Protein AF-A0A7J4S3Q8-F1 (afdb_monomer_lite)

Radius of gyration: 72.36 Å; chains: 1; bounding box: 152×89×218 Å

Secondary structure (DSSP, 8-state):
-HHHHHHHHHTTT--THHHHHHHHHHHHHHHTT-HHHHHHHHHHHHHHHHHHHHHHHHHHHHHHHHHHHHHHTTT---HHHHHHHHHHHHHHHTT-HHHHHHHHHHHHHHHHHHHHHHHHHHHHHHHHTGGG--S-HHHHHHHHHHHHHHHHTT-HHHHHHHHHHHHHHHHHHHHHHHHHHHHHHHHHHHHHHHHT---TTHHHHHHHHHHHHHTT-HHHHHHTHHHHHHHHHHHHHHHHHHHHHHHHHHHHTT---HHHHHHHHHHHHHHHTT-HHHHHHHHHHHHHHHHHHHHHHHHHHHHHHHHHHHHHHHHHTT---HHHHHHHHHHHHHHHTT-HHHHHHHHHHHHHHHHHHHHHHHHHHHHHHHHHHHHHHHHTT---HHHHHHHHHHHHHHHTT-HHHHHHHHHHHHHHHHHHHHHHHHHHHHHHHHHHHHSTT--HHHHHHHHHHHHHHHHTT-HHHHHHHHHHHHHHHHHHHHHHHHHHHHHHHHHHHHHHHHHTT---HHHHHHHHHHHHHHHTT-HHHHHHHHHHHHHHHHHHHHHHHHHHHHHHHHHHHHHTTTT---HHHHHHHHHHHHHHHTT-HHHHHHHHHHHHHHHHHHHHHHHHHHHHHHHHHHHHHHT-S--HHHHHHHHHHHHHHTTT-HHHHHHHHHHHHHHHHHHHHHHHHHHHHHHHHHHHHHHHHHTT---HHHHHHHHHHHHHHHTT-HHHHHHHHHHHHHHHHHHHHHHHHHHHHHHHHHHHHHHHTT---HHHHHHHHHHHHHHHTT-HHHHHHHHHHHHHHHHHHHHHHHHHHHHHHHHHHHHHHHTT---HHHHHHHHHHHHHHHTT-HHHHHHHHHHHHHHHHHHHHHHHHHHHHHHHHHHHHHHHHHTT---HHHHHHHHHHHHHTTT-HHHHHHHHHHHHHHHHHHHHHS---EEEEEEE-SEETTSEEEEEEEEEE-SSS-EEEEEEEEESSEEEE----EEEE-TT-EEEEEEEEEE-SSEEEEEEEEEEEEETTT--EEEEEEEEEEEEE----PPPPPEE--S-EE-TTT--EE-TT-EEEE-TTS-EEEHHHHHHH-B-TTT--BSS----

pLDDT: mean 81.38, std 9.25, range [31.83, 93.38]

Sequence (1088 aa):
ALHRAFAEAEARGVDAKAARRFAEVARDAYQRHDLGGLEKAIDSAHEELRKSEREEVMRTIERVEFTLTVGEQRGADLSEASKRLEDAIVATKANEHRRALDLTAQAQANAETTLQKFIADRVTTLRNALPHVADDVGDLKAIILRADAGLASRDFEGAFKSLDEGTQFVEQRTRATAEKLISSLGLTIQLEVDLGLGTEAEEPLFRELNASLTAGRIADVLASRDRVQALLEAASEKLLAQVRARIAQAQGLRIDVGDMTDYVNRAQLAVSVQNFAEGLPLLKEAGDRASRATALYRQAHDALSSAAAFIADARKRNVDVAKVVETLVDAKKAFERLDYTQTIELSARAKAETEKLTVLYSSAQKILSNKERMEVASRLGIDAPHLRETAAEAKEAMKAKDYDRALALASRADGEFGSLIREKIAALLTTSESIVGAVEGVNLATVNEETIRAHQALEAGEFSRATDLALHLRDTLEHLKKQGEEADAAIKRVGELVADAEAMNLEVRSTAALLEKAERAYKMGHFEEAMDHAAQAEVEVSRERDQGIAAMMQRFEDSIGRAKRDGTDTRSAERLFERSREFFRAKKYRQALATALQSEAEAERVALQQGMAAQAVATIEGKLKSLGRPAPSVDRVAEEARRALAGGDYVKALDLAIRASDTLADFRAAFEEAQEVRVRATALRQTAREIGAEAEKLDKFVQEGDDALAMGDVESAKASFSQCLEWGIGLLRAQLRESLSKADELVATCRRLDIDSTPALNKLSEARTQIDAENFGVAHACIRDGQAVAQKALGARLNKTLAEAAENVAHAKKLGSDARSAEELLRQANDQVARGEYLAALDAVGRAVERVESAKVVEKRFIDLTFKAETTIRNGKKYGIDMRAAERRLSESMEARRRDMAEGIKAAEDAYRLAWDAVEAFAPNLKGSLEVGPAQLNEPVDATLTLENVGKGLAKDVRIRVLGDAEAEGVPEITAIRAHGKEVVKFRLKMTEPGSIPLAVQLVSHRVFDDKEYVQETIAQVEVAETPQERPRKLLANLESRCPICKGAIKKGFKVLQCSCGRDFHELCASRVGRCPVCFRPLGNPAE

Structure (mmCIF, N/CA/C/O backbone):
data_AF-A0A7J4S3Q8-F1
#
_entry.id   AF-A0A7J4S3Q8-F1
#
loop_
_atom_site.group_PDB
_atom_site.id
_atom_site.type_symbol
_atom_site.label_atom_id
_atom_site.label_alt_id
_atom_site.label_comp_id
_atom_site.label_asym_id
_atom_site.label_entity_id
_atom_site.label_seq_id
_atom_site.pdbx_PDB_ins_code
_atom_site.Cartn_x
_atom_site.Cartn_y
_atom_site.Cartn_z
_atom_site.occupancy
_atom_site.B_iso_or_equiv
_atom_site.auth_seq_id
_atom_site.auth_comp_id
_atom_site.auth_asym_id
_atom_site.auth_atom_id
_atom_site.pdbx_PDB_model_num
ATOM 1 N N . ALA A 1 1 ? -42.567 -44.152 98.968 1.00 70.56 1 ALA A N 1
ATOM 2 C CA . ALA A 1 1 ? -41.402 -43.594 98.250 1.00 70.56 1 ALA A CA 1
ATOM 3 C C . ALA A 1 1 ? -41.397 -44.014 96.777 1.00 70.56 1 ALA A C 1
ATOM 5 O O . ALA A 1 1 ? -41.536 -43.142 95.934 1.00 70.56 1 ALA A O 1
ATOM 6 N N . LEU A 1 2 ? -41.362 -45.314 96.458 1.00 79.06 2 LEU A N 1
ATOM 7 C CA . LEU A 1 2 ? -41.331 -45.830 95.076 1.00 79.06 2 LEU A CA 1
ATOM 8 C C . LEU A 1 2 ? -42.469 -45.317 94.159 1.00 79.06 2 LEU A C 1
ATOM 10 O O . LEU A 1 2 ? -42.203 -44.822 93.073 1.00 79.06 2 LEU A O 1
ATOM 14 N N . HIS A 1 3 ? -43.732 -45.311 94.610 1.00 79.81 3 HIS A N 1
ATOM 15 C CA . HIS A 1 3 ? -44.839 -44.744 93.811 1.00 79.81 3 HIS A CA 1
ATOM 16 C C . HIS A 1 3 ? -44.684 -43.246 93.504 1.00 79.81 3 HIS A C 1
ATOM 18 O O . HIS A 1 3 ? -45.058 -42.797 92.424 1.00 79.81 3 HIS A O 1
ATOM 24 N N . ARG A 1 4 ? -44.107 -42.480 94.439 1.00 83.00 4 ARG A N 1
ATOM 25 C CA . ARG A 1 4 ? -43.788 -41.062 94.228 1.00 83.00 4 ARG A CA 1
ATOM 26 C C . ARG A 1 4 ? -42.659 -40.915 93.205 1.00 83.00 4 ARG A C 1
ATOM 28 O O . ARG A 1 4 ? -42.753 -40.062 92.336 1.00 83.00 4 ARG A O 1
ATOM 35 N N . ALA A 1 5 ? -41.659 -41.796 93.256 1.00 81.25 5 ALA A N 1
ATOM 36 C CA . ALA A 1 5 ? -40.586 -41.844 92.271 1.00 81.25 5 ALA A CA 1
ATOM 37 C C . ALA A 1 5 ? -41.101 -42.155 90.853 1.00 81.25 5 ALA A C 1
ATOM 39 O O . ALA A 1 5 ? -40.605 -41.542 89.915 1.00 81.25 5 ALA A O 1
ATOM 40 N N . PHE A 1 6 ? -42.115 -43.018 90.695 1.00 83.38 6 PHE A N 1
ATOM 41 C CA . PHE A 1 6 ? -42.771 -43.234 89.397 1.00 83.38 6 PHE A CA 1
ATOM 42 C C . PHE A 1 6 ? -43.515 -41.997 88.902 1.00 83.38 6 PHE A C 1
ATOM 44 O O . PHE A 1 6 ? -43.345 -41.625 87.750 1.00 83.38 6 PHE A O 1
ATOM 51 N N . ALA A 1 7 ? -44.302 -41.342 89.760 1.00 81.44 7 ALA A N 1
ATOM 52 C CA . ALA A 1 7 ? -45.023 -40.128 89.375 1.00 81.44 7 ALA A CA 1
ATOM 53 C C . ALA A 1 7 ? -44.063 -38.993 88.967 1.00 81.44 7 ALA A C 1
ATOM 55 O O . ALA A 1 7 ? -44.314 -38.285 87.999 1.00 81.44 7 ALA A O 1
ATOM 56 N N . GLU A 1 8 ? -42.941 -38.846 89.676 1.00 81.75 8 GLU A N 1
ATOM 57 C CA . GLU A 1 8 ? -41.907 -37.850 89.369 1.00 81.75 8 GLU A CA 1
ATOM 58 C C . GLU A 1 8 ? -41.136 -38.149 88.071 1.00 81.75 8 GLU A C 1
ATOM 60 O O . GLU A 1 8 ? -40.709 -37.207 87.403 1.00 81.75 8 GLU A O 1
ATOM 65 N N . ALA A 1 9 ? -40.950 -39.426 87.721 1.00 81.31 9 ALA A N 1
ATOM 66 C CA . ALA A 1 9 ? -40.305 -39.851 86.478 1.00 81.31 9 ALA A CA 1
ATOM 67 C C . ALA A 1 9 ? -41.260 -39.736 85.273 1.00 81.31 9 ALA A C 1
ATOM 69 O O . ALA A 1 9 ? -40.882 -39.199 84.236 1.00 81.31 9 ALA A O 1
ATOM 70 N N . GLU A 1 10 ? -42.524 -40.140 85.428 1.00 82.50 10 GLU A N 1
ATOM 71 C CA . GLU A 1 10 ? -43.557 -39.988 84.393 1.00 82.50 10 GLU A CA 1
ATOM 72 C C . GLU A 1 10 ? -43.859 -38.513 84.098 1.00 82.50 10 GLU A C 1
ATOM 74 O O . GLU A 1 10 ? -44.043 -38.144 82.941 1.00 82.50 10 GLU A O 1
ATOM 79 N N . ALA A 1 11 ? -43.823 -37.642 85.115 1.00 81.62 11 ALA A N 1
ATOM 80 C CA . ALA A 1 11 ? -43.925 -36.191 84.927 1.00 81.62 11 ALA A CA 1
ATOM 81 C C . ALA A 1 11 ? -42.791 -35.610 84.060 1.00 81.62 11 ALA A C 1
ATOM 83 O O . ALA A 1 11 ? -42.938 -34.518 83.519 1.00 81.62 11 ALA A O 1
ATOM 84 N N . ARG A 1 12 ? -41.677 -36.340 83.914 1.00 82.12 12 ARG A N 1
ATOM 85 C CA . ARG A 1 12 ? -40.526 -35.996 83.066 1.00 82.12 12 ARG A CA 1
ATOM 86 C C . ARG A 1 12 ? -40.469 -36.809 81.767 1.00 82.12 12 ARG A C 1
ATOM 88 O O . ARG A 1 12 ? -39.454 -36.786 81.085 1.00 82.12 12 ARG A O 1
ATOM 95 N N . GLY A 1 13 ? -41.542 -37.526 81.428 1.00 79.12 13 GLY A N 1
ATOM 96 C CA . GLY A 1 13 ? -41.659 -38.282 80.177 1.00 79.12 13 GLY A CA 1
ATOM 97 C C . GLY A 1 13 ? -41.074 -39.698 80.202 1.00 79.12 13 GLY A C 1
ATOM 98 O O . GLY A 1 13 ? -41.085 -40.366 79.174 1.00 79.12 13 GLY A O 1
ATOM 99 N N . VAL A 1 14 ? -40.608 -40.192 81.353 1.00 85.69 14 VAL A N 1
ATOM 100 C CA . VAL A 1 14 ? -40.005 -41.531 81.469 1.00 85.69 14 VAL A CA 1
ATOM 101 C C . VAL A 1 14 ? -41.083 -42.621 81.495 1.00 85.69 14 VAL A C 1
ATOM 103 O O . VAL A 1 14 ? -42.007 -42.565 82.311 1.00 85.69 14 VAL A O 1
ATOM 106 N N . ASP A 1 15 ? -40.947 -43.658 80.660 1.00 86.19 15 ASP A N 1
ATOM 107 C CA . ASP A 1 15 ? -41.851 -44.819 80.678 1.00 86.19 15 ASP A CA 1
ATOM 108 C C . ASP A 1 15 ? -41.564 -45.742 81.876 1.00 86.19 15 ASP A C 1
ATOM 110 O O . ASP A 1 15 ? -40.710 -46.626 81.832 1.00 86.19 15 ASP A O 1
ATOM 114 N N . ALA A 1 16 ? -42.319 -45.563 82.961 1.00 84.75 16 ALA A N 1
ATOM 115 C CA . ALA A 1 16 ? -42.182 -46.362 84.176 1.00 84.75 16 ALA A CA 1
ATOM 116 C C . ALA A 1 16 ? -42.910 -47.726 84.127 1.00 84.75 16 ALA A C 1
ATOM 118 O O . ALA A 1 16 ? -42.957 -48.424 85.147 1.00 84.75 16 ALA A O 1
ATOM 119 N N . LYS A 1 17 ? -43.497 -48.148 82.990 1.00 84.69 17 LYS A N 1
ATOM 120 C CA . LYS A 1 17 ? -44.283 -49.401 82.899 1.00 84.69 17 LYS A CA 1
ATOM 121 C C . LYS A 1 17 ? -43.489 -50.644 83.297 1.00 84.69 17 LYS A C 1
ATOM 123 O O . LYS A 1 17 ? -44.026 -51.497 84.002 1.00 84.69 17 LYS A O 1
ATOM 128 N N . ALA A 1 18 ? -42.234 -50.759 82.860 1.00 82.25 18 ALA A N 1
ATOM 129 C CA . ALA A 1 18 ? -41.378 -51.902 83.188 1.00 82.25 18 ALA A CA 1
ATOM 130 C C . ALA A 1 18 ? -41.058 -51.952 84.692 1.00 82.25 18 ALA A C 1
ATOM 132 O O . ALA A 1 18 ? -41.226 -52.991 85.331 1.00 82.25 18 ALA A O 1
ATOM 133 N N . ALA A 1 19 ? -40.724 -50.803 85.282 1.00 82.75 19 ALA A N 1
ATOM 134 C CA . ALA A 1 19 ? -40.450 -50.671 86.709 1.00 82.75 19 ALA A CA 1
ATOM 135 C C . ALA A 1 19 ? -41.693 -50.913 87.594 1.00 82.75 19 ALA A C 1
ATOM 137 O O . ALA A 1 19 ? -41.589 -51.476 88.686 1.00 82.75 19 ALA A O 1
ATOM 138 N N . ARG A 1 20 ? -42.898 -50.565 87.114 1.00 84.50 20 ARG A N 1
ATOM 139 C CA . ARG A 1 20 ? -44.169 -50.842 87.812 1.00 84.50 20 ARG A CA 1
ATOM 140 C C . ARG A 1 20 ? -44.489 -52.330 87.928 1.00 84.50 20 ARG A C 1
ATOM 142 O O . ARG A 1 20 ? -45.031 -52.726 88.956 1.00 84.50 20 ARG A O 1
ATOM 149 N N . ARG A 1 21 ? -44.102 -53.157 86.950 1.00 86.38 21 ARG A N 1
ATOM 150 C CA . ARG A 1 21 ? -44.272 -54.621 87.035 1.00 86.38 21 ARG A CA 1
ATOM 151 C C . ARG A 1 21 ? -43.523 -55.201 88.237 1.00 86.38 21 ARG A C 1
ATOM 153 O O . ARG A 1 21 ? -44.060 -56.043 88.945 1.00 86.38 21 ARG A O 1
ATOM 160 N N . PHE A 1 22 ? -42.324 -54.698 88.536 1.00 85.38 22 PHE A N 1
ATOM 161 C CA . PHE A 1 22 ? -41.581 -55.098 89.737 1.00 85.38 22 PHE A CA 1
ATOM 162 C C . PHE A 1 22 ? -42.207 -54.563 91.034 1.00 85.38 22 PHE A C 1
ATOM 164 O O . PHE A 1 22 ? -42.161 -55.241 92.058 1.00 85.38 22 PHE A O 1
ATOM 171 N N . ALA A 1 23 ? -42.870 -53.403 90.998 1.00 82.44 23 ALA A N 1
ATOM 172 C CA . ALA A 1 23 ? -43.642 -52.900 92.138 1.00 82.44 23 ALA A CA 1
ATOM 173 C C . ALA A 1 23 ? -44.918 -53.724 92.415 1.00 82.44 23 ALA A C 1
ATOM 175 O O . ALA A 1 23 ? -45.324 -53.856 93.570 1.00 82.44 23 ALA A O 1
ATOM 176 N N . GLU A 1 24 ? -45.536 -54.306 91.383 1.00 83.88 24 GLU A N 1
ATOM 177 C CA . GLU A 1 24 ? -46.625 -55.283 91.528 1.00 83.88 24 GLU A CA 1
ATOM 178 C C . GLU A 1 24 ? -46.111 -56.591 92.144 1.00 83.88 24 GLU A C 1
ATOM 180 O O . GLU A 1 24 ? -46.690 -57.071 93.116 1.00 83.88 24 GLU A O 1
ATOM 185 N N . VAL A 1 25 ? -44.958 -57.095 91.684 1.00 84.88 25 VAL A N 1
ATOM 186 C CA . VAL A 1 25 ? -44.275 -58.254 92.294 1.00 84.88 25 VAL A CA 1
ATOM 187 C C . VAL A 1 25 ? -43.915 -57.987 93.762 1.00 84.88 25 VAL A C 1
ATOM 189 O O . VAL A 1 25 ? -44.101 -58.857 94.611 1.00 84.88 25 VAL A O 1
ATOM 192 N N . ALA A 1 26 ? -43.464 -56.773 94.093 1.00 82.44 26 ALA A N 1
ATOM 193 C CA . ALA A 1 26 ? -43.213 -56.352 95.470 1.00 82.44 26 ALA A CA 1
ATOM 194 C C . ALA A 1 26 ? -44.503 -56.352 96.313 1.00 82.44 26 ALA A C 1
ATOM 196 O O . ALA A 1 26 ? -44.511 -56.836 97.444 1.00 82.44 26 ALA A O 1
ATOM 197 N N . ARG A 1 27 ? -45.621 -55.858 95.764 1.00 83.44 27 ARG A N 1
ATOM 198 C CA . ARG A 1 27 ? -46.928 -55.880 96.443 1.00 83.44 27 ARG A CA 1
ATOM 199 C C . ARG A 1 27 ? -47.402 -57.313 96.710 1.00 83.44 27 ARG A C 1
ATOM 201 O O . ARG A 1 27 ? -47.880 -57.581 97.812 1.00 83.44 27 ARG A O 1
ATOM 208 N N . ASP A 1 28 ? -47.219 -58.222 95.757 1.00 84.69 28 ASP A N 1
ATOM 209 C CA . ASP A 1 28 ? -47.549 -59.642 95.914 1.00 84.69 28 ASP A CA 1
ATOM 210 C C . ASP A 1 28 ? -46.656 -60.333 96.962 1.00 84.69 28 ASP A C 1
ATOM 212 O O . ASP A 1 28 ? -47.155 -61.097 97.791 1.00 84.69 28 ASP A O 1
ATOM 216 N N . ALA A 1 29 ? -45.349 -60.043 96.984 1.00 82.44 29 ALA A N 1
ATOM 217 C CA . ALA A 1 29 ? -44.415 -60.569 97.988 1.00 82.44 29 ALA A CA 1
ATOM 218 C C . ALA A 1 29 ? -44.755 -60.087 99.412 1.00 82.44 29 ALA A C 1
ATOM 220 O O . ALA A 1 29 ? -44.732 -60.878 100.358 1.00 82.44 29 ALA A O 1
ATOM 221 N N . TYR A 1 30 ? -45.166 -58.820 99.558 1.00 83.00 30 TYR A N 1
ATOM 222 C CA . TYR A 1 30 ? -45.649 -58.264 100.826 1.00 83.00 30 TYR A CA 1
ATOM 223 C C . TYR A 1 30 ? -46.905 -58.986 101.336 1.00 83.00 30 TYR A C 1
ATOM 225 O O . TYR A 1 30 ? -46.976 -59.335 102.514 1.00 83.00 30 TYR A O 1
ATOM 233 N N . GLN A 1 31 ? -47.872 -59.266 100.453 1.00 85.88 31 GLN A N 1
ATOM 234 C CA . GLN A 1 31 ? -49.092 -60.008 100.806 1.00 85.88 31 GLN A CA 1
ATOM 235 C C . GLN A 1 31 ? -48.810 -61.455 101.237 1.00 85.88 31 GLN A C 1
ATOM 237 O O . GLN A 1 31 ? -49.564 -62.016 102.028 1.00 85.88 31 GLN A O 1
ATOM 242 N N . ARG A 1 32 ? -47.719 -62.055 100.743 1.00 86.75 32 ARG A N 1
ATOM 243 C CA . ARG A 1 32 ? -47.261 -63.407 101.111 1.00 86.75 32 ARG A CA 1
ATOM 244 C C . ARG A 1 32 ? -46.317 -63.434 102.321 1.00 86.75 32 ARG A C 1
ATOM 246 O O . ARG A 1 32 ? -45.851 -64.510 102.681 1.00 86.75 32 ARG A O 1
ATOM 253 N N . HIS A 1 33 ? -46.040 -62.283 102.943 1.00 81.44 33 HIS A N 1
ATOM 254 C CA . HIS A 1 33 ? -45.076 -62.115 104.040 1.00 81.44 33 HIS A CA 1
ATOM 255 C C . HIS A 1 33 ? -43.627 -62.546 103.710 1.00 81.44 33 HIS A C 1
ATOM 257 O O . HIS A 1 33 ? -42.846 -62.829 104.619 1.00 81.44 33 HIS A O 1
ATOM 263 N N . ASP A 1 34 ? -43.237 -62.553 102.430 1.00 85.56 34 ASP A N 1
ATOM 264 C CA . ASP A 1 34 ? -41.857 -62.810 101.995 1.00 85.56 34 ASP A CA 1
ATOM 265 C C . ASP A 1 34 ? -41.048 -61.504 101.988 1.00 85.56 34 ASP A C 1
ATOM 267 O O . ASP A 1 34 ? -41.033 -60.752 101.010 1.00 85.56 34 ASP A O 1
ATOM 271 N N . LEU A 1 35 ? -40.378 -61.222 103.108 1.00 80.50 35 LEU A N 1
ATOM 272 C CA . LEU A 1 35 ? -39.583 -60.002 103.275 1.00 80.50 35 LEU A CA 1
ATOM 273 C C . LEU A 1 35 ? -38.353 -59.963 102.350 1.00 80.50 35 LEU A C 1
ATOM 275 O O . LEU A 1 35 ? -37.995 -58.890 101.871 1.00 80.50 35 LEU A O 1
ATOM 279 N N . GLY A 1 36 ? -37.738 -61.115 102.054 1.00 80.56 36 GLY A N 1
ATOM 280 C CA . GLY A 1 36 ? -36.561 -61.187 101.181 1.00 80.56 36 GLY A CA 1
ATOM 281 C C . GLY A 1 36 ? -36.909 -60.998 99.702 1.00 80.56 36 GLY A C 1
ATOM 282 O O . GLY A 1 36 ? -36.156 -60.367 98.959 1.00 80.56 36 GLY A O 1
ATOM 283 N N . GLY A 1 37 ? -38.065 -61.512 99.269 1.00 80.38 37 GLY A N 1
ATOM 284 C CA . GLY A 1 37 ? -38.621 -61.256 97.939 1.00 80.38 37 GLY A CA 1
ATOM 285 C C . GLY A 1 37 ? -39.100 -59.813 97.758 1.00 80.38 37 GLY A C 1
ATOM 286 O O . GLY A 1 37 ? -38.904 -59.231 96.691 1.00 80.38 37 GLY A O 1
ATOM 287 N N . LEU A 1 38 ? -39.666 -59.211 98.810 1.00 83.88 38 LEU A N 1
ATOM 288 C CA . LEU A 1 38 ? -40.101 -57.814 98.819 1.00 83.88 38 LEU A CA 1
ATOM 289 C C . LEU A 1 38 ? -38.939 -56.837 98.593 1.00 83.88 38 LEU A C 1
ATOM 291 O O . LEU A 1 38 ? -39.046 -55.963 97.734 1.00 83.88 38 LEU A O 1
ATOM 295 N N . GLU A 1 39 ? -37.840 -56.987 99.335 1.00 83.69 39 GLU A N 1
ATOM 296 C CA . GLU A 1 39 ? -36.668 -56.107 99.228 1.00 83.69 39 GLU A CA 1
ATOM 297 C C . GLU A 1 39 ? -36.042 -56.190 97.827 1.00 83.69 39 GLU A C 1
ATOM 299 O O . GLU A 1 39 ? -35.904 -55.174 97.147 1.00 83.69 39 GLU A O 1
ATOM 304 N N . LYS A 1 40 ? -35.836 -57.411 97.310 1.00 85.56 40 LYS A N 1
ATOM 305 C CA . LYS A 1 40 ? -35.332 -57.634 95.943 1.00 85.56 40 LYS A CA 1
ATOM 306 C C . LYS A 1 40 ? -36.227 -57.037 94.858 1.00 85.56 40 LYS A C 1
ATOM 308 O O . LYS A 1 40 ? -35.719 -56.516 93.865 1.00 85.56 40 LYS A O 1
ATOM 313 N N . ALA A 1 41 ? -37.549 -57.130 95.006 1.00 84.88 41 ALA A N 1
ATOM 314 C CA . ALA A 1 41 ? -38.490 -56.583 94.032 1.00 84.88 41 ALA A CA 1
ATOM 315 C C . ALA A 1 41 ? -38.536 -55.044 94.068 1.00 84.88 41 ALA A C 1
ATOM 317 O O . ALA A 1 41 ? -38.662 -54.417 93.016 1.00 84.88 41 ALA A O 1
ATOM 318 N N . ILE A 1 42 ? -38.379 -54.427 95.246 1.00 85.19 42 ILE A N 1
ATOM 319 C CA . ILE A 1 42 ? -38.254 -52.968 95.390 1.00 85.19 42 ILE A CA 1
ATOM 320 C C . ILE A 1 42 ? -36.941 -52.469 94.773 1.00 85.19 42 ILE A C 1
ATOM 322 O O . ILE A 1 42 ? -36.969 -51.488 94.027 1.00 85.19 42 ILE A O 1
ATOM 326 N N . ASP A 1 43 ? -35.823 -53.153 95.022 1.00 85.31 43 ASP A N 1
ATOM 327 C CA . ASP A 1 43 ? -34.525 -52.809 94.432 1.00 85.31 43 ASP A CA 1
ATOM 328 C C . ASP A 1 43 ? -34.555 -52.947 92.906 1.00 85.31 43 ASP A C 1
ATOM 330 O O . ASP A 1 43 ? -34.182 -52.015 92.193 1.00 85.31 43 ASP A O 1
ATOM 334 N N . SER A 1 44 ? -35.123 -54.046 92.395 1.00 87.12 44 SER A N 1
ATOM 335 C CA . SER A 1 44 ? -35.302 -54.265 90.950 1.00 87.12 44 SER A CA 1
ATOM 336 C C . SER A 1 44 ? -36.202 -53.199 90.312 1.00 87.12 44 SER A C 1
ATOM 338 O O . SER A 1 44 ? -35.940 -52.750 89.198 1.00 87.12 44 SER A O 1
ATOM 340 N N . ALA A 1 45 ? -37.245 -52.742 91.016 1.00 85.50 45 ALA A N 1
ATOM 341 C CA . ALA A 1 45 ? -38.104 -51.656 90.547 1.00 85.50 45 ALA A CA 1
ATOM 342 C C . ALA A 1 45 ? -37.367 -50.307 90.499 1.00 85.50 45 ALA A C 1
ATOM 344 O O . ALA A 1 45 ? -37.580 -49.523 89.573 1.00 85.50 45 ALA A O 1
ATOM 345 N N . HIS A 1 46 ? -36.501 -50.020 91.475 1.00 85.38 46 HIS A N 1
ATOM 346 C CA . HIS A 1 46 ? -35.672 -48.815 91.470 1.00 85.38 46 HIS A CA 1
ATOM 347 C C . HIS A 1 46 ? -34.585 -48.855 90.389 1.00 85.38 46 HIS A C 1
ATOM 349 O O . HIS A 1 46 ? -34.309 -47.825 89.773 1.00 85.38 46 HIS A O 1
ATOM 355 N N . GLU A 1 47 ? -33.988 -50.018 90.140 1.00 86.25 47 GLU A N 1
ATOM 356 C CA . GLU A 1 47 ? -32.954 -50.197 89.122 1.00 86.25 47 GLU A CA 1
ATOM 357 C C . GLU A 1 47 ? -33.521 -50.096 87.700 1.00 86.25 47 GLU A C 1
ATOM 359 O O . GLU A 1 47 ? -32.988 -49.341 86.884 1.00 86.25 47 GLU A O 1
ATOM 364 N N . GLU A 1 48 ? -34.665 -50.732 87.430 1.00 87.81 48 GLU A N 1
ATOM 365 C CA . GLU A 1 48 ? -35.342 -50.605 86.134 1.00 87.81 48 GLU A CA 1
ATOM 366 C C . GLU A 1 48 ? -35.831 -49.166 85.896 1.00 87.81 48 GLU A C 1
ATOM 368 O O . GLU A 1 48 ? -35.703 -48.646 84.791 1.00 87.81 48 GLU A O 1
ATOM 373 N N . LEU A 1 49 ? -36.309 -48.469 86.939 1.00 86.25 49 LEU A N 1
ATOM 374 C CA . LEU A 1 49 ? -36.687 -47.057 86.825 1.00 86.25 49 LEU A CA 1
ATOM 375 C C . LEU A 1 49 ? -35.487 -46.170 86.469 1.00 86.25 49 LEU A C 1
ATOM 377 O O . LEU A 1 49 ? -35.610 -45.317 85.596 1.00 86.25 49 LEU A O 1
ATOM 381 N N . ARG A 1 50 ? -34.325 -46.378 87.103 1.00 85.12 50 ARG A N 1
ATOM 382 C CA . ARG A 1 50 ? -33.092 -45.639 86.774 1.00 85.12 50 ARG A CA 1
ATOM 383 C C . ARG A 1 50 ? -32.631 -45.908 85.345 1.00 85.12 50 ARG A C 1
ATOM 385 O O . ARG A 1 50 ? -32.145 -44.995 84.682 1.00 85.12 50 ARG A O 1
ATOM 392 N N . LYS A 1 51 ? -32.791 -47.141 84.859 1.00 87.31 51 LYS A N 1
ATOM 393 C CA . LYS A 1 51 ? -32.484 -47.502 83.473 1.00 87.31 51 LYS A CA 1
ATOM 394 C C . LYS A 1 51 ? -33.398 -46.767 82.490 1.00 87.31 51 LYS A C 1
ATOM 396 O O . LYS A 1 51 ? -32.888 -46.154 81.557 1.00 87.31 51 LYS A O 1
ATOM 401 N N . SER A 1 52 ? -34.710 -46.749 82.734 1.00 87.44 52 SER A N 1
ATOM 402 C CA . SER A 1 52 ? -35.658 -45.980 81.917 1.00 87.44 52 SER A CA 1
ATOM 403 C C . SER A 1 52 ? -35.391 -44.471 81.983 1.00 87.44 52 SER A C 1
ATOM 405 O O . SER A 1 52 ? -35.435 -43.806 80.953 1.00 87.44 52 SER A O 1
ATOM 407 N N . GLU A 1 53 ? -35.058 -43.929 83.164 1.00 86.31 53 GLU A N 1
ATOM 408 C CA . GLU A 1 53 ? -34.649 -42.524 83.326 1.00 86.31 53 GLU A CA 1
ATOM 409 C C . GLU A 1 53 ? -33.395 -42.221 82.486 1.00 86.31 53 GLU A C 1
ATOM 411 O O . GLU A 1 53 ? -33.357 -41.216 81.783 1.00 86.31 53 GLU A O 1
ATOM 416 N N . ARG A 1 54 ? -32.389 -43.103 82.492 1.00 86.88 54 ARG A N 1
ATOM 417 C CA . ARG A 1 54 ? -31.167 -42.949 81.689 1.00 86.88 54 ARG A CA 1
ATOM 418 C C . ARG A 1 54 ? -31.428 -43.029 80.183 1.00 86.88 54 ARG A C 1
ATOM 420 O O . ARG A 1 54 ? -30.853 -42.245 79.435 1.00 86.88 54 ARG A O 1
ATOM 427 N N . GLU A 1 55 ? -32.253 -43.970 79.731 1.00 88.06 55 GLU A N 1
ATOM 428 C CA . GLU A 1 55 ? -32.615 -44.100 78.313 1.00 88.06 55 GLU A CA 1
ATOM 429 C C . GLU A 1 55 ? -33.368 -42.867 77.803 1.00 88.06 55 GLU A C 1
ATOM 431 O O . GLU A 1 55 ? -33.114 -42.415 76.688 1.00 88.06 55 GLU A O 1
ATOM 436 N N . GLU A 1 56 ? -34.260 -42.304 78.622 1.00 88.88 56 GLU A N 1
ATOM 437 C CA . GLU A 1 56 ? -34.978 -41.078 78.275 1.00 88.88 56 GLU A CA 1
ATOM 438 C C . GLU A 1 56 ? -34.036 -39.871 78.225 1.00 88.88 56 GLU A C 1
ATOM 440 O O . GLU A 1 56 ? -34.090 -39.113 77.263 1.00 88.88 56 GLU A O 1
ATOM 445 N N . VAL A 1 57 ? -33.112 -39.737 79.188 1.00 88.44 57 VAL A N 1
ATOM 446 C CA . VAL A 1 57 ? -32.085 -38.678 79.177 1.00 88.44 57 VAL A CA 1
ATOM 447 C C . VAL A 1 57 ? -31.242 -38.719 77.905 1.00 88.44 57 VAL A C 1
ATOM 449 O O . VAL A 1 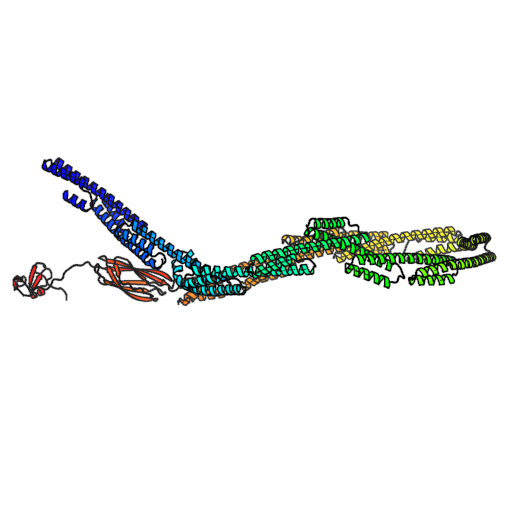57 ? -31.017 -37.685 77.290 1.00 88.44 57 VAL A O 1
ATOM 452 N N . MET A 1 58 ? -30.771 -39.896 77.486 1.00 87.50 58 MET A N 1
ATOM 453 C CA . MET A 1 58 ? -29.965 -40.001 76.263 1.00 87.50 58 MET A CA 1
ATOM 454 C C . MET A 1 58 ? -30.775 -39.598 75.025 1.00 87.50 58 MET A C 1
ATOM 456 O O . MET A 1 58 ? -30.284 -38.839 74.195 1.00 87.50 58 MET A O 1
ATOM 460 N N . ARG A 1 59 ? -32.041 -40.030 74.942 1.00 89.44 59 ARG A N 1
ATOM 461 C CA . ARG A 1 59 ? -32.946 -39.635 73.852 1.00 89.44 59 ARG A CA 1
ATOM 462 C C . ARG A 1 59 ? -33.221 -38.130 73.832 1.00 89.44 59 ARG A C 1
ATOM 464 O O . ARG A 1 59 ? -33.290 -37.542 72.753 1.00 89.44 59 ARG A O 1
ATOM 471 N N . THR A 1 60 ? -33.394 -37.488 74.990 1.00 87.50 60 THR A N 1
ATOM 472 C CA . THR A 1 60 ? -33.611 -36.035 75.045 1.00 87.50 60 THR A CA 1
ATOM 473 C C . THR A 1 60 ? -32.342 -35.254 74.724 1.00 87.50 60 THR A C 1
ATOM 475 O O . THR A 1 60 ? -32.445 -34.258 74.014 1.00 87.50 60 THR A O 1
ATOM 478 N N . ILE A 1 61 ? -31.163 -35.715 75.159 1.00 88.75 61 ILE A N 1
ATOM 479 C CA . ILE A 1 61 ? -29.866 -35.131 74.775 1.00 88.75 61 ILE A CA 1
ATOM 480 C C . ILE A 1 61 ? -29.708 -35.151 73.251 1.00 88.75 61 ILE A C 1
ATOM 482 O O . ILE A 1 61 ? -29.535 -34.088 72.666 1.00 88.75 61 ILE A O 1
ATOM 486 N N . GLU A 1 62 ? -29.875 -36.306 72.599 1.00 88.12 62 GLU A N 1
ATOM 487 C CA . GLU A 1 62 ? -29.746 -36.434 71.135 1.00 88.12 62 GLU A CA 1
ATOM 488 C C . GLU A 1 62 ? -30.712 -35.503 70.379 1.00 88.12 62 GLU A C 1
ATOM 490 O O . GLU A 1 62 ? -30.347 -34.865 69.388 1.00 88.12 62 GLU A O 1
ATOM 495 N N . ARG A 1 63 ? -31.957 -35.371 70.860 1.00 86.75 63 ARG A N 1
ATOM 496 C CA . ARG A 1 63 ? -32.956 -34.475 70.256 1.00 86.75 63 ARG A CA 1
ATOM 497 C C . ARG A 1 63 ? -32.566 -33.000 70.383 1.00 86.75 63 ARG A C 1
ATOM 499 O O . ARG A 1 63 ? -32.761 -32.227 69.439 1.00 86.75 63 ARG A O 1
ATOM 506 N N . VAL A 1 64 ? -32.045 -32.604 71.543 1.00 88.88 64 VAL A N 1
ATOM 507 C CA . VAL A 1 64 ? -31.597 -31.229 71.790 1.00 88.88 64 VAL A CA 1
ATOM 508 C C . VAL A 1 64 ? -30.333 -30.934 70.986 1.00 88.88 64 VAL A C 1
ATOM 510 O O . VAL A 1 64 ? -30.294 -29.910 70.315 1.00 88.88 64 VAL A O 1
ATOM 513 N N . GLU A 1 65 ? -29.366 -31.853 70.946 1.00 87.00 65 GLU A N 1
ATOM 514 C CA . GLU A 1 65 ? -28.166 -31.764 70.102 1.00 87.00 65 GLU A CA 1
ATOM 515 C C . GLU A 1 65 ? -28.514 -31.567 68.625 1.00 87.00 65 GLU A C 1
ATOM 517 O O . GLU A 1 65 ? -27.950 -30.687 67.976 1.00 87.00 65 GLU A O 1
ATOM 522 N N . PHE A 1 66 ? -29.479 -32.324 68.093 1.00 88.00 66 PHE A N 1
ATOM 523 C CA . PHE A 1 66 ? -29.936 -32.153 66.713 1.00 88.00 66 PHE A CA 1
ATOM 524 C C . PHE A 1 66 ? -30.500 -30.747 66.470 1.00 88.00 66 PHE A C 1
ATOM 526 O O . PHE A 1 66 ? -30.108 -30.071 65.520 1.00 88.00 66 PHE A O 1
ATOM 533 N N . THR A 1 67 ? -31.381 -30.281 67.358 1.00 86.06 67 THR A N 1
ATOM 534 C CA . THR A 1 67 ? -31.994 -28.945 67.259 1.00 86.06 67 THR A CA 1
ATOM 535 C C . THR A 1 67 ? -30.944 -27.836 67.324 1.00 86.06 67 THR A C 1
ATOM 537 O O . THR A 1 67 ? -30.994 -26.889 66.537 1.00 86.06 67 THR A O 1
ATOM 540 N N . LEU A 1 68 ? -29.967 -27.976 68.225 1.00 87.12 68 LEU A N 1
ATOM 541 C CA . LEU A 1 68 ? -28.859 -27.036 68.361 1.00 87.12 68 LEU A CA 1
ATOM 542 C C . LEU A 1 68 ? -27.981 -27.021 67.110 1.00 87.12 68 LEU A C 1
ATOM 544 O O . LEU A 1 68 ? -27.712 -25.956 66.564 1.00 87.12 68 LEU A O 1
ATOM 548 N N . THR A 1 69 ? -27.625 -28.198 66.593 1.00 86.31 69 THR A N 1
ATOM 549 C CA . THR A 1 69 ? -26.793 -28.338 65.390 1.00 86.31 69 THR A CA 1
ATOM 550 C C . THR A 1 69 ? -27.450 -27.679 64.177 1.00 86.31 69 THR A C 1
ATOM 552 O O . THR A 1 69 ? -26.791 -26.951 63.433 1.00 86.31 69 THR A O 1
ATOM 555 N N . VAL A 1 70 ? -28.758 -27.895 63.982 1.00 85.25 70 VAL A N 1
ATOM 556 C CA . VAL A 1 70 ? -29.524 -27.266 62.892 1.00 85.25 70 VAL A CA 1
ATOM 557 C C . VAL A 1 70 ? -29.528 -25.743 63.035 1.00 85.25 70 VAL A C 1
ATOM 559 O O . VAL A 1 70 ? -29.419 -25.042 62.036 1.00 85.25 70 VAL A O 1
ATOM 562 N N . GLY A 1 71 ? -29.621 -25.215 64.254 1.00 85.00 71 GLY A N 1
ATOM 563 C CA . GLY A 1 71 ? -29.580 -23.777 64.506 1.00 85.00 71 GLY A CA 1
ATOM 564 C C . GLY A 1 71 ? -28.206 -23.135 64.312 1.00 85.00 71 GLY A C 1
ATOM 565 O O . GLY A 1 71 ? -28.084 -22.125 63.616 1.00 85.00 71 GLY A O 1
ATOM 566 N N . GLU A 1 72 ? -27.165 -23.733 64.893 1.00 84.81 72 GLU A N 1
ATOM 567 C CA . GLU A 1 72 ? -25.790 -23.220 64.870 1.00 84.81 72 GLU A CA 1
ATOM 568 C C . GLU A 1 72 ? -25.226 -23.210 63.442 1.00 84.81 72 GLU A C 1
ATOM 570 O O . GLU A 1 72 ? -24.642 -22.214 63.014 1.00 84.81 72 GLU A O 1
ATOM 575 N N . GLN A 1 73 ? -25.493 -24.257 62.645 1.00 85.31 73 GLN A N 1
ATOM 576 C CA . GLN A 1 73 ? -25.118 -24.295 61.222 1.00 85.31 73 GLN A CA 1
ATOM 577 C C . GLN A 1 73 ? -25.722 -23.143 60.408 1.00 85.31 73 GLN A C 1
ATOM 579 O O . GLN A 1 73 ? -25.200 -22.787 59.351 1.00 85.31 73 GLN A O 1
ATOM 584 N N . ARG A 1 74 ? -26.838 -22.572 60.870 1.00 82.94 74 ARG A N 1
ATOM 585 C CA . ARG A 1 74 ? -27.560 -21.484 60.199 1.00 82.94 74 ARG A CA 1
ATOM 586 C C . ARG A 1 74 ? -27.315 -20.116 60.833 1.00 82.94 74 ARG A C 1
ATOM 588 O O . ARG A 1 74 ? -27.931 -19.141 60.400 1.00 82.94 74 ARG A O 1
ATOM 595 N N . GLY A 1 75 ? -26.385 -20.038 61.787 1.00 83.50 75 GLY A N 1
ATOM 596 C CA . GLY A 1 75 ? -25.913 -18.796 62.393 1.00 83.50 75 GLY A CA 1
ATOM 597 C C . GLY A 1 75 ? -26.762 -18.278 63.555 1.00 83.50 75 GLY A C 1
ATOM 598 O O . GLY A 1 75 ? -26.627 -17.107 63.902 1.00 83.50 75 GLY A O 1
ATOM 599 N N . ALA A 1 76 ? -27.634 -19.103 64.145 1.00 86.19 76 ALA A N 1
ATOM 600 C CA . ALA A 1 76 ? -28.336 -18.735 65.373 1.00 86.19 76 ALA A CA 1
ATOM 601 C C . ALA A 1 76 ? -27.390 -18.841 66.584 1.00 86.19 76 ALA A C 1
ATOM 603 O O . ALA A 1 76 ? -26.690 -19.842 66.736 1.00 86.19 76 ALA A O 1
ATOM 604 N N . ASP A 1 77 ? -27.382 -17.831 67.459 1.00 88.00 77 ASP A N 1
ATOM 605 C CA . ASP A 1 77 ? -26.611 -17.869 68.708 1.00 88.00 77 ASP A CA 1
ATOM 606 C C . ASP A 1 77 ? -27.320 -18.750 69.741 1.00 88.00 77 ASP A C 1
ATOM 608 O O . ASP A 1 77 ? -28.297 -18.347 70.367 1.00 88.00 77 ASP A O 1
ATOM 612 N N . LEU A 1 78 ? -26.834 -19.978 69.901 1.00 90.19 78 LEU A N 1
ATOM 613 C CA . LEU A 1 78 ? -27.400 -20.972 70.811 1.00 90.19 78 LEU A CA 1
ATOM 614 C C . LEU A 1 78 ? -26.502 -21.258 72.018 1.00 90.19 78 LEU A C 1
ATOM 616 O O . LEU A 1 78 ? -26.713 -22.236 72.735 1.00 90.19 78 LEU A O 1
ATOM 620 N N . SER A 1 79 ? -25.537 -20.377 72.286 1.00 87.31 79 SER A N 1
ATOM 621 C CA . SER A 1 79 ? -24.503 -20.565 73.307 1.00 87.31 79 SER A CA 1
ATOM 622 C C . SER A 1 79 ? -25.054 -20.880 74.706 1.00 87.31 79 SER A C 1
ATOM 624 O O . SER A 1 79 ? -24.494 -21.713 75.420 1.00 87.31 79 SER A O 1
ATOM 626 N N . GLU A 1 80 ? -26.169 -20.269 75.110 1.00 86.50 80 GLU A N 1
ATOM 627 C CA . GLU A 1 80 ? -26.803 -20.541 76.405 1.00 86.50 80 GLU A CA 1
ATOM 628 C C . GLU A 1 80 ? -27.478 -21.922 76.459 1.00 86.50 80 GLU A C 1
ATOM 630 O O . GLU A 1 80 ? -27.385 -22.631 77.463 1.00 86.50 80 GLU A O 1
ATOM 635 N N . ALA A 1 81 ? -28.135 -22.332 75.373 1.00 88.69 81 ALA A N 1
ATOM 636 C CA . ALA A 1 81 ? -28.773 -23.639 75.281 1.00 88.69 81 ALA A CA 1
ATOM 637 C C . ALA A 1 81 ? -27.729 -24.770 75.204 1.00 88.69 81 ALA A C 1
ATOM 639 O O . ALA A 1 81 ? -27.897 -25.797 75.866 1.00 88.69 81 ALA A O 1
ATOM 640 N N . SER A 1 82 ? -26.613 -24.540 74.504 1.00 89.31 82 SER A N 1
ATOM 641 C CA . SER A 1 82 ? -25.471 -25.460 74.434 1.00 89.31 82 SER A CA 1
ATOM 642 C C . SER A 1 82 ? -24.800 -25.645 75.805 1.00 89.31 82 SER A C 1
ATOM 644 O O . SER A 1 82 ? -24.578 -26.782 76.217 1.00 89.31 82 SER A O 1
ATOM 646 N N . LYS A 1 83 ? -24.601 -24.576 76.597 1.00 89.69 83 LYS A N 1
ATOM 647 C CA . LYS A 1 83 ? -24.103 -24.688 77.990 1.00 89.69 83 LYS A CA 1
ATOM 648 C C . LYS A 1 83 ? -25.018 -25.533 78.882 1.00 89.69 83 LYS A C 1
ATOM 650 O O . LYS A 1 83 ? -24.547 -26.382 79.634 1.00 89.69 83 LYS A O 1
ATOM 655 N N . ARG A 1 84 ? -26.339 -25.342 78.789 1.00 89.88 84 ARG A N 1
ATOM 656 C CA . ARG A 1 84 ? -27.307 -26.124 79.583 1.00 89.88 84 ARG A CA 1
ATOM 657 C C . ARG A 1 84 ? -27.328 -27.599 79.185 1.00 89.88 84 ARG A C 1
ATOM 659 O O . ARG A 1 84 ? -27.538 -28.464 80.037 1.00 89.88 84 ARG A O 1
ATOM 666 N N . LEU A 1 85 ? -27.100 -27.895 77.908 1.00 90.88 85 LEU A N 1
ATOM 667 C CA . LEU A 1 85 ? -26.939 -29.262 77.431 1.00 90.88 85 LEU A CA 1
ATOM 668 C C . LEU A 1 85 ? -25.634 -29.890 77.954 1.00 90.88 85 LEU A C 1
ATOM 670 O O . LEU A 1 85 ? -25.659 -31.032 78.411 1.00 90.88 85 LEU A O 1
ATOM 674 N N . GLU A 1 86 ? -24.522 -29.149 77.964 1.00 90.12 86 GLU A N 1
ATOM 675 C CA . GLU A 1 86 ? -23.261 -29.597 78.576 1.00 90.12 86 GLU A CA 1
ATOM 676 C C . GLU A 1 86 ? -23.446 -29.936 80.063 1.00 90.12 86 GLU A C 1
ATOM 678 O O . GLU A 1 86 ? -23.053 -31.022 80.505 1.00 90.12 86 GLU A O 1
ATOM 683 N N . ASP A 1 87 ? -24.129 -29.072 80.819 1.00 89.94 87 ASP A N 1
ATOM 684 C CA . ASP A 1 87 ? -24.477 -29.322 82.222 1.00 89.94 87 ASP A CA 1
ATOM 685 C C . ASP A 1 87 ? -25.346 -30.584 82.380 1.00 89.94 87 ASP A C 1
ATOM 687 O O . ASP A 1 87 ? -25.159 -31.369 83.319 1.00 89.94 87 ASP A O 1
ATOM 691 N N . ALA A 1 88 ? -26.270 -30.835 81.445 1.00 89.56 88 ALA A N 1
ATOM 692 C CA . ALA A 1 88 ? -27.088 -32.046 81.434 1.00 89.56 88 ALA A CA 1
ATOM 693 C C . ALA A 1 88 ? -26.255 -33.313 81.164 1.00 89.56 88 ALA A C 1
ATOM 695 O O . ALA A 1 88 ? -26.458 -34.344 81.816 1.00 89.56 88 ALA A O 1
ATOM 696 N N . ILE A 1 89 ? -25.278 -33.245 80.255 1.00 88.19 89 ILE A N 1
ATOM 697 C CA . ILE A 1 89 ? -24.337 -34.340 79.976 1.00 88.19 89 ILE A CA 1
ATOM 698 C C . ILE A 1 89 ? -23.481 -34.632 81.218 1.00 88.19 89 ILE A C 1
ATOM 700 O O . ILE A 1 89 ? -23.279 -35.799 81.571 1.00 88.19 89 ILE A O 1
ATOM 704 N N . VAL A 1 90 ? -23.013 -33.598 81.927 1.00 90.81 90 VAL A N 1
ATOM 705 C CA . VAL A 1 90 ? -22.273 -33.745 83.194 1.00 90.81 90 VAL A CA 1
ATOM 706 C C . VAL A 1 90 ? -23.146 -34.402 84.270 1.00 90.81 90 VAL A C 1
ATOM 708 O O . VAL A 1 90 ? -22.711 -35.376 84.891 1.00 90.81 90 VAL A O 1
ATOM 711 N N . ALA A 1 91 ? -24.394 -33.955 84.444 1.00 87.88 91 ALA A N 1
ATOM 712 C CA . ALA A 1 91 ? -25.344 -34.562 85.382 1.00 87.88 91 ALA A CA 1
ATOM 713 C C . ALA A 1 91 ? -25.645 -36.036 85.042 1.00 87.88 91 ALA A C 1
ATOM 715 O O . ALA A 1 91 ? -25.756 -36.881 85.933 1.00 87.88 91 ALA A O 1
ATOM 716 N N . THR A 1 92 ? -25.694 -36.379 83.751 1.00 88.69 92 THR A N 1
ATOM 717 C CA . THR A 1 92 ? -25.869 -37.762 83.278 1.00 88.69 92 THR A CA 1
ATOM 718 C C . THR A 1 92 ? -24.682 -38.644 83.663 1.00 88.69 92 THR A C 1
ATOM 720 O O . THR A 1 92 ? -24.881 -39.758 84.150 1.00 88.69 92 THR A O 1
ATOM 723 N N . LYS A 1 93 ? -23.447 -38.138 83.512 1.00 87.06 93 LYS A N 1
ATOM 724 C CA . LYS A 1 93 ? -22.214 -38.836 83.928 1.00 87.06 93 LYS A CA 1
ATOM 725 C C . LYS A 1 93 ? -22.137 -39.043 85.446 1.00 87.06 93 LYS A C 1
ATOM 727 O O . LYS A 1 93 ? -21.560 -40.033 85.887 1.00 87.06 93 LYS A O 1
ATOM 732 N N . ALA A 1 94 ? -22.747 -38.155 86.233 1.00 88.38 94 ALA A N 1
ATOM 733 C CA . ALA A 1 94 ? -22.855 -38.267 87.689 1.00 88.38 94 ALA A CA 1
ATOM 734 C C . ALA A 1 94 ? -23.992 -39.201 88.172 1.00 88.38 94 ALA A C 1
ATOM 736 O O . ALA A 1 94 ? -24.194 -39.338 89.377 1.00 88.38 94 ALA A O 1
ATOM 737 N N . ASN A 1 95 ? -24.724 -39.860 87.261 1.00 83.31 95 ASN A N 1
ATOM 738 C CA . ASN A 1 95 ? -25.941 -40.644 87.538 1.00 83.31 95 ASN A CA 1
ATOM 739 C C . ASN A 1 95 ? -27.100 -39.830 88.163 1.00 83.31 95 ASN A C 1
ATOM 741 O O . ASN A 1 95 ? -28.019 -40.396 88.757 1.00 83.31 95 ASN A O 1
ATOM 745 N N . GLU A 1 96 ? -27.111 -38.504 87.994 1.00 88.31 96 GLU A N 1
ATOM 746 C CA . GLU A 1 96 ? -28.204 -37.612 88.410 1.00 88.31 96 GLU A CA 1
ATOM 747 C C . GLU A 1 96 ? -29.259 -37.477 87.289 1.00 88.31 96 GLU A C 1
ATOM 749 O O . GLU A 1 96 ? -29.557 -36.380 86.815 1.00 88.31 96 GLU A O 1
ATOM 754 N N . HIS A 1 97 ? -29.841 -38.594 86.833 1.00 87.31 97 HIS A N 1
ATOM 755 C CA . HIS A 1 97 ? -30.679 -38.641 85.617 1.00 87.31 97 HIS A CA 1
ATOM 756 C C . HIS A 1 97 ? -31.878 -37.678 85.635 1.00 87.31 97 HIS A C 1
ATOM 758 O O . HIS A 1 97 ? -32.184 -37.042 84.633 1.00 87.31 97 HIS A O 1
ATOM 764 N N . ARG A 1 98 ? -32.526 -37.489 86.787 1.00 83.50 98 ARG A N 1
ATOM 765 C CA . ARG A 1 98 ? -33.657 -36.550 86.916 1.00 83.50 98 ARG A CA 1
ATOM 766 C C . ARG A 1 98 ? -33.246 -35.094 86.717 1.00 83.50 98 ARG A C 1
ATOM 768 O O . ARG A 1 98 ? -33.976 -34.338 86.089 1.00 83.50 98 ARG A O 1
ATOM 775 N N . ARG A 1 99 ? -32.070 -34.720 87.228 1.00 86.75 99 ARG A N 1
ATOM 776 C CA . ARG A 1 99 ? -31.498 -33.383 87.037 1.00 86.75 99 ARG A CA 1
ATOM 777 C C . ARG A 1 99 ? -31.082 -33.180 85.581 1.00 86.75 99 ARG A C 1
ATOM 779 O O . ARG A 1 99 ? -31.294 -32.101 85.044 1.00 86.75 99 ARG A O 1
ATOM 786 N N . ALA A 1 100 ? -30.556 -34.220 84.932 1.00 87.62 100 ALA A N 1
ATOM 787 C CA . ALA A 1 100 ? -30.255 -34.193 83.503 1.00 87.62 100 ALA A CA 1
ATOM 788 C C . ALA A 1 100 ? -31.520 -34.020 82.634 1.00 87.62 100 ALA A C 1
ATOM 790 O O . ALA A 1 100 ? -31.487 -33.259 81.670 1.00 87.62 100 ALA A O 1
ATOM 791 N N . LEU A 1 101 ? -32.655 -34.638 82.992 1.00 86.88 101 LEU A N 1
ATOM 792 C CA . LEU A 1 101 ? -33.943 -34.391 82.319 1.00 86.88 101 LEU A CA 1
ATOM 793 C C . LEU A 1 101 ? -34.407 -32.936 82.478 1.00 86.88 101 LEU A C 1
ATOM 795 O O . LEU A 1 101 ? -34.832 -32.318 81.506 1.00 86.88 101 LEU A O 1
ATOM 799 N N . ASP A 1 102 ? -34.276 -32.363 83.678 1.00 87.19 102 ASP A N 1
ATOM 800 C CA . ASP A 1 102 ? -34.660 -30.967 83.923 1.00 87.19 102 ASP A CA 1
ATOM 801 C C . ASP A 1 102 ? -33.752 -29.990 83.140 1.00 87.19 102 ASP A C 1
ATOM 803 O O . ASP A 1 102 ? -34.241 -29.025 82.551 1.00 87.19 102 ASP A O 1
ATOM 807 N N . LEU A 1 103 ? -32.442 -30.260 83.070 1.00 89.19 103 LEU A N 1
ATOM 808 C CA . LEU A 1 103 ? -31.479 -29.453 82.307 1.00 89.19 103 LEU A CA 1
ATOM 809 C C . LEU A 1 103 ? -31.651 -29.600 80.786 1.00 89.19 103 LEU A C 1
ATOM 811 O O . LEU A 1 103 ? -31.607 -28.596 80.080 1.00 89.19 103 LEU A O 1
ATOM 815 N N . THR A 1 104 ? -31.922 -30.807 80.270 1.00 89.62 104 THR A N 1
ATOM 816 C CA . THR A 1 104 ? -32.227 -31.005 78.837 1.00 89.62 104 THR A CA 1
ATOM 817 C C . THR A 1 104 ? -33.533 -30.334 78.428 1.00 89.62 104 THR A C 1
ATOM 819 O O . THR A 1 104 ? -33.590 -29.735 77.358 1.00 89.62 104 THR A O 1
ATOM 822 N N . ALA A 1 105 ? -34.566 -30.356 79.275 1.00 86.94 105 ALA A N 1
ATOM 823 C CA . ALA A 1 105 ? -35.815 -29.643 79.010 1.00 86.94 105 ALA A CA 1
ATOM 824 C C . ALA A 1 105 ? -35.605 -28.119 78.942 1.00 86.94 105 ALA A C 1
ATOM 826 O O . ALA A 1 105 ? -36.174 -27.453 78.077 1.00 86.94 105 ALA A O 1
ATOM 827 N N . GLN A 1 106 ? -34.756 -27.570 79.816 1.00 88.81 106 GLN A N 1
ATOM 828 C CA . GLN A 1 106 ? -34.379 -26.154 79.778 1.00 88.81 106 GLN A CA 1
ATOM 829 C C . GLN A 1 106 ? -33.538 -25.809 78.544 1.00 88.81 106 GLN A C 1
ATOM 831 O O . GLN A 1 106 ? -33.811 -24.808 77.887 1.00 88.81 106 GLN A O 1
ATOM 836 N N . ALA A 1 107 ? -32.552 -26.643 78.200 1.00 90.00 107 ALA A N 1
ATOM 837 C CA . ALA A 1 107 ? -31.754 -26.478 76.987 1.00 90.00 107 ALA A CA 1
ATOM 838 C C . ALA A 1 107 ? -32.642 -26.495 75.732 1.00 90.00 107 ALA A C 1
ATOM 840 O O . ALA A 1 107 ? -32.511 -25.627 74.873 1.00 90.00 107 ALA A O 1
ATOM 841 N N . GLN A 1 108 ? -33.609 -27.418 75.670 1.00 89.19 108 GLN A N 1
ATOM 842 C CA . GLN A 1 108 ? -34.578 -27.489 74.580 1.00 89.19 108 GLN A CA 1
ATOM 843 C C . GLN A 1 108 ? -35.443 -26.227 74.497 1.00 89.19 108 GLN A C 1
ATOM 845 O O . GLN A 1 108 ? -35.556 -25.636 73.429 1.00 89.19 108 GLN A O 1
ATOM 850 N N . ALA A 1 109 ? -36.039 -25.788 75.609 1.00 87.69 109 ALA A N 1
ATOM 851 C CA . ALA A 1 109 ? -36.903 -24.608 75.624 1.00 87.69 109 ALA A CA 1
ATOM 852 C C . ALA A 1 109 ? -36.152 -23.332 75.208 1.00 87.69 109 ALA A C 1
ATOM 854 O O . ALA A 1 109 ? -36.684 -22.525 74.440 1.00 87.69 109 ALA A O 1
ATOM 855 N N . ASN A 1 110 ? -34.906 -23.177 75.664 1.00 88.44 110 ASN A N 1
ATOM 856 C CA . ASN A 1 110 ? -34.049 -22.062 75.275 1.00 88.44 110 ASN A CA 1
ATOM 857 C C . ASN A 1 110 ? -33.712 -22.117 73.780 1.00 88.44 110 ASN A C 1
ATOM 859 O O . ASN A 1 110 ? -33.899 -21.122 73.083 1.00 88.44 110 ASN A O 1
ATOM 863 N N . ALA A 1 111 ? -33.295 -23.283 73.273 1.00 87.69 111 ALA A N 1
ATOM 864 C CA . ALA A 1 111 ? -32.988 -23.464 71.856 1.00 87.69 111 ALA A CA 1
ATOM 865 C C . ALA A 1 111 ? -34.199 -23.156 70.964 1.00 87.69 111 ALA A C 1
ATOM 867 O O . ALA A 1 111 ? -34.093 -22.377 70.021 1.00 87.69 111 ALA A O 1
ATOM 868 N N . GLU A 1 112 ? -35.370 -23.710 71.291 1.00 88.38 112 GLU A N 1
ATOM 869 C CA . GLU A 1 112 ? -36.603 -23.477 70.533 1.00 88.38 112 GLU A CA 1
ATOM 870 C C . GLU A 1 112 ? -37.000 -21.994 70.531 1.00 88.38 112 GLU A C 1
ATOM 872 O O . GLU A 1 112 ? -37.373 -21.462 69.488 1.00 88.38 112 GLU A O 1
ATOM 877 N N . THR A 1 113 ? -36.882 -21.300 71.668 1.00 88.75 113 THR A N 1
ATOM 878 C CA . THR A 1 113 ? -37.240 -19.875 71.777 1.00 88.75 113 THR A CA 1
ATOM 879 C C . THR A 1 113 ? -36.309 -18.994 70.944 1.00 88.75 113 THR A C 1
ATOM 881 O O . THR A 1 113 ? -36.772 -18.103 70.227 1.00 88.75 113 THR A O 1
ATOM 884 N N . THR A 1 114 ? -35.001 -19.249 70.997 1.00 88.62 114 THR A N 1
ATOM 885 C CA . THR A 1 114 ? -34.020 -18.492 70.213 1.00 88.62 114 THR A CA 1
ATOM 886 C C . THR A 1 114 ? -34.183 -18.742 68.716 1.00 88.62 114 THR A C 1
ATOM 888 O O . THR A 1 114 ? -34.182 -17.791 67.932 1.00 88.62 114 THR A O 1
ATOM 891 N N . LEU A 1 115 ? -34.420 -19.993 68.308 1.00 88.81 115 LEU A N 1
ATOM 892 C CA . LEU A 1 115 ? -34.680 -20.328 66.907 1.00 88.81 115 LEU A CA 1
ATOM 893 C C . LEU A 1 115 ? -35.979 -19.713 66.393 1.00 88.81 115 LEU A C 1
ATOM 895 O O . LEU A 1 115 ? -36.011 -19.233 65.260 1.00 88.81 115 LEU A O 1
ATOM 899 N N . GLN A 1 116 ? -37.029 -19.665 67.217 1.00 88.56 116 GLN A N 1
ATOM 900 C CA . GLN A 1 116 ? -38.281 -19.014 66.837 1.00 88.56 116 GLN A CA 1
ATOM 901 C C . GLN A 1 116 ? -38.085 -17.527 66.529 1.00 88.56 116 GLN A C 1
ATOM 903 O O . GLN A 1 116 ? -38.568 -17.054 65.499 1.00 88.56 116 GLN A O 1
ATOM 908 N N . LYS A 1 117 ? -37.349 -16.805 67.384 1.00 88.56 117 LYS A N 1
ATOM 909 C CA . LYS A 1 117 ? -37.017 -15.390 67.158 1.00 88.56 117 LYS A CA 1
ATOM 910 C C . LYS A 1 117 ? -36.172 -15.211 65.894 1.00 88.56 117 LYS A C 1
ATOM 912 O O . LYS A 1 117 ? -36.541 -14.441 65.013 1.00 88.56 117 LYS A O 1
ATOM 917 N N . PHE A 1 118 ? -35.104 -15.997 65.756 1.00 89.44 118 PHE A N 1
ATOM 918 C CA . PHE A 1 118 ? -34.188 -15.917 64.617 1.00 89.44 118 PHE A CA 1
ATOM 919 C C . PHE A 1 118 ? -34.884 -16.160 63.265 1.00 89.44 118 PHE A C 1
ATOM 921 O O . PHE A 1 118 ? -34.663 -15.432 62.295 1.00 89.44 118 PHE A O 1
ATOM 928 N N . ILE A 1 119 ? -35.764 -17.163 63.189 1.00 88.38 119 ILE A N 1
ATOM 929 C CA . ILE A 1 119 ? -36.541 -17.454 61.977 1.00 88.38 119 ILE A CA 1
ATOM 930 C C . ILE A 1 119 ? -37.543 -16.331 61.694 1.00 88.38 119 ILE A C 1
ATOM 932 O O . ILE A 1 119 ? -37.643 -15.898 60.546 1.00 88.38 119 ILE A O 1
ATOM 936 N N . ALA A 1 120 ? -38.246 -15.818 62.709 1.00 87.38 120 ALA A N 1
ATOM 937 C CA . ALA A 1 120 ? -39.202 -14.723 62.538 1.00 87.38 120 ALA A CA 1
ATOM 938 C C . ALA A 1 120 ? -38.545 -13.448 61.969 1.00 87.38 120 ALA A C 1
ATOM 940 O O . ALA A 1 120 ? -39.097 -12.821 61.058 1.00 87.38 120 ALA A O 1
ATOM 941 N N . ASP A 1 121 ? -37.336 -13.107 62.419 1.00 87.81 121 ASP A N 1
ATOM 942 C CA . ASP A 1 121 ? -36.566 -11.965 61.907 1.00 87.81 121 ASP A CA 1
ATOM 943 C C . ASP A 1 121 ? -36.157 -12.152 60.435 1.00 87.81 121 ASP A C 1
ATOM 945 O O . ASP A 1 121 ? -36.235 -11.236 59.608 1.00 87.81 121 ASP A O 1
ATOM 949 N N . ARG A 1 122 ? -35.797 -13.374 60.034 1.00 88.56 122 ARG A N 1
ATOM 950 C CA . ARG A 1 122 ? -35.514 -13.664 58.620 1.00 88.56 122 ARG A CA 1
ATOM 951 C C . ARG A 1 122 ? -36.773 -13.650 57.756 1.00 88.56 122 ARG A C 1
ATOM 953 O O . ARG A 1 122 ? -36.725 -13.164 56.626 1.00 88.56 122 ARG A O 1
ATOM 960 N N . VAL A 1 123 ? -37.915 -14.100 58.281 1.00 88.25 123 VAL A N 1
ATOM 961 C CA . VAL A 1 123 ? -39.202 -13.985 57.579 1.00 88.25 123 VAL A CA 1
ATOM 962 C C . VAL A 1 123 ? -39.575 -12.513 57.362 1.00 88.25 123 VAL A C 1
ATOM 964 O O . VAL A 1 123 ? -40.012 -12.145 56.270 1.00 88.25 123 VAL A O 1
ATOM 967 N N . THR A 1 124 ? -39.387 -11.642 58.359 1.00 87.50 124 THR A N 1
ATOM 968 C CA . THR A 1 124 ? -39.657 -10.200 58.193 1.00 87.50 124 THR A CA 1
ATOM 969 C C . THR A 1 124 ? -38.726 -9.553 57.168 1.00 87.50 124 THR A C 1
ATOM 971 O O . THR A 1 124 ? -39.187 -8.751 56.357 1.00 87.50 124 THR A O 1
ATOM 974 N N . THR A 1 125 ? -37.462 -9.978 57.107 1.00 86.94 125 THR A N 1
ATOM 975 C CA . THR A 1 125 ? -36.521 -9.551 56.058 1.00 86.94 125 THR A CA 1
ATOM 976 C C . THR A 1 125 ? -37.036 -9.900 54.655 1.00 86.94 125 THR A C 1
ATOM 978 O O . THR A 1 125 ? -37.053 -9.040 53.774 1.00 86.94 125 THR A O 1
ATOM 981 N N . LEU A 1 126 ? -37.543 -11.123 54.445 1.00 85.62 126 LEU A N 1
ATOM 982 C CA . LEU A 1 126 ? -38.152 -11.517 53.166 1.00 85.62 126 LEU A CA 1
ATOM 983 C C . LEU A 1 126 ? -39.434 -10.734 52.851 1.00 85.62 126 LEU A C 1
A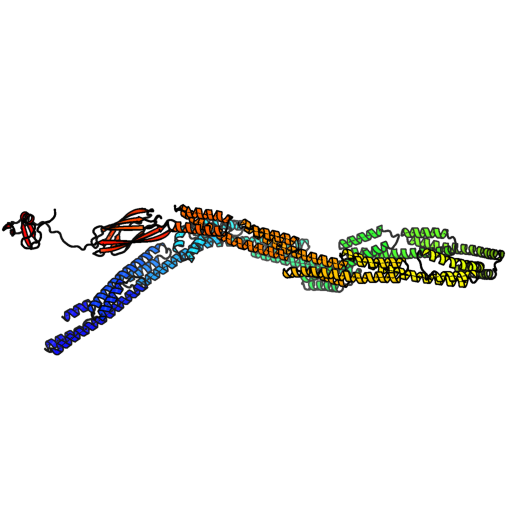TOM 985 O O . LEU A 1 126 ? -39.670 -10.383 51.695 1.00 85.62 126 LEU A O 1
ATOM 989 N N . ARG A 1 127 ? -40.252 -10.406 53.861 1.00 85.00 127 ARG A N 1
ATOM 990 C CA . ARG A 1 127 ? -41.434 -9.544 53.670 1.00 85.00 127 ARG A CA 1
ATOM 991 C C . ARG A 1 127 ? -41.040 -8.140 53.210 1.00 85.00 127 ARG A C 1
ATOM 993 O O . ARG A 1 127 ? -41.679 -7.604 52.309 1.00 85.00 127 ARG A O 1
ATOM 1000 N N . ASN A 1 128 ? -39.971 -7.571 53.759 1.00 83.44 128 ASN A N 1
ATOM 1001 C CA . ASN A 1 128 ? -39.477 -6.255 53.345 1.00 83.44 128 ASN A CA 1
ATOM 1002 C C . ASN A 1 128 ? -38.920 -6.252 51.911 1.00 83.44 128 ASN A C 1
ATOM 1004 O O . ASN A 1 128 ? -38.891 -5.204 51.275 1.00 83.44 128 ASN A O 1
ATOM 1008 N N . ALA A 1 129 ? -38.541 -7.415 51.371 1.00 81.19 129 ALA A N 1
ATOM 1009 C CA . ALA A 1 129 ? -38.091 -7.554 49.988 1.00 81.19 129 ALA A CA 1
ATOM 1010 C C . ALA A 1 129 ? -39.233 -7.617 48.951 1.00 81.19 129 ALA A C 1
ATOM 1012 O O . ALA A 1 129 ? -38.972 -7.463 47.757 1.00 81.19 129 ALA A O 1
ATOM 1013 N N . LEU A 1 130 ? -40.495 -7.798 49.373 1.00 80.44 130 LEU A N 1
ATOM 1014 C CA . LEU A 1 130 ? -41.658 -7.914 48.473 1.00 80.44 130 LEU A CA 1
ATOM 1015 C C . LEU A 1 130 ? -41.783 -6.777 47.434 1.00 80.44 130 LEU A C 1
ATOM 1017 O O . LEU A 1 130 ? -42.071 -7.090 46.279 1.00 80.44 130 LEU A O 1
ATOM 1021 N N . PRO A 1 131 ? -41.549 -5.487 47.761 1.00 74.38 131 PRO A N 1
ATOM 1022 C CA . PRO A 1 131 ? -41.640 -4.397 46.783 1.00 74.38 131 PRO A CA 1
ATOM 1023 C C . PRO A 1 131 ? -40.587 -4.463 45.667 1.00 74.38 131 PRO A C 1
ATOM 1025 O O . PRO A 1 131 ? -40.761 -3.850 44.616 1.00 74.38 131 PRO A O 1
ATOM 1028 N N . HIS A 1 132 ? -39.488 -5.188 45.884 1.00 68.50 132 HIS A N 1
ATOM 1029 C CA . HIS A 1 132 ? -38.350 -5.249 44.966 1.00 68.50 132 HIS A CA 1
ATOM 1030 C C . HIS A 1 132 ? -38.421 -6.433 43.988 1.00 68.50 132 HIS A C 1
ATOM 1032 O O . HIS A 1 132 ? -37.596 -6.525 43.080 1.00 68.50 132 HIS A O 1
ATOM 1038 N N . VAL A 1 133 ? -39.418 -7.312 44.136 1.00 71.44 133 VAL A N 1
ATOM 1039 C CA . VAL A 1 133 ? -39.632 -8.501 43.298 1.00 71.44 133 VAL A CA 1
ATOM 1040 C C . VAL A 1 133 ? -40.973 -8.359 42.573 1.00 71.44 133 VAL A C 1
ATOM 1042 O O . VAL A 1 133 ? -41.946 -9.033 42.890 1.00 71.44 133 VAL A O 1
ATOM 1045 N N . ALA A 1 134 ? -41.041 -7.404 41.642 1.00 62.28 134 ALA A N 1
ATOM 1046 C CA . ALA A 1 134 ? -42.295 -6.907 41.066 1.00 62.28 134 ALA A CA 1
ATOM 1047 C C . ALA A 1 134 ? -43.133 -7.965 40.316 1.00 62.28 134 ALA A C 1
ATOM 1049 O O . ALA A 1 134 ? -44.357 -7.949 40.433 1.00 62.28 134 ALA A O 1
ATOM 1050 N N . ASP A 1 135 ? -42.496 -8.888 39.589 1.00 65.25 135 ASP A N 1
ATOM 1051 C CA . ASP A 1 135 ? -43.200 -9.791 38.662 1.00 65.25 135 ASP A CA 1
ATOM 1052 C C . ASP A 1 135 ? -43.704 -11.094 39.321 1.00 65.25 135 ASP A C 1
ATOM 1054 O O . ASP A 1 135 ? -44.632 -11.714 38.813 1.00 65.25 135 ASP A O 1
ATOM 1058 N N . ASP A 1 136 ? -43.162 -11.490 40.482 1.00 70.38 136 ASP A N 1
ATOM 1059 C CA . ASP A 1 136 ? -43.408 -12.816 41.085 1.00 70.38 136 ASP A CA 1
ATOM 1060 C C . ASP A 1 136 ? -43.675 -12.750 42.603 1.00 70.38 136 ASP A C 1
ATOM 1062 O O . ASP A 1 136 ? -43.320 -13.637 43.386 1.00 70.38 136 ASP A O 1
ATOM 1066 N N . VAL A 1 137 ? -44.339 -11.677 43.042 1.00 78.38 137 VAL A N 1
ATOM 1067 C CA . VAL A 1 137 ? -44.730 -11.438 44.446 1.00 78.38 137 VAL A CA 1
ATOM 1068 C C . VAL A 1 137 ? -45.507 -12.627 45.043 1.00 78.38 137 VAL A C 1
ATOM 1070 O O . VAL A 1 137 ? -45.434 -12.878 46.248 1.00 78.38 137 VAL A O 1
ATOM 1073 N N . GLY A 1 138 ? -46.268 -13.353 44.216 1.00 81.50 138 GLY A N 1
ATOM 1074 C CA . GLY A 1 138 ? -47.062 -14.515 44.629 1.00 81.50 138 GLY A CA 1
ATOM 1075 C C . GLY A 1 138 ? -46.214 -15.680 45.145 1.00 81.50 138 GLY A C 1
ATOM 1076 O O . GLY A 1 138 ? -46.523 -16.235 46.200 1.00 81.50 138 GLY A O 1
ATOM 1077 N N . ASP A 1 139 ? -45.114 -15.988 44.461 1.00 82.81 139 ASP A N 1
ATOM 1078 C CA . ASP A 1 139 ? -44.241 -17.112 44.808 1.00 82.81 139 ASP A CA 1
ATOM 1079 C C . ASP A 1 139 ? -43.468 -16.833 46.101 1.00 82.81 139 ASP A C 1
ATOM 1081 O O . ASP A 1 139 ? -43.427 -17.676 47.000 1.00 82.81 139 ASP A O 1
ATOM 1085 N N . LEU A 1 140 ? -42.951 -15.608 46.265 1.00 86.19 140 LEU A N 1
ATOM 1086 C CA . LEU A 1 140 ? -42.288 -15.199 47.507 1.00 86.19 140 LEU A CA 1
ATOM 1087 C C . LEU A 1 140 ? -43.253 -15.222 48.702 1.00 86.19 140 LEU A C 1
ATOM 1089 O O . LEU A 1 140 ? -42.882 -15.667 49.788 1.00 86.19 140 LEU A O 1
ATOM 1093 N N . LYS A 1 141 ? -44.517 -14.816 48.509 1.00 86.69 141 LYS A N 1
ATOM 1094 C CA . LYS A 1 141 ? -45.557 -14.940 49.545 1.00 86.69 141 LYS A CA 1
ATOM 1095 C C . LYS A 1 141 ? -45.831 -16.398 49.916 1.00 86.69 141 LYS A C 1
ATOM 1097 O O . LYS A 1 141 ? -45.976 -16.690 51.100 1.00 86.69 141 LYS A O 1
ATOM 1102 N N . ALA A 1 142 ? -45.878 -17.310 48.945 1.00 88.50 142 ALA A N 1
ATOM 1103 C CA . ALA A 1 142 ? -46.063 -18.736 49.209 1.00 88.50 142 ALA A CA 1
ATOM 1104 C C . ALA A 1 142 ? -44.883 -19.338 49.994 1.00 88.50 142 ALA A C 1
ATOM 1106 O O . ALA A 1 142 ? -45.092 -20.144 50.901 1.00 88.50 142 ALA A O 1
ATOM 1107 N N . ILE A 1 143 ? -43.651 -18.918 49.693 1.00 89.50 143 ILE A N 1
ATOM 1108 C CA . ILE A 1 143 ? -42.449 -19.316 50.441 1.00 89.50 143 ILE A CA 1
ATOM 1109 C C . ILE A 1 143 ? -42.497 -18.792 51.886 1.00 89.50 143 ILE A C 1
ATOM 1111 O O . ILE A 1 143 ? -42.273 -19.559 52.822 1.00 89.50 143 ILE A O 1
ATOM 1115 N N . ILE A 1 144 ? -42.860 -17.520 52.079 1.00 89.56 144 ILE A N 1
ATOM 1116 C CA . ILE A 1 144 ? -43.030 -16.907 53.407 1.00 89.56 144 ILE A CA 1
ATOM 1117 C C . ILE A 1 144 ? -44.081 -17.666 54.230 1.00 89.56 144 ILE A C 1
ATOM 1119 O O . ILE A 1 144 ? -43.828 -17.996 55.384 1.00 89.56 144 ILE A O 1
ATOM 1123 N N . LEU A 1 145 ? -45.220 -18.021 53.624 1.00 90.50 145 LEU A N 1
ATOM 1124 C CA . LEU A 1 145 ? -46.270 -18.798 54.290 1.00 90.50 145 LEU A CA 1
ATOM 1125 C C . LEU A 1 145 ? -45.797 -20.199 54.708 1.00 90.50 145 LEU A C 1
ATOM 1127 O O . LEU A 1 145 ? -46.173 -20.667 55.781 1.00 90.50 145 LEU A O 1
ATOM 1131 N N . ARG A 1 146 ? -44.964 -20.869 53.896 1.00 90.81 146 ARG A N 1
ATOM 1132 C CA . ARG A 1 146 ? -44.352 -22.158 54.270 1.00 90.81 146 ARG A CA 1
ATOM 1133 C C . ARG A 1 146 ? -43.382 -22.007 55.446 1.00 90.81 146 ARG A C 1
ATOM 1135 O O . ARG A 1 146 ? -43.411 -22.838 56.351 1.00 90.81 146 ARG A O 1
ATOM 1142 N N . ALA A 1 147 ? -42.584 -20.938 55.471 1.00 88.38 147 ALA A N 1
ATOM 1143 C CA . ALA A 1 147 ? -41.687 -20.640 56.589 1.00 88.38 147 ALA A CA 1
ATOM 1144 C C . ALA A 1 147 ? -42.461 -20.340 57.889 1.00 88.38 147 ALA A C 1
ATOM 1146 O O . ALA A 1 147 ? -42.126 -20.893 58.936 1.00 88.38 147 ALA A O 1
ATOM 1147 N N . ASP A 1 148 ? -43.532 -19.539 57.816 1.00 87.88 148 ASP A N 1
ATOM 1148 C CA . ASP A 1 148 ? -44.426 -19.259 58.952 1.00 87.88 148 ASP A CA 1
ATOM 1149 C C . ASP A 1 148 ? -45.118 -20.539 59.465 1.00 87.88 148 ASP A C 1
ATOM 1151 O O . ASP A 1 148 ? -45.248 -20.742 60.673 1.00 87.88 148 ASP A O 1
ATOM 1155 N N . ALA A 1 149 ? -45.543 -21.429 58.561 1.00 88.12 149 ALA A N 1
ATOM 1156 C CA . ALA A 1 149 ? -46.166 -22.701 58.927 1.00 88.12 149 ALA A CA 1
ATOM 1157 C C . ALA A 1 149 ? -45.184 -23.644 59.643 1.00 88.12 149 ALA A C 1
ATOM 1159 O O . ALA A 1 149 ? -45.543 -24.215 60.673 1.00 88.12 149 ALA A O 1
ATOM 1160 N N . GLY A 1 150 ? -43.945 -23.760 59.145 1.00 85.94 150 GLY A N 1
ATOM 1161 C CA . GLY A 1 150 ? -42.885 -24.540 59.796 1.00 85.94 150 GLY A CA 1
ATOM 1162 C C . GLY A 1 150 ? -42.526 -23.993 61.181 1.00 85.94 150 GLY A C 1
ATOM 1163 O O . GLY A 1 150 ? -42.368 -24.753 62.137 1.00 85.94 150 GLY A O 1
ATOM 1164 N N . LEU A 1 151 ? -42.502 -22.664 61.324 1.00 85.88 151 LEU A N 1
ATOM 1165 C CA . LEU A 1 151 ? -42.311 -21.994 62.609 1.00 85.88 151 LEU A CA 1
ATOM 1166 C C . LEU A 1 151 ? -43.432 -22.340 63.608 1.00 85.88 151 LEU A C 1
ATOM 1168 O O . LEU A 1 151 ? -43.152 -22.668 64.762 1.00 85.88 151 LEU A O 1
ATOM 1172 N N . ALA A 1 152 ? -44.694 -22.325 63.166 1.00 84.75 152 ALA A N 1
ATOM 1173 C CA . ALA A 1 152 ? -45.846 -22.653 64.007 1.00 84.75 152 ALA A CA 1
ATOM 1174 C C . ALA A 1 152 ? -45.876 -24.131 64.446 1.00 84.75 152 ALA A C 1
ATOM 1176 O O . ALA A 1 152 ? -46.296 -24.430 65.565 1.00 84.75 152 ALA A O 1
ATOM 1177 N N . SER A 1 153 ? -45.411 -25.055 63.598 1.00 86.50 153 SER A N 1
ATOM 1178 C CA . SER A 1 153 ? -45.348 -26.491 63.907 1.00 86.50 153 SER A CA 1
ATOM 1179 C C . SER A 1 153 ? -44.074 -26.929 64.637 1.00 86.50 153 SER A C 1
ATOM 1181 O O . SER A 1 153 ? -43.929 -28.120 64.907 1.00 86.50 153 SER A O 1
ATOM 1183 N N . ARG A 1 154 ? -43.158 -26.000 64.961 1.00 83.06 154 ARG A N 1
ATOM 1184 C CA . ARG A 1 154 ? -41.807 -26.280 65.498 1.00 83.06 154 ARG A CA 1
ATOM 1185 C C . ARG A 1 154 ? -40.952 -27.176 64.587 1.00 83.06 154 ARG A C 1
ATOM 1187 O O . ARG A 1 154 ? -40.060 -27.874 65.060 1.00 83.06 154 ARG A O 1
ATOM 1194 N N . ASP A 1 155 ? -41.206 -27.137 63.279 1.00 87.38 155 ASP A N 1
ATOM 1195 C CA . ASP A 1 155 ? -40.347 -27.752 62.263 1.00 87.38 155 ASP A CA 1
ATOM 1196 C C . ASP A 1 155 ? -39.307 -26.727 61.788 1.00 87.38 155 ASP A C 1
ATOM 1198 O O . ASP A 1 155 ? -39.467 -26.044 60.771 1.00 87.38 155 ASP A O 1
ATOM 1202 N N . PHE A 1 156 ? -38.241 -26.578 62.576 1.00 85.56 156 PHE A N 1
ATOM 1203 C CA . PHE A 1 156 ? -37.194 -25.590 62.314 1.00 85.56 156 PHE A CA 1
ATOM 1204 C C . PHE A 1 156 ? -36.394 -25.898 61.043 1.00 85.56 156 PHE A C 1
ATOM 1206 O O . PHE A 1 156 ? -35.999 -24.975 60.332 1.00 85.56 156 PHE A O 1
ATOM 1213 N N . GLU A 1 157 ? -36.195 -27.174 60.708 1.00 85.06 157 GLU A N 1
ATOM 1214 C CA . GLU A 1 157 ? -35.480 -27.569 59.493 1.00 85.06 157 GLU A CA 1
ATOM 1215 C C . GLU A 1 157 ? -36.277 -27.187 58.234 1.00 85.06 157 GLU A C 1
ATOM 1217 O O . GLU A 1 157 ? -35.721 -26.594 57.303 1.00 85.06 157 GLU A O 1
ATOM 1222 N N . GLY A 1 158 ? -37.587 -27.462 58.215 1.00 86.88 158 GLY A N 1
ATOM 1223 C CA . GLY A 1 158 ? -38.483 -27.052 57.132 1.00 86.88 158 GLY A CA 1
ATOM 1224 C C . GLY A 1 158 ? -38.606 -25.529 56.994 1.00 86.88 158 GLY A C 1
ATOM 1225 O O . GLY A 1 158 ? -38.603 -24.997 55.875 1.00 86.88 158 GLY A O 1
ATOM 1226 N N . ALA A 1 159 ? -38.640 -24.810 58.121 1.00 87.75 159 ALA A N 1
ATOM 1227 C CA . ALA A 1 159 ? -38.658 -23.350 58.137 1.00 87.75 159 ALA A CA 1
ATOM 1228 C C . ALA A 1 159 ? -37.361 -22.747 57.567 1.00 87.75 159 ALA A C 1
ATOM 1230 O O . ALA A 1 159 ? -37.429 -21.860 56.714 1.00 87.75 159 ALA A O 1
ATOM 1231 N N . PHE A 1 160 ? -36.183 -23.258 57.952 1.00 87.69 160 PHE A N 1
ATOM 1232 C CA . PHE A 1 160 ? -34.904 -22.798 57.399 1.00 87.69 160 PHE A CA 1
ATOM 1233 C C . PHE A 1 160 ? -34.764 -23.084 55.903 1.00 87.69 160 PHE A C 1
ATOM 1235 O O . PHE A 1 160 ? -34.337 -22.197 55.168 1.00 87.69 160 PHE A O 1
ATOM 1242 N N . LYS A 1 161 ? -35.187 -24.264 55.429 1.00 88.31 161 LYS A N 1
ATOM 1243 C CA . LYS A 1 161 ? -35.208 -24.570 53.985 1.00 88.31 161 LYS A CA 1
ATOM 1244 C C . LYS A 1 161 ? -36.067 -23.568 53.213 1.00 88.31 161 LYS A C 1
ATOM 1246 O O . LYS A 1 161 ? -35.625 -23.030 52.203 1.00 88.31 161 LYS A O 1
ATOM 1251 N N . SER A 1 162 ? -37.256 -23.256 53.728 1.00 90.19 162 SER A N 1
ATOM 1252 C CA . SER A 1 162 ? -38.147 -22.262 53.114 1.00 90.19 162 SER A CA 1
ATOM 1253 C C . SER A 1 162 ? -37.527 -20.854 53.122 1.00 90.19 162 SER A C 1
ATOM 1255 O O . SER A 1 162 ? -37.650 -20.115 52.149 1.00 90.19 162 SER A O 1
ATOM 1257 N N . LEU A 1 163 ? -36.810 -20.475 54.184 1.00 88.19 163 LEU A N 1
ATOM 1258 C CA . LEU A 1 163 ? -36.096 -19.195 54.255 1.00 88.19 163 LEU A CA 1
ATOM 1259 C C . LEU A 1 163 ? -34.924 -19.095 53.271 1.00 88.19 163 LEU A C 1
ATOM 1261 O O . LEU A 1 163 ? -34.724 -18.032 52.677 1.00 88.19 163 LEU A O 1
ATOM 1265 N N . ASP A 1 164 ? -34.160 -20.170 53.083 1.00 87.25 164 ASP A N 1
ATOM 1266 C CA . ASP A 1 164 ? -33.088 -20.214 52.084 1.00 87.25 164 ASP A CA 1
ATOM 1267 C C . ASP A 1 164 ? -33.655 -20.079 50.671 1.00 87.25 164 ASP A C 1
ATOM 1269 O O . ASP A 1 164 ? -33.172 -19.249 49.900 1.00 87.25 164 ASP A O 1
ATOM 1273 N N . GLU A 1 165 ? -34.715 -20.840 50.360 1.00 88.75 165 GLU A N 1
ATOM 1274 C CA . GLU A 1 165 ? -35.445 -20.749 49.088 1.00 88.75 165 GLU A CA 1
ATOM 1275 C C . GLU A 1 165 ? -35.900 -19.306 48.832 1.00 88.75 165 GLU A C 1
ATOM 1277 O O . GLU A 1 165 ? -35.693 -18.769 47.746 1.00 88.75 165 GLU A O 1
ATOM 1282 N N . GLY A 1 166 ? -36.466 -18.645 49.846 1.00 87.00 166 GLY A N 1
ATOM 1283 C CA . GLY A 1 166 ? -36.928 -17.261 49.741 1.00 87.00 166 GLY A CA 1
ATOM 1284 C C . GLY A 1 166 ? -35.793 -16.257 49.555 1.00 87.00 166 GLY A C 1
ATOM 1285 O O . GLY A 1 166 ? -35.917 -15.331 48.754 1.00 87.00 166 GLY A O 1
ATOM 1286 N N . THR A 1 167 ? -34.670 -16.450 50.250 1.00 86.31 167 THR A N 1
ATOM 1287 C CA . THR A 1 167 ? -33.501 -15.562 50.141 1.00 86.31 167 THR A CA 1
ATOM 1288 C C . THR A 1 167 ? -32.881 -15.668 48.746 1.00 86.31 167 THR A C 1
ATOM 1290 O O . THR A 1 167 ? -32.687 -14.651 48.081 1.00 86.31 167 THR A O 1
ATOM 1293 N N . GLN A 1 168 ? -32.672 -16.891 48.247 1.00 87.12 168 GLN A N 1
ATOM 1294 C CA . GLN A 1 168 ? -32.162 -17.129 46.893 1.00 87.12 168 GLN A CA 1
ATOM 1295 C C . GLN A 1 168 ? -33.112 -16.589 45.820 1.00 87.12 168 GLN A C 1
ATOM 1297 O O . GLN A 1 168 ? -32.665 -16.006 44.833 1.00 87.12 168 GLN A O 1
ATOM 1302 N N . PHE A 1 169 ? -34.423 -16.743 46.017 1.00 86.56 169 PHE A N 1
ATOM 1303 C CA . PHE A 1 169 ? -35.430 -16.211 45.103 1.00 86.56 169 PHE A CA 1
ATOM 1304 C C . PHE A 1 169 ? -35.334 -14.684 44.972 1.00 86.56 169 PHE A C 1
ATOM 1306 O O . PHE A 1 169 ? -35.316 -14.152 43.859 1.00 86.56 169 PHE A O 1
ATOM 1313 N N . VAL A 1 170 ? -35.217 -13.972 46.098 1.00 85.50 170 VAL A N 1
ATOM 1314 C CA . VAL A 1 170 ? -35.055 -12.510 46.115 1.00 85.50 170 VAL A CA 1
ATOM 1315 C C . VAL A 1 170 ? -33.748 -12.089 45.436 1.00 85.50 170 VAL A C 1
ATOM 1317 O O . VAL A 1 170 ? -33.763 -11.191 44.591 1.00 85.50 170 VAL A O 1
ATOM 1320 N N . GLU A 1 171 ? -32.626 -12.741 45.748 1.00 83.50 171 GLU A N 1
ATOM 1321 C CA . GLU A 1 171 ? -31.319 -12.443 45.139 1.00 83.50 171 GLU A CA 1
ATOM 1322 C C . GLU A 1 171 ? -31.329 -12.636 43.617 1.00 83.50 171 GLU A C 1
ATOM 1324 O O . GLU A 1 171 ? -30.874 -11.767 42.871 1.00 83.50 171 GLU A O 1
ATOM 1329 N N . GLN A 1 172 ? -31.902 -13.738 43.127 1.00 84.38 172 GLN A N 1
ATOM 1330 C CA . GLN A 1 172 ? -31.990 -14.010 41.690 1.00 84.38 172 GLN A CA 1
ATOM 1331 C C . GLN A 1 172 ? -32.835 -12.960 40.960 1.00 84.38 172 GLN A C 1
ATOM 1333 O O . GLN A 1 172 ? -32.453 -12.487 39.887 1.00 84.38 172 GLN A O 1
ATOM 1338 N N . ARG A 1 173 ? -33.973 -12.556 41.536 1.00 84.50 173 ARG A N 1
ATOM 1339 C CA . ARG A 1 173 ? -34.891 -11.609 40.886 1.00 84.50 173 ARG A CA 1
ATOM 1340 C C . ARG A 1 173 ? -34.393 -10.171 40.917 1.00 84.50 173 ARG A C 1
ATOM 1342 O O . ARG A 1 173 ? -34.507 -9.462 39.914 1.00 84.50 173 ARG A O 1
ATOM 1349 N N . THR A 1 174 ? -33.790 -9.748 42.023 1.00 83.00 174 THR A N 1
ATOM 1350 C CA . THR A 1 174 ? -33.156 -8.425 42.123 1.00 83.00 174 THR A CA 1
ATOM 1351 C C . THR A 1 174 ? -31.966 -8.307 41.170 1.00 83.00 174 THR A C 1
ATOM 1353 O O . THR A 1 174 ? -31.857 -7.307 40.457 1.00 83.00 174 THR A O 1
ATOM 1356 N N . ARG A 1 175 ? -31.145 -9.360 41.048 1.00 85.00 175 ARG A N 1
ATOM 1357 C CA . ARG A 1 175 ? -30.065 -9.437 40.055 1.00 85.00 175 ARG A CA 1
ATOM 1358 C C . ARG A 1 175 ? -30.576 -9.363 38.616 1.00 85.00 175 ARG A C 1
ATOM 1360 O O . ARG A 1 175 ? -30.085 -8.543 37.847 1.00 85.00 175 ARG A O 1
ATOM 1367 N N . ALA A 1 176 ? -31.588 -10.158 38.265 1.00 83.56 176 ALA A N 1
ATOM 1368 C CA . ALA A 1 176 ? -32.169 -10.144 36.922 1.00 83.56 176 ALA A CA 1
ATOM 1369 C C . ALA A 1 176 ? -32.737 -8.760 36.554 1.00 83.56 176 ALA A C 1
ATOM 1371 O O . ALA A 1 176 ? -32.627 -8.312 35.414 1.00 83.56 176 ALA A O 1
ATOM 1372 N N . THR A 1 177 ? -33.318 -8.051 37.525 1.00 82.50 177 THR A N 1
ATOM 1373 C CA . THR A 1 177 ? -33.828 -6.685 37.326 1.00 82.50 177 THR A CA 1
ATOM 1374 C C . THR A 1 177 ? -32.691 -5.689 37.073 1.00 82.50 177 THR A C 1
ATOM 1376 O O . THR A 1 177 ? -32.784 -4.870 36.159 1.00 82.50 177 THR A O 1
ATOM 1379 N N . ALA A 1 178 ? -31.592 -5.787 37.827 1.00 84.50 178 ALA A N 1
ATOM 1380 C CA . ALA A 1 178 ? -30.392 -4.978 37.613 1.00 84.50 178 ALA A CA 1
ATOM 1381 C C . ALA A 1 178 ? -29.750 -5.239 36.233 1.00 84.50 178 ALA A C 1
ATOM 1383 O O . ALA A 1 178 ? -29.412 -4.295 35.517 1.00 84.50 178 ALA A O 1
ATOM 1384 N N . GLU A 1 179 ? -29.656 -6.506 35.821 1.00 86.88 179 GLU A N 1
ATOM 1385 C CA . GLU A 1 179 ? -29.155 -6.909 34.500 1.00 86.88 179 GLU A CA 1
ATOM 1386 C C . GLU A 1 179 ? -30.025 -6.348 33.360 1.00 86.88 179 GLU A C 1
ATOM 1388 O O . GLU A 1 179 ? -29.490 -5.816 32.385 1.00 86.88 179 GLU A O 1
ATOM 1393 N N . LYS A 1 180 ? -31.360 -6.376 33.498 1.00 84.56 180 LYS A N 1
ATOM 1394 C CA . LYS A 1 180 ? -32.293 -5.783 32.518 1.00 84.56 180 LYS A CA 1
ATOM 1395 C C . LYS A 1 180 ? -32.098 -4.270 32.348 1.00 84.56 180 LYS A C 1
ATOM 1397 O O . LYS A 1 180 ? -32.119 -3.781 31.216 1.00 84.56 180 LYS A O 1
ATOM 1402 N N . LEU A 1 181 ? -31.904 -3.528 33.442 1.00 84.88 181 LEU A N 1
ATOM 1403 C CA . LEU A 1 181 ? -31.679 -2.074 33.401 1.00 84.88 181 LEU A CA 1
ATOM 1404 C C . LEU A 1 181 ? -30.377 -1.729 32.666 1.00 84.88 181 LEU A C 1
ATOM 1406 O O . LEU A 1 181 ? -30.380 -0.895 31.761 1.00 84.88 181 LEU A O 1
ATOM 1410 N N . ILE A 1 182 ? -29.285 -2.420 33.003 1.00 88.25 182 ILE A N 1
ATOM 1411 C CA . ILE A 1 182 ? -27.979 -2.226 32.357 1.00 88.25 182 ILE A CA 1
ATOM 1412 C C . ILE A 1 182 ? -28.045 -2.631 30.880 1.00 88.25 182 ILE A C 1
ATOM 1414 O O . ILE A 1 182 ? -27.545 -1.905 30.023 1.00 88.25 182 ILE A O 1
ATOM 1418 N N . SER A 1 183 ? -28.712 -3.743 30.555 1.00 88.38 183 SER A N 1
ATOM 1419 C CA . SER A 1 183 ? -28.893 -4.193 29.170 1.00 88.38 183 SER A CA 1
ATOM 1420 C C . SER A 1 183 ? -29.670 -3.181 28.322 1.00 88.38 183 SER A C 1
ATOM 1422 O O . SER A 1 183 ? -29.263 -2.899 27.195 1.00 88.38 183 SER A O 1
ATOM 1424 N N . SER A 1 184 ? -30.730 -2.579 28.869 1.00 87.56 184 SER A N 1
ATOM 1425 C CA . SER A 1 184 ? -31.516 -1.548 28.172 1.00 87.56 184 SER A CA 1
ATOM 1426 C C . SER A 1 184 ? -30.680 -0.293 27.885 1.00 87.56 184 SER A C 1
ATOM 1428 O O . SER A 1 184 ? -30.743 0.264 26.788 1.00 87.56 184 SER A O 1
ATOM 1430 N N . LEU A 1 185 ? -29.838 0.117 28.838 1.00 88.81 185 LEU A N 1
ATOM 1431 C CA . LEU A 1 185 ? -28.918 1.244 28.674 1.00 88.81 185 LEU A CA 1
ATOM 1432 C C . LEU A 1 185 ? -27.824 0.936 27.632 1.00 8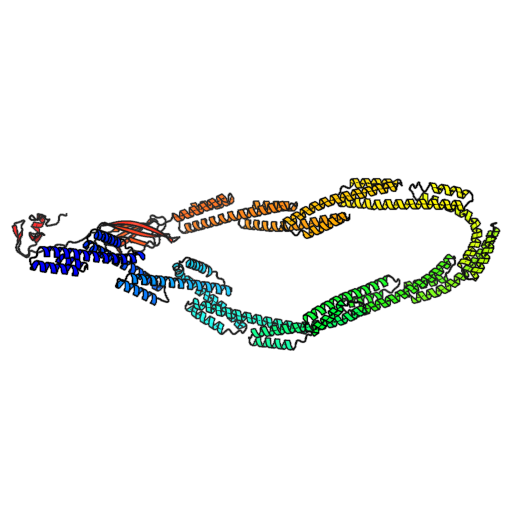8.81 185 LEU A C 1
ATOM 1434 O O . LEU A 1 185 ? -27.539 1.761 26.770 1.00 88.81 185 LEU A O 1
ATOM 1438 N N . GLY A 1 186 ? -27.277 -0.284 27.638 1.00 88.94 186 GLY A N 1
ATOM 1439 C CA . GLY A 1 186 ? -26.311 -0.735 26.631 1.00 88.94 186 GLY A CA 1
ATOM 1440 C C . GLY A 1 186 ? -26.893 -0.791 25.214 1.00 88.94 186 GLY A C 1
ATOM 1441 O O . GLY A 1 186 ? -26.249 -0.349 24.264 1.00 88.94 186 GLY A O 1
ATOM 1442 N N . LEU A 1 187 ? -28.131 -1.277 25.063 1.00 87.00 187 LEU A N 1
ATOM 1443 C CA . LEU A 1 187 ? -28.833 -1.291 23.774 1.00 87.00 187 LEU A CA 1
ATOM 1444 C C . LEU A 1 187 ? -29.085 0.131 23.250 1.00 87.00 187 LEU A C 1
ATOM 1446 O O . LEU A 1 187 ? -28.969 0.370 22.051 1.00 87.00 187 LEU A O 1
ATOM 1450 N N . THR A 1 188 ? -29.396 1.069 24.146 1.00 88.62 188 THR A N 1
ATOM 1451 C CA . THR A 1 188 ? -29.583 2.489 23.812 1.00 88.62 188 THR A CA 1
ATOM 1452 C C . THR A 1 188 ? -28.302 3.097 23.244 1.00 88.62 188 THR A C 1
ATOM 1454 O O . THR A 1 188 ? -28.337 3.644 22.146 1.00 88.62 188 THR A O 1
ATOM 1457 N N . ILE A 1 189 ? -27.163 2.905 23.921 1.00 88.12 189 ILE A N 1
ATOM 1458 C CA . ILE A 1 189 ? -25.845 3.369 23.454 1.00 88.12 189 ILE A CA 1
ATOM 1459 C C . ILE A 1 189 ? -25.528 2.789 22.071 1.00 88.12 189 ILE A C 1
ATOM 1461 O O . ILE A 1 189 ? -25.096 3.511 21.174 1.00 88.12 189 ILE A O 1
ATOM 1465 N N . GLN A 1 190 ? -25.771 1.490 21.869 1.00 86.88 190 GLN A N 1
ATOM 1466 C CA . GLN A 1 190 ? -25.545 0.857 20.569 1.00 86.88 190 GLN A CA 1
ATOM 1467 C C . GLN A 1 190 ? -26.396 1.502 19.466 1.00 86.88 190 GLN A C 1
ATOM 1469 O O . GLN A 1 190 ? -25.886 1.791 18.385 1.00 86.88 190 GLN A O 1
ATOM 1474 N N . LEU A 1 191 ? -27.675 1.758 19.744 1.00 83.94 191 LEU A N 1
ATOM 1475 C CA . LEU A 1 191 ? -28.578 2.395 18.790 1.00 83.94 191 LEU A CA 1
ATOM 1476 C C . LEU A 1 191 ? -28.180 3.835 18.477 1.00 83.94 191 LEU A C 1
ATOM 1478 O O . LEU A 1 191 ? -28.250 4.247 17.322 1.00 83.94 191 LEU A O 1
ATOM 1482 N N . GLU A 1 192 ? -27.744 4.597 19.476 1.00 84.94 192 GLU A N 1
ATOM 1483 C CA . GLU A 1 192 ? -27.251 5.955 19.265 1.00 84.94 192 GLU A CA 1
ATOM 1484 C C . GLU A 1 192 ? -26.023 5.955 18.348 1.00 84.94 192 GLU A C 1
ATOM 1486 O O . GLU A 1 192 ? -25.998 6.713 17.378 1.00 84.94 192 GLU A O 1
ATOM 1491 N N . VAL A 1 193 ? -25.076 5.030 18.543 1.00 86.31 193 VAL A N 1
ATOM 1492 C CA . VAL A 1 193 ? -23.904 4.871 17.664 1.00 86.31 193 VAL A CA 1
ATOM 1493 C C . VAL A 1 193 ? -24.302 4.486 16.234 1.00 86.31 193 VAL A C 1
ATOM 1495 O O . VAL A 1 193 ? -23.870 5.147 15.287 1.00 86.31 193 VAL A O 1
ATOM 1498 N N . ASP A 1 194 ? -25.161 3.475 16.054 1.00 80.38 194 ASP A N 1
ATOM 1499 C CA . ASP A 1 194 ? -25.626 3.014 14.730 1.00 80.38 194 ASP A CA 1
ATOM 1500 C C . ASP A 1 194 ? -26.379 4.121 13.955 1.00 80.38 194 ASP A C 1
ATOM 1502 O O . ASP A 1 194 ? -26.443 4.149 12.713 1.00 80.38 194 ASP A O 1
ATOM 1506 N N . LEU A 1 195 ? -26.969 5.063 14.693 1.00 76.62 195 LEU A N 1
ATOM 1507 C CA . LEU A 1 195 ? -27.687 6.211 14.156 1.00 76.62 195 LEU A CA 1
ATOM 1508 C C . LEU A 1 195 ? -26.840 7.488 14.033 1.00 76.62 195 LEU A C 1
ATOM 1510 O O . LEU A 1 195 ? -27.315 8.442 13.407 1.00 76.62 195 LEU A O 1
ATOM 1514 N N . GLY A 1 196 ? -25.600 7.489 14.536 1.00 78.44 196 GLY A N 1
ATOM 1515 C CA . GLY A 1 196 ? -24.680 8.631 14.509 1.00 78.44 196 GLY A CA 1
ATOM 1516 C C . GLY A 1 196 ? -25.014 9.733 15.523 1.00 78.44 196 GLY A C 1
ATOM 1517 O O . GLY A 1 196 ? -24.752 10.906 15.258 1.00 78.44 196 GLY A O 1
ATOM 1518 N N . LEU A 1 197 ? -25.633 9.372 16.645 1.00 81.50 197 LEU A N 1
ATOM 1519 C CA . LEU A 1 197 ? -25.967 10.242 17.773 1.00 81.50 197 LEU A CA 1
ATOM 1520 C C . LEU A 1 197 ? -24.882 10.137 18.866 1.00 81.50 197 LEU A C 1
ATOM 1522 O O . LEU A 1 197 ? -24.158 9.147 18.939 1.00 81.50 197 LEU A O 1
ATOM 1526 N N . GLY A 1 198 ? -24.736 11.173 19.697 1.00 80.69 198 GLY A N 1
ATOM 1527 C CA . GLY A 1 198 ? -23.746 11.196 20.784 1.00 80.69 198 GLY A CA 1
ATOM 1528 C C . GLY A 1 198 ? -24.227 10.472 22.046 1.00 80.69 198 GLY A C 1
ATOM 1529 O O . GLY A 1 198 ? -25.376 10.655 22.430 1.00 80.69 198 GLY A O 1
ATOM 1530 N N . THR A 1 199 ? -23.325 9.729 22.700 1.00 87.81 199 THR A N 1
ATOM 1531 C CA . THR A 1 199 ? -23.574 8.832 23.857 1.00 87.81 199 THR A CA 1
ATOM 1532 C C . THR A 1 199 ? -23.116 9.415 25.204 1.00 87.81 199 THR A C 1
ATOM 1534 O O . THR A 1 199 ? -22.915 8.698 26.188 1.00 87.81 199 THR A O 1
ATOM 1537 N N . GLU A 1 200 ? -22.862 10.727 25.249 1.00 84.31 200 GLU A N 1
ATOM 1538 C CA . GLU A 1 200 ? -22.144 11.386 26.348 1.00 84.31 200 GLU A CA 1
ATOM 1539 C C . GLU A 1 200 ? -22.876 11.317 27.702 1.00 84.31 200 GLU A C 1
ATOM 1541 O O . GLU A 1 200 ? -22.222 11.398 28.745 1.00 84.31 200 GLU A O 1
ATOM 1546 N N . ALA A 1 201 ? -24.206 11.161 27.714 1.00 81.12 201 ALA A N 1
ATOM 1547 C CA . ALA A 1 201 ? -25.005 11.137 28.942 1.00 81.12 201 ALA A CA 1
ATOM 1548 C C . ALA A 1 201 ? -25.206 9.713 29.498 1.00 81.12 201 ALA A C 1
ATOM 1550 O O . ALA A 1 201 ? -25.239 9.513 30.713 1.00 81.12 201 ALA A O 1
ATOM 1551 N N . GLU A 1 202 ? -25.312 8.721 28.620 1.00 87.56 202 GLU A N 1
ATOM 1552 C CA . GLU A 1 202 ? -25.688 7.342 28.915 1.00 87.56 202 GLU A CA 1
ATOM 1553 C C . GLU A 1 202 ? -24.456 6.484 29.258 1.00 87.56 202 GLU A C 1
ATOM 1555 O O . GLU A 1 202 ? -24.499 5.628 30.146 1.00 87.56 202 GLU A O 1
ATOM 1560 N N . GLU A 1 203 ? -23.323 6.740 28.599 1.00 88.44 203 GLU A N 1
ATOM 1561 C CA . GLU A 1 203 ? -22.108 5.927 28.707 1.00 88.44 203 GLU A CA 1
ATOM 1562 C C . GLU A 1 203 ? -21.402 5.986 30.081 1.00 88.44 203 GLU A C 1
ATOM 1564 O O . GLU A 1 203 ? -20.988 4.928 30.575 1.00 88.44 203 GLU A O 1
ATOM 1569 N N . PRO A 1 204 ? -21.279 7.147 30.762 1.00 89.69 204 PRO A N 1
ATOM 1570 C CA . PRO A 1 204 ? -20.716 7.203 32.113 1.00 89.69 204 PRO A CA 1
ATOM 1571 C C . PRO A 1 204 ? -21.542 6.394 33.118 1.00 89.69 204 PRO A C 1
ATOM 1573 O O . PRO A 1 204 ? -20.978 5.621 33.896 1.00 89.69 204 PRO A O 1
ATOM 1576 N N . LEU A 1 205 ? -22.874 6.520 33.055 1.00 89.25 205 LEU A N 1
ATOM 1577 C CA . LEU A 1 205 ? -23.782 5.803 33.947 1.00 89.25 205 LEU A CA 1
ATOM 1578 C C . LEU A 1 205 ? -23.771 4.296 33.656 1.00 89.25 205 LEU A C 1
ATOM 1580 O O . LEU A 1 205 ? -23.751 3.493 34.585 1.00 89.25 205 LEU A O 1
ATOM 1584 N N . PHE A 1 206 ? -23.701 3.886 32.385 1.00 92.44 206 PHE A N 1
ATOM 1585 C CA . PHE A 1 206 ? -23.560 2.473 32.020 1.00 92.44 206 PHE A CA 1
ATOM 1586 C C . PHE A 1 206 ? -22.309 1.845 32.633 1.00 92.44 206 PHE A C 1
ATOM 1588 O O . PHE A 1 206 ? -22.383 0.767 33.224 1.00 92.44 206 PHE A O 1
ATOM 1595 N N . ARG A 1 207 ? -21.161 2.527 32.536 1.00 91.31 207 ARG A N 1
ATOM 1596 C CA . ARG A 1 207 ? -19.898 2.037 33.105 1.00 91.31 207 ARG A CA 1
ATOM 1597 C C . ARG A 1 207 ? -19.961 1.936 34.627 1.00 91.31 207 ARG A C 1
ATOM 1599 O O . ARG A 1 207 ? -19.510 0.932 35.174 1.00 91.31 207 ARG A O 1
ATOM 1606 N N . GLU A 1 208 ? -20.530 2.939 35.294 1.00 91.69 208 GLU A N 1
ATOM 1607 C CA . GLU A 1 208 ? -20.713 2.950 36.750 1.00 91.69 208 GLU A CA 1
ATOM 1608 C C . GLU A 1 208 ? -21.575 1.769 37.221 1.00 91.69 208 GLU A C 1
ATOM 1610 O O . GLU A 1 208 ? -21.155 0.986 38.076 1.00 91.69 208 GLU A O 1
ATOM 1615 N N . LEU A 1 209 ? -22.756 1.590 36.624 1.00 91.12 209 LEU A N 1
ATOM 1616 C CA . LEU A 1 209 ? -23.696 0.543 37.027 1.00 91.12 209 LEU A CA 1
ATOM 1617 C C . LEU A 1 209 ? -23.188 -0.858 36.685 1.00 91.12 209 LEU A C 1
ATOM 1619 O O . LEU A 1 209 ? -23.340 -1.777 37.490 1.00 91.12 209 LEU A O 1
ATOM 1623 N N . ASN A 1 210 ? -22.531 -1.024 35.535 1.00 91.12 210 ASN A N 1
ATOM 1624 C CA . ASN A 1 210 ? -21.924 -2.297 35.162 1.00 91.12 210 ASN A CA 1
ATOM 1625 C C . ASN A 1 210 ? -20.779 -2.675 36.120 1.00 91.12 210 ASN A C 1
ATOM 1627 O O . ASN A 1 210 ? -20.686 -3.826 36.545 1.00 91.12 210 ASN A O 1
ATOM 1631 N N . ALA A 1 211 ? -19.957 -1.707 36.544 1.00 89.94 211 ALA A N 1
ATOM 1632 C CA . ALA A 1 211 ? -18.943 -1.937 37.571 1.00 89.94 211 ALA A CA 1
ATOM 1633 C C . ALA A 1 211 ? -19.580 -2.385 38.900 1.00 89.94 211 ALA A C 1
ATOM 1635 O O . ALA A 1 211 ? -19.142 -3.375 39.487 1.00 89.94 211 ALA A O 1
ATOM 1636 N N . SER A 1 212 ? -20.660 -1.733 39.340 1.00 88.56 212 SER A N 1
ATOM 1637 C CA . SER A 1 212 ? -21.387 -2.132 40.553 1.00 88.56 212 SER A CA 1
ATOM 1638 C C . SER A 1 212 ? -22.019 -3.525 40.451 1.00 88.56 212 SER A C 1
ATOM 1640 O O . SER A 1 212 ? -21.917 -4.294 41.407 1.00 88.56 212 SER A O 1
ATOM 1642 N N . LEU A 1 213 ? -22.567 -3.907 39.291 1.00 87.38 213 LEU A N 1
ATOM 1643 C CA . LEU A 1 213 ? -23.078 -5.262 39.053 1.00 87.38 213 LEU A CA 1
ATOM 1644 C C . LEU A 1 213 ? -21.957 -6.314 39.116 1.00 87.38 213 LEU A C 1
ATOM 1646 O O . LEU A 1 213 ? -22.108 -7.327 39.798 1.00 87.38 213 LEU A O 1
ATOM 1650 N N . THR A 1 214 ? -20.818 -6.072 38.456 1.00 87.25 214 THR A N 1
ATOM 1651 C CA . THR A 1 214 ? -19.669 -7.003 38.484 1.00 87.25 214 THR A CA 1
ATOM 1652 C C . THR A 1 214 ? -19.051 -7.151 39.875 1.00 87.25 214 THR A C 1
ATOM 1654 O O . THR A 1 214 ? -18.580 -8.231 40.221 1.00 87.25 214 THR A O 1
ATOM 1657 N N . ALA A 1 215 ? -19.109 -6.101 40.698 1.00 85.62 215 ALA A N 1
ATOM 1658 C CA . ALA A 1 215 ? -18.674 -6.122 42.093 1.00 85.62 215 ALA A CA 1
ATOM 1659 C C . ALA A 1 215 ? -19.694 -6.779 43.051 1.00 85.62 215 ALA A C 1
ATOM 1661 O O . ALA A 1 215 ? -19.461 -6.802 44.256 1.00 85.62 215 ALA A O 1
ATOM 1662 N N . GLY A 1 216 ? -20.832 -7.279 42.550 1.00 81.81 216 GLY A N 1
ATOM 1663 C CA . GLY A 1 216 ? -21.889 -7.896 43.362 1.00 81.81 216 GLY A CA 1
ATOM 1664 C C . GLY A 1 216 ? -22.757 -6.901 44.145 1.00 81.81 216 GLY A C 1
ATOM 1665 O O . GLY A 1 216 ? -23.595 -7.313 44.944 1.00 81.81 216 GLY A O 1
ATOM 1666 N N . ARG A 1 217 ? -22.605 -5.591 43.910 1.00 83.94 217 ARG A N 1
ATOM 1667 C CA . ARG A 1 217 ? -23.362 -4.528 44.590 1.00 83.94 217 ARG A CA 1
ATOM 1668 C C . ARG A 1 217 ? -24.686 -4.253 43.875 1.00 83.94 217 ARG A C 1
ATOM 1670 O O . ARG A 1 217 ? -24.885 -3.206 43.266 1.00 83.94 217 ARG A O 1
ATOM 1677 N N . ILE A 1 218 ? -25.604 -5.219 43.942 1.00 82.38 218 ILE A N 1
ATOM 1678 C CA . ILE A 1 218 ? -26.917 -5.154 43.269 1.00 82.38 218 ILE A CA 1
ATOM 1679 C C . ILE A 1 218 ? -27.775 -3.997 43.814 1.00 82.38 218 ILE A C 1
ATOM 1681 O O . ILE A 1 218 ? -28.496 -3.352 43.052 1.00 82.38 218 ILE A O 1
ATOM 1685 N N . ALA A 1 219 ? -27.662 -3.687 45.110 1.00 77.69 219 ALA A N 1
ATOM 1686 C CA . ALA A 1 219 ? -28.399 -2.595 45.746 1.00 77.69 219 ALA A CA 1
ATOM 1687 C C . ALA A 1 219 ? -28.088 -1.221 45.120 1.00 77.69 219 ALA A C 1
ATOM 1689 O O . ALA A 1 219 ? -29.013 -0.454 44.859 1.00 77.69 219 ALA A O 1
ATOM 1690 N N . ASP A 1 220 ? -26.820 -0.947 44.792 1.00 80.88 220 ASP A N 1
ATOM 1691 C CA . ASP A 1 220 ? -26.387 0.315 44.167 1.00 80.88 220 ASP A CA 1
ATOM 1692 C C . ASP A 1 220 ? -26.993 0.491 42.765 1.00 80.88 220 ASP A C 1
ATOM 1694 O O . ASP A 1 220 ? -27.369 1.595 42.357 1.00 80.88 220 ASP A O 1
ATOM 1698 N N . VAL A 1 221 ? -27.134 -0.619 42.029 1.00 84.12 221 VAL A N 1
ATOM 1699 C CA . VAL A 1 221 ? -27.755 -0.619 40.699 1.00 84.12 221 VAL A CA 1
ATOM 1700 C C . VAL A 1 221 ? -29.250 -0.326 40.804 1.00 84.12 221 VAL A C 1
ATOM 1702 O O . VAL A 1 221 ? -29.770 0.506 40.061 1.00 84.12 221 VAL A O 1
ATOM 1705 N N . LEU A 1 222 ? -29.940 -0.954 41.761 1.00 82.06 222 LEU A N 1
ATOM 1706 C CA . LEU A 1 222 ? -31.369 -0.727 41.986 1.00 82.06 222 LEU A CA 1
ATOM 1707 C C . LEU A 1 222 ? -31.665 0.680 42.523 1.00 82.06 222 LEU A C 1
ATOM 1709 O O . LEU A 1 222 ? -32.676 1.265 42.143 1.00 82.06 222 LEU A O 1
ATOM 1713 N N . ALA A 1 223 ? -30.773 1.257 43.332 1.00 83.88 223 ALA A N 1
ATOM 1714 C CA . ALA A 1 223 ? -30.892 2.636 43.813 1.00 83.88 223 ALA A CA 1
ATOM 1715 C C . ALA A 1 223 ? -30.821 3.673 42.676 1.00 83.88 223 ALA A C 1
ATOM 1717 O O . ALA A 1 223 ? -31.363 4.771 42.793 1.00 83.88 223 ALA A O 1
ATOM 1718 N N . SER A 1 224 ? -30.188 3.319 41.555 1.00 86.44 224 SER A N 1
ATOM 1719 C CA . SER A 1 224 ? -30.057 4.186 40.379 1.00 86.44 224 SER A CA 1
ATOM 1720 C C . SER A 1 224 ? -31.182 4.009 39.353 1.00 86.44 224 SER A C 1
ATOM 1722 O O . SER A 1 224 ? -31.142 4.642 38.296 1.00 86.44 224 SER A O 1
ATOM 1724 N N . ARG A 1 225 ? -32.198 3.183 39.647 1.00 84.38 225 ARG A N 1
ATOM 1725 C CA . ARG A 1 225 ? -33.298 2.845 38.729 1.00 84.38 225 ARG A CA 1
ATOM 1726 C C . ARG A 1 225 ? -33.977 4.075 38.125 1.00 84.38 225 ARG A C 1
ATOM 1728 O O . ARG A 1 225 ? -34.102 4.145 36.906 1.00 84.38 225 ARG A O 1
ATOM 1735 N N . ASP A 1 226 ? -34.367 5.043 38.946 1.00 83.56 226 ASP A N 1
ATOM 1736 C CA . ASP A 1 226 ? -35.122 6.213 38.477 1.00 83.56 226 ASP A CA 1
ATOM 1737 C C . ASP A 1 226 ? -34.271 7.102 37.554 1.00 83.56 226 ASP A C 1
ATOM 1739 O O . ASP A 1 226 ? -34.761 7.640 36.562 1.00 83.56 226 ASP A O 1
ATOM 1743 N N . ARG A 1 227 ? -32.960 7.200 37.831 1.00 87.38 227 ARG A N 1
ATOM 1744 C CA . ARG A 1 227 ? -32.006 7.925 36.973 1.00 87.38 227 ARG A CA 1
ATOM 1745 C C . ARG A 1 227 ? -31.843 7.239 35.619 1.00 87.38 227 ARG A C 1
ATOM 1747 O O . ARG A 1 227 ? -31.811 7.916 34.596 1.00 87.38 227 ARG A O 1
ATOM 1754 N N . VAL A 1 228 ? -31.759 5.907 35.619 1.00 88.12 228 VAL A N 1
ATOM 1755 C CA . VAL A 1 228 ? -31.693 5.101 34.392 1.00 88.12 228 VAL A CA 1
ATOM 1756 C C . VAL A 1 228 ? -32.971 5.266 33.575 1.00 88.12 228 VAL A C 1
ATOM 1758 O O . VAL A 1 228 ? -32.885 5.496 32.375 1.00 88.12 228 VAL A O 1
ATOM 1761 N N . GLN A 1 229 ? -34.147 5.205 34.204 1.00 86.56 229 GLN A N 1
ATOM 1762 C CA . GLN A 1 229 ? -35.424 5.368 33.503 1.00 86.56 229 GLN A CA 1
ATOM 1763 C C . GLN A 1 229 ? -35.549 6.746 32.840 1.00 86.56 229 GLN A C 1
ATOM 1765 O O . GLN A 1 229 ? -35.875 6.806 31.659 1.00 86.56 229 GLN A O 1
ATOM 1770 N N . ALA A 1 230 ? -35.204 7.831 33.539 1.00 87.94 230 ALA A N 1
ATOM 1771 C CA . ALA A 1 230 ? -35.250 9.179 32.965 1.00 87.94 230 ALA A CA 1
ATOM 1772 C C . ALA A 1 230 ? -34.313 9.350 31.750 1.00 87.94 230 ALA A C 1
ATOM 1774 O O . ALA A 1 230 ? -34.673 10.001 30.768 1.00 87.94 230 ALA A O 1
ATOM 1775 N N . LEU A 1 231 ? -33.119 8.747 31.790 1.00 88.62 231 LEU A N 1
ATOM 1776 C CA . LEU A 1 231 ? -32.197 8.754 30.649 1.00 88.62 231 LEU A CA 1
ATOM 1777 C C . LEU A 1 231 ? -32.724 7.917 29.480 1.00 88.62 231 LEU A C 1
ATOM 1779 O O . LEU A 1 231 ? -32.664 8.366 28.338 1.00 88.62 231 LEU A O 1
ATOM 1783 N N . LEU A 1 232 ? -33.282 6.735 29.755 1.00 88.88 232 LEU A N 1
ATOM 1784 C CA . LEU A 1 232 ? -33.872 5.877 28.727 1.00 88.88 232 LEU A CA 1
ATOM 1785 C C . LEU A 1 232 ? -35.066 6.543 28.029 1.00 88.88 232 LEU A C 1
ATOM 1787 O O . LEU A 1 232 ? -35.207 6.382 26.819 1.00 88.88 232 LEU A O 1
ATOM 1791 N N . GLU A 1 233 ? -35.892 7.313 28.743 1.00 88.50 233 GLU A N 1
ATOM 1792 C CA . GLU A 1 233 ? -36.976 8.110 28.145 1.00 88.50 233 GLU A CA 1
ATOM 1793 C C . GLU A 1 233 ? -36.424 9.145 27.159 1.00 88.50 233 GLU A C 1
ATOM 1795 O O . GLU A 1 233 ? -36.789 9.138 25.981 1.00 88.50 233 GLU A O 1
ATOM 1800 N N . ALA A 1 234 ? -35.482 9.978 27.613 1.00 88.19 234 ALA A N 1
ATOM 1801 C CA . ALA A 1 234 ? -34.883 11.023 26.788 1.00 88.19 234 ALA A CA 1
ATOM 1802 C C . ALA A 1 234 ? -34.161 10.454 25.554 1.00 88.19 234 ALA A C 1
ATOM 1804 O O . ALA A 1 234 ? -34.282 10.992 24.452 1.00 88.19 234 ALA A O 1
ATOM 1805 N N . ALA A 1 235 ? -33.426 9.353 25.716 1.00 88.62 235 ALA A N 1
ATOM 1806 C CA . ALA A 1 235 ? -32.741 8.694 24.612 1.00 88.62 235 ALA A CA 1
ATOM 1807 C C . ALA A 1 235 ? -33.730 8.037 23.633 1.00 88.62 235 ALA A C 1
ATOM 1809 O O . ALA A 1 235 ? -33.587 8.177 22.417 1.00 88.62 235 ALA A O 1
ATOM 1810 N N . SER A 1 236 ? -34.793 7.399 24.133 1.00 88.94 236 SER A N 1
ATOM 1811 C CA . SER A 1 236 ? -35.826 6.783 23.288 1.00 88.94 236 SER A CA 1
ATOM 1812 C C . SER A 1 236 ? -36.535 7.806 22.395 1.00 88.94 236 SER A C 1
ATOM 1814 O O . SER A 1 236 ? -36.810 7.507 21.232 1.00 88.94 236 SER A O 1
ATOM 1816 N N . GLU A 1 237 ? -36.790 9.025 22.883 1.00 88.81 237 GLU A N 1
ATOM 1817 C CA . GLU A 1 237 ? -37.361 10.110 22.071 1.00 88.81 237 GLU A CA 1
ATOM 1818 C C . GLU A 1 237 ? -36.428 10.552 20.934 1.00 88.81 237 GLU A C 1
ATOM 1820 O O . GLU A 1 237 ? -36.870 10.699 19.788 1.00 88.81 237 GLU A O 1
ATOM 1825 N N . LYS A 1 238 ? -35.127 10.710 21.219 1.00 89.44 238 LYS A N 1
ATOM 1826 C CA . LYS A 1 238 ? -34.116 11.030 20.195 1.00 89.44 238 LYS A CA 1
ATOM 1827 C C . LYS A 1 238 ? -34.052 9.934 19.128 1.00 89.44 238 LYS A C 1
ATOM 1829 O O . LYS A 1 238 ? -34.094 10.228 17.930 1.00 89.44 238 LYS A O 1
ATOM 1834 N N . LEU A 1 239 ? -33.994 8.672 19.558 1.00 89.62 239 LEU A N 1
ATOM 1835 C CA . LEU A 1 239 ? -33.953 7.503 18.677 1.00 89.62 239 LEU A CA 1
ATOM 1836 C C . LEU A 1 239 ? -35.206 7.424 17.793 1.00 89.62 239 LEU A C 1
ATOM 1838 O O . LEU A 1 239 ? -35.096 7.240 16.580 1.00 89.62 239 LEU A O 1
ATOM 1842 N N . LEU A 1 240 ? -36.394 7.641 18.368 1.00 90.56 240 LEU A N 1
ATOM 1843 C CA . LEU A 1 240 ? -37.666 7.702 17.640 1.00 90.56 240 LEU A CA 1
ATOM 1844 C C . LEU A 1 240 ? -37.646 8.752 16.521 1.00 90.56 240 LEU A C 1
ATOM 1846 O O . LEU A 1 240 ? -38.058 8.461 15.394 1.00 90.56 240 LEU A O 1
ATOM 1850 N N . ALA A 1 241 ? -37.165 9.965 16.807 1.00 90.44 241 ALA A N 1
ATOM 1851 C CA . ALA A 1 241 ? -37.082 11.038 15.818 1.00 90.44 241 ALA A CA 1
ATOM 1852 C C . ALA A 1 241 ? -36.142 10.673 14.655 1.00 90.44 241 ALA A C 1
ATOM 1854 O O . ALA A 1 241 ? -36.489 10.855 13.484 1.00 90.44 241 ALA A O 1
ATOM 1855 N N . GLN A 1 242 ? -34.985 10.093 14.970 1.00 89.81 242 GLN A N 1
ATOM 1856 C CA . GLN A 1 242 ? -33.976 9.738 13.977 1.00 89.81 242 GLN A CA 1
ATOM 1857 C C . GLN A 1 242 ? -34.406 8.556 13.093 1.00 89.81 242 GLN A C 1
ATOM 1859 O O . GLN A 1 242 ? -34.226 8.591 11.872 1.00 89.81 242 GLN A O 1
ATOM 1864 N N . VAL A 1 243 ? -35.038 7.530 13.672 1.00 90.50 243 VAL A N 1
ATOM 1865 C CA . VAL A 1 243 ? -35.599 6.403 12.906 1.00 90.50 243 VAL A CA 1
ATOM 1866 C C . VAL A 1 243 ? -36.716 6.888 11.977 1.00 90.50 243 VAL A C 1
ATOM 1868 O O . VAL A 1 243 ? -36.738 6.515 10.803 1.00 90.50 243 VAL A O 1
ATOM 1871 N N . ARG A 1 244 ? -37.589 7.796 12.435 1.00 91.62 244 ARG A N 1
ATOM 1872 C CA . ARG A 1 244 ? -38.611 8.425 11.577 1.00 91.62 244 ARG A CA 1
ATOM 1873 C C . ARG A 1 244 ? -38.009 9.197 10.409 1.00 91.62 244 ARG A C 1
ATOM 1875 O O . ARG A 1 244 ? -38.527 9.097 9.299 1.00 91.62 244 ARG A O 1
ATOM 1882 N N . ALA A 1 245 ? -36.912 9.922 10.623 1.00 89.69 245 ALA A N 1
ATOM 1883 C CA . ALA A 1 245 ? -36.218 10.624 9.546 1.00 89.69 245 ALA A CA 1
ATOM 1884 C C . ALA A 1 245 ? -35.674 9.653 8.480 1.00 89.69 245 ALA A C 1
ATOM 1886 O O . ALA A 1 245 ? -35.838 9.897 7.283 1.00 89.69 245 ALA A O 1
ATOM 1887 N N . ARG A 1 246 ? -35.095 8.513 8.891 1.00 88.12 246 ARG A N 1
ATOM 1888 C CA . ARG A 1 246 ? -34.646 7.459 7.958 1.00 88.12 246 ARG A CA 1
ATOM 1889 C C . ARG A 1 246 ? -35.807 6.830 7.187 1.00 88.12 246 ARG A C 1
ATOM 1891 O O . ARG A 1 246 ? -35.689 6.605 5.984 1.00 88.12 246 ARG A O 1
ATOM 1898 N N . ILE A 1 247 ? -36.939 6.591 7.846 1.00 90.75 247 ILE A N 1
ATOM 1899 C CA . ILE A 1 247 ? -38.149 6.087 7.184 1.00 90.75 247 ILE A CA 1
ATOM 1900 C C . ILE A 1 247 ? -38.680 7.112 6.174 1.00 90.75 247 ILE A C 1
ATOM 1902 O O . ILE A 1 247 ? -38.986 6.749 5.041 1.00 90.75 247 ILE A O 1
ATOM 1906 N N . ALA A 1 248 ? -38.711 8.401 6.524 1.00 89.19 248 ALA A N 1
ATOM 1907 C CA . ALA A 1 248 ? -39.108 9.463 5.600 1.00 89.19 248 ALA A CA 1
ATOM 1908 C C . ALA A 1 248 ? -38.177 9.541 4.376 1.00 89.19 248 ALA A C 1
ATOM 1910 O O . ALA A 1 248 ? -38.640 9.746 3.253 1.00 89.19 248 ALA A O 1
ATOM 1911 N N . GLN A 1 249 ? -36.872 9.314 4.560 1.00 88.44 249 GLN A N 1
ATOM 1912 C CA . GLN A 1 249 ? -35.926 9.199 3.449 1.00 88.44 249 GLN A CA 1
ATOM 1913 C C . GLN A 1 249 ? -36.252 8.003 2.544 1.00 88.44 249 GLN A C 1
ATOM 1915 O O . GLN A 1 249 ? -36.267 8.157 1.323 1.00 88.44 249 GLN A O 1
ATOM 1920 N N . ALA A 1 250 ? -36.534 6.829 3.119 1.00 87.56 250 ALA A N 1
ATOM 1921 C CA . ALA A 1 250 ? -36.945 5.650 2.356 1.00 87.56 250 ALA A CA 1
ATOM 1922 C C . ALA A 1 250 ? -38.242 5.912 1.568 1.00 87.56 250 ALA A C 1
ATOM 1924 O O . ALA A 1 250 ? -38.324 5.600 0.379 1.00 87.56 250 ALA A O 1
ATOM 1925 N N . GLN A 1 251 ? -39.209 6.588 2.189 1.00 88.12 251 GLN A N 1
ATOM 1926 C CA . GLN A 1 251 ? -40.457 6.995 1.549 1.00 88.12 251 GLN A CA 1
ATOM 1927 C C . GLN A 1 251 ? -40.225 7.982 0.391 1.00 88.12 251 GLN A C 1
ATOM 1929 O O . GLN A 1 251 ? -40.853 7.858 -0.661 1.00 88.12 251 GLN A O 1
ATOM 1934 N N . GLY A 1 252 ? -39.282 8.921 0.534 1.00 86.56 252 GLY A N 1
ATOM 1935 C CA . GLY A 1 252 ? -38.864 9.827 -0.542 1.00 86.56 252 GLY A CA 1
ATOM 1936 C C . GLY A 1 252 ? -38.282 9.102 -1.763 1.00 86.56 252 GLY A C 1
ATOM 1937 O O . GLY A 1 252 ? -38.419 9.580 -2.889 1.00 86.56 252 GLY A O 1
ATOM 1938 N N . LEU A 1 253 ? -37.705 7.915 -1.559 1.00 85.62 253 LEU A N 1
ATOM 1939 C CA . LEU A 1 253 ? -37.219 7.020 -2.614 1.00 85.62 253 LEU A CA 1
ATOM 1940 C C . LEU A 1 253 ? -38.298 6.052 -3.135 1.00 85.62 253 LEU A C 1
ATOM 1942 O O . LEU A 1 253 ? -37.981 5.147 -3.901 1.00 85.62 253 LEU A O 1
ATOM 1946 N N . ARG A 1 254 ? -39.570 6.243 -2.747 1.00 82.38 254 ARG A N 1
ATOM 1947 C CA . ARG A 1 254 ? -40.720 5.383 -3.095 1.00 82.38 254 ARG A CA 1
ATOM 1948 C C . ARG A 1 254 ? -40.587 3.927 -2.625 1.00 82.38 254 ARG A C 1
ATOM 1950 O O . ARG A 1 254 ? -41.178 3.033 -3.221 1.00 82.38 254 ARG A O 1
ATOM 1957 N N . ILE A 1 255 ? -39.826 3.686 -1.561 1.00 86.25 255 ILE A N 1
ATOM 1958 C CA . ILE A 1 255 ? -39.741 2.378 -0.902 1.00 86.25 255 ILE A CA 1
ATOM 1959 C C . ILE A 1 255 ? -40.990 2.189 -0.028 1.00 86.25 255 ILE A C 1
ATOM 1961 O O . ILE A 1 255 ? -41.451 3.150 0.591 1.00 86.25 255 ILE A O 1
ATOM 1965 N N . ASP A 1 256 ? -41.536 0.971 0.034 1.00 83.44 256 ASP A N 1
ATOM 1966 C CA . ASP A 1 256 ? -42.625 0.650 0.963 1.00 83.44 256 ASP A CA 1
ATOM 1967 C C . ASP A 1 256 ? -42.124 0.708 2.415 1.00 83.44 256 ASP A C 1
ATOM 1969 O O . ASP A 1 256 ? -41.151 0.052 2.792 1.00 83.44 256 ASP A O 1
ATOM 1973 N N . VAL A 1 257 ? -42.789 1.532 3.222 1.00 89.50 257 VAL A N 1
ATOM 1974 C CA . VAL A 1 257 ? -42.450 1.794 4.624 1.00 89.50 257 VAL A CA 1
ATOM 1975 C C . VAL A 1 257 ? -43.524 1.302 5.595 1.00 89.50 257 VAL A C 1
ATOM 1977 O O . VAL A 1 257 ? -43.397 1.555 6.794 1.00 89.50 257 VAL A O 1
ATOM 1980 N N . GLY A 1 258 ? -44.572 0.620 5.114 1.00 87.31 258 GLY A N 1
ATOM 1981 C CA . GLY A 1 258 ? -45.713 0.185 5.928 1.00 87.31 258 GLY A CA 1
ATOM 1982 C C . GLY A 1 258 ? -45.284 -0.584 7.177 1.00 87.31 258 GLY A C 1
ATOM 1983 O O . GLY A 1 258 ? -45.554 -0.144 8.296 1.00 87.31 258 GLY A O 1
ATOM 1984 N N . ASP A 1 259 ? -44.506 -1.649 6.987 1.00 87.12 259 ASP A N 1
ATOM 1985 C CA . ASP A 1 259 ? -43.967 -2.454 8.085 1.00 87.12 259 ASP A CA 1
ATOM 1986 C C . ASP A 1 259 ? -43.086 -1.613 9.017 1.00 87.12 259 ASP A C 1
ATOM 1988 O O . ASP A 1 259 ? -43.271 -1.622 10.229 1.00 87.12 259 ASP A O 1
ATOM 1992 N N . MET A 1 260 ? -42.153 -0.824 8.468 1.00 90.81 260 MET A N 1
ATOM 1993 C CA . MET A 1 260 ? -41.239 0.017 9.260 1.00 90.81 260 MET A CA 1
ATOM 1994 C C . MET A 1 260 ? -42.003 0.997 10.162 1.00 90.81 260 MET A C 1
ATOM 1996 O O . MET A 1 260 ? -41.617 1.229 11.307 1.00 90.81 260 MET A O 1
ATOM 2000 N N . THR A 1 261 ? -43.109 1.540 9.653 1.00 90.69 261 THR A N 1
ATOM 2001 C CA . THR A 1 261 ? -43.979 2.463 10.384 1.00 90.69 261 THR A CA 1
ATOM 2002 C C . THR A 1 261 ? -44.744 1.745 11.500 1.00 90.69 261 THR A C 1
ATOM 2004 O O . THR A 1 261 ? -44.867 2.299 12.592 1.00 90.69 261 THR A O 1
ATOM 2007 N N . ASP A 1 262 ? -45.195 0.504 11.279 1.00 91.56 262 ASP A N 1
ATOM 2008 C CA . ASP A 1 262 ? -45.818 -0.323 12.324 1.00 91.56 262 ASP A CA 1
ATOM 2009 C C . ASP A 1 262 ? -44.852 -0.601 13.488 1.00 91.56 262 ASP A C 1
ATOM 2011 O O . ASP A 1 262 ? -45.199 -0.389 14.653 1.00 91.56 262 ASP A O 1
ATOM 2015 N N . TYR A 1 263 ? -43.599 -0.965 13.189 1.00 92.12 263 TYR A N 1
ATOM 2016 C CA . TYR A 1 263 ? -42.565 -1.160 14.214 1.00 92.12 263 TYR A CA 1
ATOM 2017 C C . TYR A 1 263 ? -42.318 0.102 15.046 1.00 92.12 263 TYR A C 1
ATOM 2019 O O . TYR A 1 263 ? -42.246 0.015 16.271 1.00 92.12 263 TYR A O 1
ATOM 2027 N N . VAL A 1 264 ? -42.247 1.278 14.414 1.00 92.50 264 VAL A N 1
ATOM 2028 C CA . VAL A 1 264 ? -42.089 2.556 15.130 1.00 92.50 264 VAL A CA 1
ATOM 2029 C C . VAL A 1 264 ? -43.301 2.873 16.006 1.00 92.50 264 VAL A C 1
ATOM 2031 O O . VAL A 1 264 ? -43.129 3.339 17.131 1.00 92.50 264 VAL A O 1
ATOM 2034 N N . ASN A 1 265 ? -44.519 2.604 15.535 1.00 92.38 265 ASN A N 1
ATOM 2035 C CA . ASN A 1 265 ? -45.734 2.848 16.315 1.00 92.38 265 ASN A CA 1
ATOM 2036 C C . ASN A 1 265 ? -45.816 1.927 17.540 1.00 92.38 265 ASN A C 1
ATOM 2038 O O . ASN A 1 265 ? -46.108 2.389 18.644 1.00 92.38 265 ASN A O 1
ATOM 2042 N N . ARG A 1 266 ? -45.498 0.639 17.372 1.00 91.69 266 ARG A N 1
ATOM 2043 C CA . ARG A 1 266 ? -45.428 -0.332 18.475 1.00 91.69 266 ARG A CA 1
ATOM 2044 C C . ARG A 1 266 ? -44.325 0.018 19.468 1.00 91.69 266 ARG A C 1
ATOM 2046 O O . ARG A 1 266 ? -44.554 -0.038 20.674 1.00 91.69 266 ARG A O 1
ATOM 2053 N N . ALA A 1 267 ? -43.164 0.444 18.971 1.00 91.25 267 ALA A N 1
ATOM 2054 C CA . ALA A 1 267 ? -42.075 0.925 19.808 1.00 91.25 267 ALA A CA 1
ATOM 2055 C C . ALA A 1 267 ? -42.492 2.141 20.641 1.00 91.25 267 ALA A C 1
ATOM 2057 O O . ALA A 1 267 ? -42.244 2.174 21.843 1.00 91.25 267 ALA A O 1
ATOM 2058 N N . GLN A 1 268 ? -43.170 3.115 20.027 1.00 91.38 268 GLN A N 1
ATOM 2059 C CA . GLN A 1 268 ? -43.667 4.298 20.726 1.00 91.38 268 GLN A CA 1
ATOM 2060 C C . GLN A 1 268 ? -44.660 3.923 21.834 1.00 91.38 268 GLN A C 1
ATOM 2062 O O . GLN A 1 268 ? -44.591 4.481 22.928 1.00 91.38 268 GLN A O 1
ATOM 2067 N N . LEU A 1 269 ? -45.552 2.960 21.578 1.00 91.31 269 LEU A N 1
ATOM 2068 C CA . LEU A 1 269 ? -46.500 2.480 22.581 1.00 91.31 269 LEU A CA 1
ATOM 2069 C C . LEU A 1 269 ? -45.772 1.821 23.766 1.00 91.31 269 LEU A C 1
ATOM 2071 O O . LEU A 1 269 ? -46.062 2.150 24.914 1.00 91.31 269 LEU A O 1
ATOM 2075 N N . ALA A 1 270 ? -44.779 0.967 23.497 1.00 88.00 270 ALA A N 1
ATOM 2076 C CA . ALA A 1 270 ? -43.968 0.310 24.526 1.00 88.00 270 ALA A CA 1
ATOM 2077 C C . ALA A 1 270 ? -43.143 1.311 25.358 1.00 88.00 270 ALA A C 1
ATOM 2079 O O . ALA A 1 270 ? -43.123 1.229 26.585 1.00 88.00 270 ALA A O 1
ATOM 2080 N N . VAL A 1 271 ? -42.526 2.303 24.711 1.00 87.75 271 VAL A N 1
ATOM 2081 C CA . VAL A 1 271 ? -41.791 3.384 25.391 1.00 87.75 271 VAL A CA 1
ATOM 2082 C C . VAL A 1 271 ? -42.729 4.221 26.269 1.00 87.75 271 VAL A C 1
ATOM 2084 O O . VAL A 1 271 ? -42.362 4.555 27.390 1.00 87.75 271 VAL A O 1
ATOM 2087 N N . SER A 1 272 ? -43.962 4.497 25.822 1.00 85.31 272 SER A N 1
ATOM 2088 C CA . SER A 1 272 ? -44.930 5.297 26.597 1.00 85.31 272 SER A CA 1
ATOM 2089 C C . SER A 1 272 ? -45.373 4.647 27.913 1.00 85.31 272 SER A C 1
ATOM 2091 O O . SER A 1 272 ? -45.750 5.348 28.848 1.00 85.31 272 SER A O 1
ATOM 2093 N N . VAL A 1 273 ? -45.293 3.315 28.008 1.00 86.69 273 VAL A N 1
ATOM 2094 C CA . VAL A 1 273 ? -45.546 2.551 29.241 1.00 86.69 273 VAL A CA 1
ATOM 2095 C C . VAL A 1 273 ? -44.250 2.179 29.976 1.00 86.69 273 VAL A C 1
ATOM 2097 O O . VAL A 1 273 ? -44.251 1.273 30.804 1.00 86.69 273 VAL A O 1
ATOM 2100 N N . GLN A 1 274 ? -43.139 2.860 29.666 1.00 80.56 274 GLN A N 1
ATOM 2101 C CA . GLN A 1 274 ? -41.798 2.637 30.227 1.00 80.56 274 GLN A CA 1
ATOM 2102 C C . GLN A 1 274 ? -41.232 1.220 30.009 1.00 80.56 274 GLN A C 1
ATOM 2104 O O . GLN A 1 274 ? -40.320 0.782 30.714 1.00 80.56 274 GLN A O 1
ATOM 2109 N N . ASN A 1 275 ? -41.728 0.492 29.003 1.00 84.25 275 ASN A N 1
ATOM 2110 C CA . ASN A 1 275 ? -41.198 -0.811 28.609 1.00 84.25 275 ASN A CA 1
ATOM 2111 C C . ASN A 1 275 ? -40.093 -0.655 27.548 1.00 84.25 275 ASN A C 1
ATOM 2113 O O . ASN A 1 275 ? -40.258 -0.993 26.372 1.00 84.25 275 ASN A O 1
ATOM 2117 N N . PHE A 1 276 ? -38.936 -0.137 27.968 1.00 84.88 276 PHE A N 1
ATOM 2118 C CA . PHE A 1 276 ? -37.779 0.080 27.085 1.00 84.88 276 PHE A CA 1
ATOM 2119 C C . PHE A 1 276 ? -37.185 -1.221 26.536 1.00 84.88 276 PHE A C 1
ATOM 2121 O O . PHE A 1 276 ? -36.651 -1.230 25.427 1.00 84.88 276 PHE A O 1
ATOM 2128 N N . ALA A 1 277 ? -37.323 -2.323 27.281 1.00 79.69 277 ALA A N 1
ATOM 2129 C CA . ALA A 1 277 ? -36.842 -3.640 26.877 1.00 79.69 277 ALA A CA 1
ATOM 2130 C C . ALA A 1 277 ? -37.532 -4.151 25.602 1.00 79.69 277 ALA A C 1
ATOM 2132 O O . ALA A 1 277 ? -36.910 -4.864 24.821 1.00 79.69 277 ALA A O 1
ATOM 2133 N N . GLU A 1 278 ? -38.791 -3.769 25.370 1.00 85.88 278 GLU A N 1
ATOM 2134 C CA . GLU A 1 278 ? -39.518 -4.079 24.134 1.00 85.88 278 GLU A CA 1
ATOM 2135 C C . GLU A 1 278 ? -39.440 -2.935 23.110 1.00 85.88 278 GLU A C 1
ATOM 2137 O O . GLU A 1 278 ? -39.284 -3.181 21.913 1.00 85.88 278 GLU A O 1
ATOM 2142 N N . GLY A 1 279 ? -39.495 -1.678 23.563 1.00 88.56 279 GLY A N 1
ATOM 2143 C CA . GLY A 1 279 ? -39.510 -0.510 22.681 1.00 88.56 279 GLY A CA 1
ATOM 2144 C C . GLY A 1 279 ? -38.223 -0.309 21.875 1.00 88.56 279 GLY A C 1
ATOM 2145 O O . GLY A 1 279 ? -38.281 -0.106 20.661 1.00 88.56 279 GLY A O 1
ATOM 2146 N N . LEU A 1 280 ? -37.054 -0.404 22.515 1.00 88.25 280 LEU A N 1
ATOM 2147 C CA . LEU A 1 280 ? -35.762 -0.155 21.863 1.00 88.25 280 LEU A CA 1
ATOM 2148 C C . LEU A 1 280 ? -35.431 -1.181 20.756 1.00 88.25 280 LEU A C 1
ATOM 2150 O O . LEU A 1 280 ? -35.033 -0.755 19.668 1.00 88.25 280 LEU A O 1
ATOM 2154 N N . PRO A 1 281 ? -35.639 -2.506 20.937 1.00 88.50 281 PRO A N 1
ATOM 2155 C CA . PRO A 1 281 ? -35.466 -3.473 19.849 1.00 88.50 281 PRO A CA 1
ATOM 2156 C C . PRO A 1 281 ? -36.369 -3.216 18.637 1.00 88.50 281 PRO A C 1
ATOM 2158 O O . PRO A 1 281 ? -35.938 -3.406 17.501 1.00 88.50 281 PRO A O 1
ATOM 2161 N N . LEU A 1 282 ? -37.608 -2.763 18.853 1.00 90.81 282 LEU A N 1
ATOM 2162 C CA . LEU A 1 282 ? -38.523 -2.434 17.757 1.00 90.81 282 LEU A CA 1
ATOM 2163 C C . LEU A 1 282 ? -38.032 -1.211 16.958 1.00 90.81 282 LEU A C 1
ATOM 2165 O O . LEU A 1 282 ? -38.115 -1.220 15.728 1.00 90.81 282 LEU A O 1
ATOM 2169 N N . LEU A 1 283 ? -37.455 -0.198 17.624 1.00 89.81 283 LEU A N 1
ATOM 2170 C CA . LEU A 1 283 ? -36.802 0.937 16.947 1.00 89.81 283 LEU A CA 1
ATOM 2171 C C . LEU A 1 283 ? -35.587 0.502 16.135 1.00 89.81 283 LEU A C 1
ATOM 2173 O O . LEU A 1 283 ? -35.416 0.968 15.006 1.00 89.81 283 LEU A O 1
ATOM 2177 N N . LYS A 1 284 ? -34.774 -0.406 16.687 1.00 88.00 284 LYS A N 1
ATOM 2178 C CA . LYS A 1 284 ? -33.631 -0.992 15.982 1.00 88.00 284 LYS A CA 1
ATOM 2179 C C . LYS A 1 284 ? -34.066 -1.655 14.684 1.00 88.00 284 LYS A C 1
ATOM 2181 O O . LYS A 1 284 ? -33.565 -1.309 13.619 1.00 88.00 284 LYS A O 1
ATOM 2186 N N . GLU A 1 285 ? -35.039 -2.557 14.764 1.00 89.69 285 GLU A N 1
ATOM 2187 C CA . GLU A 1 285 ? -35.496 -3.306 13.595 1.00 89.69 285 GLU A CA 1
ATOM 2188 C C . GLU A 1 285 ? -36.083 -2.377 12.518 1.00 89.69 285 GLU A C 1
ATOM 2190 O O . GLU A 1 285 ? -35.815 -2.555 11.328 1.00 89.69 285 GLU A O 1
ATOM 2195 N N . ALA A 1 286 ? -36.837 -1.345 12.914 1.00 90.50 286 ALA A N 1
ATOM 2196 C CA . ALA A 1 286 ? -37.344 -0.340 11.982 1.00 90.50 286 ALA A CA 1
ATOM 2197 C C . ALA A 1 286 ? -36.212 0.444 11.294 1.00 90.50 286 ALA A C 1
ATOM 2199 O O . ALA A 1 286 ? -36.219 0.600 10.068 1.00 90.50 286 ALA A O 1
ATOM 2200 N N . GLY A 1 287 ? -35.225 0.910 12.066 1.00 88.31 287 GLY A N 1
ATOM 2201 C CA . GLY A 1 287 ? -34.066 1.641 11.555 1.00 88.31 287 GLY A CA 1
ATOM 2202 C C . GLY A 1 287 ? -33.206 0.799 10.612 1.00 88.31 287 GLY A C 1
ATOM 2203 O O . GLY A 1 287 ? -32.831 1.268 9.535 1.00 88.31 287 GLY A O 1
ATOM 2204 N N . ASP A 1 288 ? -32.954 -0.457 10.972 1.00 88.38 288 ASP A N 1
ATOM 2205 C CA . ASP A 1 288 ? -32.170 -1.396 10.174 1.00 88.38 288 ASP A CA 1
ATOM 2206 C C . ASP A 1 288 ? -32.867 -1.735 8.854 1.00 88.38 288 ASP A C 1
ATOM 2208 O O . ASP A 1 288 ? -32.228 -1.754 7.797 1.00 88.38 288 ASP A O 1
ATOM 2212 N N . ARG A 1 289 ? -34.189 -1.955 8.871 1.00 89.56 289 ARG A N 1
ATOM 2213 C CA . ARG A 1 289 ? -34.964 -2.167 7.640 1.00 89.56 289 ARG A CA 1
ATOM 2214 C C . ARG A 1 289 ? -34.933 -0.951 6.721 1.00 89.56 289 ARG A C 1
ATOM 2216 O O . ARG A 1 289 ? -34.715 -1.126 5.521 1.00 89.56 289 ARG A O 1
ATOM 2223 N N . ALA A 1 290 ? -35.080 0.258 7.262 1.00 88.25 290 ALA A N 1
ATOM 2224 C CA . ALA A 1 290 ? -34.989 1.488 6.477 1.00 88.25 290 ALA A CA 1
ATOM 2225 C C . ALA A 1 290 ? -33.597 1.656 5.839 1.00 88.25 290 ALA A C 1
ATOM 2227 O O . ALA A 1 290 ? -33.481 1.933 4.641 1.00 88.25 290 ALA A O 1
ATOM 2228 N N . SER A 1 291 ? -32.526 1.415 6.600 1.00 88.31 291 SER A N 1
ATOM 2229 C CA . SER A 1 291 ? -31.150 1.471 6.093 1.00 88.31 291 SER A CA 1
ATOM 2230 C C . SER A 1 291 ? -30.868 0.417 5.019 1.00 88.31 291 SER A C 1
ATOM 2232 O O . SER A 1 291 ? -30.299 0.740 3.976 1.00 88.31 291 SER A O 1
ATOM 2234 N N . ARG A 1 292 ? -31.298 -0.837 5.221 1.00 88.50 292 ARG A N 1
ATOM 2235 C CA . ARG A 1 292 ? -31.116 -1.910 4.227 1.00 88.50 292 ARG A CA 1
ATOM 2236 C C . ARG A 1 292 ? -31.842 -1.601 2.920 1.00 88.50 292 ARG A C 1
ATOM 2238 O O . ARG A 1 292 ? -31.254 -1.737 1.850 1.00 88.50 292 ARG A O 1
ATOM 2245 N N . ALA A 1 293 ? -33.093 -1.151 2.999 1.00 87.69 293 ALA A N 1
ATOM 2246 C CA . ALA A 1 293 ? -33.886 -0.861 1.810 1.00 87.69 293 ALA A CA 1
ATOM 2247 C C . ALA A 1 293 ? -33.324 0.329 1.011 1.00 87.69 293 ALA A C 1
ATOM 2249 O O . ALA A 1 293 ? -33.221 0.267 -0.214 1.00 87.69 293 ALA A O 1
ATOM 2250 N N . THR A 1 294 ? -32.890 1.394 1.695 1.00 88.81 294 THR A N 1
ATOM 2251 C CA . THR A 1 294 ? -32.264 2.558 1.040 1.00 88.81 294 THR A CA 1
ATOM 2252 C C . THR A 1 294 ? -30.902 2.229 0.421 1.00 88.81 294 THR A C 1
ATOM 2254 O O . THR A 1 294 ? -30.589 2.732 -0.660 1.00 88.81 294 THR A O 1
ATOM 2257 N N . ALA A 1 295 ? -30.100 1.367 1.054 1.00 89.25 295 ALA A N 1
ATOM 2258 C CA . ALA A 1 295 ? -28.841 0.887 0.486 1.00 89.25 295 ALA A CA 1
ATOM 2259 C C . ALA A 1 295 ? -29.067 0.056 -0.787 1.00 89.25 295 ALA A C 1
ATOM 2261 O O . ALA A 1 295 ? -28.417 0.303 -1.805 1.00 89.25 295 ALA A O 1
ATOM 2262 N N . LEU A 1 296 ? -30.033 -0.868 -0.754 1.00 89.62 296 LEU A N 1
ATOM 2263 C CA . LEU A 1 296 ? -30.379 -1.712 -1.897 1.00 89.62 296 LEU A CA 1
ATOM 2264 C C . LEU A 1 296 ? -30.877 -0.882 -3.094 1.00 89.62 296 LEU A C 1
ATOM 2266 O O . LEU A 1 296 ? -30.455 -1.122 -4.225 1.00 89.62 296 LEU A O 1
ATOM 2270 N N . TYR A 1 297 ? -31.697 0.147 -2.845 1.00 91.75 297 TYR A N 1
ATOM 2271 C CA . TYR A 1 297 ? -32.110 1.112 -3.870 1.00 91.75 297 TYR A CA 1
ATOM 2272 C C . TYR A 1 297 ? -30.906 1.769 -4.560 1.00 91.75 297 TYR A C 1
ATOM 2274 O O . TYR A 1 297 ? -30.829 1.789 -5.790 1.00 91.75 297 TYR A O 1
ATOM 2282 N N . ARG A 1 298 ? -29.951 2.304 -3.780 1.00 90.56 298 ARG A N 1
ATOM 2283 C CA . ARG A 1 298 ? -28.763 2.986 -4.328 1.00 90.56 298 ARG A CA 1
ATOM 2284 C C . ARG A 1 298 ? -27.921 2.036 -5.170 1.00 90.56 298 ARG A C 1
ATOM 2286 O O . ARG A 1 298 ? -27.556 2.379 -6.288 1.00 90.56 298 ARG A O 1
ATOM 2293 N N . GLN A 1 299 ? -27.688 0.825 -4.670 1.00 92.88 299 GLN A N 1
ATOM 2294 C CA . GLN A 1 299 ? -26.936 -0.194 -5.395 1.00 92.88 299 GLN A CA 1
ATOM 2295 C C . GLN A 1 299 ? -27.591 -0.542 -6.740 1.00 92.88 299 GLN A C 1
ATOM 2297 O O . GLN A 1 299 ? -26.901 -0.628 -7.755 1.00 92.88 299 GLN A O 1
ATOM 2302 N N . ALA A 1 300 ? -28.915 -0.706 -6.766 1.00 91.38 300 ALA A N 1
ATOM 2303 C CA . ALA A 1 300 ? -29.651 -0.972 -7.998 1.00 91.38 300 ALA A CA 1
ATOM 2304 C C . ALA A 1 300 ? -29.604 0.206 -8.979 1.00 91.38 300 ALA A C 1
ATOM 2306 O O . ALA A 1 300 ? -29.396 -0.002 -10.175 1.00 91.38 300 ALA A O 1
ATOM 2307 N N . HIS A 1 301 ? -29.732 1.436 -8.479 1.00 92.25 301 HIS A N 1
ATOM 2308 C CA . HIS A 1 301 ? -29.619 2.644 -9.291 1.00 92.25 301 HIS A CA 1
ATOM 2309 C C . HIS A 1 301 ? -28.230 2.769 -9.940 1.00 92.25 301 HIS A C 1
ATOM 2311 O O . HIS A 1 301 ? -28.118 3.014 -11.144 1.00 92.25 301 HIS A O 1
ATOM 2317 N N . ASP A 1 302 ? -27.167 2.557 -9.165 1.00 92.44 302 ASP A N 1
ATOM 2318 C CA . ASP A 1 302 ? -25.789 2.664 -9.646 1.00 92.44 302 ASP A CA 1
ATOM 2319 C C . ASP A 1 302 ? -25.447 1.550 -10.642 1.00 92.44 302 ASP A C 1
ATOM 2321 O O . ASP A 1 302 ? -24.817 1.812 -11.670 1.00 92.44 302 ASP A O 1
ATOM 2325 N N . ALA A 1 303 ? -25.917 0.322 -10.393 1.00 91.75 303 ALA A N 1
ATOM 2326 C CA . ALA A 1 303 ? -25.768 -0.794 -11.324 1.00 91.75 303 ALA A CA 1
ATOM 2327 C C . ALA A 1 303 ? -26.446 -0.498 -12.672 1.00 91.75 303 ALA A C 1
ATOM 2329 O O . ALA A 1 303 ? -25.830 -0.685 -13.725 1.00 91.75 303 ALA A O 1
ATOM 2330 N N . LEU A 1 304 ? -27.677 0.024 -12.640 1.00 93.06 304 LEU A N 1
ATOM 2331 C CA . LEU A 1 304 ? -28.437 0.392 -13.835 1.00 93.06 304 LEU A CA 1
ATOM 2332 C C . LEU A 1 304 ? -27.751 1.523 -14.617 1.00 93.06 304 LEU A C 1
ATOM 2334 O O . LEU A 1 304 ? -27.586 1.430 -15.835 1.00 93.06 304 LEU A O 1
ATOM 2338 N N . SER A 1 305 ? -27.302 2.568 -13.917 1.00 93.38 305 SER A N 1
ATOM 2339 C CA . SER A 1 305 ? -26.583 3.702 -14.509 1.00 93.38 305 SER A CA 1
ATOM 2340 C C . SER A 1 305 ? -25.251 3.273 -15.140 1.00 93.38 305 SER A C 1
ATOM 2342 O O . SER A 1 305 ? -24.949 3.629 -16.282 1.00 93.38 305 SER A O 1
ATOM 2344 N N . SER A 1 306 ? -24.475 2.435 -14.443 1.00 92.94 306 SER A N 1
ATOM 2345 C CA . SER A 1 306 ? -23.201 1.907 -14.943 1.00 92.94 306 SER A CA 1
ATOM 2346 C C . SER A 1 306 ? -23.384 1.053 -16.197 1.00 92.94 306 SER A C 1
ATOM 2348 O O . SER A 1 306 ? -22.652 1.234 -17.173 1.00 92.94 306 SER A O 1
ATOM 2350 N N . ALA A 1 307 ? -24.374 0.155 -16.202 1.00 90.75 307 ALA A N 1
ATOM 2351 C CA . ALA A 1 307 ? -24.686 -0.668 -17.366 1.00 90.75 307 ALA A CA 1
ATOM 2352 C C . ALA A 1 307 ? -25.101 0.197 -18.569 1.00 90.75 307 ALA A C 1
ATOM 2354 O O . ALA A 1 307 ? -24.609 -0.018 -19.678 1.00 90.75 307 ALA A O 1
ATOM 2355 N N . ALA A 1 308 ? -25.925 1.228 -18.349 1.00 90.12 308 ALA A N 1
ATOM 2356 C CA . ALA A 1 308 ? -26.326 2.170 -19.393 1.00 90.12 308 ALA A CA 1
ATOM 2357 C C . ALA A 1 308 ? -25.132 2.927 -20.003 1.00 90.12 308 ALA A C 1
ATOM 2359 O O . ALA A 1 308 ? -25.041 3.049 -21.228 1.00 90.12 308 ALA A O 1
ATOM 2360 N N . ALA A 1 309 ? -24.196 3.397 -19.171 1.00 90.19 309 ALA A N 1
ATOM 2361 C CA . ALA A 1 309 ? -22.985 4.075 -19.631 1.00 90.19 309 ALA A CA 1
ATOM 2362 C C . ALA A 1 309 ? -22.089 3.151 -20.476 1.00 90.19 309 ALA A C 1
ATOM 2364 O O . ALA A 1 309 ? -21.654 3.536 -21.562 1.00 90.19 309 ALA A O 1
ATOM 2365 N N . PHE A 1 310 ? -21.881 1.908 -20.027 1.00 88.31 310 PHE A N 1
ATOM 2366 C CA . PHE A 1 310 ? -21.100 0.905 -20.762 1.00 88.31 310 PHE A CA 1
ATOM 2367 C C . PHE A 1 310 ? -21.688 0.606 -22.146 1.00 88.31 310 PHE A C 1
ATOM 2369 O O . PHE A 1 310 ? -20.965 0.567 -23.142 1.00 88.31 310 PHE A O 1
ATOM 2376 N N . ILE A 1 311 ? -23.009 0.442 -22.222 1.00 90.38 311 ILE A N 1
ATOM 2377 C CA . ILE A 1 311 ? -23.718 0.195 -23.483 1.00 90.38 311 ILE A CA 1
ATOM 2378 C C . ILE A 1 311 ? -23.598 1.402 -24.424 1.00 90.38 311 ILE A C 1
ATOM 2380 O O . ILE A 1 311 ? -23.390 1.231 -25.628 1.00 90.38 311 ILE A O 1
ATOM 2384 N N . ALA A 1 312 ? -23.684 2.628 -23.897 1.00 87.44 312 ALA A N 1
ATOM 2385 C CA . ALA A 1 312 ? -23.514 3.841 -24.693 1.00 87.44 312 ALA A CA 1
ATOM 2386 C C . ALA A 1 312 ? -22.105 3.943 -25.305 1.00 87.44 312 ALA A C 1
ATOM 2388 O O . ALA A 1 312 ? -21.972 4.295 -26.480 1.00 87.44 312 ALA A O 1
ATOM 2389 N N . ASP A 1 313 ? -21.062 3.596 -24.551 1.00 85.88 313 ASP A N 1
ATOM 2390 C CA . ASP A 1 313 ? -19.685 3.604 -25.053 1.00 85.88 313 ASP A CA 1
ATOM 2391 C C . ASP A 1 313 ? -19.415 2.491 -26.072 1.00 85.88 313 ASP A C 1
ATOM 2393 O O . ASP A 1 313 ? -18.766 2.743 -27.091 1.00 85.88 313 ASP A O 1
ATOM 2397 N N . ALA A 1 314 ? -19.968 1.292 -25.875 1.00 85.31 314 ALA A N 1
ATOM 2398 C CA . ALA A 1 314 ? -19.905 0.226 -26.875 1.00 85.31 314 ALA A CA 1
ATOM 2399 C C . ALA A 1 314 ? -20.591 0.641 -28.191 1.00 85.31 314 ALA A C 1
ATOM 2401 O O . ALA A 1 314 ? -20.047 0.424 -29.277 1.00 85.31 314 ALA A O 1
ATOM 2402 N N . ARG A 1 315 ? -21.731 1.343 -28.109 1.00 85.38 315 ARG A N 1
ATOM 2403 C CA . ARG A 1 315 ? -22.436 1.878 -29.283 1.00 85.38 315 ARG A CA 1
ATOM 2404 C C . ARG A 1 315 ? -21.617 2.933 -30.036 1.00 85.38 315 ARG A C 1
ATOM 2406 O O . ARG A 1 315 ? -21.617 2.917 -31.263 1.00 85.38 315 ARG A O 1
ATOM 2413 N N . LYS A 1 316 ? -20.879 3.812 -29.341 1.00 86.06 316 LYS A N 1
ATOM 2414 C CA . LYS A 1 316 ? -19.946 4.769 -29.985 1.00 86.06 316 LYS A CA 1
ATOM 2415 C C . LYS A 1 316 ? -18.835 4.066 -30.771 1.00 86.06 316 LYS A C 1
ATOM 2417 O O . LYS A 1 316 ? -18.339 4.616 -31.746 1.00 86.06 316 LYS A O 1
ATOM 2422 N N . ARG A 1 317 ? -18.450 2.857 -30.355 1.00 80.00 317 ARG A N 1
ATOM 2423 C CA . ARG A 1 317 ? -17.449 2.012 -31.028 1.00 80.00 317 ARG A CA 1
ATOM 2424 C C . ARG A 1 317 ? -18.050 1.124 -32.128 1.00 80.00 317 ARG A C 1
ATOM 2426 O O . ARG A 1 317 ? -17.379 0.207 -32.588 1.00 80.00 317 ARG A O 1
ATOM 2433 N N . ASN A 1 318 ? -19.287 1.397 -32.556 1.00 78.44 318 ASN A N 1
ATOM 2434 C CA . ASN A 1 318 ? -20.022 0.646 -33.580 1.00 78.44 318 ASN A CA 1
ATOM 2435 C C . ASN A 1 318 ? -20.253 -0.842 -33.244 1.00 78.44 318 ASN A C 1
ATOM 2437 O O . ASN A 1 318 ? -20.413 -1.659 -34.148 1.00 78.44 318 ASN A O 1
ATOM 2441 N N . VAL A 1 319 ? -20.299 -1.204 -31.957 1.00 83.94 319 VAL A N 1
ATOM 2442 C CA . VAL A 1 319 ? -20.685 -2.554 -31.516 1.00 83.94 319 VAL A CA 1
ATOM 2443 C C . VAL A 1 319 ? -22.213 -2.677 -31.546 1.00 83.94 319 VAL A C 1
ATOM 2445 O O . VAL A 1 319 ? -22.913 -1.813 -31.011 1.00 83.94 319 VAL A O 1
ATOM 2448 N N . ASP A 1 320 ? -22.747 -3.747 -32.147 1.00 84.12 320 ASP A N 1
ATOM 2449 C CA . ASP A 1 320 ? -24.189 -4.031 -32.122 1.00 84.12 320 ASP A CA 1
ATOM 2450 C C . ASP A 1 320 ? -24.624 -4.499 -30.727 1.00 84.12 320 ASP A C 1
ATOM 2452 O O . ASP A 1 320 ? -24.339 -5.617 -30.302 1.00 84.12 320 ASP A O 1
ATOM 2456 N N . VAL A 1 321 ? -25.321 -3.616 -30.012 1.00 87.44 321 VAL A N 1
ATOM 2457 C CA . VAL A 1 321 ? -25.798 -3.824 -28.639 1.00 87.44 321 VAL A CA 1
ATOM 2458 C C . VAL A 1 321 ? -27.323 -3.936 -28.550 1.00 87.44 321 VAL A C 1
ATOM 2460 O O . VAL A 1 321 ? -27.871 -3.833 -27.455 1.00 87.44 321 VAL A O 1
ATOM 2463 N N . ALA A 1 322 ? -28.038 -4.156 -29.662 1.00 87.94 322 ALA A N 1
ATOM 2464 C CA . ALA A 1 322 ? -29.507 -4.120 -29.690 1.00 87.94 322 ALA A CA 1
ATOM 2465 C C . ALA A 1 322 ? -30.163 -5.051 -28.648 1.00 87.94 322 ALA A C 1
ATOM 2467 O O . ALA A 1 322 ? -30.987 -4.608 -27.852 1.00 87.94 322 ALA A O 1
ATOM 2468 N N . LYS A 1 323 ? -29.720 -6.313 -28.578 1.00 85.88 323 LYS A N 1
ATOM 2469 C CA . LYS A 1 323 ? -30.212 -7.298 -27.593 1.00 85.88 323 LYS A CA 1
ATOM 2470 C C . LYS A 1 323 ? -29.848 -6.944 -26.151 1.00 85.88 323 LYS A C 1
ATOM 2472 O O . LYS A 1 323 ? -30.576 -7.267 -25.223 1.00 85.88 323 LYS A O 1
ATOM 2477 N N . VAL A 1 324 ? -28.721 -6.269 -25.954 1.00 89.00 324 VAL A N 1
ATOM 2478 C CA . VAL A 1 324 ? -28.256 -5.884 -24.619 1.00 89.00 324 VAL A CA 1
ATOM 2479 C C . VAL A 1 324 ? -29.033 -4.674 -24.090 1.00 89.00 324 VAL A C 1
ATOM 2481 O O . VAL A 1 324 ? -29.312 -4.581 -22.895 1.00 89.00 324 VAL A O 1
ATOM 2484 N N . VAL A 1 325 ? -29.455 -3.780 -24.990 1.00 90.69 325 VAL A N 1
ATOM 2485 C CA . VAL A 1 325 ? -30.379 -2.683 -24.674 1.00 90.69 325 VAL A CA 1
ATOM 2486 C C . VAL A 1 325 ? -31.735 -3.226 -24.214 1.00 90.69 325 VAL A C 1
ATOM 2488 O O . VAL A 1 325 ? -32.301 -2.664 -23.282 1.00 90.69 325 VAL A O 1
ATOM 2491 N N . GLU A 1 326 ? -32.237 -4.325 -24.789 1.00 91.19 326 GLU A N 1
ATOM 2492 C CA . GLU A 1 326 ? -33.467 -4.982 -24.310 1.00 91.19 326 GLU A CA 1
ATOM 2493 C C . GLU A 1 326 ? -33.325 -5.447 -22.851 1.00 91.19 326 GLU A C 1
ATOM 2495 O O . GLU A 1 326 ? -34.157 -5.096 -22.014 1.00 91.19 326 GLU A O 1
ATOM 2500 N N . THR A 1 327 ? -32.220 -6.123 -22.510 1.00 91.56 327 THR A N 1
ATOM 2501 C CA . THR A 1 327 ? -31.920 -6.543 -21.128 1.00 91.56 327 THR A CA 1
ATOM 2502 C C . THR A 1 327 ? -31.819 -5.352 -20.164 1.00 91.56 327 THR A C 1
ATOM 2504 O O . THR A 1 327 ? -32.316 -5.420 -19.039 1.00 91.56 327 THR A O 1
ATOM 2507 N N . LEU A 1 328 ? -31.226 -4.229 -20.592 1.00 92.12 328 LEU A N 1
ATOM 2508 C CA . LEU A 1 328 ? -31.168 -2.997 -19.793 1.00 92.12 328 LEU A CA 1
ATOM 2509 C C . LEU A 1 328 ? -32.556 -2.362 -19.604 1.00 92.12 328 LEU A C 1
ATOM 2511 O O . LEU A 1 328 ? -32.863 -1.834 -18.535 1.00 92.12 328 LEU A O 1
ATOM 2515 N N . VAL A 1 329 ? -33.412 -2.408 -20.627 1.00 93.31 329 VAL A N 1
ATOM 2516 C CA . VAL A 1 329 ? -34.801 -1.938 -20.532 1.00 93.31 329 VAL A CA 1
ATOM 2517 C C . VAL A 1 329 ? -35.584 -2.789 -19.535 1.00 93.31 329 VAL A C 1
ATOM 2519 O O . VAL A 1 329 ? -36.354 -2.241 -18.747 1.00 93.31 329 VAL A O 1
ATOM 2522 N N . ASP A 1 330 ? -35.367 -4.101 -19.511 1.00 92.12 330 ASP A N 1
ATOM 2523 C CA . ASP A 1 330 ? -35.988 -4.977 -18.519 1.00 92.12 330 ASP A CA 1
ATOM 2524 C C . ASP A 1 330 ? -35.452 -4.720 -17.104 1.00 92.12 330 ASP A C 1
ATOM 2526 O O . ASP A 1 330 ? -36.245 -4.671 -16.163 1.00 92.12 330 ASP A O 1
ATOM 2530 N N . ALA A 1 331 ? -34.155 -4.423 -16.952 1.00 92.38 331 ALA A N 1
ATOM 2531 C CA . ALA A 1 331 ? -33.590 -3.952 -15.684 1.00 92.38 331 ALA A CA 1
ATOM 2532 C C . ALA A 1 331 ? -34.258 -2.649 -15.213 1.00 92.38 331 ALA A C 1
ATOM 2534 O O . ALA A 1 331 ? -34.624 -2.517 -14.047 1.00 92.38 331 ALA A O 1
ATOM 2535 N N . LYS A 1 332 ? -34.495 -1.700 -16.127 1.00 92.25 332 LYS A N 1
ATOM 2536 C CA . LYS A 1 332 ? -35.204 -0.452 -15.818 1.00 92.25 332 LYS A CA 1
ATOM 2537 C C . LYS A 1 332 ? -36.656 -0.702 -15.392 1.00 92.25 332 LYS A C 1
ATOM 2539 O O . LYS A 1 332 ? -37.112 -0.093 -14.429 1.00 92.25 332 LYS A O 1
ATOM 2544 N N . LYS A 1 333 ? -37.378 -1.610 -16.059 1.00 92.94 333 LYS A N 1
ATOM 2545 C CA . LYS A 1 333 ? -38.745 -1.996 -15.655 1.00 92.94 333 LYS A CA 1
ATOM 2546 C C . LYS A 1 333 ? -38.764 -2.655 -14.274 1.00 92.94 333 LYS A C 1
ATOM 2548 O O . LYS A 1 333 ? -39.686 -2.400 -13.505 1.00 92.94 333 LYS A O 1
ATOM 2553 N N . ALA A 1 334 ? -37.779 -3.501 -13.961 1.00 90.94 334 ALA A N 1
ATOM 2554 C CA . ALA A 1 334 ? -37.635 -4.098 -12.632 1.00 90.94 334 ALA A CA 1
ATOM 2555 C C . ALA A 1 334 ? -37.411 -3.013 -11.564 1.00 90.94 334 ALA A C 1
ATOM 2557 O O . ALA A 1 334 ? -38.072 -3.029 -10.527 1.00 90.94 334 ALA A O 1
ATOM 2558 N N . PHE A 1 335 ? -36.591 -2.003 -11.872 1.00 90.50 335 PHE A N 1
ATOM 2559 C CA . PHE A 1 335 ? -36.341 -0.867 -10.983 1.00 90.50 335 PHE A CA 1
ATOM 2560 C C . PHE A 1 335 ? -37.607 -0.038 -10.735 1.00 90.50 335 PHE A C 1
ATOM 2562 O O . PHE A 1 335 ? -37.908 0.319 -9.599 1.00 90.50 335 PHE A O 1
ATOM 2569 N N . GLU A 1 336 ? -38.399 0.219 -11.780 1.00 88.12 336 GLU A N 1
ATOM 2570 C CA . GLU A 1 336 ? -39.690 0.918 -11.681 1.00 88.12 336 GLU A CA 1
ATOM 2571 C C . GLU A 1 336 ? -40.738 0.129 -10.876 1.00 88.12 336 GLU A C 1
ATOM 2573 O O . GLU A 1 336 ? -41.621 0.730 -10.263 1.00 88.12 336 GLU A O 1
ATOM 2578 N N . ARG A 1 337 ? -40.629 -1.206 -10.843 1.00 88.44 337 ARG A N 1
ATOM 2579 C CA . ARG A 1 337 ? -41.449 -2.105 -10.011 1.00 88.44 337 ARG A CA 1
ATOM 2580 C C . ARG A 1 337 ? -40.910 -2.287 -8.590 1.00 88.44 337 ARG A C 1
ATOM 2582 O O . ARG A 1 337 ? -41.499 -3.051 -7.834 1.00 88.44 337 ARG A O 1
ATOM 2589 N N . LEU A 1 338 ? -39.831 -1.587 -8.230 1.00 85.50 338 LEU A N 1
ATOM 2590 C CA . LEU A 1 338 ? -39.145 -1.676 -6.935 1.00 85.50 338 LEU A CA 1
ATOM 2591 C C . LEU A 1 338 ? -38.460 -3.037 -6.675 1.00 85.50 338 LEU A C 1
ATOM 2593 O O . LEU A 1 338 ? -38.053 -3.312 -5.548 1.00 85.50 338 LEU A O 1
ATOM 2597 N N . ASP A 1 339 ? -38.275 -3.873 -7.705 1.00 88.31 339 ASP A N 1
ATOM 2598 C CA . ASP A 1 339 ? -37.478 -5.104 -7.615 1.00 88.31 339 ASP A CA 1
ATOM 2599 C C . ASP A 1 339 ? -35.998 -4.781 -7.866 1.00 88.31 339 ASP A C 1
ATOM 2601 O O . ASP A 1 339 ? -35.434 -4.936 -8.958 1.00 88.31 339 ASP A O 1
ATOM 2605 N N . TYR A 1 340 ? -35.363 -4.248 -6.826 1.00 90.88 340 TYR A N 1
ATOM 2606 C CA . TYR A 1 340 ? -33.968 -3.818 -6.867 1.00 90.88 340 TYR A CA 1
ATOM 2607 C C . TYR A 1 340 ? -32.998 -4.989 -7.048 1.00 90.88 340 TYR A C 1
ATOM 2609 O O . TYR A 1 340 ? -31.979 -4.840 -7.721 1.00 90.88 340 TYR A O 1
ATOM 2617 N N . THR A 1 341 ? -33.326 -6.163 -6.509 1.00 90.38 341 THR A N 1
ATOM 2618 C CA . THR A 1 341 ? -32.540 -7.391 -6.682 1.00 90.38 341 THR A CA 1
ATOM 2619 C C . THR A 1 341 ? -32.475 -7.809 -8.144 1.00 90.38 341 THR A C 1
ATOM 2621 O O . THR A 1 341 ? -31.383 -7.926 -8.704 1.00 90.38 341 THR A O 1
ATOM 2624 N N . GLN A 1 342 ? -33.631 -7.919 -8.802 1.00 91.69 342 GLN A N 1
ATOM 2625 C CA . GLN A 1 342 ? -33.699 -8.257 -10.219 1.00 91.69 342 GLN A CA 1
ATOM 2626 C C . GLN A 1 342 ? -33.062 -7.165 -11.092 1.00 91.69 342 GLN A C 1
ATOM 2628 O O . GLN A 1 342 ? -32.414 -7.468 -12.095 1.00 91.69 342 GLN A O 1
ATOM 2633 N N . THR A 1 343 ? -33.180 -5.891 -10.698 1.00 93.19 343 THR A N 1
ATOM 2634 C CA . THR A 1 343 ? -32.506 -4.778 -11.390 1.00 93.19 343 THR A CA 1
ATOM 2635 C C . THR A 1 343 ? -30.990 -4.955 -11.411 1.00 93.19 343 THR A C 1
ATOM 2637 O O . THR A 1 343 ? -30.371 -4.779 -12.464 1.00 93.19 343 THR A O 1
ATOM 2640 N N . ILE A 1 344 ? -30.382 -5.289 -10.268 1.00 93.06 344 ILE A N 1
ATOM 2641 C CA . ILE A 1 344 ? -28.929 -5.478 -10.150 1.00 93.06 344 ILE A CA 1
ATOM 2642 C C . ILE A 1 344 ? -28.479 -6.633 -11.047 1.00 93.06 344 ILE A C 1
ATOM 2644 O O . ILE A 1 344 ? -27.529 -6.473 -11.815 1.00 93.06 344 ILE A O 1
ATOM 2648 N N . GLU A 1 345 ? -29.182 -7.766 -11.001 1.00 92.69 345 GLU A N 1
ATOM 2649 C CA . GLU A 1 345 ? -28.859 -8.947 -11.807 1.00 92.69 345 GLU A CA 1
ATOM 2650 C C . GLU A 1 345 ? -28.945 -8.668 -13.312 1.00 92.69 345 GLU A C 1
ATOM 2652 O O . GLU A 1 345 ? -28.004 -8.958 -14.057 1.00 92.69 345 GLU A O 1
ATOM 2657 N N . LEU A 1 346 ? -30.044 -8.060 -13.770 1.00 92.88 346 LEU A N 1
ATOM 2658 C CA . LEU A 1 346 ? -30.237 -7.735 -15.184 1.00 92.88 346 LEU A CA 1
ATOM 2659 C C . LEU A 1 346 ? -29.232 -6.680 -15.669 1.00 92.88 346 LEU A C 1
ATOM 2661 O O . LEU A 1 346 ? -28.692 -6.814 -16.767 1.00 92.88 346 LEU A O 1
ATOM 2665 N N . SER A 1 347 ? -28.916 -5.676 -14.844 1.00 92.88 347 SER A N 1
ATOM 2666 C CA . SER A 1 347 ? -27.907 -4.657 -15.171 1.00 92.88 347 SER A CA 1
ATOM 2667 C C . SER A 1 347 ? -26.503 -5.260 -15.272 1.00 92.88 347 SER A C 1
ATOM 2669 O O . SER A 1 347 ? -25.766 -4.968 -16.217 1.00 92.88 347 SER A O 1
ATOM 2671 N N . ALA A 1 348 ? -26.137 -6.149 -14.344 1.00 91.81 348 ALA A N 1
ATOM 2672 C CA . ALA A 1 348 ? -24.860 -6.857 -14.372 1.00 91.81 348 ALA A CA 1
ATOM 2673 C C . ALA A 1 348 ? -24.747 -7.769 -15.602 1.00 91.81 348 ALA A C 1
ATOM 2675 O O . ALA A 1 348 ? -23.718 -7.774 -16.282 1.00 91.81 348 ALA A O 1
ATOM 2676 N N . ARG A 1 349 ? -25.824 -8.489 -15.938 1.00 91.56 349 ARG A N 1
ATOM 2677 C CA . ARG A 1 349 ? -25.889 -9.315 -17.146 1.00 91.56 349 ARG A CA 1
ATOM 2678 C C . ARG A 1 349 ? -25.726 -8.479 -18.414 1.00 91.56 349 ARG A C 1
ATOM 2680 O O . ARG A 1 349 ? -24.919 -8.840 -19.268 1.00 91.56 349 ARG A O 1
ATOM 2687 N N . ALA A 1 350 ? -26.443 -7.360 -18.520 1.00 90.88 350 ALA A N 1
ATOM 2688 C CA . ALA A 1 350 ? -26.337 -6.460 -19.663 1.00 90.88 350 ALA A CA 1
ATOM 2689 C C . ALA A 1 350 ? -24.902 -5.923 -19.821 1.00 90.88 350 ALA A C 1
ATOM 2691 O O . ALA A 1 350 ? -24.340 -5.926 -20.918 1.00 90.88 350 ALA A O 1
ATOM 2692 N N . LYS A 1 351 ? -24.249 -5.545 -18.718 1.00 90.81 351 LYS A N 1
ATOM 2693 C CA . LYS A 1 351 ? -22.846 -5.118 -18.739 1.00 90.81 351 LYS A CA 1
ATOM 2694 C C . LYS A 1 351 ? -21.903 -6.229 -19.225 1.00 90.81 351 LYS A C 1
ATOM 2696 O O . LYS A 1 351 ? -21.132 -5.999 -20.154 1.00 90.81 351 LYS A O 1
ATOM 2701 N N . ALA A 1 352 ? -22.012 -7.437 -18.673 1.00 88.69 352 ALA A N 1
ATOM 2702 C CA . ALA A 1 352 ? -21.161 -8.568 -19.053 1.00 88.69 352 ALA A CA 1
ATOM 2703 C C . ALA A 1 352 ? -21.345 -8.989 -20.525 1.00 88.69 352 ALA A C 1
ATOM 2705 O O . ALA A 1 352 ? -20.381 -9.340 -21.208 1.00 88.69 352 ALA A O 1
ATOM 2706 N N . GLU A 1 353 ? -22.576 -8.953 -21.044 1.00 87.44 353 GLU A N 1
ATOM 2707 C CA . GLU A 1 353 ? -22.846 -9.212 -22.464 1.00 87.44 353 GLU A CA 1
ATOM 2708 C C . GLU A 1 353 ? -22.258 -8.107 -23.365 1.00 87.44 353 GLU A C 1
ATOM 2710 O O . GLU A 1 353 ? -21.673 -8.416 -24.406 1.00 87.44 353 GLU A O 1
ATOM 2715 N N . THR A 1 354 ? -22.320 -6.838 -22.941 1.00 87.75 354 THR A N 1
ATOM 2716 C CA . THR A 1 354 ? -21.693 -5.702 -23.650 1.00 87.75 354 THR A CA 1
ATOM 2717 C C . THR A 1 354 ? -20.176 -5.854 -23.745 1.00 87.75 354 THR A C 1
ATOM 2719 O O . THR A 1 354 ? -19.590 -5.635 -24.809 1.00 87.75 354 THR A O 1
ATOM 2722 N N . GLU A 1 355 ? -19.526 -6.239 -22.646 1.00 87.31 355 GLU A N 1
ATOM 2723 C CA . GLU A 1 355 ? -18.077 -6.452 -22.594 1.00 87.31 355 GLU A CA 1
ATOM 2724 C C . GLU A 1 355 ? -17.653 -7.549 -23.577 1.00 87.31 355 GLU A C 1
ATOM 2726 O O . GLU A 1 355 ? -16.782 -7.318 -24.417 1.00 87.31 355 GLU A O 1
ATOM 2731 N N . LYS A 1 356 ? -18.348 -8.695 -23.575 1.00 85.56 356 LYS A N 1
ATOM 2732 C CA . LYS A 1 356 ? -18.085 -9.798 -24.516 1.00 85.56 356 LYS A CA 1
ATOM 2733 C C . LYS A 1 356 ? -18.196 -9.364 -25.978 1.00 85.56 356 LYS A C 1
ATOM 2735 O O . LYS A 1 356 ? -17.334 -9.708 -26.786 1.00 85.56 356 LYS A O 1
ATOM 2740 N N . LEU A 1 357 ? -19.236 -8.604 -26.327 1.00 85.38 357 LEU A N 1
ATOM 2741 C CA . LEU A 1 357 ? -19.422 -8.095 -27.690 1.00 85.38 357 LEU A CA 1
ATOM 2742 C C . LEU A 1 357 ? -18.335 -7.085 -28.082 1.00 85.38 357 LEU A C 1
ATOM 2744 O O . LEU A 1 357 ? -17.857 -7.097 -29.216 1.00 85.38 357 LEU A O 1
ATOM 2748 N N . THR A 1 358 ? -17.896 -6.254 -27.137 1.00 85.62 358 THR A N 1
ATOM 2749 C CA . THR A 1 358 ? -16.825 -5.275 -27.360 1.00 85.62 358 THR A CA 1
ATOM 2750 C C . THR A 1 358 ? -15.483 -5.958 -27.621 1.00 85.62 358 THR A C 1
ATOM 2752 O O . THR A 1 358 ? -14.768 -5.564 -28.547 1.00 85.62 358 THR A O 1
ATOM 2755 N N . VAL A 1 359 ? -15.152 -7.000 -26.851 1.00 85.75 359 VAL A N 1
ATOM 2756 C CA . VAL A 1 359 ? -13.934 -7.802 -27.053 1.00 85.75 359 VAL A CA 1
ATOM 2757 C C . VAL A 1 359 ? -13.974 -8.503 -28.409 1.00 85.75 359 VAL A C 1
ATOM 2759 O O . VAL A 1 359 ? -13.011 -8.401 -29.164 1.00 85.75 359 VAL A O 1
ATOM 2762 N N . LEU A 1 360 ? -15.100 -9.134 -28.759 1.00 85.69 360 LEU A N 1
ATOM 2763 C CA . LEU A 1 360 ? -15.303 -9.786 -30.058 1.00 85.69 360 LEU A CA 1
ATOM 2764 C C . LEU A 1 360 ? -15.089 -8.827 -31.240 1.00 85.69 360 LEU A C 1
ATOM 2766 O O . LEU A 1 360 ? -14.405 -9.164 -32.205 1.00 85.69 360 LEU A O 1
ATOM 2770 N N . TYR A 1 361 ? -15.676 -7.633 -31.194 1.00 83.75 361 TYR A N 1
ATOM 2771 C CA . TYR A 1 361 ? -15.558 -6.691 -32.307 1.00 83.75 361 TYR A CA 1
ATOM 2772 C C . TYR A 1 361 ? -14.137 -6.118 -32.417 1.00 83.75 361 TYR A C 1
ATOM 2774 O O . TYR A 1 361 ? -13.577 -6.016 -33.510 1.00 83.75 361 TYR A O 1
ATOM 2782 N N . SER A 1 362 ? -13.513 -5.819 -31.273 1.00 84.88 362 SER A N 1
ATOM 2783 C CA . SER A 1 362 ? -12.138 -5.310 -31.215 1.00 84.88 362 SER A CA 1
ATOM 2784 C C . SER A 1 362 ? -11.123 -6.350 -31.702 1.00 84.88 362 SER A C 1
ATOM 2786 O O . SER A 1 362 ? -10.194 -6.006 -32.435 1.00 84.88 362 SER A O 1
ATOM 2788 N N . SER A 1 363 ? -11.301 -7.627 -31.347 1.00 85.75 363 SER A N 1
ATOM 2789 C CA . SER A 1 363 ? -10.424 -8.707 -31.808 1.00 85.75 363 SER A CA 1
ATOM 2790 C C . SER A 1 363 ? -10.563 -8.935 -33.311 1.00 85.75 363 SER A C 1
ATOM 2792 O O . SER A 1 363 ? -9.549 -9.029 -34.002 1.00 85.75 363 SER A O 1
ATOM 2794 N N . ALA A 1 364 ? -11.788 -8.913 -33.851 1.00 84.50 364 ALA A N 1
ATOM 2795 C CA . ALA A 1 364 ? -12.023 -8.983 -35.293 1.00 84.50 364 ALA A CA 1
ATOM 2796 C C . ALA A 1 364 ? -11.327 -7.835 -36.048 1.00 84.50 364 ALA A C 1
ATOM 2798 O O . ALA A 1 364 ? -10.639 -8.078 -37.041 1.00 84.50 364 ALA A O 1
ATOM 2799 N N . GLN A 1 365 ? -11.442 -6.599 -35.550 1.00 85.62 365 GLN A N 1
ATOM 2800 C CA . GLN A 1 365 ? -10.797 -5.429 -36.151 1.00 85.62 365 GLN A CA 1
ATOM 2801 C C . GLN A 1 365 ? -9.264 -5.542 -36.136 1.00 85.62 365 GLN A C 1
ATOM 2803 O O . GLN A 1 365 ? -8.609 -5.251 -37.137 1.00 85.62 365 GLN A O 1
ATOM 2808 N N . LYS A 1 366 ? -8.676 -6.004 -35.026 1.00 86.88 366 LYS A N 1
ATOM 2809 C CA . LYS A 1 366 ? -7.223 -6.204 -34.918 1.00 86.88 366 LYS A CA 1
ATOM 2810 C C . LYS A 1 366 ? -6.708 -7.327 -35.817 1.00 86.88 366 LYS A C 1
ATOM 2812 O O . LYS A 1 366 ? -5.650 -7.178 -36.417 1.00 86.88 366 LYS A O 1
ATOM 2817 N N . ILE A 1 367 ? -7.465 -8.410 -35.985 1.00 87.94 367 ILE A N 1
ATOM 2818 C CA . ILE A 1 367 ? -7.111 -9.486 -36.924 1.00 87.94 367 ILE A CA 1
ATOM 2819 C C . ILE A 1 367 ? -7.107 -8.978 -38.376 1.00 87.94 367 ILE A C 1
ATOM 2821 O O . ILE A 1 367 ? -6.234 -9.367 -39.153 1.00 87.94 367 ILE A O 1
ATOM 2825 N N . LEU A 1 368 ? -8.041 -8.094 -38.749 1.00 87.00 368 LEU A N 1
ATOM 2826 C CA . LEU A 1 368 ? -8.046 -7.456 -40.073 1.00 87.00 368 LEU A CA 1
ATOM 2827 C C . LEU A 1 368 ? -6.824 -6.546 -40.269 1.00 87.00 368 LEU A C 1
ATOM 2829 O O . LEU A 1 368 ? -6.124 -6.692 -41.268 1.00 87.00 368 LEU A O 1
ATOM 2833 N N . SER A 1 369 ? -6.510 -5.703 -39.281 1.00 87.00 369 SER A N 1
ATOM 2834 C CA . SER A 1 369 ? -5.305 -4.853 -39.285 1.00 87.00 369 SER A CA 1
ATOM 2835 C C . SER A 1 369 ? -4.014 -5.675 -39.423 1.00 87.00 369 SER A C 1
ATOM 2837 O O . SER A 1 369 ? -3.143 -5.335 -40.221 1.00 87.00 369 SER A O 1
ATOM 2839 N N . ASN A 1 370 ? -3.908 -6.821 -38.738 1.00 87.69 370 ASN A N 1
ATOM 2840 C CA . ASN A 1 370 ? -2.762 -7.727 -38.883 1.00 87.69 370 ASN A CA 1
ATOM 2841 C C . ASN A 1 370 ? -2.598 -8.251 -40.306 1.00 87.69 370 ASN A C 1
ATOM 2843 O O . ASN A 1 370 ? -1.472 -8.393 -40.779 1.00 87.69 370 ASN A O 1
ATOM 2847 N N . LYS A 1 371 ? -3.705 -8.541 -40.998 1.00 86.81 371 LYS A N 1
ATOM 2848 C CA . LYS A 1 371 ? -3.660 -8.993 -42.391 1.00 86.81 371 LYS A CA 1
ATOM 2849 C C . LYS A 1 371 ? -3.104 -7.897 -43.303 1.00 86.81 371 LYS A C 1
ATOM 2851 O O . LYS A 1 371 ? -2.225 -8.188 -44.108 1.00 86.81 371 LYS A O 1
ATOM 2856 N N . GLU A 1 372 ? -3.578 -6.663 -43.145 1.00 85.75 372 GLU A N 1
ATOM 2857 C CA . GLU A 1 372 ? -3.088 -5.503 -43.904 1.00 85.75 372 GLU A CA 1
ATOM 2858 C C . GLU A 1 372 ? -1.600 -5.244 -43.627 1.00 85.75 372 GLU A C 1
ATOM 2860 O O . GLU A 1 372 ? -0.801 -5.109 -44.551 1.00 85.75 372 GLU A O 1
ATOM 2865 N N . ARG A 1 373 ? -1.185 -5.261 -42.355 1.00 87.19 373 ARG A N 1
ATOM 2866 C CA . ARG A 1 373 ? 0.223 -5.069 -41.975 1.00 87.19 373 ARG A CA 1
ATOM 2867 C C . ARG A 1 373 ? 1.127 -6.187 -42.472 1.00 87.19 373 ARG A C 1
ATOM 2869 O O . ARG A 1 373 ? 2.244 -5.914 -42.892 1.00 87.19 373 ARG A O 1
ATOM 2876 N N . MET A 1 374 ? 0.654 -7.430 -42.479 1.00 86.38 374 MET A N 1
ATOM 2877 C CA . MET A 1 374 ? 1.400 -8.554 -43.041 1.00 86.38 374 MET A CA 1
ATOM 2878 C C . MET A 1 374 ? 1.646 -8.379 -44.548 1.00 86.38 374 MET A C 1
ATOM 2880 O O . MET A 1 374 ? 2.732 -8.703 -45.029 1.00 86.38 374 MET A O 1
ATOM 2884 N N . GLU A 1 375 ? 0.674 -7.841 -45.289 1.00 86.25 375 GLU A N 1
ATOM 2885 C CA . GLU A 1 375 ? 0.826 -7.522 -46.714 1.00 86.25 375 GLU A CA 1
ATOM 2886 C C . GLU A 1 375 ? 1.862 -6.408 -46.929 1.00 86.25 375 GLU A C 1
ATOM 2888 O O . GLU A 1 375 ? 2.788 -6.572 -47.726 1.00 86.25 375 GLU A O 1
ATOM 2893 N N . VAL A 1 376 ? 1.787 -5.323 -46.151 1.00 87.12 376 VAL A N 1
ATOM 2894 C CA . VAL A 1 376 ? 2.776 -4.230 -46.190 1.00 87.12 376 VAL A CA 1
ATOM 2895 C C . VAL A 1 376 ? 4.182 -4.718 -45.818 1.00 87.12 376 VAL A C 1
ATOM 2897 O O . VAL A 1 376 ? 5.146 -4.425 -46.523 1.00 87.12 376 VAL A O 1
ATOM 2900 N N . ALA A 1 377 ? 4.311 -5.521 -44.759 1.00 85.56 377 ALA A N 1
ATOM 2901 C CA . ALA A 1 377 ? 5.580 -6.107 -44.333 1.00 85.56 377 ALA A CA 1
ATOM 2902 C C . ALA A 1 377 ? 6.202 -6.985 -45.432 1.00 85.56 377 ALA A C 1
ATOM 2904 O O . ALA A 1 377 ? 7.407 -6.911 -45.674 1.00 85.56 377 ALA A O 1
ATOM 2905 N N . SER A 1 378 ? 5.378 -7.759 -46.150 1.00 85.94 378 SER A N 1
ATOM 2906 C CA . SER A 1 378 ? 5.830 -8.556 -47.293 1.00 85.94 378 SER A CA 1
ATOM 2907 C C . SER A 1 378 ? 6.367 -7.684 -48.429 1.00 85.94 378 SER A C 1
ATOM 2909 O O . SER A 1 378 ? 7.390 -8.025 -49.018 1.00 85.94 378 SER A O 1
ATOM 2911 N N . ARG A 1 379 ? 5.712 -6.555 -48.735 1.00 85.88 379 ARG A N 1
ATOM 2912 C CA . ARG A 1 379 ? 6.160 -5.608 -49.774 1.00 85.88 379 ARG A CA 1
ATOM 2913 C C . ARG A 1 379 ? 7.491 -4.934 -49.425 1.00 85.88 379 ARG A C 1
ATOM 2915 O O . ARG A 1 379 ? 8.271 -4.630 -50.319 1.00 85.88 379 ARG A O 1
ATOM 2922 N N . LEU A 1 380 ? 7.764 -4.746 -48.135 1.00 85.00 380 LEU A N 1
ATOM 2923 C CA . LEU A 1 380 ? 9.019 -4.196 -47.609 1.00 85.00 380 LEU A CA 1
ATOM 2924 C C . LEU A 1 380 ? 10.138 -5.242 -47.430 1.00 85.00 380 LEU A C 1
ATOM 2926 O O . LEU A 1 380 ? 11.237 -4.892 -46.990 1.00 85.00 380 LEU A O 1
ATOM 2930 N N . GLY A 1 381 ? 9.871 -6.516 -47.739 1.00 81.94 381 GLY A N 1
ATOM 2931 C CA . GLY A 1 381 ? 10.832 -7.610 -47.578 1.00 81.94 381 GLY A CA 1
ATOM 2932 C C . GLY A 1 381 ? 11.129 -7.979 -46.119 1.00 81.94 381 GLY A C 1
ATOM 2933 O O . GLY A 1 381 ? 12.208 -8.490 -45.831 1.00 81.94 381 GLY A O 1
ATOM 2934 N N . ILE A 1 382 ? 10.210 -7.701 -45.187 1.00 87.19 382 ILE A N 1
ATOM 2935 C CA . ILE A 1 382 ? 10.338 -8.077 -43.772 1.00 87.19 382 ILE A CA 1
ATOM 2936 C C . ILE A 1 382 ? 9.889 -9.534 -43.615 1.00 87.19 382 ILE A C 1
ATOM 2938 O O . ILE A 1 382 ? 8.701 -9.842 -43.756 1.00 87.19 382 ILE A O 1
ATOM 2942 N N . ASP A 1 383 ? 10.822 -10.435 -43.298 1.00 81.06 383 ASP A N 1
ATOM 2943 C CA . ASP A 1 383 ? 10.495 -11.832 -43.005 1.00 81.06 383 ASP A CA 1
ATOM 2944 C C . ASP A 1 383 ? 10.362 -12.072 -41.495 1.00 81.06 383 ASP A C 1
ATOM 2946 O O . ASP A 1 383 ? 11.344 -12.153 -40.760 1.00 81.06 383 ASP A O 1
ATOM 2950 N N . ALA A 1 384 ? 9.115 -12.162 -41.027 1.00 82.06 384 ALA A N 1
ATOM 2951 C CA . ALA A 1 384 ? 8.774 -12.384 -39.623 1.00 82.06 384 ALA A CA 1
ATOM 2952 C C . ALA A 1 384 ? 7.851 -13.613 -39.474 1.00 82.06 384 ALA A C 1
ATOM 2954 O O . ALA A 1 384 ? 6.639 -13.460 -39.282 1.00 82.06 384 ALA A O 1
ATOM 2955 N N . PRO A 1 385 ? 8.388 -14.846 -39.578 1.00 84.94 385 PRO A N 1
ATOM 2956 C CA . PRO A 1 385 ? 7.586 -16.075 -39.539 1.00 84.94 385 PRO A CA 1
ATOM 2957 C C . PRO A 1 385 ? 6.819 -16.238 -38.218 1.00 84.94 385 PRO A C 1
ATOM 2959 O O . PRO A 1 385 ? 5.631 -16.550 -38.235 1.00 84.94 385 PRO A O 1
ATOM 2962 N N . HIS A 1 386 ? 7.444 -15.895 -37.089 1.00 86.50 386 HIS A N 1
ATOM 2963 C CA . HIS A 1 386 ? 6.825 -15.937 -35.760 1.00 86.50 386 HIS A CA 1
ATOM 2964 C C . HIS A 1 386 ? 5.596 -15.013 -35.626 1.00 86.50 386 HIS A C 1
ATOM 2966 O O . HIS A 1 386 ? 4.623 -15.360 -34.956 1.00 86.50 386 HIS A O 1
ATOM 2972 N N . LEU A 1 387 ? 5.587 -13.851 -36.293 1.00 87.69 387 LEU A N 1
ATOM 2973 C CA . LEU A 1 387 ? 4.430 -12.946 -36.284 1.00 87.69 387 LEU A CA 1
ATOM 2974 C C . LEU A 1 387 ? 3.286 -13.469 -37.152 1.00 87.69 387 LEU A C 1
ATOM 2976 O O . LEU A 1 387 ? 2.119 -13.288 -36.801 1.00 87.69 387 LEU A O 1
ATOM 2980 N N . ARG A 1 388 ? 3.602 -14.156 -38.259 1.00 85.94 388 ARG A N 1
ATOM 2981 C CA . ARG A 1 388 ? 2.592 -14.829 -39.092 1.00 85.94 388 ARG A CA 1
ATOM 2982 C C . ARG A 1 388 ? 1.917 -15.964 -38.324 1.00 85.94 388 ARG A C 1
ATOM 2984 O O . ARG A 1 388 ? 0.694 -16.077 -38.377 1.00 85.94 388 ARG A O 1
ATOM 2991 N N . GLU A 1 389 ? 2.692 -16.749 -37.576 1.00 88.62 389 GLU A N 1
ATOM 2992 C CA . GLU A 1 389 ? 2.173 -17.786 -36.676 1.00 88.62 389 GLU A CA 1
ATOM 2993 C C . GLU A 1 389 ? 1.291 -17.176 -35.581 1.00 88.62 389 GLU A C 1
ATOM 2995 O O . GLU A 1 389 ? 0.140 -17.574 -35.434 1.00 88.62 389 GLU A O 1
ATOM 3000 N N . THR A 1 390 ? 1.761 -16.125 -34.904 1.00 89.38 390 THR A N 1
ATOM 3001 C CA . THR A 1 390 ? 0.997 -15.430 -33.849 1.00 89.38 390 THR A CA 1
ATOM 3002 C C . THR A 1 390 ? -0.326 -14.854 -34.377 1.00 89.38 390 THR A C 1
ATOM 3004 O O . THR A 1 390 ? -1.369 -14.964 -33.729 1.00 89.38 390 THR A O 1
ATOM 3007 N N . ALA A 1 391 ? -0.331 -14.270 -35.581 1.00 88.75 391 ALA A N 1
ATOM 3008 C CA . ALA A 1 391 ? -1.551 -13.780 -36.223 1.00 88.75 391 ALA A CA 1
ATOM 3009 C C . ALA A 1 391 ? -2.499 -14.922 -36.643 1.00 88.75 391 ALA A C 1
ATOM 3011 O O . ALA A 1 391 ? -3.723 -14.765 -36.580 1.00 88.75 391 ALA A O 1
ATOM 3012 N N . ALA A 1 392 ? -1.960 -16.079 -37.042 1.00 89.69 392 ALA A N 1
ATOM 3013 C CA . ALA A 1 392 ? -2.749 -17.274 -37.328 1.00 89.69 392 ALA A CA 1
ATOM 3014 C C . ALA A 1 392 ? -3.365 -17.864 -36.049 1.00 89.69 392 ALA A C 1
ATOM 3016 O O . ALA A 1 392 ? -4.560 -18.156 -36.034 1.00 89.69 392 ALA A O 1
ATOM 3017 N N . GLU A 1 393 ? -2.606 -17.947 -34.956 1.00 90.12 393 GLU A N 1
ATOM 3018 C CA . GLU A 1 393 ? -3.108 -18.361 -33.643 1.00 90.12 393 GLU A CA 1
ATOM 3019 C C . GLU A 1 393 ? -4.215 -17.433 -33.134 1.00 90.12 393 GLU A C 1
ATOM 3021 O O . GLU A 1 393 ? -5.224 -17.911 -32.618 1.00 90.12 393 GLU A O 1
ATOM 3026 N N . ALA A 1 394 ? -4.088 -16.116 -33.340 1.00 89.81 394 ALA A N 1
ATOM 3027 C CA . ALA A 1 394 ? -5.147 -15.163 -33.013 1.00 89.81 394 ALA A CA 1
ATOM 3028 C C . ALA A 1 394 ? -6.449 -15.462 -33.782 1.00 89.81 394 ALA A C 1
ATOM 3030 O O . ALA A 1 394 ? -7.546 -15.388 -33.224 1.00 89.81 394 ALA A O 1
ATOM 3031 N N . LYS A 1 395 ? -6.339 -15.851 -35.059 1.00 88.38 395 LYS A N 1
ATOM 3032 C CA . LYS A 1 395 ? -7.481 -16.245 -35.894 1.00 88.38 395 LYS A CA 1
ATOM 3033 C C . LYS A 1 395 ? -8.095 -17.575 -35.449 1.00 88.38 395 LYS A C 1
ATOM 3035 O O . LYS A 1 395 ? -9.319 -17.702 -35.457 1.00 88.38 395 LYS A O 1
ATOM 3040 N N . GLU A 1 396 ? -7.282 -18.552 -35.054 1.00 90.69 396 GLU A N 1
ATOM 3041 C CA . GLU A 1 396 ? -7.778 -19.827 -34.523 1.00 90.69 396 GLU A CA 1
ATOM 3042 C C . GLU A 1 396 ? -8.445 -19.653 -33.152 1.00 90.69 396 GLU A C 1
ATOM 3044 O O . GLU A 1 396 ? -9.536 -20.180 -32.940 1.00 90.69 396 GLU A O 1
ATOM 3049 N N . ALA A 1 397 ? -7.884 -18.823 -32.266 1.00 88.69 397 ALA A N 1
ATOM 3050 C CA . ALA A 1 397 ? -8.518 -18.444 -31.002 1.00 88.69 397 ALA A CA 1
ATOM 3051 C C . ALA A 1 397 ? -9.881 -17.762 -31.234 1.00 88.69 397 ALA A C 1
ATOM 3053 O O . ALA A 1 397 ? -10.866 -18.084 -30.566 1.00 88.69 397 ALA A O 1
ATOM 3054 N N . MET A 1 398 ? -9.977 -16.903 -32.257 1.00 87.44 398 MET A N 1
ATOM 3055 C CA . MET A 1 398 ? -11.236 -16.266 -32.653 1.00 87.44 398 MET A CA 1
ATOM 3056 C C . MET A 1 398 ? -12.289 -17.289 -33.112 1.00 87.44 398 MET A C 1
ATOM 3058 O O . MET A 1 398 ? -13.454 -17.195 -32.723 1.00 87.44 398 MET A O 1
ATOM 3062 N N . LYS A 1 399 ? -11.896 -18.301 -33.901 1.00 88.62 399 LYS A N 1
ATOM 3063 C CA . LYS A 1 399 ? -12.789 -19.404 -34.313 1.00 88.62 399 LYS A CA 1
ATOM 3064 C C . LYS A 1 399 ? -13.212 -20.281 -33.134 1.00 88.62 399 LYS A C 1
ATOM 3066 O O . LYS A 1 399 ? -14.357 -20.729 -33.091 1.00 88.62 399 LYS A O 1
ATOM 3071 N N . ALA A 1 400 ? -12.310 -20.494 -32.177 1.00 88.88 400 ALA A N 1
ATOM 3072 C CA . ALA A 1 400 ? -12.567 -21.231 -30.943 1.00 88.88 400 ALA A CA 1
ATOM 3073 C C . ALA A 1 400 ? -13.452 -20.463 -29.940 1.00 88.88 400 ALA A C 1
ATOM 3075 O O . ALA A 1 400 ? -13.807 -21.015 -28.901 1.00 88.88 400 ALA A O 1
ATOM 3076 N N . LYS A 1 401 ? -13.852 -19.222 -30.264 1.00 85.00 401 LYS A N 1
ATOM 3077 C CA . LYS A 1 401 ? -14.622 -18.300 -29.410 1.00 85.00 401 LYS A CA 1
ATOM 3078 C C . LYS A 1 401 ? -13.889 -17.842 -28.143 1.00 85.00 401 LYS A C 1
ATOM 3080 O O . LYS A 1 401 ? -14.522 -17.330 -27.222 1.00 85.00 401 LYS A O 1
ATOM 3085 N N . ASP A 1 402 ? -12.568 -17.990 -28.112 1.00 87.75 402 ASP A N 1
ATOM 3086 C CA . ASP A 1 402 ? -11.705 -17.460 -27.058 1.00 87.75 402 ASP A CA 1
ATOM 3087 C C . ASP A 1 402 ? -11.281 -16.031 -27.433 1.00 87.75 402 ASP A C 1
ATOM 3089 O O . ASP A 1 402 ? -10.196 -15.780 -27.967 1.00 87.75 402 ASP A O 1
ATOM 3093 N N . TYR A 1 403 ? -12.212 -15.090 -27.260 1.00 86.00 403 TYR A N 1
ATOM 3094 C CA . TYR A 1 403 ? -12.073 -13.729 -27.782 1.00 86.00 403 TYR A CA 1
ATOM 3095 C C . TYR A 1 403 ? -11.016 -12.902 -27.044 1.00 86.00 403 TYR A C 1
ATOM 3097 O O . TYR A 1 403 ? -10.369 -12.066 -27.674 1.00 86.00 403 TYR A O 1
ATOM 3105 N N . ASP A 1 404 ? -10.807 -13.155 -25.752 1.00 85.12 404 ASP A N 1
ATOM 3106 C CA . ASP A 1 404 ? -9.781 -12.478 -24.954 1.00 85.12 404 ASP A CA 1
ATOM 3107 C C . ASP A 1 404 ? -8.380 -12.888 -25.415 1.00 85.12 404 ASP A C 1
ATOM 3109 O O . ASP A 1 404 ? -7.533 -12.035 -25.699 1.00 85.12 404 ASP A O 1
ATOM 3113 N N . ARG A 1 405 ? -8.152 -14.197 -25.598 1.00 88.25 405 ARG A N 1
ATOM 3114 C CA . ARG A 1 405 ? -6.895 -14.705 -26.157 1.00 88.25 405 ARG A CA 1
ATOM 3115 C C . ARG A 1 405 ? -6.687 -14.226 -27.591 1.00 88.25 405 ARG A C 1
ATOM 3117 O O . ARG A 1 405 ? -5.576 -13.826 -27.942 1.00 88.25 405 ARG A O 1
ATOM 3124 N N . ALA A 1 406 ? -7.742 -14.218 -28.407 1.00 90.12 406 ALA A N 1
ATOM 3125 C CA . ALA A 1 406 ? -7.685 -13.698 -29.770 1.00 90.12 406 ALA A CA 1
ATOM 3126 C C . ALA A 1 406 ? -7.292 -12.213 -29.797 1.00 90.12 406 ALA A C 1
ATOM 3128 O O . ALA A 1 406 ? -6.426 -11.833 -30.582 1.00 90.12 406 ALA A O 1
ATOM 3129 N N . LEU A 1 407 ? -7.870 -11.379 -28.923 1.00 89.06 407 LEU A N 1
ATOM 3130 C CA . LEU A 1 407 ? -7.540 -9.956 -28.831 1.00 89.06 407 LEU A CA 1
ATOM 3131 C C . LEU A 1 407 ? -6.092 -9.732 -28.387 1.00 89.06 407 LEU A C 1
ATOM 3133 O O . LEU A 1 407 ? -5.414 -8.873 -28.955 1.00 89.06 407 LEU A O 1
ATOM 3137 N N . ALA A 1 408 ? -5.613 -10.493 -27.401 1.00 89.12 408 ALA A N 1
ATOM 3138 C CA . ALA A 1 408 ? -4.249 -10.381 -26.894 1.00 89.12 408 ALA A CA 1
ATOM 3139 C C . ALA A 1 408 ? -3.213 -10.740 -27.971 1.00 89.12 408 ALA A C 1
ATOM 3141 O O . ALA A 1 408 ? -2.314 -9.945 -28.253 1.00 89.12 408 ALA A O 1
ATOM 3142 N N . LEU A 1 409 ? -3.376 -11.897 -28.623 1.00 89.38 409 LEU A N 1
ATOM 3143 C CA . LEU A 1 409 ? -2.491 -12.341 -29.703 1.00 89.38 409 LEU A CA 1
ATOM 3144 C C . LEU A 1 409 ? -2.562 -11.395 -30.908 1.00 89.38 409 LEU A C 1
ATOM 3146 O O . LEU A 1 409 ? -1.525 -11.012 -31.451 1.00 89.38 409 LEU A O 1
ATOM 3150 N N . ALA A 1 410 ? -3.768 -10.957 -31.289 1.00 89.56 410 ALA A N 1
ATOM 3151 C CA . ALA A 1 410 ? -3.943 -10.027 -32.396 1.00 89.56 410 ALA A CA 1
ATOM 3152 C C . ALA A 1 410 ? -3.286 -8.673 -32.105 1.00 89.56 410 ALA A C 1
ATOM 3154 O O . ALA A 1 410 ? -2.573 -8.168 -32.962 1.00 89.56 410 ALA A O 1
ATOM 3155 N N . SER A 1 411 ? -3.470 -8.109 -30.909 1.00 90.38 411 SER A N 1
ATOM 3156 C CA . SER A 1 411 ? -2.890 -6.810 -30.533 1.00 90.38 411 SER A CA 1
ATOM 3157 C C . SER A 1 411 ? -1.368 -6.856 -30.431 1.00 90.38 411 SER A C 1
ATOM 3159 O O . SER A 1 411 ? -0.704 -5.894 -30.812 1.00 90.38 411 SER A O 1
ATOM 3161 N N . ARG A 1 412 ? -0.813 -7.975 -29.949 1.00 89.62 412 ARG A N 1
ATOM 3162 C CA . ARG A 1 412 ? 0.634 -8.192 -29.890 1.00 89.62 412 ARG A CA 1
ATOM 3163 C C . ARG A 1 412 ? 1.246 -8.220 -31.288 1.00 89.62 412 ARG A C 1
ATOM 3165 O O . ARG A 1 412 ? 2.153 -7.441 -31.564 1.00 89.62 412 ARG A O 1
ATOM 3172 N N . ALA A 1 413 ? 0.707 -9.057 -32.176 1.00 89.00 413 ALA A N 1
ATOM 3173 C CA . ALA A 1 413 ? 1.163 -9.112 -33.561 1.00 89.00 413 ALA A CA 1
ATOM 3174 C C . ALA A 1 413 ? 0.985 -7.756 -34.271 1.00 89.00 413 ALA A C 1
ATOM 3176 O O . ALA A 1 413 ? 1.885 -7.327 -34.983 1.00 89.00 413 ALA A O 1
ATOM 3177 N N . ASP A 1 414 ? -0.121 -7.044 -34.022 1.00 87.62 414 ASP A N 1
ATOM 3178 C CA . ASP A 1 414 ? -0.395 -5.716 -34.588 1.00 87.62 414 ASP A CA 1
ATOM 3179 C C . ASP A 1 414 ? 0.710 -4.723 -34.203 1.00 87.62 414 ASP A C 1
ATOM 3181 O O . ASP A 1 414 ? 1.275 -4.054 -35.072 1.00 87.62 414 ASP A O 1
ATOM 3185 N N . GLY A 1 415 ? 1.049 -4.652 -32.912 1.00 88.69 415 GLY A N 1
ATOM 3186 C CA . GLY A 1 415 ? 2.099 -3.776 -32.394 1.00 88.69 415 GLY A CA 1
ATOM 3187 C C . GLY A 1 415 ? 3.481 -4.097 -32.963 1.00 88.69 415 GLY A C 1
ATOM 3188 O O . GLY A 1 415 ? 4.148 -3.194 -33.467 1.00 88.69 415 GLY A O 1
ATOM 3189 N N . GLU A 1 416 ? 3.877 -5.373 -32.940 1.00 88.12 416 GLU A N 1
ATOM 3190 C CA . GLU A 1 416 ? 5.190 -5.829 -33.423 1.00 88.12 416 GLU A CA 1
ATOM 3191 C C . GLU A 1 416 ? 5.333 -5.670 -34.953 1.00 88.12 416 GLU A C 1
ATOM 3193 O O . GLU A 1 416 ? 6.366 -5.204 -35.437 1.00 88.12 416 GLU A O 1
ATOM 3198 N N . PHE A 1 417 ? 4.282 -5.941 -35.741 1.00 88.44 417 PHE A N 1
ATOM 3199 C CA . PHE A 1 417 ? 4.283 -5.604 -37.171 1.00 88.44 417 PHE A CA 1
ATOM 3200 C C . PHE A 1 417 ? 4.425 -4.093 -37.390 1.00 88.44 417 PHE A C 1
ATOM 3202 O O . PHE A 1 417 ? 5.192 -3.662 -38.250 1.00 88.44 417 PHE A O 1
ATOM 3209 N N . GLY A 1 418 ? 3.702 -3.279 -36.615 1.00 87.44 418 GLY A N 1
ATOM 3210 C CA . GLY A 1 418 ? 3.743 -1.822 -36.726 1.00 87.44 418 GLY A CA 1
ATOM 3211 C C . GLY A 1 418 ? 5.127 -1.232 -36.444 1.00 87.44 418 GLY A C 1
ATOM 3212 O O . GLY A 1 418 ? 5.535 -0.300 -37.137 1.00 87.44 418 GLY A O 1
ATOM 3213 N N . SER A 1 419 ? 5.868 -1.770 -35.468 1.00 88.69 419 SER A N 1
ATOM 3214 C CA . SER A 1 419 ? 7.233 -1.317 -35.172 1.00 88.69 419 SER A CA 1
ATOM 3215 C C . SER A 1 419 ? 8.215 -1.690 -36.279 1.00 88.69 419 SER A C 1
ATOM 3217 O O . SER A 1 419 ? 8.940 -0.817 -36.748 1.00 88.69 419 SER A O 1
ATOM 3219 N N . LEU A 1 420 ? 8.188 -2.942 -36.752 1.00 88.44 420 LEU A N 1
ATOM 3220 C CA . LEU A 1 420 ? 9.098 -3.412 -37.804 1.00 88.44 420 LEU A CA 1
ATOM 3221 C C . LEU A 1 420 ? 8.877 -2.673 -39.128 1.00 88.44 420 LEU A C 1
ATOM 3223 O O . LEU A 1 420 ? 9.833 -2.263 -39.786 1.00 88.44 420 LEU A O 1
ATOM 3227 N N . ILE A 1 421 ? 7.613 -2.466 -39.512 1.00 88.94 421 ILE A N 1
ATOM 3228 C CA . ILE A 1 421 ? 7.263 -1.698 -40.712 1.00 88.94 421 ILE A CA 1
ATOM 3229 C C . ILE A 1 421 ? 7.752 -0.255 -40.574 1.00 88.94 421 ILE A C 1
ATOM 3231 O O . ILE A 1 421 ? 8.353 0.280 -41.504 1.00 88.94 421 ILE A O 1
ATOM 3235 N N . ARG A 1 422 ? 7.544 0.371 -39.408 1.00 89.44 422 ARG A N 1
ATOM 3236 C CA . ARG A 1 422 ? 7.978 1.751 -39.164 1.00 89.44 422 ARG A CA 1
ATOM 3237 C C . ARG A 1 422 ? 9.490 1.905 -39.251 1.00 89.44 422 ARG A C 1
ATOM 3239 O O . ARG A 1 422 ? 9.958 2.820 -39.920 1.00 89.44 422 ARG A O 1
ATOM 3246 N N . GLU A 1 423 ? 10.235 1.012 -38.610 1.00 88.62 423 GLU A N 1
ATOM 3247 C CA . GLU A 1 423 ? 11.697 1.003 -38.640 1.00 88.62 423 GLU A CA 1
ATOM 3248 C C . GLU A 1 423 ? 12.220 0.821 -40.069 1.00 88.62 423 GLU A C 1
ATOM 3250 O O . GLU A 1 423 ? 13.091 1.567 -40.515 1.00 88.62 423 GLU A O 1
ATOM 3255 N N . LYS A 1 424 ? 11.632 -0.110 -40.831 1.00 88.56 424 LYS A N 1
ATOM 3256 C CA . LYS A 1 424 ? 12.040 -0.366 -42.214 1.00 88.56 424 LYS A CA 1
ATOM 3257 C C . LYS A 1 424 ? 11.751 0.813 -43.144 1.00 88.56 424 LYS A C 1
ATOM 3259 O O . LYS A 1 424 ? 12.612 1.146 -43.954 1.00 88.56 424 LYS A O 1
ATOM 3264 N N . ILE A 1 425 ? 10.580 1.449 -43.033 1.00 87.50 425 ILE A N 1
ATOM 3265 C CA . ILE A 1 425 ? 10.244 2.648 -43.821 1.00 87.50 425 ILE A CA 1
ATOM 3266 C C . ILE A 1 425 ? 11.170 3.807 -43.441 1.00 87.50 425 ILE A C 1
ATOM 3268 O O . ILE A 1 425 ? 11.707 4.458 -44.330 1.00 87.50 425 ILE A O 1
ATOM 3272 N N . ALA A 1 426 ? 11.417 4.035 -42.147 1.00 86.88 426 ALA A N 1
ATOM 3273 C CA . ALA A 1 426 ? 12.338 5.078 -41.696 1.00 86.88 426 ALA A CA 1
ATOM 3274 C C . ALA A 1 426 ? 13.755 4.856 -42.248 1.00 86.88 426 ALA A C 1
ATOM 3276 O O . ALA A 1 426 ? 14.344 5.778 -42.800 1.00 86.88 426 ALA A O 1
ATOM 3277 N N . ALA A 1 427 ? 14.265 3.621 -42.204 1.00 86.88 427 ALA A N 1
ATOM 3278 C CA . ALA A 1 427 ? 15.558 3.281 -42.794 1.00 86.88 427 ALA A CA 1
ATOM 3279 C C . ALA A 1 427 ? 15.592 3.514 -44.319 1.00 86.88 427 ALA A C 1
ATOM 3281 O O . ALA A 1 427 ? 16.588 4.012 -44.846 1.00 86.88 427 ALA A O 1
ATOM 3282 N N . LEU A 1 428 ? 14.513 3.189 -45.043 1.00 85.81 428 LEU A N 1
ATOM 3283 C CA . LEU A 1 428 ? 14.398 3.482 -46.479 1.00 85.81 428 LEU A CA 1
ATOM 3284 C C . LEU A 1 428 ? 14.403 4.992 -46.765 1.00 85.81 428 LEU A C 1
ATOM 3286 O O . LEU A 1 428 ? 15.052 5.424 -47.715 1.00 85.81 428 LEU A O 1
ATOM 3290 N N . LEU A 1 429 ? 13.742 5.801 -45.937 1.00 85.19 429 LEU A N 1
ATOM 3291 C CA . LEU A 1 429 ? 13.750 7.259 -46.082 1.00 85.19 429 LEU A CA 1
ATOM 3292 C C . LEU A 1 429 ? 15.130 7.847 -45.766 1.00 85.19 429 LEU A C 1
ATOM 3294 O O . LEU A 1 429 ? 15.655 8.601 -46.575 1.00 85.19 429 LEU A O 1
ATOM 3298 N N . THR A 1 430 ? 15.790 7.418 -44.688 1.00 85.00 430 THR A N 1
ATOM 3299 C CA . THR A 1 430 ? 17.146 7.884 -44.346 1.00 85.00 430 THR A CA 1
ATOM 3300 C C . THR A 1 430 ? 18.188 7.488 -45.396 1.00 85.00 430 THR A C 1
ATOM 3302 O O . THR A 1 430 ? 19.077 8.271 -45.728 1.00 85.00 430 THR A O 1
ATOM 3305 N N . THR A 1 431 ? 18.094 6.277 -45.958 1.00 82.81 431 THR A N 1
ATOM 3306 C CA . THR A 1 431 ? 18.973 5.872 -47.072 1.00 82.81 431 THR A CA 1
ATOM 3307 C C . THR A 1 431 ? 18.709 6.703 -48.326 1.00 82.81 431 THR A C 1
ATOM 3309 O O . THR A 1 431 ? 19.662 7.124 -48.977 1.00 82.81 431 THR A O 1
ATOM 3312 N N . SER A 1 432 ? 17.444 7.013 -48.616 1.00 81.00 432 SER A N 1
ATOM 3313 C CA . SER A 1 432 ? 17.055 7.914 -49.707 1.00 81.00 432 SER A CA 1
ATOM 3314 C C . SER A 1 432 ? 17.617 9.330 -49.499 1.00 81.00 432 SER A C 1
ATOM 3316 O O . SER A 1 432 ? 18.251 9.872 -50.398 1.00 81.00 432 SER A O 1
ATOM 3318 N N . GLU A 1 433 ? 17.508 9.896 -48.294 1.00 76.81 433 GLU A N 1
ATOM 3319 C CA . GLU A 1 433 ? 18.092 11.200 -47.929 1.00 76.81 433 GLU A CA 1
ATOM 3320 C C . GLU A 1 433 ? 19.626 11.219 -48.056 1.00 76.81 433 GLU A C 1
ATOM 3322 O O . GLU A 1 433 ? 20.205 12.193 -48.538 1.00 76.81 433 GLU A O 1
ATOM 3327 N N . SER A 1 434 ? 20.303 10.126 -47.688 1.00 76.81 434 SER A N 1
ATOM 3328 C CA . SER A 1 434 ? 21.756 10.006 -47.860 1.00 76.81 434 SER A CA 1
ATOM 3329 C C . SER A 1 434 ? 22.178 9.980 -49.332 1.00 76.81 434 SER A C 1
ATOM 3331 O O . SER A 1 434 ? 23.248 10.496 -49.652 1.00 76.81 434 SER A O 1
ATOM 3333 N N . ILE A 1 435 ? 21.382 9.377 -50.223 1.00 73.62 435 ILE A N 1
ATOM 3334 C CA . ILE A 1 435 ? 21.663 9.355 -51.669 1.00 73.62 435 ILE A CA 1
ATOM 3335 C C . ILE A 1 435 ? 21.565 10.772 -52.245 1.00 73.62 435 ILE A C 1
ATOM 3337 O O . ILE A 1 435 ? 22.403 11.166 -53.053 1.00 73.62 435 ILE A O 1
ATOM 3341 N N . VAL A 1 436 ? 20.601 11.563 -51.772 1.00 69.69 436 VAL A N 1
ATOM 3342 C CA . VAL A 1 436 ? 20.399 12.960 -52.185 1.00 69.69 436 VAL A CA 1
ATOM 3343 C C . VAL A 1 436 ? 21.594 13.843 -51.824 1.00 69.69 436 VAL A C 1
ATOM 3345 O O . VAL A 1 436 ? 21.985 14.694 -52.616 1.00 69.69 436 VAL A O 1
ATOM 3348 N N . GLY A 1 437 ? 22.217 13.618 -50.663 1.00 65.50 437 GLY A N 1
ATOM 3349 C CA . GLY A 1 437 ? 23.428 14.342 -50.260 1.00 65.50 437 GLY A CA 1
ATOM 3350 C C . GLY A 1 437 ? 24.693 13.957 -51.040 1.00 65.50 437 GLY A C 1
ATOM 3351 O O . GLY A 1 437 ? 25.660 14.713 -51.024 1.00 65.50 437 GLY A O 1
ATOM 3352 N N . ALA A 1 438 ? 24.704 12.798 -51.707 1.00 64.31 438 ALA A N 1
ATOM 3353 C CA . ALA A 1 438 ? 25.873 12.277 -52.417 1.00 64.31 438 ALA A CA 1
ATOM 3354 C C . ALA A 1 438 ? 25.949 12.701 -53.896 1.00 64.31 438 ALA A C 1
ATOM 3356 O O . ALA A 1 438 ? 27.025 12.630 -54.485 1.00 64.31 438 ALA A O 1
ATOM 3357 N N . VAL A 1 439 ? 24.833 13.122 -54.502 1.00 62.97 439 VAL A N 1
ATOM 3358 C CA . VAL A 1 439 ? 24.766 13.507 -55.922 1.00 62.97 439 VAL A CA 1
ATOM 3359 C C . VAL A 1 439 ? 24.656 15.031 -56.039 1.00 62.97 439 VAL A C 1
ATOM 3361 O O . VAL A 1 439 ? 23.613 15.617 -55.751 1.00 62.97 439 VAL A O 1
ATOM 3364 N N . GLU A 1 440 ? 25.736 15.688 -56.469 1.00 60.75 440 GLU A N 1
ATOM 3365 C CA . GLU A 1 440 ? 25.749 17.138 -56.705 1.00 60.75 440 GLU A CA 1
ATOM 3366 C C . GLU A 1 440 ? 24.816 17.523 -57.870 1.00 60.75 440 GLU A C 1
ATOM 3368 O O . GLU A 1 440 ? 24.890 16.944 -58.951 1.00 60.75 440 GLU A O 1
ATOM 3373 N N . GLY A 1 441 ? 23.948 18.521 -57.659 1.00 62.03 441 GLY A N 1
ATOM 3374 C CA . GLY A 1 441 ? 23.083 19.100 -58.701 1.00 62.03 441 GLY A CA 1
ATOM 3375 C C . GLY A 1 441 ? 21.627 18.617 -58.724 1.00 62.03 441 GLY A C 1
ATOM 3376 O O . GLY A 1 441 ? 20.831 19.153 -59.489 1.00 62.03 441 GLY A O 1
ATOM 3377 N N . VAL A 1 442 ? 21.225 17.661 -57.877 1.00 64.69 442 VAL A N 1
ATOM 3378 C CA . VAL A 1 442 ? 19.821 17.205 -57.807 1.00 64.69 442 VAL A CA 1
ATOM 3379 C C . VAL A 1 442 ? 18.914 18.303 -57.234 1.00 64.69 442 VAL A C 1
ATOM 3381 O O . VAL A 1 442 ? 19.226 18.918 -56.214 1.00 64.69 442 VAL A O 1
ATOM 3384 N N . ASN A 1 443 ? 17.758 18.544 -57.866 1.00 64.56 443 ASN A N 1
ATOM 3385 C CA . ASN A 1 443 ? 16.766 19.501 -57.373 1.00 64.56 443 ASN A CA 1
ATOM 3386 C C . ASN A 1 443 ? 16.156 19.022 -56.042 1.00 64.56 443 ASN A C 1
ATOM 3388 O O . ASN A 1 443 ? 15.232 18.210 -56.010 1.00 64.56 443 ASN A O 1
ATOM 3392 N N . LEU A 1 444 ? 16.670 19.561 -54.935 1.00 67.19 444 LEU A N 1
ATOM 3393 C CA . LEU A 1 444 ? 16.286 19.189 -53.572 1.00 67.19 444 LEU A CA 1
ATOM 3394 C C . LEU A 1 444 ? 14.811 19.480 -53.246 1.00 67.19 444 LEU A C 1
ATOM 3396 O O . LEU A 1 444 ? 14.270 18.892 -52.316 1.00 67.19 444 LEU A O 1
ATOM 3400 N N . ALA A 1 445 ? 14.141 20.379 -53.975 1.00 65.50 445 ALA A N 1
ATOM 3401 C CA . ALA A 1 445 ? 12.799 20.835 -53.612 1.00 65.50 445 ALA A CA 1
ATOM 3402 C C . ALA A 1 445 ? 11.715 19.761 -53.814 1.00 65.50 445 ALA A C 1
ATOM 3404 O O . ALA A 1 445 ? 10.892 19.552 -52.924 1.00 65.50 445 ALA A O 1
ATOM 3405 N N . THR A 1 446 ? 11.724 19.063 -54.953 1.00 67.56 446 THR A N 1
ATOM 3406 C CA . THR A 1 446 ? 10.725 18.028 -55.280 1.00 67.56 446 THR A CA 1
ATOM 3407 C C . THR A 1 446 ? 10.919 16.769 -54.440 1.00 67.56 446 THR A C 1
ATOM 3409 O O . THR A 1 446 ? 9.953 16.191 -53.948 1.00 67.56 446 THR A O 1
ATOM 3412 N N . VAL A 1 447 ? 12.176 16.394 -54.208 1.00 72.12 447 VAL A N 1
ATOM 3413 C CA . VAL A 1 447 ? 12.558 15.253 -53.371 1.00 72.12 447 VAL A CA 1
ATOM 3414 C C . VAL A 1 447 ? 12.199 15.509 -51.903 1.00 72.12 447 VAL A C 1
ATOM 3416 O O . VAL A 1 447 ? 11.595 14.652 -51.266 1.00 72.12 447 VAL A O 1
ATOM 3419 N N . ASN A 1 448 ? 12.470 16.710 -51.375 1.00 76.06 448 ASN A N 1
ATOM 3420 C CA . ASN A 1 448 ? 12.106 17.061 -49.998 1.00 76.06 448 ASN A CA 1
ATOM 3421 C C . ASN A 1 448 ? 10.588 17.033 -49.765 1.00 76.06 448 ASN A C 1
ATOM 3423 O O . ASN A 1 448 ? 10.145 16.628 -48.692 1.00 76.06 448 ASN A O 1
ATOM 3427 N N . GLU A 1 449 ? 9.773 17.436 -50.745 1.00 80.88 449 GLU A N 1
ATOM 3428 C CA . GLU A 1 449 ? 8.314 17.396 -50.611 1.00 80.88 449 GLU A CA 1
ATOM 3429 C C . GLU A 1 449 ? 7.772 15.956 -50.544 1.00 80.88 449 GLU A C 1
ATOM 3431 O O . GLU A 1 449 ? 6.917 15.659 -49.703 1.00 80.88 449 GLU A O 1
ATOM 3436 N N . GLU A 1 450 ? 8.278 15.042 -51.380 1.00 81.62 450 GLU A N 1
ATOM 3437 C CA . GLU A 1 450 ? 7.904 13.621 -51.325 1.00 81.62 450 GLU A CA 1
ATOM 3438 C C . GLU A 1 450 ? 8.366 12.953 -50.021 1.00 81.62 450 GLU A C 1
ATOM 3440 O O . GLU A 1 450 ? 7.579 12.233 -49.398 1.00 81.62 450 GLU A O 1
ATOM 3445 N N . THR A 1 451 ? 9.574 13.268 -49.543 1.00 83.44 451 THR A N 1
ATOM 3446 C CA . THR A 1 451 ? 10.090 12.805 -48.244 1.00 83.44 451 THR A CA 1
ATOM 3447 C C . THR A 1 451 ? 9.207 13.276 -47.084 1.00 83.44 451 THR A C 1
ATOM 3449 O O . THR A 1 451 ? 8.812 12.471 -46.237 1.00 83.44 451 THR A O 1
ATOM 3452 N N . ILE A 1 452 ? 8.797 14.553 -47.066 1.00 85.12 452 ILE A N 1
ATOM 3453 C CA . ILE A 1 452 ? 7.887 15.095 -46.040 1.00 85.12 452 ILE A CA 1
ATOM 3454 C C . ILE A 1 452 ? 6.537 14.369 -46.065 1.00 85.12 452 ILE A C 1
ATOM 3456 O O . ILE A 1 452 ? 6.021 13.991 -45.011 1.00 85.12 452 ILE A O 1
ATOM 3460 N N . ARG A 1 453 ? 5.961 14.132 -47.250 1.00 86.38 453 ARG A N 1
ATOM 3461 C CA . ARG A 1 453 ? 4.688 13.403 -47.385 1.00 86.38 453 ARG A CA 1
ATOM 3462 C C . ARG A 1 453 ? 4.807 11.953 -46.907 1.00 86.38 453 ARG A C 1
ATOM 3464 O O . ARG A 1 453 ? 3.874 11.448 -46.281 1.00 86.38 453 ARG A O 1
ATOM 3471 N N . ALA A 1 454 ? 5.939 11.294 -47.159 1.00 85.88 454 ALA A N 1
ATOM 3472 C CA . ALA A 1 454 ? 6.203 9.943 -46.672 1.00 85.88 454 ALA A CA 1
ATOM 3473 C C . ALA A 1 454 ? 6.328 9.899 -45.137 1.00 85.88 454 ALA A C 1
ATOM 3475 O O . ALA A 1 454 ? 5.723 9.031 -44.503 1.00 85.88 454 ALA A O 1
ATOM 3476 N N . HIS A 1 455 ? 7.018 10.871 -44.524 1.00 84.69 455 HIS A N 1
ATOM 3477 C CA . HIS A 1 455 ? 7.088 11.005 -43.064 1.00 84.69 455 HIS A CA 1
ATOM 3478 C C . HIS A 1 455 ? 5.721 11.296 -42.433 1.00 84.69 455 HIS A C 1
ATOM 3480 O O . HIS A 1 455 ? 5.356 10.647 -41.455 1.00 84.69 455 HIS A O 1
ATOM 3486 N N . GLN A 1 456 ? 4.919 12.190 -43.017 1.00 87.88 456 GLN A N 1
ATOM 3487 C CA . GLN A 1 456 ? 3.565 12.484 -42.530 1.00 87.88 456 GLN A CA 1
ATOM 3488 C C . GLN A 1 456 ? 2.649 11.252 -42.585 1.00 87.88 456 GLN A C 1
ATOM 3490 O O . GLN A 1 456 ? 1.930 10.971 -41.625 1.00 87.88 456 GLN A O 1
ATOM 3495 N N . ALA A 1 457 ? 2.695 10.481 -43.678 1.00 86.94 457 ALA A N 1
ATOM 3496 C CA . ALA A 1 457 ? 1.941 9.231 -43.792 1.00 86.94 457 ALA A CA 1
ATOM 3497 C C . ALA A 1 457 ? 2.402 8.184 -42.758 1.00 86.94 457 ALA A C 1
ATOM 3499 O O . ALA A 1 457 ? 1.582 7.444 -42.208 1.00 86.94 457 ALA A O 1
ATOM 3500 N N . LEU A 1 458 ? 3.703 8.146 -42.446 1.00 87.56 458 LEU A N 1
ATOM 3501 C CA . LEU A 1 458 ? 4.271 7.261 -41.429 1.00 87.56 458 LEU A CA 1
ATOM 3502 C C . LEU A 1 458 ? 3.838 7.648 -40.005 1.00 87.56 458 LEU A C 1
ATOM 3504 O O . LEU A 1 458 ? 3.500 6.775 -39.201 1.00 87.56 458 LEU A O 1
ATOM 3508 N N . GLU A 1 459 ? 3.817 8.945 -39.692 1.00 85.69 459 GLU A N 1
ATOM 3509 C CA . GLU A 1 459 ? 3.344 9.470 -38.406 1.00 85.69 459 GLU A CA 1
ATOM 3510 C C . GLU A 1 459 ? 1.847 9.223 -38.200 1.00 85.69 459 GLU A C 1
ATOM 3512 O O . GLU A 1 459 ? 1.440 8.803 -37.115 1.00 85.69 459 GLU A O 1
ATOM 3517 N N . ALA A 1 460 ? 1.047 9.381 -39.258 1.00 85.12 460 ALA A N 1
ATOM 3518 C CA . ALA A 1 460 ? -0.384 9.081 -39.257 1.00 85.12 460 ALA A CA 1
ATOM 3519 C C . ALA A 1 460 ? -0.703 7.575 -39.124 1.00 85.12 460 ALA A C 1
ATOM 3521 O O . ALA A 1 460 ? -1.857 7.205 -38.908 1.00 85.12 460 ALA A O 1
ATOM 3522 N N . GLY A 1 461 ? 0.299 6.692 -39.234 1.00 82.75 461 GLY A N 1
ATOM 3523 C CA . GLY A 1 461 ? 0.116 5.238 -39.186 1.00 82.75 461 GLY A CA 1
ATOM 3524 C C . GLY A 1 461 ? -0.459 4.636 -40.474 1.00 82.75 461 GLY A C 1
ATOM 3525 O O . GLY A 1 461 ? -0.864 3.473 -40.475 1.00 82.75 461 GLY A O 1
ATOM 3526 N N . GLU A 1 462 ? -0.472 5.393 -41.577 1.00 87.19 462 GLU A N 1
ATOM 3527 C CA . GLU A 1 462 ? -0.894 4.946 -42.910 1.00 87.19 462 GLU A CA 1
ATOM 3528 C C . GLU A 1 462 ? 0.233 4.144 -43.586 1.00 87.19 462 GLU A C 1
ATOM 3530 O O . GLU A 1 462 ? 0.819 4.556 -44.589 1.00 87.19 462 GLU A O 1
ATOM 3535 N N . PHE A 1 463 ? 0.561 2.977 -43.024 1.00 85.69 463 PHE A N 1
ATOM 3536 C CA . PHE A 1 463 ? 1.735 2.193 -43.425 1.00 85.69 463 PHE A CA 1
ATOM 3537 C C . PHE A 1 463 ? 1.769 1.816 -44.911 1.00 85.69 463 PHE A C 1
ATOM 3539 O O . PHE A 1 463 ? 2.843 1.831 -45.515 1.00 85.69 463 PHE A O 1
ATOM 3546 N N . SER A 1 464 ? 0.619 1.512 -45.517 1.00 84.88 464 SER A N 1
ATOM 3547 C CA . SER A 1 464 ? 0.535 1.195 -46.949 1.00 84.88 464 SER A CA 1
ATOM 3548 C C . SER A 1 464 ? 0.959 2.385 -47.811 1.00 84.88 464 SER A C 1
ATOM 3550 O O . SER A 1 464 ? 1.834 2.249 -48.660 1.00 84.88 464 SER A O 1
ATOM 3552 N N . ARG A 1 465 ? 0.414 3.573 -47.525 1.00 85.88 465 ARG A N 1
ATOM 3553 C CA . ARG A 1 465 ? 0.706 4.803 -48.270 1.00 85.88 465 ARG A CA 1
ATOM 3554 C C . ARG A 1 465 ? 2.141 5.282 -48.051 1.00 85.88 465 ARG A C 1
ATOM 3556 O O . ARG A 1 465 ? 2.794 5.704 -48.999 1.00 85.88 465 ARG A O 1
ATOM 3563 N N . ALA A 1 466 ? 2.641 5.188 -46.819 1.00 87.81 466 ALA A N 1
ATOM 3564 C CA . ALA A 1 466 ? 4.029 5.514 -46.499 1.00 87.81 466 ALA A CA 1
ATOM 3565 C C . ALA A 1 466 ? 5.016 4.590 -47.237 1.00 87.81 466 ALA A C 1
ATOM 3567 O O . ALA A 1 466 ? 6.037 5.053 -47.737 1.00 87.81 466 ALA A O 1
ATOM 3568 N N . THR A 1 467 ? 4.681 3.300 -47.361 1.00 87.00 467 THR A N 1
ATOM 3569 C CA . THR A 1 467 ? 5.474 2.326 -48.128 1.00 87.00 467 THR A CA 1
ATOM 3570 C C . THR A 1 467 ? 5.497 2.658 -49.618 1.00 87.00 467 THR A C 1
ATOM 3572 O O . THR A 1 467 ? 6.563 2.619 -50.225 1.00 87.00 467 THR A O 1
ATOM 3575 N N . ASP A 1 468 ? 4.347 3.009 -50.204 1.00 86.25 468 ASP A N 1
ATOM 3576 C CA . ASP A 1 468 ? 4.252 3.377 -51.623 1.00 86.25 468 ASP A CA 1
ATOM 3577 C C . ASP A 1 468 ? 5.137 4.588 -51.950 1.00 86.25 468 ASP A C 1
ATOM 3579 O O . ASP A 1 468 ? 5.924 4.545 -52.895 1.00 86.25 468 ASP A O 1
ATOM 3583 N N . LEU A 1 469 ? 5.048 5.641 -51.129 1.00 86.25 469 LEU A N 1
ATOM 3584 C CA . LEU A 1 469 ? 5.839 6.861 -51.295 1.00 86.25 469 LEU A CA 1
ATOM 3585 C C . LEU A 1 469 ? 7.340 6.606 -51.098 1.00 86.25 469 LEU A C 1
ATOM 3587 O O . LEU A 1 469 ? 8.144 7.081 -51.894 1.00 86.25 469 LEU A O 1
ATOM 3591 N N . ALA A 1 470 ? 7.727 5.825 -50.084 1.00 85.25 470 ALA A N 1
ATOM 3592 C CA . ALA A 1 470 ? 9.135 5.530 -49.810 1.00 85.25 470 ALA A CA 1
ATOM 3593 C C . ALA A 1 470 ? 9.795 4.680 -50.912 1.00 85.25 470 ALA A C 1
ATOM 3595 O O . ALA A 1 470 ? 10.949 4.919 -51.262 1.00 85.25 470 ALA A O 1
ATOM 3596 N N . LEU A 1 471 ? 9.079 3.701 -51.479 1.00 86.06 471 LEU A N 1
ATOM 3597 C CA . LEU A 1 471 ? 9.597 2.890 -52.587 1.00 86.06 471 LEU A CA 1
ATOM 3598 C C . LEU A 1 471 ? 9.713 3.703 -53.882 1.00 86.06 471 LEU A C 1
ATOM 3600 O O . LEU A 1 471 ? 10.731 3.609 -54.561 1.00 86.06 471 LEU A O 1
ATOM 3604 N N . HIS A 1 472 ? 8.716 4.538 -54.188 1.00 86.50 472 HIS A N 1
ATOM 3605 C CA . HIS A 1 472 ? 8.768 5.439 -55.342 1.00 86.50 472 HIS A CA 1
ATOM 3606 C C . HIS A 1 472 ? 9.948 6.420 -55.250 1.00 86.50 472 HIS A C 1
ATOM 3608 O O . HIS A 1 472 ? 10.696 6.602 -56.212 1.00 86.50 472 HIS A O 1
ATOM 3614 N N . LEU A 1 473 ? 10.162 7.001 -54.068 1.00 84.19 473 LEU A N 1
ATOM 3615 C CA . LEU A 1 473 ? 11.285 7.895 -53.806 1.00 84.19 473 LEU A CA 1
ATOM 3616 C C . LEU A 1 473 ? 12.634 7.189 -54.009 1.00 84.19 473 LEU A C 1
ATOM 3618 O O . LEU A 1 473 ? 13.521 7.722 -54.669 1.00 84.19 473 LEU A O 1
ATOM 3622 N N . ARG A 1 474 ? 12.787 5.961 -53.501 1.00 85.19 474 ARG A N 1
ATOM 3623 C CA . ARG A 1 474 ? 14.006 5.171 -53.719 1.00 85.19 474 ARG A CA 1
ATOM 3624 C C . ARG A 1 474 ? 14.261 4.933 -55.209 1.00 85.19 474 ARG A C 1
ATOM 3626 O O . ARG A 1 474 ? 15.362 5.193 -55.682 1.00 85.19 474 ARG A O 1
ATOM 3633 N N . ASP A 1 475 ? 13.257 4.450 -55.939 1.00 83.38 475 ASP A N 1
ATOM 3634 C CA . ASP A 1 475 ? 13.414 4.064 -57.347 1.00 83.38 475 ASP A CA 1
ATOM 3635 C C . ASP A 1 475 ? 13.752 5.280 -58.234 1.00 83.38 475 ASP A C 1
ATOM 3637 O O . ASP A 1 475 ? 14.592 5.192 -59.133 1.00 83.38 475 ASP A O 1
ATOM 3641 N N . THR A 1 476 ? 13.153 6.442 -57.951 1.00 82.19 476 THR A N 1
ATOM 3642 C CA . THR A 1 476 ? 13.470 7.702 -58.650 1.00 82.19 476 THR A CA 1
ATOM 3643 C C . THR A 1 476 ? 14.889 8.196 -58.346 1.00 82.19 476 THR A C 1
ATOM 3645 O O . THR A 1 476 ? 15.604 8.602 -59.265 1.00 82.19 476 THR A O 1
ATOM 3648 N N . LEU A 1 477 ? 15.340 8.110 -57.091 1.00 80.62 477 LEU A N 1
ATOM 3649 C CA . LEU A 1 477 ? 16.699 8.495 -56.697 1.00 80.62 477 LEU A CA 1
ATOM 3650 C C . LEU A 1 477 ? 17.772 7.546 -57.241 1.00 80.62 477 LEU A C 1
ATOM 3652 O O . LEU A 1 477 ? 18.832 8.010 -57.657 1.00 80.62 477 LEU A O 1
ATOM 3656 N N . GLU A 1 478 ? 17.512 6.238 -57.291 1.00 81.25 478 GLU A N 1
ATOM 3657 C CA . GLU A 1 478 ? 18.415 5.268 -57.923 1.00 81.25 478 GLU A CA 1
ATOM 3658 C C . GLU A 1 478 ? 18.572 5.541 -59.426 1.00 81.25 478 GLU A C 1
ATOM 3660 O O . GLU A 1 478 ? 19.687 5.479 -59.953 1.00 81.25 478 GLU A O 1
ATOM 3665 N N . HIS A 1 479 ? 17.483 5.902 -60.113 1.00 82.19 479 HIS A N 1
ATOM 3666 C CA . HIS A 1 479 ? 17.531 6.278 -61.525 1.00 82.19 479 HIS A CA 1
ATOM 3667 C C . HIS A 1 479 ? 18.365 7.548 -61.757 1.00 82.19 479 HIS A C 1
ATOM 3669 O O . HIS A 1 479 ? 19.268 7.541 -62.595 1.00 82.19 479 HIS A O 1
ATOM 3675 N N . LEU A 1 480 ? 18.121 8.601 -60.970 1.00 78.44 480 LEU A N 1
ATOM 3676 C CA . LEU A 1 480 ? 18.877 9.856 -61.043 1.00 78.44 480 LEU A CA 1
ATOM 3677 C C . LEU A 1 480 ? 20.358 9.662 -60.710 1.00 78.44 480 LEU A C 1
ATOM 3679 O O . LEU A 1 480 ? 21.217 10.214 -61.392 1.00 78.44 480 LEU A O 1
ATOM 3683 N N . LYS A 1 481 ? 20.672 8.842 -59.700 1.00 80.06 481 LYS A N 1
ATOM 3684 C CA . LYS A 1 481 ? 22.052 8.498 -59.345 1.00 80.06 481 LYS A CA 1
ATOM 3685 C C . LYS A 1 481 ? 22.774 7.838 -60.517 1.00 80.06 481 LYS A C 1
ATOM 3687 O O . LYS A 1 481 ? 23.893 8.229 -60.828 1.00 80.06 481 LYS A O 1
ATOM 3692 N N . LYS A 1 482 ? 22.132 6.878 -61.189 1.00 82.19 482 LYS A N 1
ATOM 3693 C CA . LYS A 1 482 ? 22.716 6.203 -62.353 1.00 82.19 482 LYS A CA 1
ATOM 3694 C C . LYS A 1 482 ? 22.987 7.181 -63.502 1.00 82.19 482 LYS A C 1
ATOM 3696 O O . LYS A 1 482 ? 24.067 7.144 -64.081 1.00 82.19 482 LYS A O 1
ATOM 3701 N N . GLN A 1 483 ? 22.040 8.074 -63.798 1.00 81.56 483 GLN A N 1
ATOM 3702 C CA . GLN A 1 483 ? 22.224 9.116 -64.817 1.00 81.56 483 GLN A CA 1
ATOM 3703 C C . GLN A 1 483 ? 23.358 10.089 -64.449 1.00 81.56 483 GLN A C 1
ATOM 3705 O O . GLN A 1 483 ? 24.159 10.447 -65.310 1.00 81.56 483 GLN A O 1
ATOM 3710 N N . GLY A 1 484 ? 23.465 10.474 -63.173 1.00 81.12 484 GLY A N 1
ATOM 3711 C CA . GLY A 1 484 ? 24.569 11.287 -62.661 1.00 81.12 484 GLY A CA 1
ATOM 3712 C C . GLY A 1 484 ? 25.926 10.589 -62.795 1.00 81.12 484 GLY A C 1
ATOM 3713 O O . GLY A 1 484 ? 26.864 11.178 -63.318 1.00 81.12 484 GLY A O 1
ATOM 3714 N N . GLU A 1 485 ? 26.034 9.315 -62.410 1.00 82.69 485 GLU A N 1
ATOM 3715 C CA . GLU A 1 485 ? 27.269 8.528 -62.556 1.00 82.69 485 GLU A CA 1
ATOM 3716 C C . GLU A 1 485 ? 27.696 8.377 -64.028 1.00 82.69 485 GLU A C 1
ATOM 3718 O O . GLU A 1 485 ? 28.880 8.496 -64.349 1.00 82.69 485 GLU A O 1
ATOM 3723 N N . GLU A 1 486 ? 26.747 8.147 -64.941 1.00 82.44 486 GLU A N 1
ATOM 3724 C CA . GLU A 1 486 ? 27.014 8.047 -66.382 1.00 82.44 486 GLU A CA 1
ATOM 3725 C C . GLU A 1 486 ? 27.473 9.389 -66.980 1.00 82.44 486 GLU A C 1
ATOM 3727 O O . GLU A 1 486 ? 28.427 9.413 -67.769 1.00 82.44 486 GLU A O 1
ATOM 3732 N N . ALA A 1 487 ? 26.850 10.499 -66.570 1.00 82.81 487 ALA A N 1
ATOM 3733 C CA . ALA A 1 487 ? 27.225 11.848 -66.984 1.00 82.81 487 ALA A CA 1
ATOM 3734 C C . ALA A 1 487 ? 28.596 12.272 -66.430 1.00 82.81 487 ALA A C 1
ATOM 3736 O O . ALA A 1 487 ? 29.427 12.770 -67.189 1.00 82.81 487 ALA A O 1
ATOM 3737 N N . ASP A 1 488 ? 28.879 12.010 -65.150 1.00 83.31 488 ASP A N 1
ATOM 3738 C CA . ASP A 1 488 ? 30.188 12.255 -64.528 1.00 83.31 488 ASP A CA 1
ATOM 3739 C C . ASP A 1 488 ? 31.282 11.426 -65.206 1.00 83.31 488 ASP A C 1
ATOM 3741 O O . ASP A 1 488 ? 32.339 11.947 -65.555 1.00 83.31 488 ASP A O 1
ATOM 3745 N N . ALA A 1 489 ? 31.013 10.149 -65.495 1.00 85.62 489 ALA A N 1
ATOM 3746 C CA . ALA A 1 489 ? 31.943 9.311 -66.241 1.00 85.62 489 ALA A CA 1
ATOM 3747 C C . ALA A 1 489 ? 32.194 9.850 -67.659 1.00 85.62 489 ALA A C 1
ATOM 3749 O O . ALA A 1 489 ? 33.327 9.797 -68.132 1.00 85.62 489 ALA A O 1
ATOM 3750 N N . ALA A 1 490 ? 31.176 10.371 -68.351 1.00 83.25 490 ALA A N 1
ATOM 3751 C CA . ALA A 1 490 ? 31.343 10.987 -69.668 1.00 83.25 490 ALA A CA 1
ATOM 3752 C C . ALA A 1 490 ? 32.184 12.271 -69.606 1.00 83.25 490 ALA A C 1
ATOM 3754 O O . ALA A 1 490 ? 33.130 12.413 -70.381 1.00 83.25 490 ALA A O 1
ATOM 3755 N N . ILE A 1 491 ? 31.900 13.160 -68.650 1.00 85.56 491 ILE A N 1
ATOM 3756 C CA . ILE A 1 491 ? 32.665 14.392 -68.415 1.00 85.56 491 ILE A CA 1
ATOM 3757 C C . ILE A 1 491 ? 34.113 14.059 -68.048 1.00 85.56 491 ILE A C 1
ATOM 3759 O O . ILE A 1 491 ? 35.028 14.635 -68.629 1.00 85.56 491 ILE A O 1
ATOM 3763 N N . LYS A 1 492 ? 34.342 13.082 -67.161 1.00 85.81 492 LYS A N 1
ATOM 3764 C CA . LYS A 1 492 ? 35.685 12.610 -66.793 1.00 85.81 492 LYS A CA 1
ATOM 3765 C C . LYS A 1 492 ? 36.431 12.004 -67.968 1.00 85.81 492 LYS A C 1
ATOM 3767 O O . LYS A 1 492 ? 37.591 12.339 -68.140 1.00 85.81 492 LYS A O 1
ATOM 3772 N N . ARG A 1 493 ? 35.793 11.186 -68.813 1.00 84.06 493 ARG A N 1
ATOM 3773 C CA . ARG A 1 493 ? 36.430 10.656 -70.035 1.00 84.06 493 ARG A CA 1
ATOM 3774 C C . ARG A 1 493 ? 36.887 11.779 -70.962 1.00 84.06 493 ARG A C 1
ATOM 3776 O O . ARG A 1 493 ? 38.006 11.743 -71.463 1.00 84.06 493 ARG A O 1
ATOM 3783 N N . VAL A 1 494 ? 36.051 12.795 -71.176 1.00 84.31 494 VAL A N 1
ATOM 3784 C CA . VAL A 1 494 ? 36.437 13.972 -71.969 1.00 84.31 494 VAL A CA 1
ATOM 3785 C C . VAL A 1 494 ? 37.543 14.756 -71.267 1.00 84.31 494 VAL A C 1
ATOM 3787 O O . VAL A 1 494 ? 38.502 15.150 -71.920 1.00 84.31 494 VAL A O 1
ATOM 3790 N N . GLY A 1 495 ? 37.454 14.935 -69.950 1.00 83.88 495 GLY A N 1
ATOM 3791 C CA . GLY A 1 495 ? 38.482 15.567 -69.126 1.00 83.88 495 GLY A CA 1
ATOM 3792 C C . GLY A 1 495 ? 39.818 14.827 -69.173 1.00 83.88 495 GLY A C 1
ATOM 3793 O O . GLY A 1 495 ? 40.852 15.469 -69.267 1.00 83.88 495 GLY A O 1
ATOM 3794 N N . GLU A 1 496 ? 39.819 13.495 -69.199 1.00 83.62 496 GLU A N 1
ATOM 3795 C CA . GLU A 1 496 ? 41.002 12.655 -69.405 1.00 83.62 496 GLU A CA 1
ATOM 3796 C C . GLU A 1 496 ? 41.560 12.827 -70.817 1.00 83.62 496 GLU A C 1
ATOM 3798 O O . GLU A 1 496 ? 42.768 12.934 -70.979 1.00 83.62 496 GLU A O 1
ATOM 3803 N N . LEU A 1 497 ? 40.712 12.911 -71.846 1.00 82.44 497 LEU A N 1
ATOM 3804 C CA . LEU A 1 497 ? 41.156 13.184 -73.217 1.00 82.44 497 LEU A CA 1
ATOM 3805 C C . LEU A 1 497 ? 41.726 14.601 -73.375 1.00 82.44 497 LEU A C 1
ATOM 3807 O O . LEU A 1 497 ? 42.686 14.791 -74.125 1.00 82.44 497 LEU A O 1
ATOM 3811 N N . VAL A 1 498 ? 41.158 15.581 -72.669 1.00 82.12 498 VAL A N 1
ATOM 3812 C CA . VAL A 1 498 ? 41.673 16.952 -72.578 1.00 82.12 498 VAL A CA 1
ATOM 3813 C C . VAL A 1 498 ? 42.990 16.958 -71.817 1.00 82.12 498 VAL A C 1
ATOM 3815 O O . VAL A 1 498 ? 43.966 17.466 -72.347 1.00 82.12 498 VAL A O 1
ATOM 3818 N N . ALA A 1 499 ? 43.066 16.319 -70.650 1.00 80.00 499 ALA A N 1
ATOM 3819 C CA . ALA A 1 499 ? 44.291 16.181 -69.869 1.00 80.00 499 ALA A CA 1
ATOM 3820 C C . ALA A 1 499 ? 45.372 15.424 -70.649 1.00 80.00 499 ALA A C 1
ATOM 3822 O O . ALA A 1 499 ? 46.544 15.764 -70.561 1.00 80.00 499 ALA A O 1
ATOM 3823 N N . ASP A 1 500 ? 45.001 14.439 -71.465 1.00 78.62 500 ASP A N 1
ATOM 3824 C CA . ASP A 1 500 ? 45.905 13.743 -72.373 1.00 78.62 500 ASP A CA 1
ATOM 3825 C C . ASP A 1 500 ? 46.416 14.681 -73.468 1.00 78.62 500 ASP A C 1
ATOM 3827 O O . ASP A 1 500 ? 47.610 14.674 -73.773 1.00 78.62 500 ASP A O 1
ATOM 3831 N N . ALA A 1 501 ? 45.541 15.500 -74.055 1.00 76.25 501 ALA A N 1
ATOM 3832 C CA . ALA A 1 501 ? 45.919 16.523 -75.027 1.00 76.25 501 ALA A CA 1
ATOM 3833 C C . ALA A 1 501 ? 46.809 17.616 -74.401 1.00 76.25 501 ALA A C 1
ATOM 3835 O O . ALA A 1 501 ? 47.812 18.002 -75.002 1.00 76.25 501 ALA A O 1
ATOM 3836 N N . GLU A 1 502 ? 46.514 18.050 -73.178 1.00 76.69 502 GLU A N 1
ATOM 3837 C CA . GLU A 1 502 ? 47.296 19.015 -72.400 1.00 76.69 502 GLU A CA 1
ATOM 3838 C C . GLU A 1 502 ? 48.633 18.433 -71.930 1.00 76.69 502 GLU A C 1
ATOM 3840 O O . GLU A 1 502 ? 49.653 19.112 -72.002 1.00 76.69 502 GLU A O 1
ATOM 3845 N N . ALA A 1 503 ? 48.683 17.157 -71.540 1.00 75.88 503 ALA A N 1
ATOM 3846 C CA . ALA A 1 503 ? 49.924 16.436 -71.246 1.00 75.88 503 ALA A CA 1
ATOM 3847 C C . ALA A 1 503 ? 50.808 16.307 -72.497 1.00 75.88 503 ALA A C 1
ATOM 3849 O O . ALA A 1 503 ? 52.031 16.207 -72.400 1.00 75.88 503 ALA A O 1
ATOM 3850 N N . MET A 1 504 ? 50.194 16.347 -73.682 1.00 74.69 504 MET A N 1
ATOM 3851 C CA . MET A 1 504 ? 50.871 16.485 -74.972 1.00 74.69 504 MET A CA 1
ATOM 3852 C C . MET A 1 504 ? 51.132 17.959 -75.363 1.00 74.69 504 MET A C 1
ATOM 3854 O O . MET A 1 504 ? 51.609 18.207 -76.467 1.00 74.69 504 MET A O 1
ATOM 3858 N N . ASN A 1 505 ? 50.874 18.926 -74.470 1.00 71.31 505 ASN A N 1
ATOM 3859 C CA . ASN A 1 505 ? 51.002 20.385 -74.633 1.00 71.31 505 ASN A CA 1
ATOM 3860 C C . ASN A 1 505 ? 50.231 20.967 -75.833 1.00 71.31 505 ASN A C 1
ATOM 3862 O O . ASN A 1 505 ? 50.732 21.838 -76.550 1.00 71.31 505 ASN A O 1
ATOM 3866 N N . LEU A 1 506 ? 49.017 20.473 -76.076 1.00 76.94 506 LEU A N 1
ATOM 3867 C CA . LEU A 1 506 ? 48.142 20.931 -77.155 1.00 76.94 506 LEU A CA 1
ATOM 3868 C C . LEU A 1 506 ? 47.047 21.853 -76.610 1.00 76.94 506 LEU A C 1
ATOM 3870 O O . LEU A 1 506 ? 46.452 21.571 -75.575 1.00 76.94 506 LEU A O 1
ATOM 3874 N N . GLU A 1 507 ? 46.746 22.938 -77.328 1.00 77.62 507 GLU A N 1
ATOM 3875 C CA . GLU A 1 507 ? 45.646 23.840 -76.967 1.00 77.62 507 GLU A CA 1
ATOM 3876 C C . GLU A 1 507 ? 44.311 23.345 -77.549 1.00 77.62 507 GLU A C 1
ATOM 3878 O O . GLU A 1 507 ? 44.148 23.306 -78.769 1.00 77.62 507 GLU A O 1
ATOM 3883 N N . VAL A 1 508 ? 43.339 23.028 -76.684 1.00 79.62 508 VAL A N 1
ATOM 3884 C CA . VAL A 1 508 ? 42.009 22.494 -77.053 1.00 79.62 508 VAL A CA 1
ATOM 3885 C C . VAL A 1 508 ? 40.865 23.437 -76.639 1.00 79.62 508 VAL A C 1
ATOM 3887 O O . VAL A 1 508 ? 40.043 23.150 -75.767 1.00 79.62 508 VAL A O 1
ATOM 3890 N N . ARG A 1 509 ? 40.838 24.644 -77.226 1.00 81.88 509 ARG A N 1
ATOM 3891 C CA . ARG A 1 509 ? 39.969 25.754 -76.774 1.00 81.88 509 ARG A CA 1
ATOM 3892 C C . ARG A 1 509 ? 38.480 25.509 -77.014 1.00 81.88 509 ARG A C 1
ATOM 3894 O O . ARG A 1 509 ? 37.660 25.926 -76.196 1.00 81.88 509 ARG A O 1
ATOM 3901 N N . SER A 1 510 ? 38.115 24.891 -78.138 1.00 80.44 510 SER A N 1
ATOM 3902 C CA . SER A 1 510 ? 36.701 24.652 -78.455 1.00 80.44 510 SER A CA 1
ATOM 3903 C C . SER A 1 510 ? 36.128 23.493 -77.636 1.00 80.44 510 SER A C 1
ATOM 3905 O O . SER A 1 510 ? 35.002 23.592 -77.144 1.00 80.44 510 SER A O 1
ATOM 3907 N N . THR A 1 511 ? 36.946 22.469 -77.380 1.00 84.75 511 THR A N 1
ATOM 3908 C CA . THR A 1 511 ? 36.639 21.377 -76.450 1.00 84.75 511 THR A CA 1
ATOM 3909 C C . THR A 1 511 ? 36.416 21.892 -75.026 1.00 84.75 511 THR A C 1
ATOM 3911 O O . THR A 1 511 ? 35.411 21.547 -74.407 1.00 84.75 511 THR A O 1
ATOM 3914 N N . ALA A 1 512 ? 37.291 22.772 -74.519 1.00 82.31 512 ALA A N 1
ATOM 3915 C CA . ALA A 1 512 ? 37.168 23.334 -73.171 1.00 82.31 512 ALA A CA 1
ATOM 3916 C C . ALA A 1 512 ? 35.839 24.088 -72.962 1.00 82.31 512 ALA A C 1
ATOM 3918 O O . ALA A 1 512 ? 35.196 23.940 -71.926 1.00 82.31 512 ALA A O 1
ATOM 3919 N N . ALA A 1 513 ? 35.372 24.836 -73.968 1.00 85.62 513 ALA A N 1
ATOM 3920 C CA . ALA A 1 513 ? 34.091 25.543 -73.899 1.00 85.62 513 ALA A CA 1
ATOM 3921 C C . ALA A 1 513 ? 32.869 24.600 -73.893 1.00 85.62 513 ALA A C 1
ATOM 3923 O O . ALA A 1 513 ? 31.836 24.938 -73.312 1.00 85.62 513 ALA A O 1
ATOM 3924 N N . LEU A 1 514 ? 32.954 23.439 -74.553 1.00 86.88 514 LEU A N 1
ATOM 3925 C CA . LEU A 1 514 ? 31.907 22.409 -74.516 1.00 86.88 514 LEU A CA 1
ATOM 3926 C C . LEU A 1 514 ? 31.928 21.634 -73.194 1.00 86.88 514 LEU A C 1
ATOM 3928 O O . LEU A 1 514 ? 30.864 21.381 -72.632 1.00 86.88 514 LEU A O 1
ATOM 3932 N N . LEU A 1 515 ? 33.117 21.340 -72.661 1.00 86.81 515 LEU A N 1
ATOM 3933 C CA . LEU A 1 515 ? 33.283 20.719 -71.348 1.00 86.81 515 LEU A CA 1
ATOM 3934 C C . LEU A 1 515 ? 32.725 21.616 -70.235 1.00 86.81 515 LEU A C 1
ATOM 3936 O O . LEU A 1 515 ? 31.964 21.148 -69.398 1.00 86.81 515 LEU A O 1
ATOM 3940 N N . GLU A 1 516 ? 32.977 22.927 -70.287 1.00 86.88 516 GLU A N 1
ATOM 3941 C CA . GLU A 1 516 ? 32.424 23.882 -69.319 1.00 86.88 516 GLU A CA 1
ATOM 3942 C C . GLU A 1 516 ? 30.883 23.946 -69.372 1.00 86.88 516 GLU A C 1
ATOM 3944 O O . GLU A 1 516 ? 30.218 24.120 -68.348 1.00 86.88 516 GLU A O 1
ATOM 3949 N N . LYS A 1 517 ? 30.283 23.789 -70.562 1.00 87.06 517 LYS A N 1
ATOM 3950 C CA . LYS A 1 517 ? 28.821 23.676 -70.709 1.00 87.06 517 LYS A CA 1
ATOM 3951 C C . LYS A 1 517 ? 28.296 22.360 -70.136 1.00 87.06 517 LYS A C 1
ATOM 3953 O O . LYS A 1 517 ? 27.278 22.391 -69.450 1.00 87.06 517 LYS A O 1
ATOM 3958 N N . ALA A 1 518 ? 28.993 21.247 -70.370 1.00 86.31 518 ALA A N 1
ATOM 3959 C CA . ALA A 1 518 ? 28.653 19.946 -69.795 1.00 86.31 518 ALA A CA 1
ATOM 3960 C C . ALA A 1 518 ? 28.727 19.974 -68.257 1.00 86.31 518 ALA A C 1
ATOM 3962 O O . ALA A 1 518 ? 27.784 19.559 -67.589 1.00 86.31 518 ALA A O 1
ATOM 3963 N N . GLU A 1 519 ? 29.783 20.558 -67.685 1.00 84.75 519 GLU A N 1
ATOM 3964 C CA . GLU A 1 519 ? 29.939 20.741 -66.236 1.00 84.75 519 GLU A CA 1
ATOM 3965 C C . GLU A 1 519 ? 28.860 21.654 -65.636 1.00 84.75 519 GLU A C 1
ATOM 3967 O O . GLU A 1 519 ? 28.370 21.405 -64.533 1.00 84.75 519 GLU A O 1
ATOM 3972 N N . ARG A 1 520 ? 28.461 22.717 -66.348 1.00 84.94 520 ARG A N 1
ATOM 3973 C CA . ARG A 1 520 ? 27.355 23.586 -65.918 1.00 84.94 520 ARG A CA 1
ATOM 3974 C C . ARG A 1 520 ? 26.013 22.856 -65.932 1.00 84.94 520 ARG A C 1
ATOM 3976 O O . ARG A 1 520 ? 25.277 22.969 -64.955 1.00 84.94 520 ARG A O 1
ATOM 3983 N N . ALA A 1 521 ? 25.713 22.103 -66.991 1.00 84.12 521 ALA A N 1
ATOM 3984 C CA . ALA A 1 521 ? 24.498 21.293 -67.081 1.00 84.12 521 ALA A CA 1
ATOM 3985 C C . ALA A 1 521 ? 24.455 20.216 -65.981 1.00 84.12 521 ALA A C 1
ATOM 3987 O O . ALA A 1 521 ? 23.428 20.047 -65.324 1.00 84.12 521 ALA A O 1
ATOM 3988 N N . TYR A 1 522 ? 25.596 19.580 -65.692 1.00 83.62 522 TYR A N 1
ATOM 3989 C CA . TYR A 1 522 ? 25.749 18.619 -64.598 1.00 83.62 522 TYR A CA 1
ATOM 3990 C C . TYR A 1 522 ? 25.447 19.248 -63.228 1.00 83.62 522 TYR A C 1
ATOM 3992 O O . TYR A 1 522 ? 24.637 18.725 -62.469 1.00 83.62 522 TYR A O 1
ATOM 4000 N N . LYS A 1 523 ? 26.004 20.434 -62.940 1.00 81.06 523 LYS A N 1
ATOM 4001 C CA . LYS A 1 523 ? 25.743 21.174 -61.687 1.00 81.06 523 LYS A CA 1
ATOM 4002 C C . LYS A 1 523 ? 24.290 21.630 -61.525 1.00 81.06 523 LYS A C 1
ATOM 4004 O O . LYS A 1 523 ? 23.854 21.860 -60.401 1.00 81.06 523 LYS A O 1
ATOM 4009 N N . MET A 1 524 ? 23.555 21.788 -62.625 1.00 77.62 524 MET A N 1
ATOM 4010 C CA . MET A 1 524 ? 22.124 22.119 -62.621 1.00 77.62 524 MET A CA 1
ATOM 4011 C C . MET A 1 524 ? 21.218 20.875 -62.553 1.00 77.62 524 MET A C 1
ATOM 4013 O O . MET A 1 524 ? 19.998 21.024 -62.527 1.00 77.62 524 MET A O 1
ATOM 4017 N N . GLY A 1 525 ? 21.789 19.663 -62.528 1.00 75.75 525 GLY A N 1
ATOM 4018 C CA . GLY A 1 525 ? 21.039 18.403 -62.488 1.00 75.75 525 GLY A CA 1
ATOM 4019 C C . GLY A 1 525 ? 20.454 17.974 -63.835 1.00 75.75 525 GLY A C 1
ATOM 4020 O O . GLY A 1 525 ? 19.651 17.044 -63.891 1.00 75.75 525 GLY A O 1
ATOM 4021 N N . HIS A 1 526 ? 20.840 18.630 -64.932 1.00 83.75 526 HIS A N 1
ATOM 4022 C CA . HIS A 1 526 ? 20.427 18.284 -66.292 1.00 83.75 526 HIS A CA 1
ATOM 4023 C C . HIS A 1 526 ? 21.399 17.256 -66.888 1.00 83.75 526 HIS A C 1
ATOM 4025 O O . HIS A 1 526 ? 22.182 17.556 -67.788 1.00 83.75 526 HIS A O 1
ATOM 4031 N N . PHE A 1 527 ? 21.377 16.034 -66.346 1.00 83.56 527 PHE A N 1
ATOM 4032 C CA . PHE A 1 527 ? 22.349 14.987 -66.685 1.00 83.56 527 PHE A CA 1
ATOM 4033 C C . PHE A 1 527 ? 22.310 14.564 -68.163 1.00 83.56 527 PHE A C 1
ATOM 4035 O O . PHE A 1 527 ? 23.359 14.288 -68.739 1.00 83.56 527 PHE A O 1
ATOM 4042 N N . GLU A 1 528 ? 21.139 14.573 -68.806 1.00 83.19 528 GLU A N 1
ATOM 4043 C CA . GLU A 1 528 ? 21.015 14.272 -70.242 1.00 83.19 528 GLU A CA 1
ATOM 4044 C C . GLU A 1 528 ? 21.709 15.330 -71.115 1.00 83.19 528 GLU A C 1
ATOM 4046 O O . GLU A 1 528 ? 22.530 14.990 -71.965 1.00 83.19 528 GLU A O 1
ATOM 4051 N N . GLU A 1 529 ? 21.478 16.618 -70.840 1.00 83.69 529 GLU A N 1
ATOM 4052 C CA . GLU A 1 529 ? 22.140 17.720 -71.556 1.00 83.69 529 GLU A CA 1
ATOM 4053 C C . GLU A 1 529 ? 23.661 17.722 -71.323 1.00 83.69 529 GLU A C 1
ATOM 4055 O O . GLU A 1 529 ? 24.446 18.020 -72.229 1.00 83.69 529 GLU A O 1
ATOM 4060 N N . ALA A 1 530 ? 24.099 17.349 -70.115 1.00 86.12 530 ALA A N 1
ATOM 4061 C CA . ALA A 1 530 ? 25.513 17.202 -69.786 1.00 86.12 530 ALA A CA 1
ATOM 4062 C C . ALA A 1 530 ? 26.185 16.092 -70.613 1.00 86.12 530 ALA A C 1
ATOM 4064 O O . ALA A 1 530 ? 27.291 16.292 -71.124 1.00 86.12 530 ALA A O 1
ATOM 4065 N N . MET A 1 531 ? 25.510 14.951 -70.795 1.00 84.19 531 MET A N 1
ATOM 4066 C CA . MET A 1 531 ? 26.001 13.854 -71.634 1.00 84.19 531 MET A CA 1
ATOM 4067 C C . MET A 1 531 ? 26.099 14.253 -73.109 1.00 84.19 531 MET A C 1
ATOM 4069 O O . MET A 1 531 ? 27.105 13.946 -73.751 1.00 84.19 531 MET A O 1
ATOM 4073 N N . ASP A 1 532 ? 25.115 14.983 -73.636 1.00 86.69 532 ASP A N 1
ATOM 4074 C CA . ASP A 1 532 ? 25.134 15.455 -75.024 1.00 86.69 532 ASP A CA 1
ATOM 4075 C C . ASP A 1 532 ? 26.307 16.411 -75.288 1.00 86.69 532 ASP A C 1
ATOM 4077 O O . ASP A 1 532 ? 27.019 16.286 -76.291 1.00 86.69 532 ASP A O 1
ATOM 4081 N N . HIS A 1 533 ? 26.557 17.351 -74.372 1.00 88.44 533 HIS A N 1
ATOM 4082 C CA . HIS A 1 533 ? 27.700 18.258 -74.469 1.00 88.44 533 HIS A CA 1
ATOM 4083 C C . HIS A 1 533 ? 29.044 17.537 -74.307 1.00 88.44 533 HIS A C 1
ATOM 4085 O O . HIS A 1 533 ? 29.987 17.857 -75.036 1.00 88.44 533 HIS A O 1
ATOM 4091 N N . ALA A 1 534 ? 29.133 16.539 -73.422 1.00 85.75 534 ALA A N 1
ATOM 4092 C CA . ALA A 1 534 ? 30.326 15.706 -73.285 1.00 85.75 534 ALA A CA 1
ATOM 4093 C C . ALA A 1 534 ? 30.606 14.905 -74.571 1.00 85.75 534 ALA A C 1
ATOM 4095 O O . ALA A 1 534 ? 31.732 14.908 -75.065 1.00 85.75 534 ALA A O 1
ATOM 4096 N N . ALA A 1 535 ? 29.587 14.302 -75.188 1.00 85.00 535 ALA A N 1
ATOM 4097 C CA . ALA A 1 535 ? 29.744 13.580 -76.452 1.00 85.00 535 ALA A CA 1
ATOM 4098 C C . ALA A 1 535 ? 30.215 14.498 -77.597 1.00 85.00 535 ALA A C 1
ATOM 4100 O O . ALA A 1 535 ? 31.080 14.123 -78.391 1.00 85.00 535 ALA A O 1
ATOM 4101 N N . GLN A 1 536 ? 29.694 15.729 -77.670 1.00 85.81 536 GLN A N 1
ATOM 4102 C CA . GLN A 1 536 ? 30.163 16.735 -78.633 1.00 85.81 536 GLN A CA 1
ATOM 4103 C C . GLN A 1 536 ? 31.630 17.119 -78.389 1.00 85.81 536 GLN A C 1
ATOM 4105 O O . GLN A 1 536 ? 32.404 17.226 -79.343 1.00 85.81 536 GLN A O 1
ATOM 4110 N N . ALA A 1 537 ? 32.027 17.286 -77.125 1.00 85.50 537 ALA A N 1
ATOM 4111 C CA . ALA A 1 537 ? 33.405 17.583 -76.749 1.00 85.50 537 ALA A CA 1
ATOM 4112 C C . ALA A 1 537 ? 34.367 16.422 -77.075 1.00 85.50 537 ALA A C 1
ATOM 4114 O O . ALA A 1 537 ? 35.481 16.666 -77.530 1.00 85.50 537 ALA A O 1
ATOM 4115 N N . GLU A 1 538 ? 33.939 15.165 -76.928 1.00 84.06 538 GLU A N 1
ATOM 4116 C CA . GLU A 1 538 ? 34.745 13.976 -77.256 1.00 84.06 538 GLU A CA 1
ATOM 4117 C C . GLU A 1 538 ? 35.113 13.891 -78.752 1.00 84.06 538 GLU A C 1
ATOM 4119 O O . GLU A 1 538 ? 36.226 13.502 -79.138 1.00 84.06 538 GLU A O 1
ATOM 4124 N N . VAL A 1 539 ? 34.189 14.291 -79.627 1.00 85.94 539 VAL A N 1
ATOM 4125 C CA . VAL A 1 539 ? 34.454 14.360 -81.070 1.00 85.94 539 VAL A CA 1
ATOM 4126 C C . VAL A 1 539 ? 35.427 15.498 -81.385 1.00 85.94 539 VAL A C 1
ATOM 4128 O O . VAL A 1 539 ? 36.359 15.319 -82.175 1.00 85.94 539 VAL A O 1
ATOM 4131 N N . GLU A 1 540 ? 35.245 16.654 -80.748 1.00 85.00 540 GLU A N 1
ATOM 4132 C CA . GLU A 1 540 ? 36.050 17.848 -81.008 1.00 85.00 540 GLU A CA 1
ATOM 4133 C C . GLU A 1 540 ? 37.492 17.712 -80.485 1.00 85.00 540 GLU A C 1
ATOM 4135 O O . GLU A 1 540 ? 38.435 18.026 -81.217 1.00 85.00 540 GLU A O 1
ATOM 4140 N N . VAL A 1 541 ? 37.692 17.118 -79.299 1.00 84.50 541 VAL A N 1
ATOM 4141 C CA . VAL A 1 541 ? 39.033 16.887 -78.725 1.00 84.50 541 VAL A CA 1
ATOM 4142 C C . VAL A 1 541 ? 39.878 15.988 -79.616 1.00 84.50 541 VAL A C 1
ATOM 4144 O O . VAL A 1 541 ? 41.072 16.219 -79.800 1.00 84.50 541 VAL A O 1
ATOM 4147 N N . SER A 1 542 ? 39.256 14.989 -80.246 1.00 82.00 542 SER A N 1
ATOM 4148 C CA . SER A 1 542 ? 39.938 14.102 -81.189 1.00 82.00 542 SER A CA 1
ATOM 4149 C C . SER A 1 542 ? 40.425 14.859 -82.429 1.00 82.00 542 SER A C 1
ATOM 4151 O O . SER A 1 542 ? 41.502 14.560 -82.949 1.00 82.00 542 SER A O 1
ATOM 4153 N N . ARG A 1 543 ? 39.660 15.856 -82.889 1.00 82.75 543 ARG A N 1
ATOM 4154 C CA . ARG A 1 543 ? 40.006 16.696 -84.041 1.00 82.75 543 ARG A CA 1
ATOM 4155 C C . ARG A 1 543 ? 41.123 17.686 -83.711 1.00 82.75 543 ARG A C 1
ATOM 4157 O O . ARG A 1 543 ? 42.097 17.756 -84.462 1.00 82.75 543 ARG A O 1
ATOM 4164 N N . GLU A 1 544 ? 41.001 18.425 -82.606 1.00 82.06 544 GLU A N 1
ATOM 4165 C CA . GLU A 1 544 ? 42.010 19.401 -82.161 1.00 82.06 544 GLU A CA 1
ATOM 4166 C C . GLU A 1 544 ? 43.340 18.709 -81.804 1.00 82.06 544 GLU A C 1
ATOM 4168 O O . GLU A 1 544 ? 44.406 19.181 -82.208 1.00 82.06 544 GLU A O 1
ATOM 4173 N N . ARG A 1 545 ? 43.294 17.535 -81.151 1.00 83.81 545 ARG A N 1
ATOM 4174 C CA . ARG A 1 545 ? 44.482 16.719 -80.844 1.00 83.81 545 ARG A CA 1
ATOM 4175 C C . ARG A 1 545 ? 45.254 16.349 -82.107 1.00 83.81 545 ARG A C 1
ATOM 4177 O O . ARG A 1 545 ? 46.456 16.583 -82.184 1.00 83.81 545 ARG A O 1
ATOM 4184 N N . ASP A 1 546 ? 44.588 15.770 -83.101 1.00 79.00 546 ASP A N 1
ATOM 4185 C CA . ASP A 1 546 ? 45.265 15.280 -84.305 1.00 79.00 546 ASP A CA 1
ATOM 4186 C C . ASP A 1 546 ? 45.931 16.430 -85.091 1.00 79.00 546 ASP A C 1
ATOM 4188 O O . ASP A 1 546 ? 47.032 16.260 -85.622 1.00 79.00 546 ASP A O 1
ATOM 4192 N N . GLN A 1 547 ? 45.316 17.620 -85.100 1.00 80.38 547 GLN A N 1
ATOM 4193 C CA . GLN A 1 547 ? 45.900 18.834 -85.685 1.00 80.38 547 GLN A CA 1
ATOM 4194 C C . GLN A 1 547 ? 47.091 19.362 -84.872 1.00 80.38 547 GLN A C 1
ATOM 4196 O O . GLN A 1 547 ? 48.131 19.699 -85.444 1.00 80.38 547 GLN A O 1
ATOM 4201 N N . GLY A 1 548 ? 46.968 19.401 -83.544 1.00 79.69 548 GLY A N 1
ATOM 4202 C CA . GLY A 1 548 ? 48.017 19.875 -82.647 1.00 79.69 548 GLY A CA 1
ATOM 4203 C C . GLY A 1 548 ? 49.277 19.004 -82.679 1.00 79.69 548 GLY A C 1
ATOM 4204 O O . GLY A 1 548 ? 50.391 19.522 -82.782 1.00 79.69 548 GLY A O 1
ATOM 4205 N N . ILE A 1 549 ? 49.118 17.676 -82.677 1.00 78.38 549 ILE A N 1
ATOM 4206 C CA . ILE A 1 549 ? 50.250 16.738 -82.759 1.00 78.38 549 ILE A CA 1
ATOM 4207 C C . ILE A 1 549 ? 50.993 16.900 -84.084 1.00 78.38 549 ILE A C 1
ATOM 4209 O O . ILE A 1 549 ? 52.224 16.930 -84.092 1.00 78.38 549 ILE A O 1
ATOM 4213 N N . ALA A 1 550 ? 50.271 17.052 -85.197 1.00 77.38 550 ALA A N 1
ATOM 4214 C CA . ALA A 1 550 ? 50.892 17.272 -86.500 1.00 77.38 550 ALA A CA 1
ATOM 4215 C C . ALA A 1 550 ? 51.773 18.537 -86.506 1.00 77.38 550 ALA A C 1
ATOM 4217 O O . ALA A 1 550 ? 52.903 18.496 -86.997 1.00 77.38 550 ALA A O 1
ATOM 4218 N N . ALA A 1 551 ? 51.303 19.630 -85.896 1.00 77.88 551 ALA A N 1
ATOM 4219 C CA . ALA A 1 551 ? 52.078 20.863 -85.765 1.00 77.88 551 ALA A CA 1
ATOM 4220 C C . ALA A 1 551 ? 53.318 20.698 -84.863 1.00 77.88 551 ALA A C 1
ATOM 4222 O O . ALA A 1 551 ? 54.375 21.256 -85.156 1.00 77.88 551 ALA A O 1
ATOM 4223 N N . MET A 1 552 ? 53.219 19.921 -83.778 1.00 74.50 552 MET A N 1
ATOM 4224 C CA . MET A 1 552 ? 54.347 19.659 -82.878 1.00 74.50 552 MET A CA 1
ATOM 4225 C C . MET A 1 552 ? 55.425 18.784 -83.525 1.00 74.50 552 MET A C 1
ATOM 4227 O O . MET A 1 552 ? 56.609 19.086 -83.395 1.00 74.50 552 MET A O 1
ATOM 4231 N N . MET A 1 553 ? 55.035 17.751 -84.277 1.00 75.19 553 MET A N 1
ATOM 4232 C CA . MET A 1 553 ? 55.988 16.940 -85.041 1.00 75.19 553 MET A CA 1
ATOM 4233 C C . MET A 1 553 ? 56.832 17.808 -85.976 1.00 75.19 553 MET A C 1
ATOM 4235 O O . MET A 1 553 ? 58.050 17.666 -86.010 1.00 75.19 553 MET A O 1
ATOM 4239 N N . GLN A 1 554 ? 56.210 18.774 -86.647 1.00 77.56 554 GLN A N 1
ATOM 4240 C CA . GLN A 1 554 ? 56.922 19.701 -87.521 1.00 77.56 554 GLN A CA 1
ATOM 4241 C C . GLN A 1 554 ? 57.957 20.561 -86.765 1.00 77.56 554 GLN A C 1
ATOM 4243 O O . GLN A 1 554 ? 59.037 20.825 -87.284 1.00 77.56 554 GLN A O 1
ATOM 4248 N N . ARG A 1 555 ? 57.696 20.929 -85.501 1.00 78.06 555 ARG A N 1
ATOM 4249 C CA . ARG A 1 555 ? 58.672 21.649 -84.657 1.00 78.06 555 ARG A CA 1
ATOM 4250 C C . ARG A 1 555 ? 59.861 20.785 -84.230 1.00 78.06 555 ARG A C 1
ATOM 4252 O O . ARG A 1 555 ? 60.976 21.301 -84.167 1.00 78.06 555 ARG A O 1
ATOM 4259 N N . PHE A 1 556 ? 59.647 19.507 -83.912 1.00 76.38 556 PHE A N 1
ATOM 4260 C CA . PHE A 1 556 ? 60.743 18.589 -83.567 1.00 76.38 556 PHE A CA 1
ATOM 4261 C C . PHE A 1 556 ? 61.676 18.355 -84.762 1.00 76.38 556 PHE A C 1
ATOM 4263 O O . PHE A 1 556 ? 62.895 18.331 -84.597 1.00 76.38 556 PHE A O 1
ATOM 4270 N N . GLU A 1 557 ? 61.116 18.272 -85.970 1.00 75.81 557 GLU A N 1
ATOM 4271 C CA . GLU A 1 557 ? 61.883 18.222 -87.220 1.00 75.81 557 GLU A CA 1
ATOM 4272 C C . GLU A 1 557 ? 62.801 19.452 -87.359 1.00 75.81 557 GLU A C 1
ATOM 4274 O O . GLU A 1 557 ? 64.006 19.323 -87.597 1.00 75.81 557 GLU A O 1
ATOM 4279 N N . ASP A 1 558 ? 62.264 20.646 -87.086 1.00 76.94 558 ASP A N 1
ATOM 4280 C CA . ASP A 1 558 ? 63.035 21.894 -87.079 1.00 76.94 558 ASP A CA 1
ATOM 4281 C C . ASP A 1 558 ? 64.111 21.935 -85.967 1.00 76.94 558 ASP A C 1
ATOM 4283 O O . ASP A 1 558 ? 65.192 22.503 -86.166 1.00 76.94 558 ASP A O 1
ATOM 4287 N N . SER A 1 559 ? 63.826 21.349 -84.795 1.00 69.81 559 SER A N 1
ATOM 4288 C CA . SER A 1 559 ? 64.701 21.283 -83.609 1.00 69.81 559 SER A CA 1
ATOM 4289 C C . SER A 1 559 ? 65.932 20.401 -83.821 1.00 69.81 559 SER A C 1
ATOM 4291 O O . SER A 1 559 ? 67.060 20.855 -83.619 1.00 69.81 559 SER A O 1
ATOM 4293 N N . ILE A 1 560 ? 65.748 19.186 -84.342 1.00 69.56 560 ILE A N 1
ATOM 4294 C CA . ILE A 1 560 ? 66.856 18.306 -84.745 1.00 69.56 560 ILE A CA 1
ATOM 4295 C C . ILE A 1 560 ? 67.710 19.013 -85.809 1.00 69.56 560 ILE A C 1
ATOM 4297 O O . ILE A 1 560 ? 68.944 18.983 -85.762 1.00 69.56 560 ILE A O 1
ATOM 4301 N N . GLY A 1 561 ? 67.061 19.764 -86.706 1.00 69.06 561 GLY A N 1
ATOM 4302 C CA . GLY A 1 561 ? 67.729 20.654 -87.651 1.00 69.06 561 GLY A CA 1
ATOM 4303 C C . GLY A 1 561 ? 68.541 21.792 -87.007 1.00 69.06 561 GLY A C 1
ATOM 4304 O O . GLY A 1 561 ? 69.471 22.290 -87.643 1.00 69.06 561 GLY A O 1
ATOM 4305 N N . ARG A 1 562 ? 68.229 22.233 -85.777 1.00 66.12 562 ARG A N 1
ATOM 4306 C CA . ARG A 1 562 ? 69.027 23.196 -84.984 1.00 66.12 562 ARG A CA 1
ATOM 4307 C C . ARG A 1 562 ? 70.166 22.527 -84.216 1.00 66.12 562 ARG A C 1
ATOM 4309 O O . ARG A 1 562 ? 71.293 22.975 -84.365 1.00 66.12 562 ARG A O 1
ATOM 4316 N N . ALA A 1 563 ? 69.927 21.431 -83.496 1.00 59.12 563 ALA A N 1
ATOM 4317 C CA . ALA A 1 563 ? 70.980 20.706 -82.766 1.00 59.12 563 ALA A CA 1
ATOM 4318 C C . ALA A 1 563 ? 72.131 20.252 -83.692 1.00 59.12 563 ALA A C 1
ATOM 4320 O O . ALA A 1 563 ? 73.306 20.289 -83.329 1.00 59.12 563 ALA A O 1
ATOM 4321 N N . LYS A 1 564 ? 71.803 19.925 -84.949 1.00 61.41 564 LYS A N 1
ATOM 4322 C CA . LYS A 1 564 ? 72.774 19.659 -86.020 1.00 61.41 564 LYS A CA 1
ATOM 4323 C C . LYS A 1 564 ? 73.627 20.878 -86.406 1.00 61.41 564 LYS A C 1
ATOM 4325 O O . LYS A 1 564 ? 74.761 20.707 -86.845 1.00 61.41 564 LYS A O 1
ATOM 4330 N N . ARG A 1 565 ? 73.094 22.097 -86.267 1.00 60.94 565 ARG A N 1
ATOM 4331 C CA . ARG A 1 565 ? 73.819 23.363 -86.487 1.00 60.94 565 ARG A CA 1
ATOM 4332 C C . ARG A 1 565 ? 74.728 23.730 -85.304 1.00 60.94 565 ARG A C 1
ATOM 4334 O O . ARG A 1 565 ? 75.771 24.325 -85.551 1.00 60.94 565 ARG A O 1
ATOM 4341 N N . ASP A 1 566 ? 74.381 23.319 -84.082 1.00 57.75 566 ASP A N 1
ATOM 4342 C CA . ASP A 1 566 ? 75.099 23.651 -82.833 1.00 57.75 566 ASP A CA 1
ATOM 4343 C C . ASP A 1 566 ? 76.225 22.658 -82.455 1.00 57.75 566 ASP A C 1
ATOM 4345 O O . ASP A 1 566 ? 76.923 22.844 -81.460 1.00 57.75 566 ASP A O 1
ATOM 4349 N N . GLY A 1 567 ? 76.462 21.625 -83.271 1.00 52.91 567 GLY A N 1
ATOM 4350 C CA . GLY A 1 567 ? 77.630 20.737 -83.155 1.00 52.91 567 GLY A CA 1
ATOM 4351 C C . GLY A 1 567 ? 77.431 19.470 -82.314 1.00 52.91 567 GLY A C 1
ATOM 4352 O O . GLY A 1 567 ? 78.394 18.738 -82.086 1.00 52.91 567 GLY A O 1
ATOM 4353 N N . THR A 1 568 ? 76.204 19.175 -81.886 1.00 58.12 568 THR A N 1
ATOM 4354 C CA . THR A 1 568 ? 75.836 17.926 -81.199 1.00 58.12 568 THR A CA 1
ATOM 4355 C C . THR A 1 568 ? 75.690 16.770 -82.206 1.00 58.12 568 THR A C 1
ATOM 4357 O O . THR A 1 568 ? 75.208 16.969 -83.325 1.00 58.12 568 THR A O 1
ATOM 4360 N N . ASP A 1 569 ? 76.086 15.542 -81.843 1.00 58.34 569 ASP A N 1
ATOM 4361 C CA . ASP A 1 569 ? 75.911 14.369 -82.720 1.00 58.34 569 ASP A CA 1
ATOM 4362 C C . ASP A 1 569 ? 74.438 13.921 -82.749 1.00 58.34 569 ASP A C 1
ATOM 4364 O O . ASP A 1 569 ? 73.897 13.436 -81.760 1.00 58.34 569 ASP A O 1
ATOM 4368 N N . THR A 1 570 ? 73.783 14.104 -83.899 1.00 58.31 570 THR A N 1
ATOM 4369 C CA . THR A 1 570 ? 72.322 13.988 -84.077 1.00 58.31 570 THR A CA 1
ATOM 4370 C C . THR A 1 570 ? 71.889 12.793 -84.938 1.00 58.31 570 THR A C 1
ATOM 4372 O O . THR A 1 570 ? 70.712 12.642 -85.262 1.00 58.31 570 THR A O 1
ATOM 4375 N N . ARG A 1 571 ? 72.800 11.883 -85.314 1.00 67.12 571 ARG A N 1
ATOM 4376 C CA . ARG A 1 571 ? 72.466 10.755 -86.218 1.00 67.12 571 ARG A CA 1
ATOM 4377 C C . ARG A 1 571 ? 71.501 9.737 -85.610 1.00 67.12 571 ARG A C 1
ATOM 4379 O O . ARG A 1 571 ? 70.701 9.134 -86.328 1.00 67.12 571 ARG A O 1
ATOM 4386 N N . SER A 1 572 ? 71.602 9.503 -84.305 1.00 64.44 572 SER A N 1
ATOM 4387 C CA . SER A 1 572 ? 70.665 8.654 -83.561 1.00 64.44 572 SER A CA 1
ATOM 4388 C C . SER A 1 572 ? 69.282 9.306 -83.483 1.00 64.44 572 SER A C 1
ATOM 4390 O O . SER A 1 572 ? 68.278 8.619 -83.680 1.00 64.44 572 SER A O 1
ATOM 4392 N N . ALA A 1 573 ? 69.241 10.630 -83.310 1.00 61.78 573 ALA A N 1
ATOM 4393 C CA . ALA A 1 573 ? 68.024 11.432 -83.290 1.00 61.78 573 ALA A CA 1
ATOM 4394 C C . ALA A 1 573 ? 67.244 11.360 -84.617 1.00 61.78 573 ALA A C 1
ATOM 4396 O O . ALA A 1 573 ? 66.064 11.023 -84.617 1.00 61.78 573 ALA A O 1
ATOM 4397 N N . GLU A 1 574 ? 67.890 11.568 -85.769 1.00 69.25 574 GLU A N 1
ATOM 4398 C CA . GLU A 1 574 ? 67.203 11.567 -87.077 1.00 69.25 574 GLU A CA 1
ATOM 4399 C C . GLU A 1 574 ? 66.502 10.225 -87.396 1.00 69.25 574 GLU A C 1
ATOM 4401 O O . GLU A 1 574 ? 65.393 10.204 -87.931 1.00 69.25 574 GLU A O 1
ATOM 4406 N N . ARG A 1 575 ? 67.094 9.081 -87.016 1.00 76.56 575 ARG A N 1
ATOM 4407 C CA . ARG A 1 575 ? 66.473 7.753 -87.223 1.00 76.56 575 ARG A CA 1
ATOM 4408 C C . ARG A 1 575 ? 65.265 7.507 -86.324 1.00 76.56 575 ARG A C 1
ATOM 4410 O O . ARG A 1 575 ? 64.311 6.852 -86.743 1.00 76.56 575 ARG A O 1
ATOM 4417 N N . LEU A 1 576 ? 65.322 7.990 -85.086 1.00 75.50 576 LEU A N 1
ATOM 4418 C CA . LEU A 1 576 ? 64.200 7.903 -84.155 1.00 75.50 576 LEU A CA 1
ATOM 4419 C C . LEU A 1 576 ? 63.030 8.768 -84.649 1.00 75.50 576 LEU A C 1
ATOM 4421 O O . LEU A 1 576 ? 61.880 8.329 -84.595 1.00 75.50 576 LEU A O 1
ATOM 4425 N N . PHE A 1 577 ? 63.313 9.928 -85.244 1.00 81.12 577 PHE A N 1
ATOM 4426 C CA . PHE A 1 577 ? 62.273 10.816 -85.754 1.00 81.12 577 PHE A CA 1
ATOM 4427 C C . PHE A 1 577 ? 61.483 10.220 -86.937 1.00 81.12 577 PHE A C 1
ATOM 4429 O O . PHE A 1 577 ? 60.258 10.319 -86.974 1.00 81.12 577 PHE A O 1
ATOM 4436 N N . GLU A 1 578 ? 62.121 9.497 -87.863 1.00 79.19 578 GLU A N 1
ATOM 4437 C CA . GLU A 1 578 ? 61.377 8.837 -88.953 1.00 79.19 578 GLU A CA 1
ATOM 4438 C C . GLU A 1 578 ? 60.437 7.740 -88.419 1.00 79.19 578 GLU A C 1
ATOM 4440 O O . GLU A 1 578 ? 59.282 7.625 -88.836 1.00 79.19 578 GLU A O 1
ATOM 4445 N N . ARG A 1 579 ? 60.881 6.993 -87.401 1.00 80.38 579 ARG A N 1
ATOM 4446 C CA . ARG A 1 579 ? 60.051 5.994 -86.713 1.00 80.38 579 ARG A CA 1
ATOM 4447 C C . ARG A 1 579 ? 58.874 6.630 -85.962 1.00 80.38 579 ARG A C 1
ATOM 4449 O O . ARG A 1 579 ? 57.795 6.042 -85.886 1.00 80.38 579 ARG A O 1
ATOM 4456 N N . SER A 1 580 ? 59.044 7.850 -85.450 1.00 78.50 580 SER A N 1
ATOM 4457 C CA . SER A 1 580 ? 57.944 8.631 -84.876 1.00 78.50 580 SER A CA 1
ATOM 4458 C C . SER A 1 580 ? 56.820 8.893 -85.893 1.00 78.50 580 SER A C 1
ATOM 4460 O O . SER A 1 580 ? 55.641 8.731 -85.561 1.00 78.50 580 SER A O 1
ATOM 4462 N N . ARG A 1 581 ? 57.152 9.203 -87.155 1.00 79.50 581 ARG A N 1
ATOM 4463 C CA . ARG A 1 581 ? 56.150 9.445 -88.214 1.00 79.50 581 ARG A CA 1
ATOM 4464 C C . ARG A 1 581 ? 55.318 8.205 -88.524 1.00 79.50 581 ARG A C 1
ATOM 4466 O O . ARG A 1 581 ? 54.118 8.313 -88.787 1.00 79.50 581 ARG A O 1
ATOM 4473 N N . GLU A 1 582 ? 55.928 7.026 -88.470 1.00 82.06 582 GLU A N 1
ATOM 4474 C CA . GLU A 1 582 ? 55.218 5.755 -88.639 1.00 82.06 582 GLU A CA 1
ATOM 4475 C C . GLU A 1 582 ? 54.215 5.519 -87.506 1.00 82.06 582 GLU A C 1
ATOM 4477 O O . GLU A 1 582 ? 53.064 5.151 -87.760 1.00 82.06 582 GLU A O 1
ATOM 4482 N N . PHE A 1 583 ? 54.602 5.808 -86.259 1.00 79.75 583 PHE A N 1
ATOM 4483 C CA . PHE A 1 583 ? 53.688 5.722 -85.122 1.00 79.75 583 PHE A CA 1
ATOM 4484 C C . PHE A 1 583 ? 52.542 6.732 -85.202 1.00 79.75 583 PHE A C 1
ATOM 4486 O O . PHE A 1 583 ? 51.416 6.383 -84.843 1.00 79.75 583 PHE A O 1
ATOM 4493 N N . PHE A 1 584 ? 52.783 7.936 -85.726 1.00 79.75 584 PHE A N 1
ATOM 4494 C CA . PHE A 1 584 ? 51.724 8.925 -85.930 1.00 79.75 584 PHE A CA 1
ATOM 4495 C C . PHE A 1 584 ? 50.691 8.440 -86.957 1.00 79.75 584 PHE A C 1
ATOM 4497 O O . PHE A 1 584 ? 49.492 8.463 -86.683 1.00 79.75 584 PHE A O 1
ATOM 4504 N N . ARG A 1 585 ? 51.140 7.894 -88.099 1.00 79.88 585 ARG A N 1
ATOM 4505 C CA . ARG A 1 585 ? 50.245 7.300 -89.116 1.00 79.88 585 ARG A CA 1
ATOM 4506 C C . ARG A 1 585 ? 49.443 6.117 -88.573 1.00 79.88 585 ARG A C 1
ATOM 4508 O O . ARG A 1 585 ? 48.296 5.922 -88.963 1.00 79.88 585 ARG A O 1
ATOM 4515 N N . ALA A 1 586 ? 50.025 5.355 -87.650 1.00 80.81 586 ALA A N 1
ATOM 4516 C CA . ALA A 1 586 ? 49.357 4.259 -86.956 1.00 80.81 586 ALA A CA 1
ATOM 4517 C C . ALA A 1 586 ? 48.449 4.718 -85.793 1.00 80.81 586 ALA A C 1
ATOM 4519 O O . ALA A 1 586 ? 47.985 3.872 -85.030 1.00 80.81 586 ALA A O 1
ATOM 4520 N N . LYS A 1 587 ? 48.217 6.032 -85.627 1.00 76.19 587 LYS A N 1
ATOM 4521 C CA . LYS A 1 587 ? 47.460 6.650 -84.521 1.00 76.19 587 LYS A CA 1
ATOM 4522 C C . LYS A 1 587 ? 47.988 6.310 -83.121 1.00 76.19 587 LYS A C 1
ATOM 4524 O O . LYS A 1 587 ? 47.278 6.424 -82.125 1.00 76.19 587 LYS A O 1
ATOM 4529 N N . LYS A 1 588 ? 49.260 5.923 -83.004 1.00 78.62 588 LYS A N 1
ATOM 4530 C CA . LYS A 1 588 ? 49.931 5.687 -81.718 1.00 78.62 588 LYS A CA 1
ATOM 4531 C C . LYS A 1 588 ? 50.539 6.994 -81.220 1.00 78.62 588 LYS A C 1
ATOM 4533 O O . LYS A 1 588 ? 51.752 7.120 -81.108 1.00 78.62 588 LYS A O 1
ATOM 4538 N N . TYR A 1 589 ? 49.682 7.972 -80.942 1.00 77.25 589 TYR A N 1
ATOM 4539 C CA . TYR A 1 589 ? 50.036 9.378 -80.718 1.00 77.25 589 TYR A CA 1
ATOM 4540 C C . TYR A 1 589 ? 51.103 9.604 -79.641 1.00 77.25 589 TYR A C 1
ATOM 4542 O O . TYR A 1 589 ? 52.109 10.255 -79.906 1.00 77.25 589 TYR A O 1
ATOM 4550 N N . ARG A 1 590 ? 50.954 8.988 -78.461 1.00 71.12 590 ARG A N 1
ATOM 4551 C CA . ARG A 1 590 ? 51.979 9.061 -77.406 1.00 71.12 590 ARG A CA 1
ATOM 4552 C C . ARG A 1 590 ? 53.295 8.410 -77.818 1.00 71.12 590 ARG A C 1
ATOM 4554 O O . ARG A 1 590 ? 54.339 8.924 -77.464 1.00 71.12 590 ARG A O 1
ATOM 4561 N N . GLN A 1 591 ? 53.277 7.304 -78.565 1.00 76.88 591 GLN A N 1
ATOM 4562 C CA . GLN A 1 591 ? 54.510 6.663 -79.046 1.00 76.88 591 GLN A CA 1
ATOM 4563 C C . GLN A 1 591 ? 55.159 7.484 -80.157 1.00 76.88 591 GLN A C 1
ATOM 4565 O O . GLN A 1 591 ? 56.379 7.561 -80.212 1.00 76.88 591 GLN A O 1
ATOM 4570 N N . ALA A 1 592 ? 54.363 8.138 -81.000 1.00 74.50 592 ALA A N 1
ATOM 4571 C CA . ALA A 1 592 ? 54.847 9.089 -81.985 1.00 74.50 592 ALA A CA 1
ATOM 4572 C C . ALA A 1 592 ? 55.541 10.262 -81.289 1.00 74.50 592 ALA A C 1
ATOM 4574 O O . ALA A 1 592 ? 56.738 10.453 -81.481 1.00 74.50 592 ALA A O 1
ATOM 4575 N N . LEU A 1 593 ? 54.849 10.969 -80.395 1.00 74.25 593 LEU A N 1
ATOM 4576 C CA . LEU A 1 593 ? 55.440 12.072 -79.642 1.00 74.25 593 LEU A CA 1
ATOM 4577 C C . LEU A 1 593 ? 56.594 11.622 -78.749 1.00 74.25 593 LEU A C 1
ATOM 4579 O O . LEU A 1 593 ? 57.596 12.305 -78.724 1.00 74.25 593 LEU A O 1
ATOM 4583 N N . ALA A 1 594 ? 56.532 10.465 -78.088 1.00 73.69 594 ALA A N 1
ATOM 4584 C CA . ALA A 1 594 ? 57.635 9.957 -77.273 1.00 73.69 594 ALA A CA 1
ATOM 4585 C C . ALA A 1 594 ? 58.840 9.537 -78.115 1.00 73.69 594 ALA A C 1
ATOM 4587 O O . ALA A 1 594 ? 59.960 9.698 -77.661 1.00 73.69 594 ALA A O 1
ATOM 4588 N N . THR A 1 595 ? 58.648 9.021 -79.332 1.00 77.06 595 THR A N 1
ATOM 4589 C CA . THR A 1 595 ? 59.768 8.698 -80.232 1.00 77.06 595 THR A CA 1
ATOM 4590 C C . THR A 1 595 ? 60.332 9.975 -80.874 1.00 77.06 595 THR A C 1
ATOM 4592 O O . THR A 1 595 ? 61.534 10.058 -81.093 1.00 77.06 595 THR A O 1
ATOM 4595 N N . ALA A 1 596 ? 59.496 10.998 -81.109 1.00 71.75 596 ALA A N 1
ATOM 4596 C CA . ALA A 1 596 ? 59.933 12.326 -81.556 1.00 71.75 596 ALA A CA 1
ATOM 4597 C C . ALA A 1 596 ? 60.674 13.084 -80.444 1.00 71.75 596 ALA A C 1
ATOM 4599 O O . ALA A 1 596 ? 61.744 13.649 -80.658 1.00 71.75 596 ALA A O 1
ATOM 4600 N N . LEU A 1 597 ? 60.150 13.014 -79.227 1.00 75.69 597 LEU A N 1
ATOM 4601 C CA . LEU A 1 597 ? 60.805 13.501 -78.032 1.00 75.69 597 LEU A CA 1
ATOM 4602 C C . LEU A 1 597 ? 62.037 12.658 -77.738 1.00 75.69 597 LEU A C 1
ATOM 4604 O O . LEU A 1 597 ? 63.000 13.226 -77.308 1.00 75.69 597 LEU A O 1
ATOM 4608 N N . GLN A 1 598 ? 62.093 11.349 -77.993 1.00 71.62 598 GLN A N 1
ATOM 4609 C CA . GLN A 1 598 ? 63.336 10.571 -77.871 1.00 71.62 598 GLN A CA 1
ATOM 4610 C C . GLN A 1 598 ? 64.343 10.937 -78.949 1.00 71.62 598 GLN A C 1
ATOM 4612 O O . GLN A 1 598 ? 65.531 10.815 -78.706 1.00 71.62 598 GLN A O 1
ATOM 4617 N N . SER A 1 599 ? 63.920 11.368 -80.136 1.00 69.25 599 SER A N 1
ATOM 4618 C CA . SER A 1 599 ? 64.873 11.911 -81.097 1.00 69.25 599 SER A CA 1
ATOM 4619 C C . SER A 1 599 ? 65.439 13.243 -80.624 1.00 69.25 599 SER A C 1
ATOM 4621 O O . SER A 1 599 ? 66.654 13.406 -80.616 1.00 69.25 599 SER A O 1
ATOM 4623 N N . GLU A 1 600 ? 64.595 14.159 -80.151 1.00 69.00 600 GLU A N 1
ATOM 4624 C CA . GLU A 1 600 ? 65.066 15.414 -79.563 1.00 69.00 600 GLU A CA 1
ATOM 4625 C C . GLU A 1 600 ? 65.870 15.152 -78.286 1.00 69.00 600 GLU A C 1
ATOM 4627 O O . GLU A 1 600 ? 67.015 15.551 -78.196 1.00 69.00 600 GLU A O 1
ATOM 4632 N N . ALA A 1 601 ? 65.340 14.374 -77.355 1.00 63.72 601 ALA A N 1
ATOM 4633 C CA . ALA A 1 601 ? 65.935 13.982 -76.091 1.00 63.72 601 ALA A CA 1
ATOM 4634 C C . ALA A 1 601 ? 67.084 12.994 -76.218 1.00 63.72 601 ALA A C 1
ATOM 4636 O O . ALA A 1 601 ? 67.768 12.823 -75.238 1.00 63.72 601 ALA A O 1
ATOM 4637 N N . GLU A 1 602 ? 67.357 12.324 -77.334 1.00 64.38 602 GLU A N 1
ATOM 4638 C CA . GLU A 1 602 ? 68.644 11.639 -77.530 1.00 64.38 602 GLU A CA 1
ATOM 4639 C C . GLU A 1 602 ? 69.696 12.673 -77.947 1.00 64.38 602 GLU A C 1
ATOM 4641 O O . GLU A 1 602 ? 70.830 12.610 -77.473 1.00 64.38 602 GLU A O 1
ATOM 4646 N N . ALA A 1 603 ? 69.299 13.684 -78.733 1.00 58.25 603 ALA A N 1
ATOM 4647 C CA . ALA A 1 603 ? 70.129 14.861 -78.971 1.00 58.25 603 ALA A CA 1
ATOM 4648 C C . ALA A 1 603 ? 70.333 15.688 -77.680 1.00 58.25 603 ALA A C 1
ATOM 4650 O O . ALA A 1 603 ? 71.445 16.151 -77.433 1.00 58.25 603 ALA A O 1
ATOM 4651 N N . GLU A 1 604 ? 69.326 15.798 -76.803 1.00 61.59 604 GLU A N 1
ATOM 4652 C CA . GLU A 1 604 ? 69.443 16.454 -75.496 1.00 61.59 604 GLU A CA 1
ATOM 4653 C C . GLU A 1 604 ? 69.996 15.535 -74.404 1.00 61.59 604 GLU A C 1
ATOM 4655 O O . GLU A 1 604 ? 70.641 16.047 -73.517 1.00 61.59 604 GLU A O 1
ATOM 4660 N N . ARG A 1 605 ? 69.818 14.207 -74.399 1.00 63.28 605 ARG A N 1
ATOM 4661 C CA . ARG A 1 605 ? 70.302 13.273 -73.348 1.00 63.28 605 ARG A CA 1
ATOM 4662 C C . ARG A 1 605 ? 71.808 13.264 -73.304 1.00 63.28 605 ARG A C 1
ATOM 4664 O O . ARG A 1 605 ? 72.388 13.245 -72.223 1.00 63.28 605 ARG A O 1
ATOM 4671 N N . VAL A 1 606 ? 72.430 13.298 -74.474 1.00 57.31 606 VAL A N 1
ATOM 4672 C CA . VAL A 1 606 ? 73.871 13.492 -74.591 1.00 57.31 606 VAL A CA 1
ATOM 4673 C C . VAL A 1 606 ? 74.279 14.847 -73.981 1.00 57.31 606 VAL A C 1
ATOM 4675 O O . VAL A 1 606 ? 75.354 14.939 -73.398 1.00 57.31 606 VAL A O 1
ATOM 4678 N N . ALA A 1 607 ? 73.396 15.853 -73.986 1.00 55.12 607 ALA A N 1
ATOM 4679 C CA . ALA A 1 607 ? 73.570 17.129 -73.281 1.00 55.12 607 ALA A CA 1
ATOM 4680 C C . ALA A 1 607 ? 73.094 17.131 -71.796 1.00 55.12 607 ALA A C 1
ATOM 4682 O O . ALA A 1 607 ? 73.611 17.896 -70.986 1.00 55.12 607 ALA A O 1
ATOM 4683 N N . LEU A 1 608 ? 72.152 16.264 -71.397 1.00 54.25 608 LEU A N 1
ATOM 4684 C CA . LEU A 1 608 ? 71.439 16.235 -70.109 1.00 54.25 608 LEU A CA 1
ATOM 4685 C C . LEU A 1 608 ? 72.075 15.261 -69.112 1.00 54.25 608 LEU A C 1
ATOM 4687 O O . LEU A 1 608 ? 72.052 15.532 -67.915 1.00 54.25 608 LEU A O 1
ATOM 4691 N N . GLN A 1 609 ? 72.692 14.161 -69.561 1.00 62.00 609 GLN A N 1
ATOM 4692 C CA . GLN A 1 609 ? 73.497 13.282 -68.695 1.00 62.00 609 GLN A CA 1
ATOM 4693 C C . GLN A 1 609 ? 74.604 14.072 -67.986 1.00 62.00 609 GLN A C 1
ATOM 4695 O O . GLN A 1 609 ? 74.923 13.807 -66.829 1.00 62.00 609 GLN A O 1
ATOM 4700 N N . GLN A 1 610 ? 75.104 15.106 -68.654 1.00 56.44 610 GLN A N 1
ATOM 4701 C CA . GLN A 1 610 ? 76.026 16.086 -68.103 1.00 56.44 610 GLN A CA 1
ATOM 4702 C C . GLN A 1 610 ? 75.362 17.038 -67.078 1.00 56.44 610 GLN A C 1
ATOM 4704 O O . GLN A 1 610 ? 76.027 17.482 -66.145 1.00 56.44 610 GLN A O 1
ATOM 4709 N N . GLY A 1 611 ? 74.060 17.328 -67.199 1.00 59.69 611 GLY A N 1
ATOM 4710 C CA . GLY A 1 611 ? 73.298 18.211 -66.301 1.00 59.69 611 GLY A CA 1
ATOM 4711 C C . GLY A 1 611 ? 72.676 17.533 -65.064 1.00 59.69 611 GLY A C 1
ATOM 4712 O O . GLY A 1 611 ? 72.703 18.101 -63.974 1.00 59.69 611 GLY A O 1
ATOM 4713 N N . MET A 1 612 ? 72.150 16.308 -65.182 1.00 54.88 612 MET A N 1
ATOM 4714 C CA . MET A 1 612 ? 71.404 15.624 -64.105 1.00 54.88 612 MET A CA 1
ATOM 4715 C C . MET A 1 612 ? 72.266 15.229 -62.906 1.00 54.88 612 MET A C 1
ATOM 4717 O O . MET A 1 612 ? 71.852 15.386 -61.756 1.00 54.88 612 MET A O 1
ATOM 4721 N N . ALA A 1 613 ? 73.477 14.739 -63.156 1.00 55.28 613 ALA A N 1
ATOM 4722 C CA . ALA A 1 613 ? 74.386 14.370 -62.080 1.00 55.28 613 ALA A CA 1
ATOM 4723 C C . ALA A 1 613 ? 74.766 15.592 -61.220 1.00 55.28 613 ALA A C 1
ATOM 4725 O O . ALA A 1 613 ? 74.970 15.457 -60.014 1.00 55.28 613 ALA A O 1
ATOM 4726 N N . ALA A 1 614 ? 74.778 16.796 -61.809 1.00 59.16 614 ALA A N 1
ATOM 4727 C CA . ALA A 1 614 ? 75.061 18.037 -61.094 1.00 59.16 614 ALA A CA 1
ATOM 4728 C C . ALA A 1 614 ? 73.927 18.459 -60.145 1.00 59.16 614 ALA A C 1
ATOM 4730 O O . ALA A 1 614 ? 74.184 18.947 -59.045 1.00 59.16 614 ALA A O 1
ATOM 4731 N N . GLN A 1 615 ? 72.672 18.224 -60.531 1.00 64.81 615 GLN A N 1
ATOM 4732 C CA . GLN A 1 615 ? 71.497 18.623 -59.752 1.00 64.81 615 GLN A CA 1
ATOM 4733 C C . GLN A 1 615 ? 71.176 17.664 -58.587 1.00 64.81 615 GLN A C 1
ATOM 4735 O O . GLN A 1 615 ? 70.726 18.101 -57.523 1.00 64.81 615 GLN A O 1
ATOM 4740 N N . ALA A 1 616 ? 71.428 16.360 -58.749 1.00 59.44 616 ALA A N 1
ATOM 4741 C CA . ALA A 1 616 ? 71.155 15.357 -57.714 1.00 59.44 616 ALA A CA 1
ATOM 4742 C C . ALA A 1 616 ? 72.030 15.535 -56.461 1.00 59.44 616 ALA A C 1
ATOM 4744 O O . ALA A 1 616 ? 71.531 15.441 -55.338 1.00 59.44 616 ALA A O 1
ATOM 4745 N N . VAL A 1 617 ? 73.308 15.883 -56.646 1.00 61.03 617 VAL A N 1
ATOM 4746 C CA . VAL A 1 617 ? 74.230 16.196 -55.541 1.00 61.03 617 VAL A CA 1
ATOM 4747 C C . VAL A 1 617 ? 73.782 17.460 -54.789 1.00 61.03 617 VAL A C 1
ATOM 4749 O O . VAL A 1 617 ? 73.791 17.472 -53.562 1.00 61.03 617 VAL A O 1
ATOM 4752 N N . ALA A 1 618 ? 73.276 18.482 -55.490 1.00 67.62 618 ALA A N 1
ATOM 4753 C CA . ALA A 1 618 ? 72.790 19.722 -54.871 1.00 67.62 618 ALA A CA 1
ATOM 4754 C C . ALA A 1 618 ? 71.503 19.544 -54.026 1.00 67.62 618 ALA A C 1
ATOM 4756 O O . ALA A 1 618 ? 71.253 20.295 -53.082 1.00 67.62 618 ALA A O 1
ATOM 4757 N N . THR A 1 619 ? 70.671 18.541 -54.334 1.00 68.50 619 THR A N 1
ATOM 4758 C CA . THR A 1 619 ? 69.365 18.327 -53.674 1.00 68.50 619 THR A CA 1
ATOM 4759 C C . THR A 1 619 ? 69.502 17.769 -52.250 1.00 68.50 619 THR A C 1
ATOM 4761 O O . THR A 1 619 ? 68.753 18.156 -51.350 1.00 68.50 619 THR A O 1
ATOM 4764 N N . ILE A 1 620 ? 70.469 16.882 -52.011 1.00 66.94 620 ILE A N 1
ATOM 4765 C CA . ILE A 1 620 ? 70.717 16.293 -50.682 1.00 66.94 620 ILE A CA 1
ATOM 4766 C C . ILE A 1 620 ? 71.307 17.330 -49.731 1.00 66.94 620 ILE A C 1
ATOM 4768 O O . ILE A 1 620 ? 70.910 17.397 -48.569 1.00 66.94 620 ILE A O 1
ATOM 4772 N N . GLU A 1 621 ? 72.166 18.212 -50.244 1.00 63.91 621 GLU A N 1
ATOM 4773 C CA . GLU A 1 621 ? 72.704 19.345 -49.487 1.00 63.91 621 GLU A CA 1
ATOM 4774 C C . GLU A 1 621 ? 71.599 20.302 -49.014 1.00 63.91 621 GLU A C 1
ATOM 4776 O O . GLU A 1 621 ? 71.665 20.838 -47.906 1.00 63.91 621 GLU A O 1
ATOM 4781 N N . GLY A 1 622 ? 70.555 20.492 -49.827 1.00 68.44 622 GLY A N 1
ATOM 4782 C CA . GLY A 1 622 ? 69.366 21.253 -49.442 1.00 68.44 622 GLY A CA 1
ATOM 4783 C C . GLY A 1 622 ? 68.543 20.563 -48.348 1.00 68.44 622 GLY A C 1
ATOM 4784 O O . GLY A 1 622 ? 68.140 21.205 -47.377 1.00 68.44 622 GLY A O 1
ATOM 4785 N N . LYS A 1 623 ? 68.333 19.244 -48.463 1.00 64.38 623 LYS A N 1
ATOM 4786 C CA . LYS A 1 623 ? 67.562 18.457 -47.485 1.00 64.38 623 LYS A CA 1
ATOM 4787 C C . LYS A 1 623 ? 68.253 18.382 -46.119 1.00 64.38 623 LYS A C 1
ATOM 4789 O O . LYS A 1 623 ? 67.579 18.574 -45.109 1.00 64.38 623 LYS A O 1
ATOM 4794 N N . LEU A 1 624 ? 69.575 18.211 -46.073 1.00 63.31 624 LEU A N 1
ATOM 4795 C CA . LEU A 1 624 ? 70.351 18.236 -44.824 1.00 63.31 624 LEU A CA 1
ATOM 4796 C C . LEU A 1 624 ? 70.288 19.604 -44.126 1.00 63.31 624 LEU A C 1
ATOM 4798 O O . LEU A 1 624 ? 70.077 19.669 -42.917 1.00 63.31 624 LEU A O 1
ATOM 4802 N N . LYS A 1 625 ? 70.342 20.709 -44.883 1.00 63.03 625 LYS A N 1
ATOM 4803 C CA . LYS A 1 625 ? 70.155 22.065 -44.330 1.00 63.03 625 LYS A CA 1
ATOM 4804 C C . LYS A 1 625 ? 68.747 22.305 -43.772 1.00 63.03 625 LYS A C 1
ATOM 4806 O O . LYS A 1 625 ? 68.598 23.079 -42.831 1.00 63.03 625 LYS A O 1
ATOM 4811 N N . SER A 1 626 ? 67.726 21.648 -44.326 1.00 62.81 626 SER A N 1
ATOM 4812 C CA . SER A 1 626 ? 66.325 21.817 -43.907 1.00 62.81 626 SER A CA 1
ATOM 4813 C C . SER A 1 626 ? 65.935 21.072 -42.622 1.00 62.81 626 SER A C 1
ATOM 4815 O O . SER A 1 626 ? 64.926 21.422 -42.017 1.00 62.81 626 SER A O 1
ATOM 4817 N N . LEU A 1 627 ? 66.715 20.075 -42.173 1.00 65.44 627 LEU A N 1
ATOM 4818 C CA . LEU A 1 627 ? 66.408 19.329 -40.944 1.00 65.44 627 LEU A CA 1
ATOM 4819 C C . LEU A 1 627 ? 66.579 20.161 -39.666 1.00 65.44 627 LEU A C 1
ATOM 4821 O O . LEU A 1 627 ? 65.988 19.826 -38.642 1.00 65.44 627 LEU A O 1
ATOM 4825 N N . GLY A 1 628 ? 67.388 21.227 -39.713 1.00 61.53 628 GLY A N 1
ATOM 4826 C CA . GLY A 1 628 ? 67.570 22.182 -38.614 1.00 61.53 628 GLY A CA 1
ATOM 4827 C C . GLY A 1 628 ? 68.100 21.588 -37.300 1.00 61.53 628 GLY A C 1
ATOM 4828 O O . GLY A 1 628 ? 68.109 22.284 -36.287 1.00 61.53 628 GLY A O 1
ATOM 4829 N N . ARG A 1 629 ? 68.506 20.312 -37.293 1.00 65.38 629 ARG A N 1
ATOM 4830 C CA . ARG A 1 629 ? 68.966 19.542 -36.131 1.00 65.38 629 ARG A CA 1
ATOM 4831 C C . ARG A 1 629 ? 70.060 18.556 -36.562 1.00 65.38 629 ARG A C 1
ATOM 4833 O O . ARG A 1 629 ? 70.031 18.109 -37.709 1.00 65.38 629 ARG A O 1
ATOM 4840 N N . PRO A 1 630 ? 71.020 18.230 -35.681 1.00 64.06 630 PRO A N 1
ATOM 4841 C CA . PRO A 1 630 ? 72.146 17.366 -36.032 1.00 64.06 630 PRO A CA 1
ATOM 4842 C C . PRO A 1 630 ? 71.695 15.924 -36.330 1.00 64.06 630 PRO A C 1
ATOM 4844 O O . PRO A 1 630 ? 71.012 15.313 -35.512 1.00 64.06 630 PRO A O 1
ATOM 4847 N N . ALA A 1 631 ? 72.104 15.380 -37.486 1.00 64.88 631 ALA A N 1
ATOM 4848 C CA . ALA A 1 631 ? 71.843 14.001 -37.928 1.00 64.88 631 ALA A CA 1
ATOM 4849 C C . ALA A 1 631 ? 73.160 13.313 -38.377 1.00 64.88 631 ALA A C 1
ATOM 4851 O O . ALA A 1 631 ? 73.412 13.147 -39.575 1.00 64.88 631 ALA A O 1
ATOM 4852 N N . PRO A 1 632 ? 74.025 12.903 -37.424 1.00 67.38 632 PRO A N 1
ATOM 4853 C CA . PRO A 1 632 ? 75.431 12.554 -37.683 1.00 67.38 632 PRO A CA 1
ATOM 4854 C C . PRO A 1 632 ? 75.653 11.360 -38.627 1.00 67.38 632 PRO A C 1
ATOM 4856 O O . PRO A 1 632 ? 76.713 11.229 -39.239 1.00 67.38 632 PRO A O 1
ATOM 4859 N N . SER A 1 633 ? 74.671 10.465 -38.741 1.00 64.25 633 SER A N 1
ATOM 4860 C CA . SER A 1 633 ? 74.722 9.273 -39.594 1.00 64.25 633 SER A CA 1
ATOM 4861 C C . SER A 1 633 ? 74.500 9.572 -41.084 1.00 64.25 633 SER A C 1
ATOM 4863 O O . SER A 1 633 ? 75.002 8.828 -41.928 1.00 64.25 633 SER A O 1
ATOM 4865 N N . VAL A 1 634 ? 73.798 10.661 -41.420 1.00 65.06 634 VAL A N 1
ATOM 4866 C CA . VAL A 1 634 ? 73.416 11.031 -42.798 1.00 65.06 634 VAL A CA 1
ATOM 4867 C C . VAL A 1 634 ? 74.486 11.908 -43.464 1.00 65.06 634 VAL A C 1
ATOM 4869 O O . VAL A 1 634 ? 74.799 11.716 -44.641 1.00 65.06 634 VAL A O 1
ATOM 4872 N N . ASP A 1 635 ? 75.132 12.795 -42.698 1.00 67.94 635 ASP A N 1
ATOM 4873 C CA . ASP A 1 635 ? 76.179 13.711 -43.187 1.00 67.94 635 ASP A CA 1
ATOM 4874 C C . ASP A 1 635 ? 77.373 12.984 -43.836 1.00 67.94 635 ASP A C 1
ATOM 4876 O O . ASP A 1 635 ? 77.961 13.461 -44.809 1.00 67.94 635 ASP A O 1
ATOM 4880 N N . ARG A 1 636 ? 77.719 11.788 -43.343 1.00 69.81 636 ARG A N 1
ATOM 4881 C CA . ARG A 1 636 ? 78.875 11.012 -43.825 1.00 69.81 636 ARG A CA 1
ATOM 4882 C C . ARG A 1 636 ? 78.711 10.496 -45.263 1.00 69.81 636 ARG A C 1
ATOM 4884 O O . ARG A 1 636 ? 79.697 10.405 -45.984 1.00 69.81 636 ARG A O 1
ATOM 4891 N N . VAL A 1 637 ? 77.491 10.148 -45.677 1.00 68.25 637 VAL A N 1
ATOM 4892 C CA . VAL A 1 637 ? 77.212 9.515 -46.985 1.00 68.25 637 VAL A CA 1
ATOM 4893 C C . VAL A 1 637 ? 77.067 10.565 -48.099 1.00 68.25 637 VAL A C 1
ATOM 4895 O O . VAL A 1 637 ? 77.435 10.314 -49.245 1.00 68.25 637 VAL A O 1
ATOM 4898 N N . ALA A 1 638 ? 76.611 11.776 -47.764 1.00 66.12 638 ALA A N 1
ATOM 4899 C CA . ALA A 1 638 ? 76.433 12.872 -48.719 1.00 66.12 638 ALA A CA 1
ATOM 4900 C C . ALA A 1 638 ? 77.760 13.405 -49.309 1.00 66.12 638 ALA A C 1
ATOM 4902 O O . ALA A 1 638 ? 77.810 13.790 -50.479 1.00 66.12 638 ALA A O 1
ATOM 4903 N N . GLU A 1 639 ? 78.859 13.377 -48.548 1.00 70.75 639 GLU A N 1
ATOM 4904 C CA . GLU A 1 639 ? 80.183 13.835 -49.010 1.00 70.75 639 GLU A CA 1
ATOM 4905 C C . GLU A 1 639 ? 80.838 12.907 -50.054 1.00 70.75 639 GLU A C 1
ATOM 4907 O O . GLU A 1 639 ? 81.624 13.354 -50.895 1.00 70.75 639 GLU A O 1
ATOM 4912 N N . GLU A 1 640 ? 80.499 11.617 -50.062 1.00 70.31 640 GLU A N 1
ATOM 4913 C CA . GLU A 1 640 ? 81.042 10.654 -51.029 1.00 70.31 640 GLU A CA 1
ATOM 4914 C C . GLU A 1 640 ? 80.442 10.842 -52.434 1.00 70.31 640 GLU A C 1
ATOM 4916 O O . GLU A 1 640 ? 81.158 10.728 -53.435 1.00 70.31 640 GLU A O 1
ATOM 4921 N N . ALA A 1 641 ? 79.162 11.223 -52.524 1.00 66.38 641 ALA A N 1
ATOM 4922 C CA . ALA A 1 641 ? 78.471 11.505 -53.786 1.00 66.38 641 ALA A CA 1
ATOM 4923 C C . ALA A 1 641 ? 79.078 12.703 -54.546 1.00 66.38 641 ALA A C 1
ATOM 4925 O O . ALA A 1 641 ? 79.188 12.684 -55.775 1.00 66.38 641 ALA A O 1
ATOM 4926 N N . ARG A 1 642 ? 79.566 13.714 -53.813 1.00 71.06 642 ARG A N 1
ATOM 4927 C CA . ARG A 1 642 ? 80.192 14.931 -54.362 1.00 71.06 642 ARG A CA 1
ATOM 4928 C C . ARG A 1 642 ? 81.422 14.629 -55.226 1.00 71.06 642 ARG A C 1
ATOM 4930 O O . ARG A 1 642 ? 81.630 15.263 -56.259 1.00 71.06 642 ARG A O 1
ATOM 4937 N N . ARG A 1 643 ? 82.247 13.655 -54.827 1.00 71.44 643 ARG A N 1
ATOM 4938 C CA . ARG A 1 643 ? 83.520 13.345 -55.508 1.00 71.44 643 ARG A CA 1
ATOM 4939 C C . ARG A 1 643 ? 83.337 12.632 -56.847 1.00 71.44 643 ARG A C 1
ATOM 4941 O O . ARG A 1 643 ? 84.157 12.818 -57.739 1.00 71.44 643 ARG A O 1
ATOM 4948 N N . ALA A 1 644 ? 82.280 11.836 -57.003 1.00 66.25 644 ALA A N 1
ATOM 4949 C CA . ALA A 1 644 ? 82.026 11.079 -58.230 1.00 66.25 644 ALA A CA 1
ATOM 4950 C C . ALA A 1 644 ? 81.542 11.969 -59.393 1.00 66.25 644 ALA A C 1
ATOM 4952 O O . ALA A 1 644 ? 81.881 11.712 -60.546 1.00 66.25 644 ALA A O 1
ATOM 4953 N N . LEU A 1 645 ? 80.830 13.061 -59.095 1.00 63.09 645 LEU A N 1
ATOM 4954 C CA . LEU A 1 645 ? 80.317 14.012 -60.088 1.00 63.09 645 LEU A CA 1
ATOM 4955 C C . LEU A 1 645 ? 81.429 14.744 -60.858 1.00 63.09 645 LEU A C 1
ATOM 4957 O O . LEU A 1 645 ? 81.321 14.967 -62.062 1.00 63.09 645 LEU A O 1
ATOM 4961 N N . ALA A 1 646 ? 82.515 15.099 -60.172 1.00 63.31 646 ALA A N 1
ATOM 4962 C CA . ALA A 1 646 ? 83.633 15.836 -60.760 1.00 63.31 646 ALA A CA 1
ATOM 4963 C C . ALA A 1 646 ? 84.449 15.012 -61.782 1.00 63.31 646 ALA A C 1
ATOM 4965 O O . ALA A 1 646 ? 85.229 15.585 -62.538 1.00 63.31 646 ALA A O 1
ATOM 4966 N N . GLY A 1 647 ? 84.279 13.684 -61.819 1.00 64.06 647 GLY A N 1
ATOM 4967 C CA . GLY A 1 647 ? 85.049 12.764 -62.667 1.00 64.06 647 GLY A CA 1
ATOM 4968 C C . GLY A 1 647 ? 84.435 12.443 -64.034 1.00 64.06 647 GLY A C 1
ATOM 4969 O O . GLY A 1 647 ? 84.978 11.597 -64.738 1.00 64.06 647 GLY A O 1
ATOM 4970 N N . GLY A 1 648 ? 83.304 13.054 -64.405 1.00 60.00 648 GLY A N 1
ATOM 4971 C CA . GLY A 1 648 ? 82.603 12.770 -65.670 1.00 60.00 648 GLY A CA 1
ATOM 4972 C C . GLY A 1 648 ? 81.847 11.434 -65.698 1.00 60.00 648 GLY A C 1
ATOM 4973 O O . GLY A 1 648 ? 81.192 11.114 -66.686 1.00 60.00 648 GLY A O 1
ATOM 4974 N N . ASP A 1 649 ? 81.897 10.668 -64.604 1.00 68.44 649 ASP A N 1
ATOM 4975 C CA . ASP A 1 649 ? 81.145 9.428 -64.415 1.00 68.44 649 ASP A CA 1
ATOM 4976 C C . ASP A 1 649 ? 79.792 9.735 -63.756 1.00 68.44 649 ASP A C 1
ATOM 4978 O O . ASP A 1 649 ? 79.529 9.474 -62.576 1.00 68.44 649 ASP A O 1
ATOM 4982 N N . TYR A 1 650 ? 78.940 10.383 -64.548 1.00 63.50 650 TYR A N 1
ATOM 4983 C CA . TYR A 1 650 ? 77.664 10.959 -64.126 1.00 63.50 650 TYR A CA 1
ATOM 4984 C C . TYR A 1 650 ? 76.676 9.925 -63.551 1.00 63.50 650 TYR A C 1
ATOM 4986 O O . TYR A 1 650 ? 75.775 10.283 -62.795 1.00 63.50 650 TYR A O 1
ATOM 4994 N N . VAL A 1 651 ? 76.875 8.634 -63.837 1.00 65.06 651 VAL A N 1
ATOM 4995 C CA . VAL A 1 651 ? 76.044 7.533 -63.326 1.00 65.06 651 VAL A CA 1
ATOM 4996 C C . VAL A 1 651 ? 76.407 7.185 -61.878 1.00 65.06 651 VAL A C 1
ATOM 4998 O O . VAL A 1 651 ? 75.523 7.020 -61.038 1.00 65.06 651 VAL A O 1
ATOM 5001 N N . LYS A 1 652 ? 77.703 7.133 -61.548 1.00 67.50 652 LYS A N 1
ATOM 5002 C CA . LYS A 1 652 ? 78.185 6.785 -60.201 1.00 67.50 652 LYS A CA 1
ATOM 5003 C C . LYS A 1 652 ? 77.884 7.870 -59.161 1.00 67.50 652 LYS A C 1
ATOM 5005 O O . LYS A 1 652 ? 77.635 7.561 -57.997 1.00 67.50 652 LYS A O 1
ATOM 5010 N N . ALA A 1 653 ? 77.881 9.134 -59.579 1.00 63.38 653 ALA A N 1
ATOM 5011 C CA . ALA A 1 653 ? 77.524 10.270 -58.728 1.00 63.38 653 ALA A CA 1
ATOM 5012 C C . ALA A 1 653 ? 76.059 10.252 -58.271 1.00 63.38 653 ALA A C 1
ATOM 5014 O O . ALA A 1 653 ? 75.751 10.666 -57.155 1.00 63.38 653 ALA A O 1
ATOM 5015 N N . LEU A 1 654 ? 75.168 9.741 -59.118 1.00 64.50 654 LEU A N 1
ATOM 5016 C CA . LEU A 1 654 ? 73.735 9.685 -58.857 1.00 64.50 654 LEU A CA 1
ATOM 5017 C C . LEU A 1 654 ? 73.367 8.581 -57.844 1.00 64.50 654 LEU A C 1
ATOM 5019 O O . LEU A 1 654 ? 72.526 8.810 -56.980 1.00 64.50 654 LEU A O 1
ATOM 5023 N N . ASP A 1 655 ? 74.034 7.421 -57.893 1.00 74.88 655 ASP A N 1
ATOM 5024 C CA . ASP A 1 655 ? 73.761 6.271 -57.004 1.00 74.88 655 ASP A CA 1
ATOM 5025 C C . ASP A 1 655 ? 74.116 6.556 -55.532 1.00 74.88 655 ASP A C 1
ATOM 5027 O O . ASP A 1 655 ? 73.351 6.262 -54.611 1.00 74.88 655 ASP A O 1
ATOM 5031 N N . LEU A 1 656 ? 75.257 7.211 -55.293 1.00 74.12 656 LEU A N 1
ATOM 5032 C CA . LEU A 1 656 ? 75.674 7.620 -53.944 1.00 74.12 656 LEU A CA 1
ATOM 5033 C C . LEU A 1 656 ? 74.738 8.677 -53.338 1.00 74.12 656 LEU A C 1
ATOM 5035 O O . LEU A 1 656 ? 74.551 8.716 -52.123 1.00 74.12 656 LEU A O 1
ATOM 5039 N N . ALA A 1 657 ? 74.109 9.495 -54.181 1.00 70.00 657 ALA A N 1
ATOM 5040 C CA . ALA A 1 657 ? 73.119 10.477 -53.766 1.00 70.00 657 ALA A CA 1
ATOM 5041 C C . ALA A 1 657 ? 71.847 9.793 -53.201 1.00 70.00 657 ALA A C 1
ATOM 5043 O O . ALA A 1 657 ? 71.291 10.207 -52.184 1.00 70.00 657 ALA A O 1
ATOM 5044 N N . ILE A 1 658 ? 71.407 8.692 -53.811 1.00 74.25 658 ILE A N 1
ATOM 5045 C CA . ILE A 1 658 ? 70.193 7.971 -53.398 1.00 74.25 658 ILE A CA 1
ATOM 5046 C C . ILE A 1 658 ? 70.361 7.360 -51.998 1.00 74.25 658 ILE A C 1
ATOM 5048 O O . ILE A 1 658 ? 69.508 7.559 -51.136 1.00 74.25 658 ILE A O 1
ATOM 5052 N N . ARG A 1 659 ? 71.507 6.726 -51.720 1.00 76.06 659 ARG A N 1
ATOM 5053 C CA . ARG A 1 659 ? 71.782 6.088 -50.415 1.00 76.06 659 ARG A CA 1
ATOM 5054 C C . ARG A 1 659 ? 71.789 7.064 -49.238 1.00 76.06 659 ARG A C 1
ATOM 5056 O O . ARG A 1 659 ? 71.411 6.690 -48.133 1.00 76.06 659 ARG A O 1
ATOM 5063 N N . ALA A 1 660 ? 72.207 8.310 -49.462 1.00 67.50 660 ALA A N 1
ATOM 5064 C CA . ALA A 1 660 ? 72.146 9.358 -48.443 1.00 67.50 660 ALA A CA 1
ATOM 5065 C C . ALA A 1 660 ? 70.701 9.801 -48.131 1.00 67.50 660 ALA A C 1
ATOM 5067 O O . ALA A 1 660 ? 70.449 10.386 -47.082 1.00 67.50 660 ALA A O 1
ATOM 5068 N N . SER A 1 661 ? 69.743 9.537 -49.024 1.00 72.19 661 SER A N 1
ATOM 5069 C CA . SER A 1 661 ? 68.329 9.846 -48.797 1.00 72.19 661 SER A CA 1
ATOM 5070 C C . SER A 1 661 ? 67.615 8.776 -47.963 1.00 72.19 661 SER A C 1
ATOM 5072 O O . SER A 1 661 ? 66.693 9.127 -47.229 1.00 72.19 661 SER A O 1
ATOM 5074 N N . ASP A 1 662 ? 68.030 7.510 -48.047 1.00 76.38 662 ASP A N 1
ATOM 5075 C CA . ASP A 1 662 ? 67.404 6.400 -47.310 1.00 76.38 662 ASP A CA 1
ATOM 5076 C C . ASP A 1 662 ? 67.749 6.446 -45.815 1.00 76.38 662 ASP A C 1
ATOM 5078 O O . ASP A 1 662 ? 66.867 6.375 -44.962 1.00 76.38 662 ASP A O 1
ATOM 5082 N N . THR A 1 663 ? 69.016 6.705 -45.477 1.00 75.81 663 THR A N 1
ATOM 5083 C CA . THR A 1 663 ? 69.463 6.854 -44.078 1.00 75.81 663 THR A CA 1
ATOM 5084 C C . THR A 1 663 ? 68.795 8.028 -43.357 1.00 75.81 663 THR A C 1
ATOM 5086 O O . THR A 1 663 ? 68.679 8.029 -42.131 1.00 75.81 663 THR A O 1
ATOM 5089 N N . LEU A 1 664 ? 68.325 9.026 -44.110 1.00 77.38 664 LEU A N 1
ATOM 5090 C CA . LEU A 1 664 ? 67.555 10.146 -43.583 1.00 77.38 664 LEU A CA 1
ATOM 5091 C C . LEU A 1 664 ? 66.110 9.763 -43.224 1.00 77.38 664 LEU A C 1
ATOM 5093 O O . LEU A 1 664 ? 65.521 10.380 -42.335 1.00 77.38 664 LEU A O 1
ATOM 5097 N N . ALA A 1 665 ? 65.531 8.775 -43.908 1.00 76.06 665 ALA A N 1
ATOM 5098 C CA . ALA A 1 665 ? 64.176 8.303 -43.644 1.00 76.06 665 ALA A CA 1
ATOM 5099 C C . ALA A 1 665 ? 64.108 7.487 -42.341 1.00 76.06 665 ALA A C 1
ATOM 5101 O O . ALA A 1 665 ? 63.233 7.746 -41.515 1.00 76.06 665 ALA A O 1
ATOM 5102 N N . ASP A 1 666 ? 65.077 6.598 -42.103 1.00 76.12 666 ASP A N 1
ATOM 5103 C CA . ASP A 1 666 ? 65.137 5.766 -40.889 1.00 76.12 666 ASP A CA 1
ATOM 5104 C C . ASP A 1 666 ? 65.245 6.608 -39.604 1.00 76.12 666 ASP A C 1
ATOM 5106 O O . ASP A 1 666 ? 64.574 6.339 -38.607 1.00 76.12 666 ASP A O 1
ATOM 5110 N N . PHE A 1 667 ? 66.032 7.690 -39.636 1.00 77.75 667 PHE A N 1
ATOM 5111 C CA . PHE A 1 667 ? 66.159 8.621 -38.508 1.00 77.75 667 PHE A CA 1
ATOM 5112 C C . PHE A 1 667 ? 64.837 9.340 -38.174 1.00 77.75 667 PHE A C 1
ATOM 5114 O O . PHE A 1 667 ? 64.560 9.620 -37.008 1.00 77.75 667 PHE A O 1
ATOM 5121 N N . ARG A 1 668 ? 63.996 9.626 -39.180 1.00 76.62 668 ARG A N 1
ATOM 5122 C CA . ARG A 1 668 ? 62.683 10.260 -38.964 1.00 76.62 668 ARG A CA 1
ATOM 5123 C C . ARG A 1 668 ? 61.703 9.319 -38.268 1.00 76.62 668 ARG A C 1
ATOM 5125 O O . ARG A 1 668 ? 61.022 9.758 -37.347 1.00 76.62 668 ARG A O 1
ATOM 5132 N N . ALA A 1 669 ? 61.683 8.045 -38.654 1.00 78.44 669 ALA A N 1
ATOM 5133 C CA . ALA A 1 669 ? 60.784 7.049 -38.072 1.00 78.44 669 ALA A CA 1
ATOM 5134 C C . ALA A 1 669 ? 61.051 6.826 -36.572 1.00 78.44 669 ALA A C 1
ATOM 5136 O O . ALA A 1 669 ? 60.122 6.845 -35.767 1.00 78.44 669 ALA A O 1
ATOM 5137 N N . ALA A 1 670 ? 62.322 6.694 -36.175 1.00 76.25 670 ALA A N 1
ATOM 5138 C CA . ALA A 1 670 ? 62.682 6.554 -34.762 1.00 76.25 670 ALA A CA 1
ATOM 5139 C C . ALA A 1 670 ? 62.244 7.780 -33.935 1.00 76.25 670 ALA A C 1
ATOM 5141 O O . ALA A 1 670 ? 61.763 7.652 -32.808 1.00 76.25 670 ALA A O 1
ATOM 5142 N N . PHE A 1 671 ? 62.393 8.985 -34.495 1.00 78.94 671 PHE A N 1
ATOM 5143 C CA . PHE A 1 671 ? 62.015 10.229 -33.822 1.00 78.94 671 PHE A CA 1
ATOM 5144 C C . PHE A 1 671 ? 60.497 10.348 -33.608 1.00 78.94 671 PHE A C 1
ATOM 5146 O O . PHE A 1 671 ? 60.064 10.821 -32.554 1.00 78.94 671 PHE A O 1
ATOM 5153 N N . GLU A 1 672 ? 59.692 9.912 -34.579 1.00 81.25 672 GLU A N 1
ATOM 5154 C CA . GLU A 1 672 ? 58.229 9.862 -34.457 1.00 81.25 672 GLU A CA 1
ATOM 5155 C C . GLU A 1 672 ? 57.794 8.904 -33.339 1.00 81.25 672 GLU A C 1
ATOM 5157 O O . GLU A 1 672 ? 56.994 9.289 -32.485 1.00 81.25 672 GLU A O 1
ATOM 5162 N N . GLU A 1 673 ? 58.399 7.716 -33.247 1.00 79.56 673 GLU A N 1
ATOM 5163 C CA . GLU A 1 673 ? 58.092 6.745 -32.188 1.00 79.56 673 GLU A CA 1
ATOM 5164 C C . GLU A 1 673 ? 58.393 7.304 -30.781 1.00 79.56 673 GLU A C 1
ATOM 5166 O O . GLU A 1 673 ? 57.590 7.170 -29.854 1.00 79.56 673 GLU A O 1
ATOM 5171 N N . ALA A 1 674 ? 59.520 8.002 -30.604 1.00 80.25 674 ALA A N 1
ATOM 5172 C CA . ALA A 1 674 ? 59.842 8.647 -29.329 1.00 80.25 674 ALA A CA 1
ATOM 5173 C C . ALA A 1 674 ? 58.859 9.786 -28.967 1.00 80.25 674 ALA A C 1
ATOM 5175 O O . ALA A 1 674 ? 58.560 9.986 -27.785 1.00 80.25 674 ALA A O 1
ATOM 5176 N N . GLN A 1 675 ? 58.307 10.505 -29.957 1.00 81.50 675 GLN A N 1
ATOM 5177 C CA . GLN A 1 675 ? 57.251 11.505 -29.731 1.00 81.50 675 GLN A CA 1
ATOM 5178 C C . GLN A 1 675 ? 55.923 10.866 -29.299 1.00 81.50 675 GLN A C 1
ATOM 5180 O O . GLN A 1 675 ? 55.236 11.419 -28.440 1.00 81.50 675 GLN A O 1
ATOM 5185 N N . GLU A 1 676 ? 55.558 9.697 -29.823 1.00 83.50 676 GLU A N 1
ATOM 5186 C CA . GLU A 1 676 ? 54.333 9.002 -29.404 1.00 83.50 676 GLU A CA 1
ATOM 5187 C C . GLU A 1 676 ? 54.389 8.575 -27.929 1.00 83.50 676 GLU A C 1
ATOM 5189 O O . GLU A 1 676 ? 53.443 8.802 -27.163 1.00 83.50 676 GLU A O 1
ATOM 5194 N N . VAL A 1 677 ? 55.521 8.013 -27.488 1.00 85.50 677 VAL A N 1
ATOM 5195 C CA . VAL A 1 677 ? 55.718 7.617 -26.081 1.00 85.50 677 VAL A CA 1
ATOM 5196 C C . VAL A 1 677 ? 55.701 8.844 -25.160 1.00 85.50 677 VAL A C 1
ATOM 5198 O O . VAL A 1 677 ? 55.101 8.801 -24.082 1.00 85.50 677 VAL A O 1
ATOM 5201 N N . ARG A 1 678 ? 56.261 9.974 -25.608 1.00 86.25 678 ARG A N 1
ATOM 5202 C CA . ARG A 1 678 ? 56.197 11.265 -24.906 1.00 86.25 678 ARG A CA 1
ATOM 5203 C C . ARG A 1 678 ? 54.761 11.755 -24.700 1.00 86.25 678 ARG A C 1
ATOM 5205 O O . ARG A 1 678 ? 54.408 12.175 -23.595 1.00 86.25 678 ARG A O 1
ATOM 5212 N N . VAL A 1 679 ? 53.905 11.689 -25.724 1.00 88.12 679 VAL A N 1
ATOM 5213 C CA . VAL A 1 679 ? 52.486 12.084 -25.607 1.00 88.12 679 VAL A CA 1
ATOM 5214 C C . VAL A 1 679 ? 51.779 11.242 -24.541 1.00 88.12 679 VAL A C 1
ATOM 5216 O O . VAL A 1 679 ? 51.067 11.776 -23.691 1.00 88.12 679 VAL A O 1
ATOM 5219 N N . ARG A 1 680 ? 52.037 9.932 -24.506 1.00 86.00 680 ARG A N 1
ATOM 5220 C CA . ARG A 1 680 ? 51.461 9.045 -23.484 1.00 86.00 680 ARG A CA 1
ATOM 5221 C C . ARG A 1 680 ? 51.980 9.354 -22.077 1.00 86.00 680 ARG A C 1
ATOM 5223 O O . ARG A 1 680 ? 51.184 9.425 -21.141 1.00 86.00 680 ARG A O 1
ATOM 5230 N N . ALA A 1 681 ? 53.286 9.576 -21.919 1.00 84.44 681 ALA A N 1
ATOM 5231 C CA . ALA A 1 681 ? 53.896 9.910 -20.630 1.00 84.44 681 ALA A CA 1
ATOM 5232 C C . ALA A 1 681 ? 53.372 11.247 -20.070 1.00 84.44 681 ALA A C 1
ATOM 5234 O O . ALA A 1 681 ? 53.075 11.364 -18.879 1.00 84.44 681 ALA A O 1
ATOM 5235 N N . THR A 1 682 ? 53.181 12.247 -20.935 1.00 85.56 682 THR A N 1
ATOM 5236 C CA . THR A 1 682 ? 52.620 13.551 -20.545 1.00 85.56 682 THR A CA 1
ATOM 5237 C C . THR A 1 682 ? 51.135 13.478 -20.176 1.00 85.56 682 THR A C 1
ATOM 5239 O O . THR A 1 682 ? 50.728 14.145 -19.220 1.00 85.56 682 THR A O 1
ATOM 5242 N N . ALA A 1 683 ? 50.343 12.643 -20.858 1.00 85.69 683 ALA A N 1
ATOM 5243 C CA . ALA A 1 683 ? 48.943 12.392 -20.512 1.00 85.69 683 ALA A CA 1
ATOM 5244 C C . ALA A 1 683 ? 48.799 11.696 -19.147 1.00 85.69 683 ALA A C 1
ATOM 5246 O O . ALA A 1 683 ? 48.028 12.153 -18.304 1.00 85.69 683 ALA A O 1
ATOM 5247 N N . LEU A 1 684 ? 49.601 10.656 -18.879 1.00 86.44 684 LEU A N 1
ATOM 5248 C CA . LEU A 1 684 ? 49.597 9.951 -17.590 1.00 86.44 684 LEU A CA 1
ATOM 5249 C C . LEU A 1 684 ? 49.930 10.895 -16.424 1.00 86.44 684 LEU A C 1
ATOM 5251 O O . LEU A 1 684 ? 49.281 10.859 -15.377 1.00 86.44 684 LEU A O 1
ATOM 5255 N N . ARG A 1 685 ? 50.907 11.787 -16.622 1.00 86.38 685 ARG A N 1
ATOM 5256 C CA . ARG A 1 685 ? 51.245 12.833 -15.652 1.00 86.38 685 ARG A CA 1
ATOM 5257 C C . ARG A 1 685 ? 50.059 13.760 -15.365 1.00 86.38 685 ARG A C 1
ATOM 5259 O O . ARG A 1 685 ? 49.834 14.117 -14.209 1.00 86.38 685 ARG A O 1
ATOM 5266 N N . GLN A 1 686 ? 49.316 14.165 -16.393 1.00 84.38 686 GLN A N 1
ATOM 5267 C CA . GLN A 1 686 ? 48.148 15.033 -16.230 1.00 84.38 686 GLN A CA 1
ATOM 5268 C C . GLN A 1 686 ? 47.046 14.334 -15.417 1.00 84.38 686 GLN A C 1
ATOM 5270 O O . GLN A 1 686 ? 46.555 14.901 -14.441 1.00 84.38 686 GLN A O 1
ATOM 5275 N N . THR A 1 687 ? 46.746 13.070 -15.728 1.00 84.88 687 THR A N 1
ATOM 5276 C CA . THR A 1 687 ? 45.804 12.244 -14.953 1.00 84.88 687 THR A CA 1
ATOM 5277 C C . THR A 1 687 ? 46.245 12.078 -13.495 1.00 84.88 687 THR A C 1
ATOM 5279 O O . THR A 1 687 ? 45.415 12.117 -12.587 1.00 84.88 687 THR A O 1
ATOM 5282 N N . ALA A 1 688 ? 47.550 11.955 -13.236 1.00 83.69 688 ALA A N 1
ATOM 5283 C CA . ALA A 1 688 ? 48.066 11.862 -11.874 1.00 83.69 688 ALA A CA 1
ATOM 5284 C C . ALA A 1 688 ? 47.824 13.129 -11.041 1.00 83.69 688 ALA A C 1
ATOM 5286 O O . ALA A 1 688 ? 47.494 13.027 -9.858 1.00 83.69 688 ALA A O 1
ATOM 5287 N N . ARG A 1 689 ? 47.908 14.312 -11.661 1.00 83.00 689 ARG A N 1
ATOM 5288 C CA . ARG A 1 689 ? 47.586 15.587 -11.001 1.00 83.00 689 ARG A CA 1
ATOM 5289 C C . ARG A 1 689 ? 46.095 15.723 -10.703 1.00 83.00 689 ARG A C 1
ATOM 5291 O O . ARG A 1 689 ? 45.739 16.177 -9.622 1.00 83.00 689 ARG A O 1
ATOM 5298 N N . GLU A 1 690 ? 45.231 15.299 -11.623 1.00 82.00 690 GLU A N 1
ATOM 5299 C CA . GLU A 1 690 ? 43.769 15.349 -11.448 1.00 82.00 690 GLU A CA 1
ATOM 5300 C C . GLU A 1 690 ? 43.277 14.446 -10.308 1.00 82.00 690 GLU A C 1
ATOM 5302 O O . GLU A 1 690 ? 42.336 14.798 -9.601 1.00 82.00 690 GLU A O 1
ATOM 5307 N N . ILE A 1 691 ? 43.949 13.313 -10.086 1.00 81.69 691 ILE A N 1
ATOM 5308 C CA . ILE A 1 691 ? 43.653 12.359 -9.003 1.00 81.69 691 ILE A CA 1
ATOM 5309 C C . ILE A 1 691 ? 44.316 12.779 -7.670 1.00 81.69 691 ILE A C 1
ATOM 5311 O O . ILE A 1 691 ? 44.047 12.190 -6.621 1.00 81.69 691 ILE A O 1
ATOM 5315 N N . GLY A 1 692 ? 45.152 13.824 -7.683 1.00 76.69 692 GLY A N 1
ATOM 5316 C CA . GLY A 1 692 ? 45.821 14.358 -6.495 1.00 76.69 692 GLY A CA 1
ATOM 5317 C C . GLY A 1 692 ? 47.020 13.532 -6.018 1.00 76.69 692 GLY A C 1
ATOM 5318 O O . GLY A 1 692 ? 47.338 13.561 -4.832 1.00 76.69 692 GLY A O 1
ATOM 5319 N N . ALA A 1 693 ? 47.671 12.778 -6.911 1.00 79.56 693 ALA A N 1
ATOM 5320 C CA . ALA A 1 693 ? 48.903 12.050 -6.606 1.00 79.56 693 ALA A CA 1
ATOM 5321 C C . ALA A 1 693 ? 50.145 12.957 -6.745 1.00 79.56 693 ALA A C 1
ATOM 5323 O O . ALA A 1 693 ? 50.182 13.858 -7.586 1.00 79.56 693 ALA A O 1
ATOM 5324 N N . GLU A 1 694 ? 51.187 12.712 -5.945 1.00 77.44 694 GLU A N 1
ATOM 5325 C CA . GLU A 1 694 ? 52.439 13.484 -5.986 1.00 77.44 694 GLU A CA 1
ATOM 5326 C C . GLU A 1 694 ? 53.215 13.246 -7.297 1.00 77.44 694 GLU A C 1
ATOM 5328 O O . GLU A 1 694 ? 53.873 12.222 -7.488 1.00 77.44 694 GLU A O 1
ATOM 5333 N N . ALA A 1 695 ? 53.146 14.211 -8.220 1.00 76.31 695 ALA A N 1
ATOM 5334 C CA . ALA A 1 695 ? 53.656 14.074 -9.589 1.00 76.31 695 ALA A CA 1
ATOM 5335 C C . ALA A 1 695 ? 55.126 14.509 -9.797 1.00 76.31 695 ALA A C 1
ATOM 5337 O O . ALA A 1 695 ? 55.622 14.441 -10.921 1.00 76.31 695 ALA A O 1
ATOM 5338 N N . GLU A 1 696 ? 55.857 14.920 -8.752 1.00 82.56 696 GLU A N 1
ATOM 5339 C CA . GLU A 1 696 ? 57.198 15.525 -8.898 1.00 82.56 696 GLU A CA 1
ATOM 5340 C C . GLU A 1 696 ? 58.233 14.616 -9.583 1.00 82.56 696 GLU A C 1
ATOM 5342 O O . GLU A 1 696 ? 59.089 15.088 -10.332 1.00 82.56 696 GLU A O 1
ATOM 5347 N N . LYS A 1 697 ? 58.177 13.299 -9.351 1.00 82.38 697 LYS A N 1
ATOM 5348 C CA . LYS A 1 697 ? 59.068 12.335 -10.024 1.00 82.38 697 LYS A CA 1
ATOM 5349 C C . LYS A 1 697 ? 58.695 12.103 -11.491 1.00 82.38 697 LYS A C 1
ATOM 5351 O O . LYS A 1 697 ? 59.592 11.903 -12.302 1.00 82.38 697 LYS A O 1
ATOM 5356 N N . LEU A 1 698 ? 57.408 12.174 -11.842 1.00 84.38 698 LEU A N 1
ATOM 5357 C CA . LEU A 1 698 ? 56.954 12.082 -13.238 1.00 84.38 698 LEU A CA 1
ATOM 5358 C C . LEU A 1 698 ? 57.418 13.294 -14.047 1.00 84.38 698 LEU A C 1
ATOM 5360 O O . LEU A 1 698 ? 57.819 13.150 -15.197 1.00 84.38 698 LEU A O 1
ATOM 5364 N N . ASP A 1 699 ? 57.418 14.479 -13.432 1.00 83.81 699 ASP A N 1
ATOM 5365 C CA . ASP A 1 699 ? 57.928 15.701 -14.058 1.00 83.81 699 ASP A CA 1
ATOM 5366 C C . ASP A 1 699 ? 59.419 15.598 -14.420 1.00 83.81 699 ASP A C 1
ATOM 5368 O O . ASP A 1 699 ? 59.816 16.037 -15.498 1.00 83.81 699 ASP A O 1
ATOM 5372 N N . LYS A 1 700 ? 60.234 14.951 -13.575 1.00 85.75 700 LYS A N 1
ATOM 5373 C CA . LYS A 1 700 ? 61.666 14.734 -13.846 1.00 85.75 700 LYS A CA 1
ATOM 5374 C C . LYS A 1 700 ? 61.909 13.800 -15.032 1.00 85.75 700 LYS A C 1
ATOM 5376 O O . LYS A 1 700 ? 62.677 14.156 -15.917 1.00 85.75 700 LYS A O 1
ATOM 5381 N N . PHE A 1 701 ? 61.217 12.661 -15.099 1.00 87.94 701 PHE A N 1
ATOM 5382 C CA . PHE A 1 701 ? 61.390 11.719 -16.212 1.00 87.94 701 PHE A CA 1
ATOM 5383 C C . PHE A 1 701 ? 60.954 12.298 -17.565 1.00 87.94 701 PHE A C 1
ATOM 5385 O O . PHE A 1 701 ? 61.580 12.024 -18.587 1.00 87.94 701 PHE A O 1
ATOM 5392 N N . VAL A 1 702 ? 59.897 13.122 -17.585 1.00 87.31 702 VAL A N 1
ATOM 5393 C CA . VAL A 1 702 ? 59.474 13.823 -18.809 1.00 87.31 702 VAL A CA 1
ATOM 5394 C C . VAL A 1 702 ? 60.513 14.867 -19.229 1.00 87.31 702 VAL A C 1
ATOM 5396 O O . VAL A 1 702 ? 60.807 14.975 -20.416 1.00 87.31 702 VAL A O 1
ATOM 5399 N N . GLN A 1 703 ? 61.102 15.596 -18.278 1.00 86.69 703 GLN A N 1
ATOM 5400 C CA . GLN A 1 703 ? 62.145 16.581 -18.574 1.00 86.69 703 GLN A CA 1
ATOM 5401 C C . GLN A 1 703 ? 63.414 15.926 -19.145 1.00 86.69 703 GLN A C 1
ATOM 5403 O O . GLN A 1 703 ? 63.921 16.370 -20.170 1.00 86.69 703 GLN A O 1
ATOM 5408 N N . GLU A 1 704 ? 63.889 14.837 -18.534 1.00 85.50 704 GLU A N 1
ATOM 5409 C CA . GLU A 1 704 ? 65.074 14.096 -18.993 1.00 85.50 704 GLU A CA 1
ATOM 5410 C C . GLU A 1 704 ? 64.895 13.521 -20.413 1.00 85.50 704 GLU A C 1
ATOM 5412 O O . GLU A 1 704 ? 65.836 13.517 -21.209 1.00 85.50 704 GLU A O 1
ATOM 5417 N N . GLY A 1 705 ? 63.685 13.064 -20.759 1.00 85.12 705 GLY A N 1
ATOM 5418 C CA . GLY A 1 705 ? 63.364 12.608 -22.116 1.00 85.12 705 GLY A CA 1
ATOM 5419 C C . GLY A 1 705 ? 63.307 13.743 -23.146 1.00 85.12 705 GLY A C 1
ATOM 5420 O O . GLY A 1 705 ? 63.787 13.582 -24.271 1.00 85.12 705 GLY A O 1
ATOM 5421 N N . ASP A 1 706 ? 62.767 14.905 -22.765 1.00 84.88 706 ASP A N 1
ATOM 5422 C CA . ASP A 1 706 ? 62.714 16.094 -23.628 1.00 84.88 706 ASP A CA 1
ATOM 5423 C C . ASP A 1 706 ? 64.125 16.633 -23.939 1.00 84.88 706 ASP A C 1
ATOM 5425 O O . ASP A 1 706 ? 64.403 17.015 -25.082 1.00 84.88 706 ASP A O 1
ATOM 5429 N N . ASP A 1 707 ? 65.040 16.584 -22.968 1.00 84.69 707 ASP A N 1
ATOM 5430 C CA . ASP A 1 707 ? 66.436 17.001 -23.138 1.00 84.69 707 ASP A CA 1
ATOM 5431 C C . ASP A 1 707 ? 67.217 16.049 -24.073 1.00 84.69 707 ASP A C 1
ATOM 5433 O O . ASP A 1 707 ? 67.997 16.499 -24.919 1.00 84.69 707 ASP A O 1
ATOM 5437 N N . ALA A 1 708 ? 66.972 14.734 -24.000 1.00 82.38 708 ALA A N 1
ATOM 5438 C CA . ALA A 1 708 ? 67.583 13.746 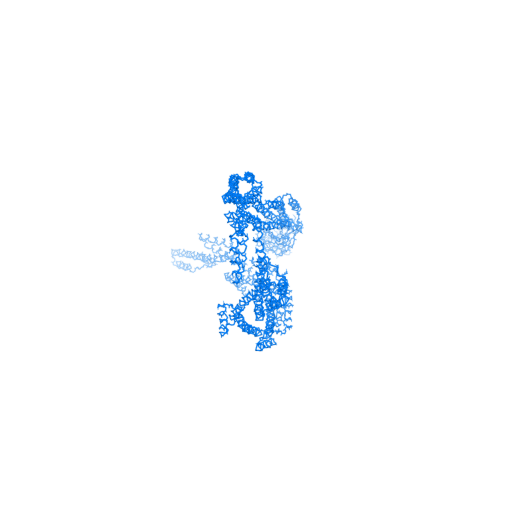-24.897 1.00 82.38 708 ALA A CA 1
ATOM 5439 C C . ALA A 1 708 ? 67.135 13.916 -26.367 1.00 82.38 708 ALA A C 1
ATOM 5441 O O . ALA A 1 708 ? 67.964 13.866 -27.284 1.00 82.38 708 ALA A O 1
ATOM 5442 N N . LEU A 1 709 ? 65.854 14.234 -26.605 1.00 81.38 709 LEU A N 1
ATOM 5443 C CA . LEU A 1 709 ? 65.347 14.557 -27.949 1.00 81.38 709 LEU A CA 1
ATOM 5444 C C . LEU A 1 709 ? 65.974 15.823 -28.540 1.00 81.38 709 LEU A C 1
ATOM 5446 O O . LEU A 1 709 ? 66.112 15.927 -29.762 1.00 81.38 709 LEU A O 1
ATOM 5450 N N . ALA A 1 710 ? 66.348 16.793 -27.704 1.00 80.69 710 ALA A N 1
ATOM 5451 C CA . ALA A 1 710 ? 67.010 18.013 -28.160 1.00 80.69 710 ALA A CA 1
ATOM 5452 C C . ALA A 1 710 ? 68.435 17.747 -28.682 1.00 80.69 710 ALA A C 1
ATOM 5454 O O . ALA A 1 710 ? 68.898 18.457 -29.576 1.00 80.69 710 ALA A O 1
ATOM 5455 N N . MET A 1 711 ? 69.106 16.706 -28.175 1.00 78.06 711 MET A N 1
ATOM 5456 C CA . MET A 1 711 ? 70.461 16.305 -28.582 1.00 78.06 711 MET A CA 1
ATOM 5457 C C . MET A 1 711 ? 70.500 15.362 -29.796 1.00 78.06 711 MET A C 1
ATOM 5459 O O . MET A 1 711 ? 71.580 15.087 -30.314 1.00 78.06 711 MET A O 1
ATOM 5463 N N . GLY A 1 712 ? 69.345 14.884 -30.273 1.00 70.44 712 GLY A N 1
ATOM 5464 C CA . GLY A 1 712 ? 69.259 13.918 -31.376 1.00 70.44 712 GLY A CA 1
ATOM 5465 C C . GLY A 1 712 ? 69.503 12.463 -30.958 1.00 70.44 712 GLY A C 1
ATOM 5466 O O . GLY A 1 712 ? 69.634 11.605 -31.831 1.00 70.44 712 GLY A O 1
ATOM 5467 N N . ASP A 1 713 ? 69.538 12.179 -29.649 1.00 80.31 713 ASP A N 1
ATOM 5468 C CA . ASP A 1 713 ? 69.633 10.824 -29.095 1.00 80.31 713 ASP A CA 1
ATOM 5469 C C . ASP A 1 713 ? 68.232 10.274 -28.788 1.00 80.31 713 ASP A C 1
ATOM 5471 O O . ASP A 1 713 ? 67.678 10.407 -27.693 1.00 80.31 713 ASP A O 1
ATOM 5475 N N . VAL A 1 714 ? 67.633 9.700 -29.828 1.00 80.44 714 VAL A N 1
ATOM 5476 C CA . VAL A 1 714 ? 66.235 9.259 -29.848 1.00 80.44 714 VAL A CA 1
ATOM 5477 C C . VAL A 1 714 ? 65.990 8.033 -28.954 1.00 80.44 714 VAL A C 1
ATOM 5479 O O . VAL A 1 714 ? 64.915 7.902 -28.366 1.00 80.44 714 VAL A O 1
ATOM 5482 N N . GLU A 1 715 ? 66.993 7.173 -28.783 1.00 81.25 715 GLU A N 1
ATOM 5483 C CA . GLU A 1 715 ? 66.885 5.952 -27.974 1.00 81.25 715 GLU A CA 1
ATOM 5484 C C . GLU A 1 715 ? 66.842 6.270 -26.475 1.00 81.25 715 GLU A C 1
ATOM 5486 O O . GLU A 1 715 ? 65.977 5.775 -25.745 1.00 81.25 715 GLU A O 1
ATOM 5491 N N . SER A 1 716 ? 67.722 7.168 -26.019 1.00 80.88 716 SER A N 1
ATOM 5492 C CA . SER A 1 716 ? 67.744 7.620 -24.624 1.00 80.88 716 SER A CA 1
ATOM 5493 C C . SER A 1 716 ? 66.444 8.334 -24.233 1.00 80.88 716 SER A C 1
ATOM 5495 O O . SER A 1 716 ? 65.920 8.120 -23.140 1.00 80.88 716 SER A O 1
ATOM 5497 N N . ALA A 1 717 ? 65.862 9.121 -25.145 1.00 81.50 717 ALA A N 1
ATOM 5498 C CA . ALA A 1 717 ? 64.578 9.779 -24.920 1.00 81.50 717 ALA A CA 1
ATOM 5499 C C . ALA A 1 717 ? 63.423 8.788 -24.706 1.00 81.50 717 ALA A C 1
ATOM 5501 O O . ALA A 1 717 ? 62.644 8.915 -23.757 1.00 81.50 717 ALA A O 1
ATOM 5502 N N . LYS A 1 718 ? 63.324 7.770 -25.568 1.00 85.31 718 LYS A N 1
ATOM 5503 C CA . LYS A 1 718 ? 62.297 6.722 -25.482 1.00 85.31 718 LYS A CA 1
ATOM 5504 C C . LYS A 1 718 ? 62.378 5.954 -24.159 1.00 85.31 718 LYS A C 1
ATOM 5506 O O . LYS A 1 718 ? 61.341 5.648 -23.560 1.00 85.31 718 LYS A O 1
ATOM 5511 N N . ALA A 1 719 ? 63.591 5.678 -23.680 1.00 86.00 719 ALA A N 1
ATOM 5512 C CA . ALA A 1 719 ? 63.817 5.003 -22.406 1.00 86.00 719 ALA A CA 1
ATOM 5513 C C . ALA A 1 719 ? 63.283 5.821 -21.214 1.00 86.00 719 ALA A C 1
ATOM 5515 O O . ALA A 1 719 ? 62.524 5.284 -20.403 1.00 86.00 719 ALA A O 1
ATOM 5516 N N . SER A 1 720 ? 63.592 7.121 -21.142 1.00 85.44 720 SER A N 1
ATOM 5517 C CA . SER A 1 720 ? 63.131 8.002 -20.055 1.00 85.44 720 SER A CA 1
ATOM 5518 C C . SER A 1 720 ? 61.603 8.153 -20.019 1.00 85.44 720 SER A C 1
ATOM 5520 O O . SER A 1 720 ? 60.991 8.057 -18.952 1.00 85.44 720 SER A O 1
ATOM 5522 N N . PHE A 1 721 ? 60.940 8.295 -21.175 1.00 88.94 721 PHE A N 1
ATOM 5523 C CA . PHE A 1 721 ? 59.470 8.343 -21.218 1.00 88.94 721 PHE A CA 1
ATOM 5524 C C . PHE A 1 721 ? 58.814 7.008 -20.840 1.00 88.94 721 PHE A C 1
ATOM 5526 O O . PHE A 1 721 ? 57.759 7.002 -20.205 1.00 88.94 721 PHE A O 1
ATOM 5533 N N . SER A 1 722 ? 59.437 5.878 -21.175 1.00 88.31 722 SER A N 1
ATOM 5534 C CA . SER A 1 722 ? 58.931 4.552 -20.796 1.00 88.31 722 SER A CA 1
ATOM 5535 C C . SER A 1 722 ? 59.015 4.325 -19.281 1.00 88.31 722 SER A C 1
ATOM 5537 O O . SER A 1 722 ? 58.054 3.853 -18.674 1.00 88.31 722 SER A O 1
ATOM 5539 N N . GLN A 1 723 ? 60.107 4.762 -18.644 1.00 87.44 723 GLN A N 1
ATOM 5540 C CA . GLN A 1 723 ? 60.252 4.724 -17.182 1.00 87.44 723 GLN A CA 1
ATOM 5541 C C . GLN A 1 723 ? 59.211 5.604 -16.468 1.00 87.44 723 GLN A C 1
ATOM 5543 O O . GLN A 1 723 ? 58.682 5.218 -15.423 1.00 87.44 723 GLN A O 1
ATOM 5548 N N . CYS A 1 724 ? 58.856 6.754 -17.054 1.00 88.75 724 CYS A N 1
ATOM 5549 C CA . CYS A 1 724 ? 57.767 7.606 -16.566 1.00 88.75 724 CYS A CA 1
ATOM 5550 C C . CYS A 1 724 ? 56.419 6.864 -16.542 1.00 88.75 724 CYS A C 1
ATOM 5552 O O . CYS A 1 724 ? 55.686 6.930 -15.551 1.00 88.75 724 CYS A O 1
ATOM 5554 N N . LEU A 1 725 ? 56.105 6.121 -17.610 1.00 87.38 725 LEU A N 1
ATOM 5555 C CA . LEU A 1 725 ? 54.860 5.359 -17.724 1.00 87.38 725 LEU A CA 1
ATOM 5556 C C . LEU A 1 725 ? 54.763 4.249 -16.672 1.00 87.38 725 LEU A C 1
ATOM 5558 O O . LEU A 1 725 ? 53.759 4.164 -15.963 1.00 87.38 725 LEU A O 1
ATOM 5562 N N . GLU A 1 726 ? 55.809 3.435 -16.528 1.00 87.94 726 GLU A N 1
ATOM 5563 C CA . GLU A 1 726 ? 55.830 2.332 -15.559 1.00 87.94 726 GLU A CA 1
ATOM 5564 C C . GLU A 1 726 ? 55.662 2.830 -14.119 1.00 87.94 726 GLU A C 1
ATOM 5566 O O . GLU A 1 726 ? 54.838 2.312 -13.357 1.00 87.94 726 GLU A O 1
ATOM 5571 N N . TRP A 1 727 ? 56.407 3.875 -13.749 1.00 86.69 727 TRP A N 1
ATOM 5572 C CA . TRP A 1 727 ? 56.344 4.432 -12.403 1.00 86.69 727 TRP A CA 1
ATOM 5573 C C . TRP A 1 727 ? 54.989 5.103 -12.116 1.00 86.69 727 TRP A C 1
ATOM 5575 O O . TRP A 1 727 ? 54.413 4.907 -11.041 1.00 86.69 727 TRP A O 1
ATOM 5585 N N . GLY A 1 728 ? 54.437 5.845 -13.083 1.00 86.38 728 GLY A N 1
ATOM 5586 C CA . GLY A 1 728 ? 53.155 6.543 -12.937 1.00 86.38 728 GLY A CA 1
ATOM 5587 C C . GLY A 1 728 ? 51.952 5.610 -12.804 1.00 86.38 728 GLY A C 1
ATOM 5588 O O . GLY A 1 728 ? 51.077 5.854 -11.972 1.00 86.38 728 GLY A O 1
ATOM 5589 N N . ILE A 1 729 ? 51.927 4.501 -13.549 1.00 88.94 729 ILE A N 1
ATOM 5590 C CA . ILE A 1 729 ? 50.878 3.472 -13.440 1.00 88.94 729 ILE A CA 1
ATOM 5591 C C . ILE A 1 729 ? 50.873 2.856 -12.033 1.00 88.94 729 ILE A C 1
ATOM 5593 O O . ILE A 1 729 ? 49.811 2.679 -11.425 1.00 88.94 729 ILE A O 1
ATOM 5597 N N . GLY A 1 730 ? 52.057 2.561 -11.484 1.00 87.19 730 GLY A N 1
ATOM 5598 C CA . GLY A 1 730 ? 52.202 2.028 -10.128 1.00 87.19 730 GLY A CA 1
ATOM 5599 C C . GLY A 1 730 ? 51.674 2.982 -9.052 1.00 87.19 730 GLY A C 1
ATOM 5600 O O . GLY A 1 730 ? 50.923 2.560 -8.168 1.00 87.19 730 GLY A O 1
ATOM 5601 N N . LEU A 1 731 ? 52.011 4.271 -9.160 1.00 87.19 731 LEU A N 1
ATOM 5602 C CA . LEU A 1 731 ? 51.561 5.316 -8.237 1.00 87.19 731 LEU A CA 1
ATOM 5603 C C . LEU A 1 731 ? 50.028 5.449 -8.217 1.00 87.19 731 LEU A C 1
ATOM 5605 O O . LEU A 1 731 ? 49.419 5.451 -7.145 1.00 87.19 731 LEU A O 1
ATOM 5609 N N . LEU A 1 732 ? 49.386 5.506 -9.389 1.00 88.19 732 LEU A N 1
ATOM 5610 C CA . LEU A 1 732 ? 47.931 5.683 -9.485 1.00 88.19 732 LEU A CA 1
ATOM 5611 C C . LEU A 1 732 ? 47.149 4.474 -8.976 1.00 88.19 732 LEU A C 1
ATOM 5613 O O . LEU A 1 732 ? 46.137 4.641 -8.292 1.00 88.19 732 LEU A O 1
ATOM 5617 N N . ARG A 1 733 ? 47.637 3.253 -9.230 1.00 88.81 733 ARG A N 1
ATOM 5618 C CA . ARG A 1 733 ? 47.037 2.032 -8.666 1.00 88.81 733 ARG A CA 1
ATOM 5619 C C . ARG A 1 733 ? 47.068 2.030 -7.139 1.00 88.81 733 ARG A C 1
ATOM 5621 O O . ARG A 1 733 ? 46.090 1.609 -6.524 1.00 88.81 733 ARG A O 1
ATOM 5628 N N . ALA A 1 734 ? 48.160 2.483 -6.524 1.00 87.38 734 ALA A N 1
ATOM 5629 C CA . ALA A 1 734 ? 48.267 2.554 -5.068 1.00 87.38 734 ALA A CA 1
ATOM 5630 C C . ALA A 1 734 ? 47.274 3.572 -4.478 1.00 87.38 734 ALA A C 1
ATOM 5632 O O . ALA A 1 734 ? 46.483 3.215 -3.604 1.00 87.38 734 ALA A O 1
ATOM 5633 N N . GLN A 1 735 ? 47.242 4.791 -5.028 1.00 87.81 735 GLN A N 1
ATOM 5634 C CA . GLN A 1 735 ? 46.361 5.868 -4.565 1.00 87.81 735 GLN A CA 1
ATOM 5635 C C . GLN A 1 735 ? 44.872 5.504 -4.685 1.00 87.81 735 GLN A C 1
ATOM 5637 O O . GLN A 1 735 ? 44.083 5.737 -3.767 1.00 87.81 735 GLN A O 1
ATOM 5642 N N . LEU A 1 736 ? 44.470 4.894 -5.805 1.00 88.56 736 LEU A N 1
ATOM 5643 C CA . LEU A 1 736 ? 43.078 4.494 -6.021 1.00 88.56 736 LEU A CA 1
ATOM 5644 C C . LEU A 1 736 ? 42.661 3.279 -5.183 1.00 88.56 736 LEU A C 1
ATOM 5646 O O . LEU A 1 736 ? 41.488 3.149 -4.845 1.00 88.56 736 LEU A O 1
ATOM 5650 N N . ARG A 1 737 ? 43.593 2.396 -4.802 1.00 88.25 737 ARG A N 1
ATOM 5651 C CA . ARG A 1 737 ? 43.300 1.306 -3.854 1.00 88.25 737 ARG A CA 1
ATOM 5652 C C . ARG A 1 737 ? 43.043 1.829 -2.445 1.00 88.25 737 ARG A C 1
ATOM 5654 O O . ARG A 1 737 ? 42.142 1.324 -1.780 1.00 88.25 737 ARG A O 1
ATOM 5661 N N . GLU A 1 738 ? 43.783 2.845 -2.008 1.00 88.38 738 GLU A N 1
ATOM 5662 C CA . GLU A 1 738 ? 43.540 3.497 -0.717 1.00 88.38 738 GLU A CA 1
ATOM 5663 C C . GLU A 1 738 ? 42.184 4.226 -0.693 1.00 88.38 738 GLU A C 1
ATOM 5665 O O . GLU A 1 738 ? 41.443 4.162 0.289 1.00 88.38 738 GLU A O 1
ATOM 5670 N N . SER A 1 739 ? 41.801 4.897 -1.783 1.00 87.62 739 SER A N 1
ATOM 5671 C CA . SER A 1 739 ? 40.476 5.529 -1.857 1.00 87.62 739 SER A CA 1
ATOM 5672 C C . SER A 1 739 ? 39.337 4.501 -1.920 1.00 87.62 739 SER A C 1
ATOM 5674 O O . SER A 1 739 ? 38.285 4.720 -1.310 1.00 87.62 739 SER A O 1
ATOM 5676 N N . LEU A 1 740 ? 39.558 3.352 -2.570 1.00 89.25 740 LEU A N 1
ATOM 5677 C CA . LEU A 1 740 ? 38.648 2.202 -2.549 1.00 89.25 740 LEU A CA 1
ATOM 5678 C C . LEU A 1 740 ? 38.461 1.630 -1.144 1.00 89.25 740 LEU A C 1
ATOM 5680 O O . LEU A 1 740 ? 37.324 1.360 -0.771 1.00 89.25 740 LEU A O 1
ATOM 5684 N N . SER A 1 741 ? 39.525 1.487 -0.346 1.00 88.69 741 SER A N 1
ATOM 5685 C CA . SER A 1 741 ? 39.392 0.955 1.017 1.00 88.69 741 SER A CA 1
ATOM 5686 C C . SER A 1 741 ? 38.549 1.876 1.902 1.00 88.69 741 SER A C 1
ATOM 5688 O O . SER A 1 741 ? 37.653 1.408 2.599 1.00 88.69 741 SER A O 1
ATOM 5690 N N . LYS A 1 742 ? 38.748 3.198 1.799 1.00 85.94 742 LYS A N 1
ATOM 5691 C CA . LYS A 1 742 ? 37.902 4.202 2.474 1.00 85.94 742 LYS A CA 1
ATOM 5692 C C . LYS A 1 742 ? 36.437 4.112 2.024 1.00 85.94 742 LYS A C 1
ATOM 5694 O O . LYS A 1 742 ? 35.523 4.277 2.829 1.00 85.94 742 LYS A O 1
ATOM 5699 N N . ALA A 1 743 ? 36.192 3.834 0.743 1.00 86.50 743 ALA A N 1
ATOM 5700 C CA . ALA A 1 743 ? 34.838 3.634 0.227 1.00 86.50 743 ALA A CA 1
ATOM 5701 C C . ALA A 1 743 ? 34.197 2.321 0.720 1.00 86.50 743 ALA A C 1
ATOM 5703 O O . ALA A 1 743 ? 33.012 2.305 1.058 1.00 86.50 743 ALA A O 1
ATOM 5704 N N . ASP A 1 744 ? 34.971 1.236 0.811 1.00 87.00 744 ASP A N 1
ATOM 5705 C CA . ASP A 1 744 ? 34.515 -0.050 1.349 1.00 87.00 744 ASP A CA 1
ATOM 5706 C C . ASP A 1 744 ? 34.133 0.063 2.837 1.00 87.00 744 ASP A C 1
ATOM 5708 O O . ASP A 1 744 ? 33.150 -0.543 3.268 1.00 87.00 744 ASP A O 1
ATOM 5712 N N . GLU A 1 745 ? 34.853 0.871 3.624 1.00 86.94 745 GLU A N 1
ATOM 5713 C CA . GLU A 1 745 ? 34.514 1.155 5.027 1.00 86.94 745 GLU A CA 1
ATOM 5714 C C . GLU A 1 745 ? 33.154 1.860 5.170 1.00 86.94 745 GLU A C 1
ATOM 5716 O O . GLU A 1 745 ? 32.352 1.489 6.037 1.00 86.94 745 GLU A O 1
ATOM 5721 N N . LEU A 1 746 ? 32.848 2.817 4.283 1.00 83.69 746 LEU A N 1
ATOM 5722 C CA . LEU A 1 746 ? 31.534 3.475 4.213 1.00 83.69 746 LEU A CA 1
ATOM 5723 C C . LEU A 1 746 ? 30.420 2.480 3.859 1.00 83.69 746 LEU A C 1
ATOM 5725 O O . LEU A 1 746 ? 29.341 2.484 4.451 1.00 83.69 746 LEU A O 1
ATOM 5729 N N . VAL A 1 747 ? 30.688 1.568 2.927 1.00 86.56 747 VAL A N 1
ATOM 5730 C CA . VAL A 1 747 ? 29.744 0.504 2.567 1.00 86.56 747 VAL A CA 1
ATOM 5731 C C . VAL A 1 747 ? 29.541 -0.488 3.717 1.00 86.56 747 VAL A C 1
ATOM 5733 O O . VAL A 1 747 ? 28.414 -0.922 3.972 1.00 86.56 747 VAL A O 1
ATOM 5736 N N . ALA A 1 748 ? 30.599 -0.829 4.452 1.00 85.38 748 ALA A N 1
ATOM 5737 C CA . ALA A 1 748 ? 30.499 -1.669 5.640 1.00 85.38 748 ALA A CA 1
ATOM 5738 C C . ALA A 1 748 ? 29.646 -1.005 6.733 1.00 85.38 748 ALA A C 1
ATOM 5740 O O . ALA A 1 748 ? 28.872 -1.691 7.405 1.00 85.38 748 ALA A O 1
ATOM 5741 N N . THR A 1 749 ? 29.727 0.321 6.881 1.00 81.00 749 THR A N 1
ATOM 5742 C CA . THR A 1 749 ? 28.846 1.075 7.785 1.00 81.00 749 THR A CA 1
ATOM 5743 C C . THR A 1 749 ? 27.394 1.078 7.307 1.00 81.00 749 THR A C 1
ATOM 5745 O O . THR A 1 749 ? 26.513 0.835 8.128 1.00 81.00 749 THR A O 1
ATOM 5748 N N . CYS A 1 750 ? 27.123 1.228 6.003 1.00 83.19 750 CYS A N 1
ATOM 5749 C CA . CYS A 1 750 ? 25.770 1.057 5.448 1.00 83.19 750 CYS A CA 1
ATOM 5750 C C . CYS A 1 750 ? 25.172 -0.316 5.793 1.00 83.19 750 CYS A C 1
ATOM 5752 O O . CYS A 1 750 ? 24.028 -0.394 6.235 1.00 83.19 750 CYS A O 1
ATOM 5754 N N . ARG A 1 751 ? 25.956 -1.395 5.652 1.00 84.00 751 ARG A N 1
ATOM 5755 C CA . ARG A 1 751 ? 25.505 -2.764 5.956 1.00 84.00 751 ARG A CA 1
ATOM 5756 C C . ARG A 1 751 ? 25.191 -2.982 7.435 1.00 84.00 751 ARG A C 1
ATOM 5758 O O . ARG A 1 751 ? 24.212 -3.645 7.738 1.00 84.00 751 ARG A O 1
ATOM 5765 N N . ARG A 1 752 ? 25.990 -2.423 8.354 1.00 83.12 752 ARG A N 1
ATOM 5766 C CA . ARG A 1 752 ? 25.718 -2.508 9.807 1.00 83.12 752 ARG A CA 1
ATOM 5767 C C . ARG A 1 752 ? 24.414 -1.820 10.214 1.00 83.12 752 ARG A C 1
ATOM 5769 O O . ARG A 1 752 ? 23.884 -2.124 11.274 1.00 83.12 752 ARG A O 1
ATOM 5776 N N . LEU A 1 753 ? 23.945 -0.875 9.403 1.00 76.75 753 LEU A N 1
ATOM 5777 C CA . LEU A 1 753 ? 22.740 -0.083 9.642 1.00 76.75 753 LEU A CA 1
ATOM 5778 C C . LEU A 1 753 ? 21.544 -0.553 8.795 1.00 76.75 753 LEU A C 1
ATOM 5780 O O . LEU A 1 753 ? 20.562 0.184 8.686 1.00 76.75 753 LEU A O 1
ATOM 5784 N N . ASP A 1 754 ? 21.639 -1.740 8.183 1.00 80.69 754 ASP A N 1
ATOM 5785 C CA . ASP A 1 754 ? 20.624 -2.336 7.304 1.00 80.69 754 ASP A CA 1
ATOM 5786 C C . ASP A 1 754 ? 20.199 -1.427 6.131 1.00 80.69 754 ASP A C 1
ATOM 5788 O O . ASP A 1 754 ? 19.047 -1.422 5.693 1.00 80.69 754 ASP A O 1
ATOM 5792 N N . ILE A 1 755 ? 21.135 -0.630 5.606 1.00 84.75 755 ILE A N 1
ATOM 5793 C CA . ILE A 1 755 ? 20.933 0.216 4.424 1.00 84.75 755 ILE A CA 1
ATOM 5794 C C . ILE A 1 755 ? 21.368 -0.561 3.179 1.00 84.75 755 ILE A C 1
ATOM 5796 O O . ILE A 1 755 ? 22.454 -1.151 3.155 1.00 84.75 755 ILE A O 1
ATOM 5800 N N . ASP A 1 756 ? 20.552 -0.523 2.121 1.00 83.81 756 ASP A N 1
ATOM 5801 C CA . ASP A 1 756 ? 20.899 -1.144 0.842 1.00 83.81 756 ASP A CA 1
ATOM 5802 C C . ASP A 1 756 ? 22.196 -0.539 0.279 1.00 83.81 756 ASP A C 1
ATOM 5804 O O . ASP A 1 756 ? 22.270 0.629 -0.105 1.00 83.81 756 ASP A O 1
ATOM 5808 N N . SER A 1 757 ? 23.239 -1.366 0.259 1.00 85.75 757 SER A N 1
ATOM 5809 C CA . SER A 1 757 ? 24.578 -1.003 -0.204 1.00 85.75 757 SER A CA 1
ATOM 5810 C C . SER A 1 757 ? 24.846 -1.430 -1.645 1.00 85.75 757 SER A C 1
ATOM 5812 O O . SER A 1 757 ? 25.911 -1.119 -2.179 1.00 85.75 757 SER A O 1
ATOM 5814 N N . THR A 1 758 ? 23.894 -2.104 -2.296 1.00 86.56 758 THR A N 1
ATOM 5815 C CA . THR A 1 758 ? 24.029 -2.635 -3.660 1.00 86.56 758 THR A CA 1
ATOM 5816 C C . THR A 1 758 ? 24.408 -1.556 -4.684 1.00 86.56 758 THR A C 1
ATOM 5818 O O . THR A 1 758 ? 25.343 -1.783 -5.455 1.00 86.56 758 THR A O 1
ATOM 5821 N N . PRO A 1 759 ? 23.801 -0.348 -4.677 1.00 85.44 759 PRO A N 1
ATOM 5822 C CA . PRO A 1 759 ? 24.153 0.697 -5.641 1.00 85.44 759 PRO A CA 1
ATOM 5823 C C . PRO A 1 759 ? 25.599 1.197 -5.497 1.00 85.44 759 PRO A C 1
ATOM 5825 O O . PRO A 1 759 ? 26.283 1.410 -6.498 1.00 85.44 759 PRO A O 1
ATOM 5828 N N . ALA A 1 760 ? 26.085 1.344 -4.260 1.00 87.19 760 ALA A N 1
ATOM 5829 C CA . ALA A 1 760 ? 27.466 1.742 -3.991 1.00 87.19 760 ALA A CA 1
ATOM 5830 C C . ALA A 1 760 ? 28.451 0.611 -4.336 1.00 87.19 760 ALA A C 1
ATOM 5832 O O . ALA A 1 760 ? 29.470 0.858 -4.974 1.00 87.19 760 ALA A O 1
ATOM 5833 N N . LEU A 1 761 ? 28.119 -0.642 -4.000 1.00 88.00 761 LEU A N 1
ATOM 5834 C CA . LEU A 1 761 ? 28.933 -1.822 -4.321 1.00 88.00 761 LEU A CA 1
ATOM 5835 C C . LEU A 1 761 ? 29.138 -2.002 -5.823 1.00 88.00 761 LEU A C 1
ATOM 5837 O O . LEU A 1 761 ? 30.261 -2.265 -6.245 1.00 88.00 761 LEU A O 1
ATOM 5841 N N . ASN A 1 762 ? 28.090 -1.812 -6.626 1.00 88.69 762 ASN A N 1
ATOM 5842 C CA . ASN A 1 762 ? 28.186 -1.915 -8.081 1.00 88.69 762 ASN A CA 1
ATOM 5843 C C . ASN A 1 762 ? 29.185 -0.889 -8.637 1.00 88.69 762 ASN A C 1
ATOM 5845 O O . ASN A 1 762 ? 30.058 -1.242 -9.431 1.00 88.69 762 ASN A O 1
ATOM 5849 N N . LYS A 1 763 ? 29.134 0.357 -8.151 1.00 89.19 763 LYS A N 1
ATOM 5850 C CA . LYS A 1 763 ? 30.066 1.419 -8.558 1.00 89.19 763 LYS A CA 1
ATOM 5851 C C . LYS A 1 763 ? 31.503 1.157 -8.109 1.00 89.19 763 LYS A C 1
ATOM 5853 O O . LYS A 1 763 ? 32.434 1.403 -8.872 1.00 89.19 763 LYS A O 1
ATOM 5858 N N . LEU A 1 764 ? 31.699 0.586 -6.921 1.00 89.81 764 LEU A N 1
ATOM 5859 C CA . LEU A 1 764 ? 33.029 0.185 -6.452 1.00 89.81 764 LEU A CA 1
ATOM 5860 C C . LEU A 1 764 ? 33.565 -1.052 -7.187 1.00 89.81 764 LEU A C 1
ATOM 5862 O O . LEU A 1 764 ? 34.769 -1.141 -7.416 1.00 89.81 764 LEU A O 1
ATOM 5866 N N . SER A 1 765 ? 32.707 -1.986 -7.608 1.00 89.06 765 SER A N 1
ATOM 5867 C CA . SER A 1 765 ? 33.126 -3.101 -8.469 1.00 89.06 765 SER A CA 1
ATOM 5868 C C . SER A 1 765 ? 33.532 -2.625 -9.863 1.00 89.06 765 SER A C 1
ATOM 5870 O O . SER A 1 765 ? 34.571 -3.043 -10.365 1.00 89.06 765 SER A O 1
ATOM 5872 N N . GLU A 1 766 ? 32.784 -1.678 -10.435 1.00 89.38 766 GLU A N 1
ATOM 5873 C CA . GLU A 1 766 ? 33.122 -1.022 -11.699 1.00 89.38 766 GLU A CA 1
ATOM 5874 C C . GLU A 1 766 ? 34.477 -0.310 -11.576 1.00 89.38 766 GLU A C 1
ATOM 5876 O O . GLU A 1 766 ? 35.370 -0.538 -12.389 1.00 89.38 766 GLU A O 1
ATOM 5881 N N . ALA A 1 767 ? 34.704 0.438 -10.491 1.00 89.50 767 ALA A N 1
ATOM 5882 C CA . ALA A 1 767 ? 35.998 1.062 -10.228 1.00 89.50 767 ALA A CA 1
ATOM 5883 C C . ALA A 1 767 ? 37.162 0.057 -10.183 1.00 89.50 767 ALA A C 1
ATOM 5885 O O . ALA A 1 767 ? 38.201 0.319 -10.783 1.00 89.50 767 ALA A O 1
ATOM 5886 N N . ARG A 1 768 ? 37.000 -1.102 -9.524 1.00 89.69 768 ARG A N 1
ATOM 5887 C CA . ARG A 1 768 ? 38.040 -2.152 -9.477 1.00 89.69 768 ARG A CA 1
ATOM 5888 C C . ARG A 1 768 ? 38.406 -2.631 -10.882 1.00 89.69 768 ARG A C 1
ATOM 5890 O O . ARG A 1 768 ? 39.585 -2.656 -11.217 1.00 89.69 768 ARG A O 1
ATOM 5897 N N . THR A 1 769 ? 37.405 -2.901 -11.724 1.00 90.56 769 THR A N 1
ATOM 5898 C CA . THR A 1 769 ? 37.646 -3.317 -13.117 1.00 90.56 769 THR A CA 1
ATOM 5899 C C . THR A 1 769 ? 38.362 -2.243 -13.938 1.00 90.56 769 THR A C 1
ATOM 5901 O O . THR A 1 769 ? 39.243 -2.563 -14.729 1.00 90.56 769 THR A O 1
ATOM 5904 N N . GLN A 1 770 ? 38.047 -0.963 -13.714 1.00 89.94 770 GLN A N 1
ATOM 5905 C CA . GLN A 1 770 ? 38.685 0.146 -14.427 1.00 89.94 770 GLN A CA 1
ATOM 5906 C C . GLN A 1 770 ? 40.127 0.409 -13.961 1.00 89.94 770 GLN A C 1
ATOM 5908 O O . GLN A 1 770 ? 40.951 0.839 -14.764 1.00 89.94 770 GLN A O 1
ATOM 5913 N N . ILE A 1 771 ? 40.464 0.119 -12.697 1.00 88.31 771 ILE A N 1
ATOM 5914 C CA . ILE A 1 771 ? 41.854 0.163 -12.200 1.00 88.31 771 ILE A CA 1
ATOM 5915 C C . ILE A 1 771 ? 42.697 -0.931 -12.854 1.00 88.31 771 ILE A C 1
ATOM 5917 O O . ILE A 1 771 ? 43.852 -0.687 -13.218 1.00 88.31 771 ILE A O 1
ATOM 5921 N N . ASP A 1 772 ? 42.124 -2.125 -13.008 1.00 86.19 772 ASP A N 1
ATOM 5922 C CA . ASP A 1 772 ? 42.793 -3.241 -13.676 1.00 86.19 772 ASP A CA 1
ATOM 5923 C C . ASP A 1 772 ? 42.978 -2.952 -15.176 1.00 86.19 772 ASP A C 1
ATOM 5925 O O . ASP A 1 772 ? 44.036 -3.251 -15.724 1.00 86.19 772 ASP A O 1
ATOM 5929 N N . ALA A 1 773 ? 42.012 -2.268 -15.802 1.00 87.94 773 ALA A N 1
ATOM 5930 C CA . ALA A 1 773 ? 42.065 -1.806 -17.193 1.00 87.94 773 ALA A CA 1
ATOM 5931 C C . ALA A 1 773 ? 42.884 -0.513 -17.426 1.00 87.94 773 ALA A C 1
ATOM 5933 O O . ALA A 1 773 ? 42.890 -0.002 -18.541 1.00 87.94 773 ALA A O 1
ATOM 5934 N N . GLU A 1 774 ? 43.554 0.032 -16.401 1.00 86.38 774 GLU A N 1
ATOM 5935 C CA . GLU A 1 774 ? 44.396 1.248 -16.469 1.00 86.38 774 GLU A CA 1
ATOM 5936 C C . GLU A 1 774 ? 43.658 2.551 -16.853 1.00 86.38 774 GLU A C 1
ATOM 5938 O O . GLU A 1 774 ? 44.271 3.583 -17.127 1.00 86.38 774 GLU A O 1
ATOM 5943 N N . ASN A 1 775 ? 42.326 2.557 -16.757 1.00 87.75 775 ASN A N 1
ATOM 5944 C CA . ASN A 1 775 ? 41.479 3.734 -16.962 1.00 87.75 775 ASN A CA 1
ATOM 5945 C C . ASN A 1 775 ? 41.324 4.534 -15.659 1.00 87.75 775 ASN A C 1
ATOM 5947 O O . ASN A 1 775 ? 40.234 4.651 -15.087 1.00 87.75 775 ASN A O 1
ATOM 5951 N N . PHE A 1 776 ? 42.429 5.097 -15.168 1.00 86.69 776 PHE A N 1
ATOM 5952 C CA . PHE A 1 776 ? 42.507 5.693 -13.828 1.00 86.69 776 PHE A CA 1
ATOM 5953 C C . PHE A 1 776 ? 41.550 6.873 -13.594 1.00 86.69 776 PHE A C 1
ATOM 5955 O O . PHE A 1 776 ? 41.013 7.006 -12.494 1.00 86.69 776 PHE A O 1
ATOM 5962 N N . GLY A 1 777 ? 41.277 7.693 -14.615 1.00 84.81 777 GLY A N 1
ATOM 5963 C CA . GLY A 1 777 ? 40.320 8.804 -14.507 1.00 84.81 777 GLY A CA 1
ATOM 5964 C C . GLY A 1 777 ? 38.880 8.332 -14.270 1.00 84.81 777 GLY A C 1
ATOM 5965 O O . GLY A 1 777 ? 38.190 8.842 -13.386 1.00 84.81 777 GLY A O 1
ATOM 5966 N N . VAL A 1 778 ? 38.445 7.298 -15.000 1.00 86.12 778 VAL A N 1
ATOM 5967 C CA . VAL A 1 778 ? 37.105 6.701 -14.846 1.00 86.12 778 VAL A CA 1
ATOM 5968 C C . VAL A 1 778 ? 37.002 5.960 -13.516 1.00 86.12 778 VAL A C 1
ATOM 5970 O O . VAL A 1 778 ? 36.022 6.127 -12.792 1.00 86.12 778 VAL A O 1
ATOM 5973 N N . ALA A 1 779 ? 38.041 5.206 -13.145 1.00 88.12 779 ALA A N 1
ATOM 5974 C CA . ALA A 1 779 ? 38.111 4.543 -11.848 1.00 88.12 779 ALA A CA 1
ATOM 5975 C C . ALA A 1 779 ? 37.947 5.532 -10.684 1.00 88.12 779 ALA A C 1
ATOM 5977 O O . ALA A 1 779 ? 37.151 5.287 -9.779 1.00 88.12 779 ALA A O 1
ATOM 5978 N N . HIS A 1 780 ? 38.645 6.671 -10.722 1.00 88.31 780 HIS A N 1
ATOM 5979 C CA . HIS A 1 780 ? 38.527 7.707 -9.698 1.00 88.31 780 HIS A CA 1
ATOM 5980 C C . HIS A 1 780 ? 37.099 8.268 -9.594 1.00 88.31 780 HIS A C 1
ATOM 5982 O O . HIS A 1 780 ? 36.564 8.395 -8.489 1.00 88.31 780 HIS A O 1
ATOM 5988 N N . ALA A 1 781 ? 36.453 8.541 -10.734 1.00 88.19 781 ALA A N 1
ATOM 5989 C CA . ALA A 1 781 ? 35.068 9.005 -10.772 1.00 88.19 781 ALA A CA 1
ATOM 5990 C C . ALA A 1 781 ? 34.096 7.970 -10.177 1.00 88.19 781 ALA A C 1
ATOM 5992 O O . ALA A 1 781 ? 33.294 8.317 -9.312 1.00 88.19 781 ALA A O 1
ATOM 5993 N N . CYS A 1 782 ? 34.220 6.691 -10.550 1.00 89.50 782 CYS A N 1
ATOM 5994 C CA . CYS A 1 782 ? 33.390 5.608 -10.012 1.00 89.50 782 CYS A CA 1
ATOM 5995 C C . CYS A 1 782 ? 33.543 5.437 -8.490 1.00 89.50 782 CYS A C 1
ATOM 5997 O O . CYS A 1 782 ? 32.548 5.198 -7.804 1.00 89.50 782 CYS A O 1
ATOM 5999 N N . ILE A 1 783 ? 34.758 5.592 -7.944 1.00 89.31 783 ILE A N 1
ATOM 6000 C CA . ILE A 1 783 ? 34.992 5.546 -6.488 1.00 89.31 783 ILE A CA 1
ATOM 6001 C C . ILE A 1 783 ? 34.287 6.709 -5.798 1.00 89.31 783 ILE A C 1
ATOM 6003 O O . ILE A 1 783 ? 33.558 6.494 -4.829 1.00 89.31 783 ILE A O 1
ATOM 6007 N N . ARG A 1 784 ? 34.465 7.931 -6.307 1.00 89.62 784 ARG A N 1
ATOM 6008 C CA . ARG A 1 784 ? 33.839 9.134 -5.748 1.00 89.62 784 ARG A CA 1
ATOM 6009 C C . ARG A 1 784 ? 32.314 9.044 -5.787 1.00 89.62 784 ARG A C 1
ATOM 6011 O O . ARG A 1 784 ? 31.652 9.364 -4.803 1.00 89.62 784 ARG A O 1
ATOM 6018 N N . ASP A 1 785 ? 31.756 8.575 -6.897 1.00 88.12 785 ASP A N 1
ATOM 6019 C CA . ASP A 1 785 ? 30.313 8.416 -7.051 1.00 88.12 785 ASP A CA 1
ATOM 6020 C C . ASP A 1 785 ? 29.780 7.319 -6.111 1.00 88.12 785 ASP A C 1
ATOM 6022 O O . ASP A 1 785 ? 28.756 7.512 -5.454 1.00 88.12 785 ASP A O 1
ATOM 6026 N N . GLY A 1 786 ? 30.508 6.204 -5.958 1.00 88.50 786 GLY A N 1
ATOM 6027 C CA . GLY A 1 786 ? 30.196 5.160 -4.976 1.00 88.50 786 GLY A CA 1
ATOM 6028 C C . GLY A 1 786 ? 30.201 5.676 -3.531 1.00 88.50 786 GLY A C 1
ATOM 6029 O O . GLY A 1 786 ? 29.276 5.388 -2.767 1.00 88.50 786 GLY A O 1
ATOM 6030 N N . GLN A 1 787 ? 31.188 6.502 -3.168 1.00 87.44 787 GLN A N 1
ATOM 6031 C CA . GLN A 1 787 ? 31.255 7.170 -1.863 1.00 87.44 787 GLN A CA 1
ATOM 6032 C C . GLN A 1 787 ? 30.087 8.141 -1.653 1.00 87.44 787 GLN A C 1
ATOM 6034 O O . GLN A 1 787 ? 29.452 8.110 -0.599 1.00 87.44 787 GLN A O 1
ATOM 6039 N N . ALA A 1 788 ? 29.755 8.961 -2.654 1.00 87.06 788 ALA A N 1
ATOM 6040 C CA . ALA A 1 788 ? 28.656 9.920 -2.575 1.00 87.06 788 ALA A CA 1
ATOM 6041 C C . ALA A 1 788 ? 27.296 9.225 -2.396 1.00 87.06 788 ALA A C 1
ATOM 6043 O O . ALA A 1 788 ? 26.467 9.668 -1.597 1.00 87.06 788 ALA A O 1
ATOM 6044 N N . VAL A 1 789 ? 27.070 8.108 -3.096 1.00 88.00 789 VAL A N 1
ATOM 6045 C CA . VAL A 1 789 ? 25.859 7.289 -2.945 1.00 88.00 789 VAL A CA 1
ATOM 6046 C C . VAL A 1 789 ? 25.763 6.712 -1.529 1.00 88.00 789 VAL A C 1
ATOM 6048 O O . VAL A 1 789 ? 24.709 6.830 -0.900 1.00 88.00 789 VAL A O 1
ATOM 6051 N N . ALA A 1 790 ? 26.856 6.152 -0.999 1.00 84.50 790 ALA A N 1
ATOM 6052 C CA . ALA A 1 790 ? 26.896 5.619 0.364 1.00 84.50 790 ALA A CA 1
ATOM 6053 C C . ALA A 1 790 ? 26.654 6.713 1.424 1.00 84.50 790 ALA A C 1
ATOM 6055 O O . ALA A 1 790 ? 25.807 6.548 2.302 1.00 84.50 790 ALA A O 1
ATOM 6056 N N . GLN A 1 791 ? 27.319 7.866 1.305 1.00 85.44 791 GLN A N 1
ATOM 6057 C CA . GLN A 1 791 ? 27.150 9.004 2.218 1.00 85.44 791 GLN A CA 1
ATOM 6058 C C . GLN A 1 791 ? 25.734 9.583 2.182 1.00 85.44 791 GLN A C 1
ATOM 6060 O O . GLN A 1 791 ? 25.163 9.890 3.228 1.00 85.44 791 GLN A O 1
ATOM 6065 N N . LYS A 1 792 ? 25.127 9.698 0.995 1.00 85.50 792 LYS A N 1
ATOM 6066 C CA . LYS A 1 792 ? 23.744 10.170 0.853 1.00 85.50 792 LYS A CA 1
ATOM 6067 C C . LYS A 1 792 ? 22.754 9.219 1.525 1.00 85.50 792 LYS A C 1
ATOM 6069 O O . LYS A 1 792 ? 21.828 9.682 2.190 1.00 85.50 792 LYS A O 1
ATOM 6074 N N . ALA A 1 793 ? 22.948 7.908 1.378 1.00 83.81 793 ALA A N 1
ATOM 6075 C CA . ALA A 1 793 ? 22.093 6.903 2.004 1.00 83.81 793 ALA A CA 1
ATOM 6076 C C . ALA A 1 793 ? 22.226 6.912 3.540 1.00 83.81 793 ALA A C 1
ATOM 6078 O O . ALA A 1 793 ? 21.212 6.930 4.243 1.00 83.81 793 ALA A O 1
ATOM 6079 N N . LEU A 1 794 ? 23.459 6.997 4.057 1.00 82.50 794 LEU A N 1
ATOM 6080 C CA . LEU A 1 794 ? 23.740 7.157 5.490 1.00 82.50 794 LEU A CA 1
ATOM 6081 C C . LEU A 1 794 ? 23.121 8.443 6.050 1.00 82.50 794 LEU A C 1
ATOM 6083 O O . LEU A 1 794 ? 22.422 8.402 7.061 1.00 82.50 794 LEU A O 1
ATOM 6087 N N . GLY A 1 795 ? 23.307 9.570 5.358 1.00 81.38 795 GLY A N 1
ATOM 6088 C CA . GLY A 1 795 ? 22.734 10.859 5.743 1.00 81.38 795 GLY A CA 1
ATOM 6089 C C . GLY A 1 795 ? 21.204 10.853 5.761 1.00 81.38 795 GLY A C 1
ATOM 6090 O O . GLY A 1 795 ? 20.603 11.372 6.696 1.00 81.38 795 GLY A O 1
ATOM 6091 N N . ALA A 1 796 ? 20.551 10.221 4.781 1.00 83.19 796 ALA A N 1
ATOM 6092 C CA . ALA A 1 796 ? 19.091 10.120 4.742 1.00 83.19 796 ALA A CA 1
ATOM 6093 C C . ALA A 1 796 ? 18.527 9.298 5.913 1.00 83.19 796 ALA A C 1
ATOM 6095 O O . ALA A 1 796 ? 17.555 9.714 6.549 1.00 83.19 796 ALA A O 1
ATOM 6096 N N . ARG A 1 797 ? 19.151 8.154 6.231 1.00 82.62 797 ARG A N 1
ATOM 6097 C CA . ARG A 1 797 ? 18.759 7.324 7.380 1.00 82.62 797 ARG A CA 1
ATOM 6098 C C . ARG A 1 797 ? 18.939 8.083 8.693 1.00 82.62 797 ARG A C 1
ATOM 6100 O O . ARG A 1 797 ? 18.026 8.082 9.514 1.00 82.62 797 ARG A O 1
ATOM 6107 N N . LEU A 1 798 ? 20.075 8.758 8.848 1.00 80.19 798 LEU A N 1
ATOM 6108 C CA . LEU A 1 798 ? 20.413 9.505 10.054 1.00 80.19 798 LEU A CA 1
ATOM 6109 C C . LEU A 1 798 ? 19.505 10.724 10.266 1.00 80.19 798 LEU A C 1
ATOM 6111 O O . LEU A 1 798 ? 19.021 10.945 11.374 1.00 80.19 798 LEU A O 1
ATOM 6115 N N . ASN A 1 799 ? 19.196 11.468 9.201 1.00 83.25 799 ASN A N 1
ATOM 6116 C CA . ASN A 1 799 ? 18.262 12.594 9.256 1.00 83.25 799 ASN A CA 1
ATOM 6117 C C . ASN A 1 799 ? 16.850 12.149 9.649 1.00 83.25 799 ASN A C 1
ATOM 6119 O O . ASN A 1 799 ? 16.185 12.843 10.414 1.00 83.25 799 ASN A O 1
ATOM 6123 N N . LYS A 1 800 ? 16.400 10.978 9.178 1.00 84.69 800 LYS A N 1
ATOM 6124 C CA . LYS A 1 800 ? 15.117 10.407 9.602 1.00 84.69 800 LYS A CA 1
ATOM 6125 C C . LYS A 1 800 ? 15.115 10.095 11.102 1.00 84.69 800 LYS A C 1
ATOM 6127 O O . LYS A 1 800 ? 14.205 10.524 11.803 1.00 84.69 800 LYS A O 1
ATOM 6132 N N . THR A 1 801 ? 16.153 9.424 11.605 1.00 82.94 801 THR A N 1
ATOM 6133 C CA . THR A 1 801 ? 16.268 9.118 13.042 1.00 82.94 801 THR A CA 1
ATOM 6134 C C . THR A 1 801 ? 16.411 10.375 13.906 1.00 82.94 801 THR A C 1
ATOM 6136 O O . THR A 1 801 ? 15.867 10.431 15.005 1.00 82.94 801 THR A O 1
ATOM 6139 N N . LEU A 1 802 ? 17.089 11.412 13.403 1.00 82.69 802 LEU A N 1
ATOM 6140 C CA . LEU A 1 802 ? 17.195 12.717 14.061 1.00 82.69 802 LEU A CA 1
ATOM 6141 C C . LEU A 1 802 ? 15.845 13.435 14.127 1.00 82.69 802 LEU A C 1
ATOM 6143 O O . LEU A 1 802 ? 15.525 14.010 15.163 1.00 82.69 802 LEU A O 1
ATOM 6147 N N . ALA A 1 803 ? 15.049 13.390 13.056 1.00 84.00 803 ALA A N 1
ATOM 6148 C CA . ALA A 1 803 ? 13.713 13.978 13.030 1.00 84.00 803 ALA A CA 1
ATOM 6149 C C . ALA A 1 803 ? 12.773 13.284 14.030 1.00 84.00 803 ALA A C 1
ATOM 6151 O O . ALA A 1 803 ? 12.130 13.961 14.828 1.00 84.00 803 ALA A O 1
ATOM 6152 N N . GLU A 1 804 ? 12.768 11.948 14.057 1.00 83.81 804 GLU A N 1
ATOM 6153 C CA . GLU A 1 804 ? 11.990 11.157 15.023 1.00 83.81 804 GLU A CA 1
ATOM 6154 C C . GLU A 1 804 ? 12.408 11.469 16.475 1.00 83.81 804 GLU A C 1
ATOM 6156 O O . GLU A 1 804 ? 11.568 11.682 17.353 1.00 83.81 804 GLU A O 1
ATOM 6161 N N . ALA A 1 805 ? 13.714 11.571 16.742 1.00 79.88 805 ALA A N 1
ATOM 6162 C CA . ALA A 1 805 ? 14.217 11.941 18.061 1.00 79.88 805 ALA A CA 1
ATOM 6163 C C . ALA A 1 805 ? 13.879 13.397 18.440 1.00 79.88 805 ALA A C 1
ATOM 6165 O O . ALA A 1 805 ? 13.517 13.664 19.587 1.00 79.88 805 ALA A O 1
ATOM 6166 N N . ALA A 1 806 ? 13.933 14.335 17.490 1.00 81.81 806 ALA A N 1
ATOM 6167 C CA . ALA A 1 806 ? 13.546 15.728 17.699 1.00 81.81 806 ALA A CA 1
ATOM 6168 C C . ALA A 1 806 ? 12.041 15.879 17.981 1.00 81.81 806 ALA A C 1
ATOM 6170 O O . ALA A 1 806 ? 11.661 16.662 18.853 1.00 81.81 806 ALA A O 1
ATOM 6171 N N . GLU A 1 807 ? 11.182 15.104 17.313 1.00 84.12 807 GLU A N 1
ATOM 6172 C CA . GLU A 1 807 ? 9.747 15.044 17.617 1.00 84.12 807 GLU A CA 1
ATOM 6173 C C . GLU A 1 807 ? 9.492 14.503 19.027 1.00 84.12 807 GLU A C 1
ATOM 6175 O O . GLU A 1 807 ? 8.710 15.089 19.781 1.00 84.12 807 GLU A O 1
ATOM 6180 N N . ASN A 1 808 ? 10.204 13.445 19.429 1.00 79.75 808 ASN A N 1
ATOM 6181 C CA . ASN A 1 808 ? 10.118 12.892 20.782 1.00 79.75 808 ASN A CA 1
ATOM 6182 C C . ASN A 1 808 ? 10.531 13.914 21.854 1.00 79.75 808 ASN A C 1
ATOM 6184 O O . ASN A 1 808 ? 9.843 14.050 22.873 1.00 79.75 808 ASN A O 1
ATOM 6188 N N . VAL A 1 809 ? 11.608 14.669 21.607 1.00 80.31 809 VAL A N 1
ATOM 6189 C CA . VAL A 1 809 ? 12.066 15.784 22.454 1.00 80.31 809 VAL A CA 1
ATOM 6190 C C . VAL A 1 809 ? 11.018 16.902 22.509 1.00 80.31 809 VAL A C 1
ATOM 6192 O O . VAL A 1 809 ? 10.656 17.360 23.595 1.00 80.31 809 VAL A O 1
ATOM 6195 N N . ALA A 1 810 ? 10.467 17.317 21.365 1.00 79.56 810 ALA A N 1
ATOM 6196 C CA . ALA A 1 810 ? 9.452 18.367 21.291 1.00 79.56 810 ALA A CA 1
ATOM 6197 C C . ALA A 1 810 ? 8.145 17.971 22.000 1.00 79.56 810 ALA A C 1
ATOM 6199 O O . ALA A 1 810 ? 7.530 18.792 22.686 1.00 79.56 810 ALA A O 1
ATOM 6200 N N . HIS A 1 811 ? 7.731 16.709 21.880 1.00 77.62 811 HIS A N 1
ATOM 6201 C CA . HIS A 1 811 ? 6.581 16.162 22.595 1.00 77.62 811 HIS A CA 1
ATOM 6202 C C . HIS A 1 811 ? 6.812 16.153 24.113 1.00 77.62 811 HIS A C 1
ATOM 6204 O O . HIS A 1 811 ? 5.950 16.593 24.871 1.00 77.62 811 HIS A O 1
ATOM 6210 N N . ALA A 1 812 ? 7.995 15.734 24.573 1.00 69.75 812 ALA A N 1
ATOM 6211 C CA . ALA A 1 812 ? 8.348 15.780 25.993 1.00 69.75 812 ALA A CA 1
ATOM 6212 C C . ALA A 1 812 ? 8.367 17.212 26.553 1.00 69.75 812 ALA A C 1
ATOM 6214 O O . ALA A 1 812 ? 7.898 17.451 27.665 1.00 69.75 812 ALA A O 1
ATOM 6215 N N . LYS A 1 813 ? 8.818 18.183 25.751 1.00 71.50 813 LYS A N 1
ATOM 6216 C CA . LYS A 1 813 ? 8.797 19.608 26.100 1.00 71.50 813 LYS A CA 1
ATOM 6217 C C . LYS A 1 813 ? 7.376 20.161 26.228 1.00 71.50 813 LYS A C 1
ATOM 6219 O O . LYS A 1 813 ? 7.102 20.909 27.162 1.00 71.50 813 LYS A O 1
ATOM 6224 N N . LYS A 1 814 ? 6.451 19.763 25.343 1.00 73.44 814 LYS A N 1
ATOM 6225 C CA . LYS A 1 814 ? 5.018 20.111 25.462 1.00 73.44 814 LYS A CA 1
ATOM 6226 C C . LYS A 1 814 ? 4.391 19.574 26.751 1.00 73.44 814 LYS A C 1
ATOM 6228 O O . LYS A 1 814 ? 3.507 20.219 27.301 1.00 73.44 814 LYS A O 1
ATOM 6233 N N . LEU A 1 815 ? 4.865 18.427 27.236 1.00 64.69 815 LEU A N 1
ATOM 6234 C CA . LEU A 1 815 ? 4.430 17.821 28.498 1.00 64.69 815 LEU A CA 1
ATOM 6235 C C . LEU A 1 815 ? 5.120 18.417 29.740 1.00 64.69 815 LEU A C 1
ATOM 6237 O O . LEU A 1 815 ? 4.779 18.046 30.859 1.00 64.69 815 LEU A O 1
ATOM 6241 N N . GLY A 1 816 ? 6.050 19.360 29.563 1.00 62.22 816 GLY A N 1
ATOM 6242 C CA . GLY A 1 816 ? 6.717 20.067 30.656 1.00 62.22 816 GLY A CA 1
ATOM 6243 C C . GLY A 1 816 ? 7.977 19.393 31.212 1.00 62.22 816 GLY A C 1
ATOM 6244 O O . GLY A 1 816 ? 8.504 19.891 32.204 1.00 62.22 816 GLY A O 1
ATOM 6245 N N . SER A 1 817 ? 8.488 18.320 30.592 1.00 67.00 817 SER A N 1
ATOM 6246 C CA . SER A 1 817 ? 9.765 17.696 30.985 1.00 67.00 817 SER A CA 1
ATOM 6247 C C . SER A 1 817 ? 10.981 18.534 30.562 1.00 67.00 817 SER A C 1
ATOM 6249 O O . SER A 1 817 ? 10.996 19.133 29.483 1.00 67.00 817 SER A O 1
ATOM 6251 N N . ASP A 1 818 ? 12.043 18.524 31.379 1.00 69.00 818 ASP A N 1
ATOM 6252 C CA . ASP A 1 818 ? 13.323 19.166 31.047 1.00 69.00 818 ASP A CA 1
ATOM 6253 C C . ASP A 1 818 ? 14.048 18.410 29.924 1.00 69.00 818 ASP A C 1
ATOM 6255 O O . ASP A 1 818 ? 14.683 17.377 30.139 1.00 69.00 818 ASP A O 1
ATOM 6259 N N . ALA A 1 819 ? 13.947 18.944 28.707 1.00 73.88 819 ALA A N 1
ATOM 6260 C CA . ALA A 1 819 ? 14.504 18.339 27.503 1.00 73.88 819 ALA A CA 1
ATOM 6261 C C . ALA A 1 819 ? 15.858 18.944 27.072 1.00 73.88 819 ALA A C 1
ATOM 6263 O O . ALA A 1 819 ? 16.395 18.553 26.039 1.00 73.88 819 ALA A O 1
ATOM 6264 N N . ARG A 1 820 ? 16.446 19.869 27.850 1.00 79.81 820 ARG A N 1
ATOM 6265 C CA . ARG A 1 820 ? 17.655 20.624 27.449 1.00 79.81 820 ARG A CA 1
ATOM 6266 C C . ARG A 1 820 ? 18.866 19.737 27.166 1.00 79.81 820 ARG A C 1
ATOM 6268 O O . ARG A 1 820 ? 19.592 19.960 26.206 1.00 79.81 820 ARG A O 1
ATOM 6275 N N . SER A 1 821 ? 19.074 18.711 27.991 1.00 78.38 821 SER A N 1
ATOM 6276 C CA . SER A 1 821 ? 20.181 17.763 27.798 1.00 78.38 821 SER A CA 1
ATOM 6277 C C . SER A 1 821 ? 20.011 16.904 26.540 1.00 78.38 821 SER A C 1
ATOM 6279 O O . SER A 1 821 ? 20.998 16.580 25.886 1.00 78.38 821 SER A O 1
ATOM 6281 N N . ALA A 1 822 ? 18.770 16.578 26.171 1.00 80.75 822 ALA A N 1
ATOM 6282 C CA . ALA A 1 822 ? 18.465 15.872 24.935 1.00 80.75 822 ALA A CA 1
ATOM 6283 C C . ALA A 1 822 ? 18.588 16.795 23.709 1.00 80.75 822 ALA A C 1
ATOM 6285 O O . ALA A 1 822 ? 19.103 16.363 22.686 1.00 80.75 822 ALA A O 1
ATOM 6286 N N . GLU A 1 823 ? 18.198 18.072 23.819 1.00 82.94 823 GLU A N 1
ATOM 6287 C CA . GLU A 1 823 ? 18.407 19.085 22.769 1.00 82.94 823 GLU A CA 1
ATOM 6288 C C . GLU A 1 823 ? 19.903 19.299 22.472 1.00 82.94 823 GLU A C 1
ATOM 6290 O O . GLU A 1 823 ? 20.288 19.348 21.304 1.00 82.94 823 GLU A O 1
ATOM 6295 N N . GLU A 1 824 ? 20.757 19.353 23.500 1.00 85.56 824 GLU A N 1
ATOM 6296 C CA . GLU A 1 824 ? 22.212 19.475 23.320 1.00 85.56 824 GLU A CA 1
ATOM 6297 C C . GLU A 1 824 ? 22.807 18.237 22.636 1.00 85.56 824 GLU A C 1
ATOM 6299 O O . GLU A 1 824 ? 23.615 18.366 21.721 1.00 85.56 824 GLU A O 1
ATOM 6304 N N . LEU A 1 825 ? 22.360 17.035 23.015 1.00 86.25 825 LEU A N 1
ATOM 6305 C CA . LEU A 1 825 ? 22.785 15.789 22.370 1.00 86.25 825 LEU A CA 1
ATOM 6306 C C . LEU A 1 825 ? 22.325 15.707 20.906 1.00 86.25 825 LEU A C 1
ATOM 6308 O O . LEU A 1 825 ? 23.087 15.251 20.058 1.00 86.25 825 LEU A O 1
ATOM 6312 N N . LEU A 1 826 ? 21.124 16.196 20.575 1.00 85.56 826 LEU A N 1
ATOM 6313 C CA . LEU A 1 826 ? 20.661 16.283 19.184 1.00 85.56 826 LEU A CA 1
ATOM 6314 C C . LEU A 1 826 ? 21.428 17.336 18.376 1.00 85.56 826 LEU A C 1
ATOM 6316 O O . LEU A 1 826 ? 21.705 17.131 17.195 1.00 85.56 826 LEU A O 1
ATOM 6320 N N . ARG A 1 827 ? 21.806 18.455 19.000 1.00 86.56 827 ARG A N 1
ATOM 6321 C CA . ARG A 1 827 ? 22.663 19.470 18.378 1.00 86.56 827 ARG A CA 1
ATOM 6322 C C . ARG A 1 827 ? 24.068 18.918 18.125 1.00 86.56 827 ARG A C 1
ATOM 6324 O O . ARG A 1 827 ? 24.581 19.066 17.021 1.00 86.56 827 ARG A O 1
ATOM 6331 N N . GLN A 1 828 ? 24.640 18.213 19.098 1.00 87.31 828 GLN A N 1
ATOM 6332 C CA . GLN A 1 828 ? 25.910 17.507 18.953 1.00 87.31 828 GLN A CA 1
ATOM 6333 C C . GLN A 1 828 ? 25.844 16.456 17.837 1.00 87.31 828 GLN A C 1
ATOM 6335 O O . GLN A 1 828 ? 26.760 16.382 17.021 1.00 87.31 828 GLN A O 1
ATOM 6340 N N . ALA A 1 829 ? 24.753 15.689 17.762 1.00 84.25 829 ALA A N 1
ATOM 6341 C CA . ALA A 1 829 ? 24.540 14.723 16.693 1.00 84.25 829 ALA A CA 1
ATOM 6342 C C . ALA A 1 829 ? 24.487 15.405 15.315 1.00 84.25 829 ALA A C 1
ATOM 6344 O O . ALA A 1 829 ? 25.135 14.933 14.386 1.00 84.25 829 ALA A O 1
ATOM 6345 N N . ASN A 1 830 ? 23.796 16.546 15.186 1.00 83.06 830 ASN A N 1
ATOM 6346 C CA . ASN A 1 830 ? 23.777 17.350 13.955 1.00 83.06 830 ASN A CA 1
ATOM 6347 C C . ASN A 1 830 ? 25.173 17.863 13.559 1.00 83.06 830 ASN A C 1
ATOM 6349 O O . ASN A 1 830 ? 25.546 17.786 12.387 1.00 83.06 830 ASN A O 1
ATOM 6353 N N . ASP A 1 831 ? 25.967 18.333 14.522 1.00 85.12 831 ASP A N 1
ATOM 6354 C CA . ASP A 1 831 ? 27.344 18.771 14.272 1.00 85.12 831 ASP A CA 1
ATOM 6355 C C . ASP A 1 831 ? 28.243 17.596 13.837 1.00 85.12 831 ASP A C 1
ATOM 6357 O O . ASP A 1 831 ? 29.098 17.752 12.964 1.00 85.12 831 ASP A O 1
ATOM 6361 N N . GLN A 1 832 ? 28.030 16.401 14.398 1.00 83.50 832 GLN A N 1
ATOM 6362 C CA . GLN A 1 832 ? 28.720 15.166 14.002 1.00 83.50 832 GLN A CA 1
ATOM 6363 C C . GLN A 1 832 ? 28.308 14.696 12.599 1.00 83.50 832 GLN A C 1
ATOM 6365 O O . GLN A 1 832 ? 29.166 14.262 11.828 1.00 83.50 832 GLN A O 1
ATOM 6370 N N . VAL A 1 833 ? 27.036 14.859 12.210 1.00 79.44 833 VAL A N 1
ATOM 6371 C CA . VAL A 1 833 ? 26.567 14.594 10.834 1.00 79.44 833 VAL A CA 1
ATOM 6372 C C . VAL A 1 833 ? 27.281 15.503 9.840 1.00 79.44 833 VAL A C 1
ATOM 6374 O O . VAL A 1 833 ? 27.755 15.030 8.808 1.00 79.44 833 VAL A O 1
ATOM 6377 N N . ALA A 1 834 ? 27.412 16.793 10.161 1.00 78.56 834 ALA A N 1
ATOM 6378 C CA . ALA A 1 834 ? 28.102 17.759 9.307 1.00 78.56 834 ALA A CA 1
ATOM 6379 C C . ALA A 1 834 ? 29.594 17.426 9.110 1.00 78.56 834 ALA A C 1
ATOM 6381 O O . ALA A 1 834 ? 30.185 17.818 8.106 1.00 78.56 834 ALA A O 1
ATOM 6382 N N . ARG A 1 835 ? 30.194 16.678 10.046 1.00 79.69 835 ARG A N 1
ATOM 6383 C CA . ARG A 1 835 ? 31.583 16.192 9.982 1.00 79.69 835 ARG A CA 1
ATOM 6384 C C . ARG A 1 835 ? 31.724 14.797 9.361 1.00 79.69 835 ARG A C 1
ATOM 6386 O O . ARG A 1 835 ? 32.847 14.340 9.177 1.00 79.69 835 ARG A O 1
ATOM 6393 N N . GLY A 1 836 ? 30.619 14.125 9.025 1.00 73.62 836 GLY A N 1
ATOM 6394 C CA . GLY A 1 836 ? 30.624 12.763 8.475 1.00 73.62 836 GLY A CA 1
ATOM 6395 C C . GLY A 1 836 ? 30.809 11.650 9.517 1.00 73.62 836 GLY A C 1
ATOM 6396 O O . GLY A 1 836 ? 31.067 10.504 9.155 1.00 73.62 836 GLY A O 1
ATOM 6397 N N . GLU A 1 837 ? 30.658 11.948 10.810 1.00 80.69 837 GLU A N 1
ATOM 6398 C CA . GLU A 1 837 ? 30.810 10.992 11.916 1.00 80.69 837 GLU A CA 1
ATOM 6399 C C . GLU A 1 837 ? 29.483 10.272 12.228 1.00 80.69 837 GLU A C 1
ATOM 6401 O O . GLU A 1 837 ? 28.893 10.417 13.300 1.00 80.69 837 GLU A O 1
ATOM 6406 N N . TYR A 1 838 ? 28.986 9.476 11.277 1.00 78.25 838 TYR A N 1
ATOM 6407 C CA . TYR A 1 838 ? 27.633 8.898 11.339 1.00 78.25 838 TYR A CA 1
ATOM 6408 C C . TYR A 1 838 ? 27.382 7.981 12.552 1.00 78.25 838 TYR A C 1
ATOM 6410 O O . TYR A 1 838 ? 26.285 7.984 13.107 1.00 78.25 838 TYR A O 1
ATOM 6418 N N . LEU A 1 839 ? 28.383 7.209 12.991 1.00 76.06 839 LEU A N 1
ATOM 6419 C CA . LEU A 1 839 ? 28.246 6.318 14.153 1.00 76.06 839 LEU A CA 1
ATOM 6420 C C . LEU A 1 839 ? 28.169 7.091 15.475 1.00 76.06 839 LEU A C 1
ATOM 6422 O O . LEU A 1 839 ? 27.358 6.751 16.332 1.00 76.06 839 LEU A O 1
ATOM 6426 N N . ALA A 1 840 ? 28.979 8.141 15.627 1.00 79.50 840 ALA A N 1
ATOM 6427 C CA . ALA A 1 840 ? 28.959 8.982 16.820 1.00 79.50 840 ALA A CA 1
ATOM 6428 C C . ALA A 1 840 ? 27.640 9.764 16.921 1.00 79.50 840 ALA A C 1
ATOM 6430 O O . ALA A 1 840 ? 27.060 9.858 18.002 1.00 79.50 840 ALA A O 1
ATOM 6431 N N . ALA A 1 841 ? 27.121 10.230 15.780 1.00 82.12 841 ALA A N 1
ATOM 6432 C CA . ALA A 1 841 ? 25.826 10.891 15.710 1.00 82.12 841 ALA A CA 1
ATOM 6433 C C . ALA A 1 841 ? 24.663 9.963 16.105 1.00 82.12 841 ALA A C 1
ATOM 6435 O O . ALA A 1 841 ? 23.763 10.391 16.823 1.00 82.12 841 ALA A O 1
ATOM 6436 N N . LEU A 1 842 ? 24.679 8.688 15.692 1.00 79.88 842 LEU A N 1
ATOM 6437 C CA . LEU A 1 842 ? 23.661 7.711 16.110 1.00 79.88 842 LEU A CA 1
ATOM 6438 C C . LEU A 1 842 ? 23.696 7.431 17.616 1.00 79.88 842 LEU A C 1
ATOM 6440 O O . LEU A 1 842 ? 22.637 7.348 18.236 1.00 79.88 842 LEU A O 1
ATOM 6444 N N . ASP A 1 843 ? 24.886 7.322 18.209 1.00 81.81 843 ASP A N 1
ATOM 6445 C CA . ASP A 1 843 ? 25.036 7.155 19.660 1.00 81.81 843 ASP A CA 1
ATOM 6446 C C . ASP A 1 843 ? 24.489 8.372 20.426 1.00 81.81 843 ASP A C 1
ATOM 6448 O O . ASP A 1 843 ? 23.709 8.231 21.371 1.00 81.81 843 ASP A O 1
ATOM 6452 N N . ALA A 1 844 ? 24.807 9.585 19.960 1.00 84.00 844 ALA A N 1
ATOM 6453 C CA . ALA A 1 844 ? 24.281 10.822 20.529 1.00 84.00 844 ALA A CA 1
ATOM 6454 C C . ALA A 1 844 ? 22.742 10.902 20.439 1.00 84.00 844 ALA A C 1
ATOM 6456 O O . ALA A 1 844 ? 22.091 11.294 21.411 1.00 84.00 844 ALA A O 1
ATOM 6457 N N . VAL A 1 845 ? 22.146 10.459 19.322 1.00 82.44 845 VAL A N 1
ATOM 6458 C CA . VAL A 1 845 ? 20.683 10.354 19.153 1.00 82.44 845 VAL A CA 1
ATOM 6459 C C . VAL A 1 845 ? 20.074 9.323 20.104 1.00 82.44 845 VAL A C 1
ATOM 6461 O O . VAL A 1 845 ? 19.074 9.621 20.760 1.00 82.44 845 VAL A O 1
ATOM 6464 N N . GLY A 1 846 ? 20.676 8.137 20.225 1.00 82.81 846 GLY A N 1
ATOM 6465 C CA . GLY A 1 846 ? 20.211 7.092 21.141 1.00 82.81 846 GLY A CA 1
ATOM 6466 C C . GLY A 1 846 ? 20.186 7.577 22.591 1.00 82.81 846 GLY A C 1
ATOM 6467 O O . GLY A 1 846 ? 19.164 7.483 23.274 1.00 82.81 846 GLY A O 1
ATOM 6468 N N . ARG A 1 847 ? 21.271 8.226 23.027 1.00 82.31 847 ARG A N 1
ATOM 6469 C CA . ARG A 1 847 ? 21.368 8.833 24.360 1.00 82.31 847 ARG A CA 1
ATOM 6470 C C . ARG A 1 847 ? 20.354 9.957 24.579 1.00 82.31 847 ARG A C 1
ATOM 6472 O O . ARG A 1 847 ? 19.848 10.103 25.691 1.00 82.31 847 ARG A O 1
ATOM 6479 N N . ALA A 1 848 ? 20.043 10.750 23.551 1.00 81.06 848 ALA A N 1
ATOM 6480 C CA . ALA A 1 848 ? 19.020 11.792 23.638 1.00 81.06 848 ALA A CA 1
ATOM 6481 C C . ALA A 1 848 ? 17.625 11.194 23.890 1.00 81.06 848 ALA A C 1
ATOM 6483 O O . ALA A 1 848 ? 16.903 11.668 24.768 1.00 81.06 848 ALA A O 1
ATOM 6484 N N . VAL A 1 849 ? 17.269 10.121 23.174 1.00 80.50 849 VAL A N 1
ATOM 6485 C CA . VAL A 1 849 ? 15.980 9.421 23.316 1.00 80.50 849 VAL A CA 1
ATOM 6486 C C . VAL A 1 849 ? 15.845 8.790 24.704 1.00 80.50 849 VAL A C 1
ATOM 6488 O O . VAL A 1 849 ? 14.833 9.000 25.373 1.00 80.50 849 VAL A O 1
ATOM 6491 N N . GLU A 1 850 ? 16.878 8.102 25.198 1.00 81.06 850 GLU A N 1
ATOM 6492 C CA . GLU A 1 850 ? 16.879 7.538 26.558 1.00 81.06 850 GLU A CA 1
ATOM 6493 C C . GLU A 1 850 ? 16.691 8.616 27.638 1.00 81.06 850 GLU A C 1
ATOM 6495 O O . GLU A 1 850 ? 15.972 8.427 28.630 1.00 81.06 850 GLU A O 1
ATOM 6500 N N . ARG A 1 851 ? 17.307 9.790 27.450 1.00 77.56 851 ARG A N 1
ATOM 6501 C CA . ARG A 1 851 ? 17.185 10.905 28.396 1.00 77.56 851 ARG A CA 1
ATOM 6502 C C . ARG A 1 851 ? 15.780 11.505 28.420 1.00 77.56 851 ARG A C 1
ATOM 6504 O O . ARG A 1 851 ? 15.304 11.891 29.484 1.00 77.56 851 ARG A O 1
ATOM 6511 N N . VAL A 1 852 ? 15.104 11.536 27.275 1.00 75.19 852 VAL A N 1
ATOM 6512 C CA . VAL A 1 852 ? 13.711 11.984 27.166 1.00 75.19 852 VAL A CA 1
ATOM 6513 C C . VAL A 1 852 ? 12.750 10.991 27.809 1.00 75.19 852 VAL A C 1
ATOM 6515 O O . VAL A 1 852 ? 11.882 11.396 28.581 1.00 75.19 852 VAL A O 1
ATOM 6518 N N . GLU A 1 853 ? 12.898 9.699 27.519 1.00 72.62 853 GLU A N 1
ATOM 6519 C CA . GLU A 1 853 ? 12.011 8.669 28.069 1.00 72.62 853 GLU A CA 1
ATOM 6520 C C . GLU A 1 853 ? 12.137 8.570 29.594 1.00 72.62 853 GLU A C 1
ATOM 6522 O O . GLU A 1 853 ? 11.129 8.529 30.303 1.00 72.62 853 GLU A O 1
ATOM 6527 N N . SER A 1 854 ? 13.358 8.658 30.128 1.00 71.69 854 SER A N 1
ATOM 6528 C CA . SER A 1 854 ? 13.568 8.722 31.581 1.00 71.69 854 SER A CA 1
ATOM 6529 C C . SER A 1 854 ? 12.931 9.964 32.224 1.00 71.69 854 SER A C 1
ATOM 6531 O O . SER A 1 854 ? 12.344 9.854 33.302 1.00 71.69 854 SER A O 1
ATOM 6533 N N . ALA A 1 855 ? 12.962 11.126 31.562 1.00 68.06 855 ALA A N 1
ATOM 6534 C CA . ALA A 1 855 ? 12.318 12.345 32.058 1.00 68.06 855 ALA A CA 1
ATOM 6535 C C . ALA A 1 855 ? 10.777 12.257 32.048 1.00 68.06 855 ALA A C 1
ATOM 6537 O O . ALA A 1 855 ? 10.138 12.669 33.019 1.00 68.06 855 ALA A O 1
ATOM 6538 N N . LYS A 1 856 ? 10.171 11.654 31.011 1.00 70.06 856 LYS A N 1
ATOM 6539 C CA . LYS A 1 856 ? 8.708 11.462 30.913 1.00 70.06 856 LYS A CA 1
ATOM 6540 C C . LYS A 1 856 ? 8.143 10.635 32.073 1.00 70.06 856 LYS A C 1
ATOM 6542 O O . LYS A 1 856 ? 7.081 10.958 32.604 1.00 70.06 856 LYS A O 1
ATOM 6547 N N . VAL A 1 857 ? 8.842 9.568 32.471 1.00 71.88 857 VAL A N 1
ATOM 6548 C CA . VAL A 1 857 ? 8.401 8.672 33.558 1.00 71.88 857 VAL A CA 1
ATOM 6549 C C . VAL A 1 857 ? 8.370 9.402 34.905 1.00 71.88 857 VAL A C 1
ATOM 6551 O O . VAL A 1 857 ? 7.418 9.247 35.673 1.00 71.88 857 VAL A O 1
ATOM 6554 N N . VAL A 1 858 ? 9.385 10.225 35.179 1.00 72.56 858 VAL A N 1
ATOM 6555 C CA . VAL A 1 858 ? 9.481 11.015 36.417 1.00 72.56 858 VAL A CA 1
ATOM 6556 C C . VAL A 1 858 ? 8.408 12.111 36.453 1.00 72.56 858 VAL A C 1
ATOM 6558 O O . VAL A 1 858 ? 7.747 12.287 37.477 1.00 72.56 858 VAL A O 1
ATOM 6561 N N . GLU A 1 859 ? 8.167 12.787 35.327 1.00 72.94 859 GLU A N 1
ATOM 6562 C CA . GLU A 1 859 ? 7.158 13.847 35.208 1.00 72.94 859 GLU A CA 1
ATOM 6563 C C . GLU A 1 859 ? 5.732 13.321 35.425 1.00 72.94 859 GLU A C 1
ATOM 6565 O O . GLU A 1 859 ? 4.956 13.900 36.188 1.00 72.94 859 GLU A O 1
ATOM 6570 N N . LYS A 1 860 ? 5.399 12.172 34.821 1.00 78.00 860 LYS A N 1
ATOM 6571 C CA . LYS A 1 860 ? 4.091 11.526 34.996 1.00 78.00 860 LYS A CA 1
ATOM 6572 C C . LYS A 1 860 ? 3.809 11.212 36.467 1.00 78.00 860 LYS A C 1
ATOM 6574 O O . LYS A 1 860 ? 2.729 11.515 36.967 1.00 78.00 860 LYS A O 1
ATOM 6579 N N . ARG A 1 861 ? 4.797 10.656 37.179 1.00 79.81 861 ARG A N 1
ATOM 6580 C CA . ARG A 1 861 ? 4.660 10.325 38.604 1.00 79.81 861 ARG A CA 1
ATOM 6581 C C . ARG A 1 861 ? 4.380 11.566 39.457 1.00 79.81 861 ARG A C 1
ATOM 6583 O O . ARG A 1 861 ? 3.562 11.498 40.371 1.00 79.81 861 ARG A O 1
ATOM 6590 N N . PHE A 1 862 ? 5.023 12.692 39.156 1.00 82.31 862 PHE A N 1
ATOM 6591 C CA . PHE A 1 862 ? 4.772 13.955 39.850 1.00 82.31 862 PHE A CA 1
ATOM 6592 C C . PHE A 1 862 ? 3.363 14.500 39.593 1.00 82.31 862 PHE A C 1
ATOM 6594 O O . PHE A 1 862 ? 2.692 14.901 40.541 1.00 82.31 862 PHE A O 1
ATOM 6601 N N . ILE A 1 863 ? 2.899 14.485 38.338 1.00 81.81 863 ILE A N 1
ATOM 6602 C CA . ILE A 1 863 ? 1.548 14.940 37.966 1.00 81.81 863 ILE A CA 1
ATOM 6603 C C . ILE A 1 863 ? 0.474 14.102 38.671 1.00 81.81 863 ILE A C 1
ATOM 6605 O O . ILE A 1 863 ? -0.462 14.656 39.244 1.00 81.81 863 ILE A O 1
ATOM 6609 N N . ASP A 1 864 ? 0.630 12.777 38.698 1.00 81.38 864 ASP A N 1
ATOM 6610 C CA . ASP A 1 864 ? -0.331 11.887 39.357 1.00 81.38 864 ASP A CA 1
ATOM 6611 C C . ASP A 1 864 ? -0.421 12.161 40.872 1.00 81.38 864 ASP A C 1
ATOM 6613 O O . ASP A 1 864 ? -1.507 12.139 41.458 1.00 81.38 864 ASP A O 1
ATOM 6617 N N . LEU A 1 865 ? 0.714 12.435 41.524 1.00 83.00 865 LEU A N 1
ATOM 6618 C CA . LEU A 1 865 ? 0.778 12.723 42.959 1.00 83.00 865 LEU A CA 1
ATOM 6619 C C . LEU A 1 865 ? 0.228 14.105 43.312 1.00 83.00 865 LEU A C 1
ATOM 6621 O O . LEU A 1 865 ? -0.522 14.228 44.281 1.00 83.00 865 LEU A O 1
ATOM 6625 N N . THR A 1 866 ? 0.550 15.135 42.526 1.00 84.38 866 THR A N 1
ATOM 6626 C CA . THR A 1 866 ? 0.009 16.481 42.747 1.00 84.38 866 THR A CA 1
ATOM 6627 C C . THR A 1 866 ? -1.488 16.524 42.481 1.00 84.38 866 THR A C 1
ATOM 6629 O O . THR A 1 866 ? -2.214 17.098 43.285 1.00 84.38 866 THR A O 1
ATOM 6632 N N . PHE A 1 867 ? -1.984 15.827 41.455 1.00 85.00 867 PHE A N 1
ATOM 6633 C CA . PHE A 1 867 ? -3.420 15.711 41.202 1.00 85.00 867 PHE A CA 1
ATOM 6634 C C . PHE A 1 867 ? -4.163 15.030 42.363 1.00 85.00 867 PHE A C 1
ATOM 6636 O O . PHE A 1 867 ? -5.219 15.502 42.797 1.00 85.00 867 PHE A O 1
ATOM 6643 N N . LYS A 1 868 ? -3.602 13.948 42.923 1.00 84.25 868 LYS A N 1
ATOM 6644 C CA . LYS A 1 868 ? -4.156 13.281 44.115 1.00 84.25 868 LYS A CA 1
ATOM 6645 C C . LYS A 1 868 ? -4.138 14.191 45.345 1.00 84.25 868 LYS A C 1
ATOM 6647 O O . LYS A 1 868 ? -5.144 14.271 46.055 1.00 84.25 868 LYS A O 1
ATOM 6652 N N . ALA A 1 869 ? -3.033 14.898 45.586 1.00 83.31 869 ALA A N 1
ATOM 6653 C CA . ALA A 1 869 ? -2.913 15.862 46.677 1.00 83.31 869 ALA A CA 1
ATOM 6654 C C . ALA A 1 869 ? -3.925 17.010 46.529 1.00 83.31 869 ALA A C 1
ATOM 6656 O O . ALA A 1 869 ? -4.687 17.269 47.457 1.00 83.31 869 ALA A O 1
ATOM 6657 N N . GLU A 1 870 ? -4.009 17.637 45.353 1.00 84.19 870 GLU A N 1
ATOM 6658 C CA . GLU A 1 870 ? -4.962 18.711 45.046 1.00 84.19 870 GLU A CA 1
ATOM 6659 C C . GLU A 1 870 ? -6.407 18.270 45.238 1.00 84.19 870 GLU A C 1
ATOM 6661 O O . GLU A 1 870 ? -7.196 18.992 45.846 1.00 84.19 870 GLU A O 1
ATOM 6666 N N . THR A 1 871 ? -6.761 17.085 44.742 1.00 86.38 871 THR A N 1
ATOM 6667 C CA . THR A 1 871 ? -8.120 16.549 44.869 1.00 86.38 871 THR A CA 1
ATOM 6668 C C . THR A 1 871 ? -8.480 16.338 46.340 1.00 86.38 871 THR A C 1
ATOM 6670 O O . THR A 1 871 ? -9.553 16.752 46.779 1.00 86.38 871 THR A O 1
ATOM 6673 N N . THR A 1 872 ? -7.560 15.776 47.129 1.00 82.00 872 THR A N 1
ATOM 6674 C CA . THR A 1 872 ? -7.762 15.522 48.566 1.00 82.00 872 THR A CA 1
ATOM 6675 C C . THR A 1 872 ? -7.865 16.826 49.363 1.00 82.00 872 THR A C 1
ATOM 6677 O O . THR A 1 872 ? -8.774 16.986 50.175 1.00 82.00 872 THR A O 1
ATOM 6680 N N . ILE A 1 873 ? -6.999 17.803 49.076 1.00 83.56 873 ILE A N 1
ATOM 6681 C CA . ILE A 1 873 ? -7.018 19.144 49.679 1.00 83.56 873 ILE A CA 1
ATOM 6682 C C . ILE A 1 873 ? -8.317 19.882 49.339 1.00 83.56 873 ILE A C 1
ATOM 6684 O O . ILE A 1 873 ? -8.965 20.444 50.223 1.00 83.56 873 ILE A O 1
ATOM 6688 N N . ARG A 1 874 ? -8.718 19.879 48.061 1.00 83.06 874 ARG A N 1
ATOM 6689 C CA . ARG A 1 874 ? -9.935 20.548 47.579 1.00 83.06 874 ARG A CA 1
ATOM 6690 C C . ARG A 1 874 ? -11.178 19.954 48.232 1.00 83.06 874 ARG A C 1
ATOM 6692 O O . ARG A 1 874 ? -12.031 20.706 48.702 1.00 83.06 874 ARG A O 1
ATOM 6699 N N . ASN A 1 875 ? -11.253 18.626 48.304 1.00 79.38 875 ASN A N 1
ATOM 6700 C CA . ASN A 1 875 ? -12.335 17.930 48.991 1.00 79.38 875 ASN A CA 1
ATOM 6701 C C . ASN A 1 875 ? -12.337 18.279 50.480 1.00 79.38 875 ASN A C 1
ATOM 6703 O O . ASN A 1 875 ? -13.356 18.734 50.983 1.00 79.38 875 ASN A O 1
ATOM 6707 N N . GLY A 1 876 ? -11.198 18.191 51.167 1.00 78.69 876 GLY A N 1
ATOM 6708 C CA . GLY A 1 876 ? -11.102 18.550 52.581 1.00 78.69 876 GLY A CA 1
ATOM 6709 C C . GLY A 1 876 ? -11.522 19.990 52.896 1.00 78.69 876 GLY A C 1
ATOM 6710 O O . GLY A 1 876 ? -12.257 20.226 53.856 1.00 78.69 876 GLY A O 1
ATOM 6711 N N . LYS A 1 877 ? -11.146 20.954 52.044 1.00 79.25 877 LYS A N 1
ATOM 6712 C CA . LYS A 1 877 ? -11.566 22.360 52.164 1.00 79.25 877 LYS A CA 1
ATOM 6713 C C . LYS A 1 877 ? -13.072 22.549 52.054 1.00 79.25 877 LYS A C 1
ATOM 6715 O O . LYS A 1 877 ? -13.638 23.334 52.812 1.00 79.25 877 LYS A O 1
ATOM 6720 N N . LYS A 1 878 ? -13.722 21.832 51.132 1.00 78.38 878 LYS A N 1
ATOM 6721 C CA . LYS A 1 878 ? -15.180 21.884 50.951 1.00 78.38 878 LYS A CA 1
ATOM 6722 C C . LYS A 1 878 ? -15.931 21.551 52.249 1.00 78.38 878 LYS A C 1
ATOM 6724 O O . LYS A 1 878 ? -17.015 22.082 52.466 1.00 78.38 878 LYS A O 1
ATOM 6729 N N . TYR A 1 879 ? -15.337 20.732 53.119 1.00 71.81 879 TYR A N 1
ATOM 6730 C CA . TYR A 1 879 ? -15.924 20.289 54.387 1.00 71.81 879 TYR A CA 1
ATOM 6731 C C . TYR A 1 879 ? -15.315 20.959 55.631 1.00 71.81 879 TYR A C 1
ATOM 6733 O O . TYR A 1 879 ? -15.551 20.509 56.749 1.00 71.81 879 TYR A O 1
ATOM 6741 N N . GLY A 1 880 ? -14.565 22.056 55.458 1.00 71.19 880 GLY A N 1
ATOM 6742 C CA . GLY A 1 880 ? -14.074 22.883 56.567 1.00 71.19 880 GLY A CA 1
ATOM 6743 C C . GLY A 1 880 ? -12.847 22.338 57.308 1.00 71.19 880 GLY A C 1
ATOM 6744 O O . GLY A 1 880 ? -12.544 22.815 58.400 1.00 71.19 880 GLY A O 1
ATOM 6745 N N . ILE A 1 881 ? -12.131 21.368 56.733 1.00 80.94 881 ILE A N 1
ATOM 6746 C CA . ILE A 1 881 ? -10.891 20.819 57.300 1.00 80.94 881 ILE A CA 1
ATOM 6747 C C . ILE A 1 881 ? -9.726 21.781 57.016 1.00 80.94 881 ILE A C 1
ATOM 6749 O O . ILE A 1 881 ? -9.584 22.280 55.895 1.00 80.94 881 ILE A O 1
ATOM 6753 N N . ASP A 1 882 ? -8.870 22.042 58.011 1.00 82.25 882 ASP A N 1
ATOM 6754 C CA . ASP A 1 882 ? -7.684 22.888 57.825 1.00 82.25 882 ASP A CA 1
ATOM 6755 C C . ASP A 1 882 ? -6.613 22.169 56.992 1.00 82.25 882 ASP A C 1
ATOM 6757 O O . ASP A 1 882 ? -5.833 21.361 57.493 1.00 82.25 882 ASP A O 1
ATOM 6761 N N . MET A 1 883 ? -6.572 22.504 55.703 1.00 85.38 883 MET A N 1
ATOM 6762 C CA . MET A 1 883 ? -5.619 21.957 54.738 1.00 85.38 883 MET A CA 1
ATOM 6763 C C . MET A 1 883 ? -4.370 22.825 54.544 1.00 85.38 883 MET A C 1
ATOM 6765 O O . MET A 1 883 ? -3.554 22.529 53.674 1.00 85.38 883 MET A O 1
ATOM 6769 N N . ARG A 1 884 ? -4.160 23.883 55.343 1.00 86.44 884 ARG A N 1
ATOM 6770 C CA . ARG A 1 884 ? -3.060 24.847 55.122 1.00 86.44 884 ARG A CA 1
ATOM 6771 C C . ARG A 1 884 ? -1.666 24.223 55.152 1.00 86.44 884 ARG A C 1
ATOM 6773 O O . ARG A 1 884 ? -0.766 24.722 54.480 1.00 86.44 884 ARG A O 1
ATOM 6780 N N . ALA A 1 885 ? -1.458 23.179 55.956 1.00 83.44 885 ALA A N 1
ATOM 6781 C CA . ALA A 1 885 ? -0.181 22.464 56.012 1.00 83.44 885 ALA A CA 1
ATOM 6782 C C . ALA A 1 885 ? 0.074 21.666 54.722 1.00 83.44 885 ALA A C 1
ATOM 6784 O O . ALA A 1 885 ? 1.153 21.770 54.141 1.00 83.44 885 ALA A O 1
ATOM 6785 N N . ALA A 1 886 ? -0.942 20.946 54.238 1.00 86.50 886 ALA A N 1
ATOM 6786 C CA . ALA A 1 886 ? -0.886 20.207 52.981 1.00 86.50 886 ALA A CA 1
ATOM 6787 C C . ALA A 1 886 ? -0.767 21.143 51.765 1.00 86.50 886 ALA A C 1
ATOM 6789 O O . ALA A 1 886 ? -0.009 20.859 50.845 1.00 86.50 886 ALA A O 1
ATOM 6790 N N . GLU A 1 887 ? -1.434 22.301 51.783 1.00 87.31 887 GLU A N 1
ATOM 6791 C CA . GLU A 1 887 ? -1.332 23.318 50.727 1.00 87.31 887 GLU A CA 1
ATOM 6792 C C . GLU A 1 887 ? 0.028 23.990 50.660 1.00 87.31 887 GLU A C 1
ATOM 6794 O O . GLU A 1 887 ? 0.561 24.177 49.566 1.00 87.31 887 GLU A O 1
ATOM 6799 N N . ARG A 1 888 ? 0.606 24.343 51.815 1.00 89.62 888 ARG A N 1
ATOM 6800 C CA . ARG A 1 888 ? 1.987 24.834 51.855 1.00 89.62 888 ARG A CA 1
ATOM 6801 C C . ARG A 1 888 ? 2.932 23.803 51.268 1.00 89.62 888 ARG A C 1
ATOM 6803 O O . ARG A 1 888 ? 3.704 24.148 50.385 1.00 89.62 888 ARG A O 1
ATOM 6810 N N . ARG A 1 889 ? 2.811 22.539 51.681 1.00 89.50 889 ARG A N 1
ATOM 6811 C CA . ARG A 1 889 ? 3.671 21.462 51.183 1.00 89.50 889 ARG A CA 1
ATOM 6812 C C . ARG A 1 889 ? 3.473 21.187 49.688 1.00 89.50 889 ARG A C 1
ATOM 6814 O O . ARG A 1 889 ? 4.443 20.932 48.985 1.00 89.50 889 ARG A O 1
ATOM 6821 N N . LEU A 1 890 ? 2.245 21.301 49.180 1.00 88.81 890 LEU A N 1
ATOM 6822 C CA . LEU A 1 890 ? 1.949 21.193 47.749 1.00 88.81 890 LEU A CA 1
ATOM 6823 C C . LEU A 1 890 ? 2.513 22.385 46.959 1.00 88.81 890 LEU A C 1
ATOM 6825 O O . LEU A 1 890 ? 3.011 22.220 45.850 1.00 88.81 890 LEU A O 1
ATOM 6829 N N . SER A 1 891 ? 2.482 23.584 47.536 1.00 87.00 891 SER A N 1
ATOM 6830 C CA . SER A 1 891 ? 3.060 24.786 46.921 1.00 87.00 891 SER A CA 1
ATOM 6831 C C . SER A 1 891 ? 4.590 24.703 46.900 1.00 87.00 891 SER A C 1
ATOM 6833 O O . SER A 1 891 ? 5.205 24.940 45.864 1.00 87.00 891 SER A O 1
ATOM 6835 N N . GLU A 1 892 ? 5.198 24.252 48.001 1.00 87.25 892 GLU A N 1
ATOM 6836 C CA . GLU A 1 892 ? 6.620 23.901 48.084 1.00 87.25 892 GLU A CA 1
ATOM 6837 C C . GLU A 1 892 ? 6.987 22.812 47.072 1.00 87.25 892 GLU A C 1
ATOM 6839 O O . GLU A 1 892 ? 8.037 22.900 46.452 1.00 87.25 892 GLU A O 1
ATOM 6844 N N . SER A 1 893 ? 6.121 21.820 46.846 1.00 87.94 893 SER A N 1
ATOM 6845 C CA . SER A 1 893 ? 6.306 20.804 45.805 1.00 87.94 893 SER A CA 1
ATOM 6846 C C . SER A 1 893 ? 6.331 21.410 44.399 1.00 87.94 893 SER A C 1
ATOM 6848 O O . SER A 1 893 ? 7.207 21.070 43.603 1.00 87.94 893 SER A O 1
ATOM 6850 N N . MET A 1 894 ? 5.438 22.357 44.100 1.00 83.75 894 MET A N 1
ATOM 6851 C CA . MET A 1 894 ? 5.387 23.060 42.811 1.00 83.75 894 MET A CA 1
ATOM 6852 C C . MET A 1 894 ? 6.581 24.004 42.590 1.00 83.75 894 MET A C 1
ATOM 6854 O O . MET A 1 894 ? 7.019 24.193 41.451 1.00 83.75 894 MET A O 1
ATOM 6858 N N . GLU A 1 895 ? 7.127 24.588 43.656 1.00 83.62 895 GLU A N 1
ATOM 6859 C CA . GLU A 1 895 ? 8.357 25.386 43.611 1.00 83.62 895 GLU A CA 1
ATOM 6860 C C . GLU A 1 895 ? 9.607 24.503 43.498 1.00 83.62 895 GLU A C 1
ATOM 6862 O O . GLU A 1 895 ? 10.475 24.767 42.660 1.00 83.62 895 GLU A O 1
ATOM 6867 N N . ALA A 1 896 ? 9.672 23.428 44.289 1.00 83.19 896 ALA A N 1
ATOM 6868 C CA . ALA A 1 896 ? 10.748 22.443 44.279 1.00 83.19 896 ALA A CA 1
ATOM 6869 C C . ALA A 1 896 ? 10.831 21.732 42.928 1.00 83.19 896 ALA A C 1
ATOM 6871 O O . ALA A 1 896 ? 11.934 21.577 42.421 1.00 83.19 896 ALA A O 1
ATOM 6872 N N . ARG A 1 897 ? 9.696 21.457 42.262 1.00 79.50 897 ARG A N 1
ATOM 6873 C CA . ARG A 1 897 ? 9.629 20.947 40.877 1.00 79.50 897 ARG A CA 1
ATOM 6874 C C . ARG A 1 897 ? 10.573 21.685 39.923 1.00 79.50 897 ARG A C 1
ATOM 6876 O O . ARG A 1 897 ? 11.171 21.072 39.047 1.00 79.50 897 ARG A O 1
ATOM 6883 N N . ARG A 1 898 ? 10.714 23.009 40.074 1.00 72.19 898 ARG A N 1
ATOM 6884 C CA . ARG A 1 898 ? 11.554 23.836 39.188 1.00 72.19 898 ARG A CA 1
ATOM 6885 C C . ARG A 1 898 ? 13.048 23.765 39.513 1.00 72.19 898 ARG A C 1
ATOM 6887 O O . ARG A 1 898 ? 13.850 24.183 38.683 1.00 72.19 898 ARG A O 1
ATOM 6894 N N . ARG A 1 899 ? 13.418 23.311 40.714 1.00 77.25 899 ARG A N 1
ATOM 6895 C CA . ARG A 1 899 ? 14.805 23.249 41.206 1.00 77.25 899 ARG A CA 1
ATOM 6896 C C . ARG A 1 899 ? 15.329 21.816 41.242 1.00 77.25 899 ARG A C 1
ATOM 6898 O O . ARG A 1 899 ? 16.392 21.555 40.694 1.00 77.25 899 ARG A O 1
ATOM 6905 N N . ASP A 1 900 ? 14.569 20.916 41.856 1.00 78.06 900 ASP A N 1
ATOM 6906 C CA . ASP A 1 900 ? 14.855 19.492 41.990 1.00 78.06 900 ASP A CA 1
ATOM 6907 C C . ASP A 1 900 ? 13.544 18.693 41.931 1.00 78.06 900 ASP A C 1
ATOM 6909 O O . ASP A 1 900 ? 12.679 18.761 42.809 1.00 78.06 900 ASP A O 1
ATOM 6913 N N . MET A 1 901 ? 13.412 17.900 40.872 1.00 78.00 901 MET A N 1
ATOM 6914 C CA . MET A 1 901 ? 12.214 17.116 40.615 1.00 78.00 901 MET A CA 1
ATOM 6915 C C . MET A 1 901 ? 12.008 15.982 41.629 1.00 78.00 901 MET A C 1
ATOM 6917 O O . MET A 1 901 ? 10.869 15.634 41.938 1.00 78.00 901 MET A O 1
ATOM 6921 N N . ALA A 1 902 ? 13.084 15.422 42.188 1.00 79.25 902 ALA A N 1
ATOM 6922 C CA . ALA A 1 902 ? 12.985 14.389 43.216 1.00 79.25 902 ALA A CA 1
ATOM 6923 C C . ALA A 1 902 ? 12.480 14.983 44.537 1.00 79.25 902 ALA A C 1
ATOM 6925 O O . ALA A 1 902 ? 11.615 14.400 45.197 1.00 79.25 902 ALA A O 1
ATOM 6926 N N . GLU A 1 903 ? 12.965 16.174 44.889 1.00 82.50 903 GLU A N 1
ATOM 6927 C CA . GLU A 1 903 ? 12.471 16.923 46.044 1.00 82.50 903 GLU A CA 1
ATOM 6928 C C . GLU A 1 903 ? 11.015 17.368 45.838 1.00 82.50 903 GLU A C 1
ATOM 6930 O O . GLU A 1 903 ? 10.197 17.237 46.750 1.00 82.50 903 GLU A O 1
ATOM 6935 N N . GLY A 1 904 ? 10.659 17.779 44.616 1.00 84.44 904 GLY A N 1
ATOM 6936 C CA . GLY A 1 904 ? 9.285 18.067 44.208 1.00 84.44 904 GLY A CA 1
ATOM 6937 C C . GLY A 1 904 ? 8.347 16.871 44.388 1.00 84.44 904 GLY A C 1
ATOM 6938 O O . GLY A 1 904 ? 7.284 17.024 44.991 1.00 84.44 904 GLY A O 1
ATOM 6939 N N . ILE A 1 905 ? 8.738 15.675 43.932 1.00 85.06 905 ILE A N 1
ATOM 6940 C CA . ILE A 1 905 ? 7.956 14.437 44.113 1.00 85.06 905 ILE A CA 1
ATOM 6941 C C . ILE A 1 905 ? 7.806 14.105 45.595 1.00 85.06 905 ILE A C 1
ATOM 6943 O O . ILE A 1 905 ? 6.697 13.833 46.044 1.00 85.06 905 ILE A O 1
ATOM 6947 N N . LYS A 1 906 ? 8.889 14.178 46.372 1.00 85.50 906 LYS A N 1
ATOM 6948 C CA . LYS A 1 906 ? 8.845 13.900 47.811 1.00 85.50 906 LYS A CA 1
ATOM 6949 C C . LYS A 1 906 ? 7.931 14.883 48.546 1.00 85.50 906 LYS A C 1
ATOM 6951 O O . LYS A 1 906 ? 7.148 14.479 49.398 1.00 85.50 906 LYS A O 1
ATOM 6956 N N . ALA A 1 907 ? 7.976 16.160 48.176 1.00 86.44 907 ALA A N 1
ATOM 6957 C CA . ALA A 1 907 ? 7.069 17.173 48.697 1.00 86.44 907 ALA A CA 1
ATOM 6958 C C . ALA A 1 907 ? 5.612 16.953 48.242 1.00 86.44 907 ALA A C 1
ATOM 6960 O O . ALA A 1 907 ? 4.705 17.217 49.025 1.00 86.44 907 ALA A O 1
ATOM 6961 N N . ALA A 1 908 ? 5.366 16.431 47.032 1.00 86.06 908 ALA A N 1
ATOM 6962 C CA . ALA A 1 908 ? 4.023 16.060 46.564 1.00 86.06 908 ALA A CA 1
ATOM 6963 C C . ALA A 1 908 ? 3.470 14.851 47.336 1.00 86.06 908 ALA A C 1
ATOM 6965 O O . ALA A 1 908 ? 2.310 14.861 47.745 1.00 86.06 908 ALA A O 1
ATOM 6966 N N . GLU A 1 909 ? 4.301 13.830 47.574 1.00 88.19 909 GLU A N 1
ATOM 6967 C CA . GLU A 1 909 ? 3.969 12.672 48.415 1.00 88.19 909 GLU A CA 1
ATOM 6968 C C . GLU A 1 909 ? 3.690 13.113 49.859 1.00 88.19 909 GLU A C 1
ATOM 6970 O O . GLU A 1 909 ? 2.674 12.725 50.435 1.00 88.19 909 GLU A O 1
ATOM 6975 N N . ASP A 1 910 ? 4.534 13.984 50.425 1.00 87.12 910 ASP A N 1
ATOM 6976 C CA . ASP A 1 910 ? 4.321 14.569 51.751 1.00 87.12 910 ASP A CA 1
ATOM 6977 C C . ASP A 1 910 ? 3.027 15.395 51.802 1.00 87.12 910 ASP A C 1
ATOM 6979 O O . ASP A 1 910 ? 2.292 15.310 52.783 1.00 87.12 910 ASP A O 1
ATOM 6983 N N . ALA A 1 911 ? 2.725 16.181 50.765 1.00 88.94 911 ALA A N 1
ATOM 6984 C CA . ALA A 1 911 ? 1.503 16.976 50.681 1.00 88.94 911 ALA A CA 1
ATOM 6985 C C . ALA A 1 911 ? 0.254 16.094 50.603 1.00 88.94 911 ALA A C 1
ATOM 6987 O O . ALA A 1 911 ? -0.721 16.355 51.307 1.00 88.94 911 ALA A O 1
ATOM 6988 N N . TYR A 1 912 ? 0.296 15.028 49.798 1.00 88.19 912 TYR A N 1
ATOM 6989 C CA . TYR A 1 912 ? -0.770 14.034 49.739 1.00 88.19 912 TYR A CA 1
ATOM 6990 C C . TYR A 1 912 ? -0.967 13.350 51.094 1.00 88.19 912 TYR A C 1
ATOM 6992 O O . TYR A 1 912 ? -2.096 13.269 51.569 1.00 88.19 912 TYR A O 1
ATOM 7000 N N . ARG A 1 913 ? 0.120 12.929 51.756 1.00 88.12 913 ARG A N 1
ATOM 7001 C CA . ARG A 1 913 ? 0.057 12.314 53.089 1.00 88.12 913 ARG A CA 1
ATOM 7002 C C . ARG A 1 913 ? -0.526 13.274 54.126 1.00 88.12 913 ARG A C 1
ATOM 7004 O O . ARG A 1 913 ? -1.450 12.901 54.830 1.00 88.12 913 ARG A O 1
ATOM 7011 N N . LEU A 1 914 ? -0.055 14.522 54.180 1.00 87.31 914 LEU A N 1
ATOM 7012 C CA . LEU A 1 914 ? -0.583 15.539 55.098 1.00 87.31 914 LEU A CA 1
ATOM 7013 C C . LEU A 1 914 ? -2.065 15.842 54.837 1.00 87.31 914 LEU A C 1
ATOM 7015 O O . LEU A 1 914 ? -2.818 16.052 55.786 1.00 87.31 914 LEU A O 1
ATOM 7019 N N . ALA A 1 915 ? -2.490 15.864 53.570 1.00 83.31 915 ALA A N 1
ATOM 7020 C CA . ALA A 1 915 ? -3.896 16.024 53.211 1.00 83.31 915 ALA A CA 1
ATOM 7021 C C . ALA A 1 915 ? -4.722 14.822 53.682 1.00 83.31 915 ALA A C 1
ATOM 7023 O O . ALA A 1 915 ? -5.779 15.002 54.280 1.00 83.31 915 ALA A O 1
ATOM 7024 N N . TRP A 1 916 ? -4.223 13.607 53.453 1.00 85.69 916 TRP A N 1
ATOM 7025 C CA . TRP A 1 916 ? -4.868 12.369 53.873 1.00 85.69 916 TRP A CA 1
ATOM 7026 C C . TRP A 1 916 ? -5.013 12.282 55.396 1.00 85.69 916 TRP A C 1
ATOM 7028 O O . TRP A 1 916 ? -6.112 12.054 55.896 1.00 85.69 916 TRP A O 1
ATOM 7038 N N . ASP A 1 917 ? -3.939 12.555 56.136 1.00 83.38 917 ASP A N 1
ATOM 7039 C CA . ASP A 1 917 ? -3.927 12.541 57.601 1.00 83.38 917 ASP A CA 1
ATOM 7040 C C . ASP A 1 917 ? -4.895 13.587 58.182 1.00 83.38 917 ASP A C 1
ATOM 7042 O O . ASP A 1 917 ? -5.590 13.325 59.164 1.00 83.38 917 ASP A O 1
ATOM 7046 N N . ALA A 1 918 ? -4.996 14.768 57.558 1.00 81.81 918 ALA A N 1
ATOM 7047 C CA . ALA A 1 918 ? -5.948 15.804 57.960 1.00 81.81 918 ALA A CA 1
ATOM 7048 C C . ALA A 1 918 ? -7.410 15.389 57.715 1.00 81.81 918 ALA A C 1
ATOM 7050 O O . ALA A 1 918 ? -8.276 15.681 58.545 1.00 81.81 918 ALA A O 1
ATOM 7051 N N . VAL A 1 919 ? -7.686 14.691 56.606 1.00 81.88 919 VAL A N 1
ATOM 7052 C CA . VAL A 1 919 ? -9.003 14.105 56.311 1.00 81.88 919 VAL A CA 1
ATOM 7053 C C . VAL A 1 919 ? -9.354 13.012 57.326 1.00 81.88 919 VAL A C 1
ATOM 7055 O O . VAL A 1 919 ? -10.452 13.018 57.883 1.00 81.88 919 VAL A O 1
ATOM 7058 N N . GLU A 1 920 ? -8.416 12.111 57.619 1.00 81.19 920 GLU A N 1
ATOM 7059 C CA . GLU A 1 920 ? -8.579 11.031 58.599 1.00 81.19 920 GLU A CA 1
ATOM 7060 C C . GLU A 1 920 ? -8.842 11.567 60.014 1.00 81.19 920 GLU A C 1
ATOM 7062 O O . GLU A 1 920 ? -9.778 11.113 60.674 1.00 81.19 920 GLU A O 1
ATOM 7067 N N . ALA A 1 921 ? -8.089 12.581 60.454 1.00 77.25 921 ALA A N 1
ATOM 7068 C CA . ALA A 1 921 ? -8.231 13.193 61.777 1.00 77.25 921 ALA A CA 1
ATOM 7069 C C . ALA A 1 921 ? -9.559 13.951 61.978 1.00 77.25 921 ALA A C 1
ATOM 7071 O O . ALA A 1 921 ? -9.967 14.203 63.117 1.00 77.25 921 ALA A O 1
ATOM 7072 N N . PHE A 1 922 ? -10.251 14.322 60.897 1.00 78.19 922 PHE A N 1
ATOM 7073 C CA . PHE A 1 922 ? -11.577 14.937 60.936 1.00 78.19 922 PHE A CA 1
ATOM 7074 C C . PHE A 1 922 ? -12.676 13.863 60.981 1.00 78.19 922 PHE A C 1
ATOM 7076 O O . PHE A 1 922 ? -13.517 13.752 60.092 1.00 78.19 922 PHE A O 1
ATOM 7083 N N . ALA A 1 923 ? -12.650 13.030 62.021 1.00 79.44 923 ALA A N 1
ATOM 7084 C CA . ALA A 1 923 ? -13.621 11.962 62.245 1.00 79.44 923 ALA A CA 1
ATOM 7085 C C . ALA A 1 923 ? -14.659 12.334 63.326 1.00 79.44 923 ALA A C 1
ATOM 7087 O O . ALA A 1 923 ? -14.328 13.073 64.267 1.00 79.44 923 ALA A O 1
ATOM 7088 N N . PRO A 1 924 ? -15.910 11.847 63.214 1.00 82.19 924 PRO A N 1
ATOM 7089 C CA . PRO A 1 924 ? -16.867 11.881 64.315 1.00 82.19 924 PRO A CA 1
ATOM 7090 C C . PRO A 1 924 ? -16.437 10.918 65.433 1.00 82.19 924 PRO A C 1
ATOM 7092 O O . PRO A 1 924 ? -15.893 9.846 65.173 1.00 82.19 924 PRO A O 1
ATOM 7095 N N . ASN A 1 925 ? -16.663 11.301 66.690 1.00 86.38 925 ASN A N 1
ATOM 7096 C CA . ASN A 1 925 ? -16.395 10.440 67.842 1.00 86.38 925 ASN A CA 1
ATOM 7097 C C . ASN A 1 925 ? -17.481 10.660 68.892 1.00 86.38 925 ASN A C 1
ATOM 7099 O O . ASN A 1 925 ? -17.482 11.685 69.575 1.00 86.38 925 ASN A O 1
ATOM 7103 N N . LEU A 1 926 ? -18.416 9.719 68.983 1.00 85.69 926 LEU A N 1
ATOM 7104 C CA . LEU A 1 926 ? -19.569 9.815 69.865 1.00 85.69 926 LEU A CA 1
ATOM 7105 C C . LEU A 1 926 ? -19.303 9.129 71.203 1.00 85.69 926 LEU A C 1
ATOM 7107 O O . LEU A 1 926 ? -18.814 8.003 71.258 1.00 85.69 926 LEU A O 1
ATOM 7111 N N . LYS A 1 927 ? -19.675 9.807 72.287 1.00 85.25 927 LYS A N 1
ATOM 7112 C CA . LYS A 1 927 ? -19.746 9.249 73.638 1.00 85.25 927 LYS A CA 1
ATOM 7113 C C . LYS A 1 927 ? -21.177 9.350 74.139 1.00 85.25 927 LYS A C 1
ATOM 7115 O O . LYS A 1 927 ? -21.783 10.410 74.017 1.00 85.25 927 LYS A O 1
ATOM 7120 N N . GLY A 1 928 ? -21.703 8.269 74.704 1.00 83.12 928 GLY A N 1
ATOM 7121 C CA . GLY A 1 928 ? -23.044 8.242 75.280 1.00 83.12 928 GLY A CA 1
ATOM 7122 C C . GLY A 1 928 ? -23.004 8.029 76.786 1.00 83.12 928 GLY A C 1
ATOM 7123 O O . GLY A 1 928 ? -22.298 7.147 77.255 1.00 83.12 928 GLY A O 1
ATOM 7124 N N . SER A 1 929 ? -23.769 8.799 77.551 1.00 81.88 929 SER A N 1
ATOM 7125 C CA . SER A 1 929 ? -24.023 8.528 78.969 1.00 81.88 929 SER A CA 1
ATOM 7126 C C . SER A 1 929 ? -25.511 8.292 79.181 1.00 81.88 929 SER A C 1
ATOM 7128 O O . SER A 1 929 ? -26.326 9.176 78.903 1.00 81.88 929 SER A O 1
ATOM 7130 N N . LEU A 1 930 ? -25.858 7.094 79.642 1.00 83.19 930 LEU A N 1
ATOM 7131 C CA . LEU A 1 930 ? -27.234 6.670 79.866 1.00 83.19 930 LEU A CA 1
ATOM 7132 C C . LEU A 1 930 ? -27.595 6.841 81.344 1.00 83.19 930 LEU A C 1
ATOM 7134 O O . LEU A 1 930 ? -26.981 6.220 82.207 1.00 83.19 930 LEU A O 1
ATOM 7138 N N . GLU A 1 931 ? -28.605 7.660 81.619 1.00 81.94 931 GLU A N 1
ATOM 7139 C CA . GLU A 1 931 ? -29.217 7.816 82.937 1.00 81.94 931 GLU A CA 1
ATOM 7140 C C . GLU A 1 931 ? -30.610 7.188 82.916 1.00 81.94 931 GLU A C 1
ATOM 7142 O O . GLU A 1 931 ? -31.417 7.473 82.027 1.00 81.94 931 GLU A O 1
ATOM 7147 N N . VAL A 1 932 ? -30.908 6.335 83.892 1.00 79.88 932 VAL A N 1
ATOM 7148 C CA . VAL A 1 932 ? -32.187 5.623 83.975 1.00 79.88 932 VAL A CA 1
ATOM 7149 C C . VAL A 1 932 ? -32.822 5.895 85.335 1.00 79.88 932 VAL A C 1
ATOM 7151 O O . VAL A 1 932 ? -32.130 5.897 86.354 1.00 79.88 932 VAL A O 1
ATOM 7154 N N . GLY A 1 933 ? -34.131 6.171 85.352 1.00 71.88 933 GLY A N 1
ATOM 7155 C CA . GLY A 1 933 ? -34.900 6.307 86.593 1.00 71.88 933 GLY A CA 1
ATOM 7156 C C . GLY A 1 933 ? -34.961 4.999 87.405 1.00 71.88 933 GLY A C 1
ATOM 7157 O O . GLY A 1 933 ? -34.456 3.974 86.955 1.00 71.88 933 GLY A O 1
ATOM 7158 N N . PRO A 1 934 ? -35.589 4.992 88.597 1.00 71.81 934 PRO A N 1
ATOM 7159 C CA . PRO A 1 934 ? -35.719 3.780 89.408 1.00 71.81 934 PRO A CA 1
ATOM 7160 C C . PRO A 1 934 ? -36.507 2.710 88.641 1.00 71.81 934 PRO A C 1
ATOM 7162 O O . PRO A 1 934 ? -37.718 2.834 88.456 1.00 71.81 934 PRO A O 1
ATOM 7165 N N . ALA A 1 935 ? -35.804 1.680 88.175 1.00 67.12 935 ALA A N 1
ATOM 7166 C CA . ALA A 1 935 ? -36.348 0.672 87.283 1.00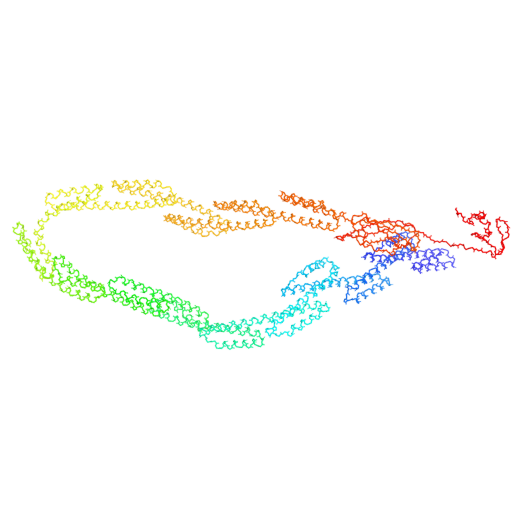 67.12 935 ALA A CA 1
ATOM 7167 C C . ALA A 1 935 ? -36.966 -0.490 88.074 1.00 67.12 935 ALA A C 1
ATOM 7169 O O . ALA A 1 935 ? -36.373 -1.008 89.025 1.00 67.12 935 ALA A O 1
ATOM 7170 N N . GLN A 1 936 ? -38.167 -0.907 87.676 1.00 69.69 936 GLN A N 1
ATOM 7171 C CA . GLN A 1 936 ? -38.823 -2.112 88.184 1.00 69.69 936 GLN A CA 1
ATOM 7172 C C . GLN A 1 936 ? -38.890 -3.158 87.079 1.00 69.69 936 GLN A C 1
ATOM 7174 O O . GLN A 1 936 ? -39.008 -2.825 85.897 1.00 69.69 936 GLN A O 1
ATOM 7179 N N . LEU A 1 937 ? -38.811 -4.426 87.473 1.00 75.44 937 LEU A N 1
ATOM 7180 C CA . LEU A 1 937 ? -38.835 -5.545 86.540 1.00 75.44 937 LEU A CA 1
ATOM 7181 C C . LEU A 1 937 ? -40.091 -5.494 85.652 1.00 75.44 937 LEU A C 1
ATOM 7183 O O . LEU A 1 937 ? -41.211 -5.461 86.160 1.00 75.44 937 LEU A O 1
ATOM 7187 N N . ASN A 1 938 ? -39.899 -5.532 84.331 1.00 72.12 938 ASN A N 1
ATOM 7188 C CA . ASN A 1 938 ? -40.940 -5.499 83.297 1.00 72.12 938 ASN A CA 1
ATOM 7189 C C . ASN A 1 938 ? -41.798 -4.223 83.205 1.00 72.12 938 ASN A C 1
ATOM 7191 O O . ASN A 1 938 ? -42.735 -4.196 82.398 1.00 72.12 938 ASN A O 1
ATOM 7195 N N . GLU A 1 939 ? -41.479 -3.160 83.946 1.00 78.12 939 GLU A N 1
ATOM 7196 C CA . GLU A 1 939 ? -42.135 -1.860 83.789 1.00 78.12 939 GLU A CA 1
ATOM 7197 C C . GLU A 1 939 ? -41.294 -0.918 82.911 1.00 78.12 939 GLU A C 1
ATOM 7199 O O . GLU A 1 939 ? -40.065 -0.896 83.019 1.00 78.12 939 GLU A O 1
ATOM 7204 N N . PRO A 1 940 ? -41.929 -0.129 82.024 1.00 77.69 940 PRO A N 1
ATOM 7205 C CA . PRO A 1 940 ? -41.218 0.867 81.241 1.00 77.69 940 PRO A CA 1
ATOM 7206 C C . PRO A 1 940 ? -40.747 2.001 82.158 1.00 77.69 940 PRO A C 1
ATOM 7208 O O . PRO A 1 940 ? -41.555 2.683 82.789 1.00 77.69 940 PRO A O 1
ATOM 7211 N N . VAL A 1 941 ? -39.438 2.222 82.197 1.00 84.19 941 VAL A N 1
ATOM 7212 C CA . VAL A 1 941 ? -38.788 3.333 82.886 1.00 84.19 941 VAL A CA 1
ATOM 7213 C C . VAL A 1 941 ? -38.288 4.349 81.867 1.00 84.19 941 VAL A C 1
ATOM 7215 O O . VAL A 1 941 ? -37.757 3.998 80.811 1.00 84.19 941 VAL A O 1
ATOM 7218 N N . ASP A 1 942 ? -38.462 5.631 82.171 1.00 85.38 942 ASP A N 1
ATOM 7219 C CA . ASP A 1 942 ? -37.899 6.687 81.340 1.00 85.38 942 ASP A CA 1
ATOM 7220 C C . ASP A 1 942 ? -36.369 6.689 81.476 1.00 85.38 942 ASP A C 1
ATOM 7222 O O . ASP A 1 942 ? -35.812 6.720 82.579 1.00 85.38 942 ASP A O 1
ATOM 7226 N N . ALA A 1 943 ? -35.696 6.670 80.330 1.00 82.88 943 ALA A N 1
ATOM 7227 C CA . ALA A 1 943 ? -34.253 6.712 80.204 1.00 82.88 943 ALA A CA 1
ATOM 7228 C C . ALA A 1 943 ? -33.837 7.935 79.389 1.00 82.88 943 ALA A C 1
ATOM 7230 O O . ALA A 1 943 ? -34.462 8.301 78.390 1.00 82.88 943 ALA A O 1
ATOM 7231 N N . THR A 1 944 ? -32.765 8.581 79.830 1.00 86.62 944 THR A N 1
ATOM 7232 C CA . THR A 1 944 ? -32.187 9.745 79.167 1.00 86.62 944 THR A CA 1
ATOM 7233 C C . THR A 1 944 ? -30.757 9.412 78.760 1.00 86.62 944 THR A C 1
ATOM 7235 O O . THR A 1 944 ? -29.881 9.254 79.605 1.00 86.62 944 THR A O 1
ATOM 7238 N N . LEU A 1 945 ? -30.509 9.296 77.456 1.00 86.38 945 LEU A N 1
ATOM 7239 C CA . LEU A 1 945 ? -29.178 9.125 76.883 1.00 86.38 945 LEU A CA 1
ATOM 7240 C C . LEU A 1 945 ? -28.667 10.472 76.396 1.00 86.38 945 LEU A C 1
ATOM 7242 O O . LEU A 1 945 ? -29.197 11.055 75.451 1.00 86.38 945 LEU A O 1
ATOM 7246 N N . THR A 1 946 ? -27.611 10.955 77.034 1.00 87.12 946 THR A N 1
ATOM 7247 C CA . THR A 1 946 ? -26.891 12.135 76.564 1.00 87.12 946 THR A CA 1
ATOM 7248 C C . THR A 1 946 ? -25.779 11.683 75.631 1.00 87.12 946 THR A C 1
ATOM 7250 O O . THR A 1 946 ? -24.881 10.952 76.040 1.00 87.12 946 THR A O 1
ATOM 7253 N N . LEU A 1 947 ? -25.848 12.107 74.374 1.00 86.94 947 LEU A N 1
ATOM 7254 C CA . LEU A 1 947 ? -24.843 11.860 73.351 1.00 86.94 947 LEU A CA 1
ATOM 7255 C C . LEU A 1 947 ? -23.998 13.105 73.157 1.00 86.94 947 LEU A C 1
ATOM 7257 O O . LEU A 1 947 ? -24.518 14.181 72.881 1.00 86.94 947 LEU A O 1
ATOM 7261 N N . GLU A 1 948 ? -22.688 12.955 73.255 1.00 88.12 948 GLU A N 1
ATOM 7262 C CA . GLU A 1 948 ? -21.725 14.020 73.032 1.00 88.12 948 GLU A CA 1
ATOM 7263 C C . GLU A 1 948 ? -20.756 13.617 71.923 1.00 88.12 948 GLU A C 1
ATOM 7265 O O . GLU A 1 948 ? -20.036 12.623 72.034 1.00 88.12 948 GLU A O 1
ATOM 7270 N N . ASN A 1 949 ? -20.711 14.406 70.850 1.00 88.31 949 ASN A N 1
ATOM 7271 C CA . ASN A 1 949 ? -19.702 14.240 69.812 1.00 88.31 949 ASN A CA 1
ATOM 7272 C C . ASN A 1 949 ? -18.413 14.945 70.239 1.00 88.31 949 ASN A C 1
ATOM 7274 O O . ASN A 1 949 ? -18.246 16.139 70.022 1.00 88.31 949 ASN A O 1
ATOM 7278 N N . VAL A 1 950 ? -17.477 14.213 70.833 1.00 85.19 950 VAL A N 1
ATOM 7279 C CA . VAL A 1 950 ? -16.153 14.743 71.196 1.00 85.19 950 VAL A CA 1
ATOM 7280 C C . VAL A 1 950 ? -15.204 14.849 69.994 1.00 85.19 950 VAL A C 1
ATOM 7282 O O . VAL A 1 950 ? -14.113 15.408 70.119 1.00 85.19 950 VAL A O 1
ATOM 7285 N N . GLY A 1 951 ? -15.603 14.314 68.836 1.00 80.12 951 GLY A N 1
ATOM 7286 C CA . GLY A 1 951 ? -14.858 14.374 67.583 1.00 80.12 951 GLY A CA 1
ATOM 7287 C C . GLY A 1 951 ? -14.931 15.736 66.892 1.00 80.12 951 GLY A C 1
ATOM 7288 O O . GLY A 1 951 ? -15.788 16.571 67.180 1.00 80.12 951 GLY A O 1
ATOM 7289 N N . LYS A 1 952 ? -14.006 15.953 65.949 1.00 78.75 952 LYS A N 1
ATOM 7290 C CA . LYS A 1 952 ? -13.936 17.183 65.139 1.00 78.75 952 LYS A CA 1
ATOM 7291 C C . LYS A 1 952 ? -14.887 17.151 63.941 1.00 78.75 952 LYS A C 1
ATOM 7293 O O . LYS A 1 952 ? -15.251 18.207 63.432 1.00 78.75 952 LYS A O 1
ATOM 7298 N N . GLY A 1 953 ? -15.266 15.955 63.488 1.00 78.38 953 GLY A N 1
ATOM 7299 C CA . GLY A 1 953 ? -16.192 15.755 62.377 1.00 78.38 953 GLY A CA 1
ATOM 7300 C C . GLY A 1 953 ? -17.649 15.734 62.832 1.00 78.38 953 GLY A C 1
ATOM 7301 O O . GLY A 1 953 ? -17.966 15.231 63.909 1.00 78.38 953 GLY A O 1
ATOM 7302 N N . LEU A 1 954 ? -18.549 16.262 62.000 1.00 83.06 954 LEU A N 1
ATOM 7303 C CA . LEU A 1 954 ? -19.991 16.101 62.191 1.00 83.06 954 LEU A CA 1
ATOM 7304 C C . LEU A 1 954 ? -20.358 14.619 62.036 1.00 83.06 954 LEU A C 1
ATOM 7306 O O . LEU A 1 954 ? -19.971 13.986 61.055 1.00 83.06 954 LEU A O 1
ATOM 7310 N N . ALA A 1 955 ? -21.084 14.084 63.013 1.00 82.56 955 ALA A N 1
ATOM 7311 C CA . ALA A 1 955 ? -21.580 12.716 63.002 1.00 82.56 955 ALA A CA 1
ATOM 7312 C C . ALA A 1 955 ? -22.946 12.711 62.316 1.00 82.56 955 ALA A C 1
ATOM 7314 O O . ALA A 1 955 ? -23.891 13.291 62.851 1.00 82.56 955 ALA A O 1
ATOM 7315 N N . LYS A 1 956 ? -23.030 12.131 61.119 1.00 84.38 956 LYS A N 1
ATOM 7316 C CA . LYS A 1 956 ? -24.252 12.042 60.310 1.00 84.38 956 LYS A CA 1
ATOM 7317 C C . LYS A 1 956 ? -24.916 10.680 60.526 1.00 84.38 956 LYS A C 1
ATOM 7319 O O . LYS A 1 956 ? -24.212 9.699 60.756 1.00 84.38 956 LYS A O 1
ATOM 7324 N N . ASP A 1 957 ? -26.244 10.630 60.450 1.00 84.50 957 ASP A N 1
ATOM 7325 C CA . ASP A 1 957 ? -27.045 9.401 60.545 1.00 84.50 957 ASP A CA 1
ATOM 7326 C C . ASP A 1 957 ? -26.719 8.594 61.811 1.00 84.50 957 ASP A C 1
ATOM 7328 O O . ASP A 1 957 ? -26.349 7.419 61.755 1.00 84.50 957 ASP A O 1
ATOM 7332 N N . VAL A 1 958 ? -26.803 9.263 62.967 1.00 85.50 958 VAL A N 1
ATOM 7333 C CA . VAL A 1 958 ? -26.449 8.674 64.257 1.00 85.50 958 VAL A CA 1
ATOM 7334 C C . VAL A 1 958 ? -27.548 7.714 64.700 1.00 85.50 958 VAL A C 1
ATOM 7336 O O . VAL A 1 958 ? -28.667 8.122 65.023 1.00 85.50 958 VAL A O 1
ATOM 7339 N N . ARG A 1 959 ? -27.206 6.426 64.739 1.00 85.88 959 ARG A N 1
ATOM 7340 C CA . ARG A 1 959 ? -28.078 5.342 65.194 1.00 85.88 959 ARG A CA 1
ATOM 7341 C C . ARG A 1 959 ? -27.635 4.849 66.560 1.00 85.88 959 ARG A C 1
ATOM 7343 O O . ARG A 1 959 ? -26.453 4.606 66.787 1.00 85.88 959 ARG A O 1
ATOM 7350 N N . ILE A 1 960 ? -28.606 4.676 67.447 1.00 86.19 960 ILE A N 1
ATOM 7351 C CA . ILE A 1 960 ? -28.403 4.231 68.823 1.00 86.19 960 ILE A CA 1
ATOM 7352 C C . ILE A 1 960 ? -28.982 2.826 68.943 1.00 86.19 960 ILE A C 1
ATOM 7354 O O . ILE A 1 960 ? -30.150 2.603 68.624 1.00 86.19 960 ILE A O 1
ATOM 7358 N N . ARG A 1 961 ? -28.178 1.883 69.423 1.00 84.94 961 ARG A N 1
ATOM 7359 C CA . ARG A 1 961 ? -28.611 0.529 69.767 1.00 84.94 961 ARG A CA 1
ATOM 7360 C C . ARG A 1 961 ? -28.260 0.265 71.217 1.00 84.94 961 ARG A C 1
ATOM 7362 O O . ARG A 1 961 ? -27.104 0.396 71.596 1.00 84.94 961 ARG A O 1
ATOM 7369 N N . VAL A 1 962 ? -29.248 -0.088 72.026 1.00 80.56 962 VAL A N 1
ATOM 7370 C CA . VAL A 1 962 ? -29.023 -0.534 73.405 1.00 80.56 962 VAL A CA 1
ATOM 7371 C C . VAL A 1 962 ? -29.007 -2.058 73.386 1.00 80.56 962 VAL A C 1
ATOM 7373 O O . VAL A 1 962 ? -29.943 -2.673 72.886 1.00 80.56 962 VAL A O 1
ATOM 7376 N N . LEU A 1 963 ? -27.918 -2.646 73.864 1.00 78.69 963 LEU A N 1
ATOM 7377 C CA . LEU A 1 963 ? -27.650 -4.080 73.903 1.00 78.69 963 LEU A CA 1
ATOM 7378 C C . LEU A 1 963 ? -27.557 -4.515 75.375 1.00 78.69 963 LEU A C 1
ATOM 7380 O O . LEU A 1 963 ? -26.905 -3.840 76.172 1.00 78.69 963 LEU A O 1
ATOM 7384 N N . GLY A 1 964 ? -28.203 -5.623 75.739 1.00 78.69 964 GLY A N 1
ATOM 7385 C CA . GLY A 1 964 ? -28.296 -6.137 77.115 1.00 78.69 964 GLY A CA 1
ATOM 7386 C C . GLY A 1 964 ? -29.736 -6.492 77.501 1.00 78.69 964 GLY A C 1
ATOM 7387 O O . GLY A 1 964 ? -30.621 -6.469 76.646 1.00 78.69 964 GLY A O 1
ATOM 7388 N N . ASP A 1 965 ? -29.979 -6.784 78.782 1.00 80.94 965 ASP A N 1
ATOM 7389 C CA . ASP A 1 965 ? -31.277 -7.248 79.311 1.00 80.94 965 ASP A CA 1
ATOM 7390 C C . ASP A 1 965 ? -32.293 -6.104 79.519 1.00 80.94 965 ASP A C 1
ATOM 7392 O O . ASP A 1 965 ? -32.879 -5.918 80.593 1.00 80.94 965 ASP A O 1
ATOM 7396 N N . ALA A 1 966 ? -32.479 -5.292 78.474 1.00 77.62 966 ALA A N 1
ATOM 7397 C CA . ALA A 1 966 ? -33.466 -4.224 78.418 1.00 77.62 966 ALA A CA 1
ATOM 7398 C C . ALA A 1 966 ? -34.014 -4.022 76.997 1.00 77.62 966 ALA A C 1
ATOM 7400 O O . ALA A 1 966 ? -33.264 -3.932 76.027 1.00 77.62 966 ALA A O 1
ATOM 7401 N N . GLU A 1 967 ? -35.331 -3.864 76.880 1.00 79.38 967 GLU A N 1
ATOM 7402 C CA . GLU A 1 967 ? -36.007 -3.506 75.631 1.00 79.38 967 GLU A CA 1
ATOM 7403 C C . GLU A 1 967 ? -36.133 -1.976 75.537 1.00 79.38 967 GLU A C 1
ATOM 7405 O O . GLU A 1 967 ? -36.723 -1.336 76.410 1.00 79.38 967 GLU A O 1
ATOM 7410 N N . ALA A 1 968 ? -35.565 -1.372 74.489 1.00 78.62 968 ALA A N 1
ATOM 7411 C CA . ALA A 1 968 ? -35.628 0.070 74.250 1.00 78.62 968 ALA A CA 1
ATOM 7412 C C . ALA A 1 968 ? -36.779 0.426 73.298 1.00 78.62 968 ALA A C 1
ATOM 7414 O O . ALA A 1 968 ? -36.758 0.079 72.118 1.00 78.62 968 ALA A O 1
ATOM 7415 N N . GLU A 1 969 ? -37.768 1.166 73.792 1.00 76.44 969 GLU A N 1
ATOM 7416 C CA . GLU A 1 969 ? -38.920 1.630 73.021 1.00 76.44 969 GLU A CA 1
ATOM 7417 C C . GLU A 1 969 ? -38.841 3.137 72.744 1.00 76.44 969 GLU A C 1
ATOM 7419 O O . GLU A 1 969 ? -38.686 3.961 73.652 1.00 76.44 969 GLU A O 1
ATOM 7424 N N . GLY A 1 970 ? -39.030 3.512 71.475 1.00 72.12 970 GLY A N 1
ATOM 7425 C CA . GLY A 1 970 ? -39.120 4.913 71.054 1.00 72.12 970 GLY A CA 1
ATOM 7426 C C . GLY A 1 970 ? -37.778 5.641 70.950 1.00 72.12 970 GLY A C 1
ATOM 7427 O O . GLY A 1 970 ? -37.740 6.843 71.189 1.00 72.12 970 GLY A O 1
ATOM 7428 N N . VAL A 1 971 ? -36.691 4.940 70.606 1.00 79.12 971 VAL A N 1
ATOM 7429 C CA . VAL A 1 971 ? -35.373 5.552 70.359 1.00 79.12 971 VAL A CA 1
ATOM 7430 C C . VAL A 1 971 ? -35.430 6.404 69.077 1.00 79.12 971 VAL A C 1
ATOM 7432 O O . VAL A 1 971 ? -35.655 5.850 68.001 1.00 79.12 971 VAL A O 1
ATOM 7435 N N . PRO A 1 972 ? -35.260 7.735 69.148 1.00 76.31 972 PRO A N 1
ATOM 7436 C CA . PRO A 1 972 ? -35.278 8.601 67.975 1.00 76.31 972 PRO A CA 1
ATOM 7437 C C . PRO A 1 972 ? -34.003 8.460 67.135 1.00 76.31 972 PRO A C 1
ATOM 7439 O O . PRO A 1 972 ? -32.899 8.312 67.663 1.00 76.31 972 PRO A O 1
ATOM 7442 N N . GLU A 1 973 ? -34.154 8.577 65.817 1.00 70.88 973 GLU A N 1
ATOM 7443 C CA . GLU A 1 973 ? -33.030 8.715 64.890 1.00 70.88 973 GLU A CA 1
ATOM 7444 C C . GLU A 1 973 ? -32.514 10.156 64.900 1.00 70.88 973 GLU A C 1
ATOM 7446 O O . GLU A 1 973 ? -33.282 11.108 64.737 1.00 70.88 973 GLU A O 1
ATOM 7451 N N . ILE A 1 974 ? -31.202 10.327 65.070 1.00 83.00 974 ILE A N 1
ATOM 7452 C CA . ILE A 1 974 ? -30.576 11.648 65.036 1.00 83.00 974 ILE A CA 1
ATOM 7453 C C . ILE A 1 974 ? -29.907 11.828 63.679 1.00 83.00 974 ILE A C 1
ATOM 7455 O O . ILE A 1 974 ? -28.914 11.178 63.357 1.00 83.00 974 ILE A O 1
ATOM 7459 N N . THR A 1 975 ? -30.424 12.765 62.892 1.00 82.12 975 THR A N 1
ATOM 7460 C CA . THR A 1 975 ? -29.901 13.076 61.554 1.00 82.12 975 THR A CA 1
ATOM 7461 C C . THR A 1 975 ? -28.457 13.573 61.586 1.00 82.12 975 THR A C 1
ATOM 7463 O O . THR A 1 975 ? -27.656 13.194 60.731 1.00 82.12 975 THR A O 1
ATOM 7466 N N . ALA A 1 976 ? -28.095 14.406 62.567 1.00 85.38 976 ALA A N 1
ATOM 7467 C CA . ALA A 1 976 ? -26.722 14.865 62.738 1.00 85.38 976 ALA A CA 1
ATOM 7468 C C . ALA A 1 976 ? -26.419 15.389 64.148 1.00 85.38 976 ALA A C 1
ATOM 7470 O O . ALA A 1 976 ? -27.174 16.197 64.684 1.00 85.38 976 ALA A O 1
ATOM 7471 N N . ILE A 1 977 ? -25.243 15.049 64.684 1.00 84.19 977 ILE A N 1
ATOM 7472 C CA . ILE A 1 977 ? -24.660 15.702 65.865 1.00 84.19 977 ILE A CA 1
ATOM 7473 C C . ILE A 1 977 ? -23.436 16.505 65.417 1.00 84.19 977 ILE A C 1
ATOM 7475 O O . ILE A 1 977 ? -22.440 15.957 64.929 1.00 84.19 977 ILE A O 1
ATOM 7479 N N . ARG A 1 978 ? -23.504 17.832 65.577 1.00 84.06 978 ARG A N 1
ATOM 7480 C CA . ARG A 1 978 ? -22.389 18.740 65.252 1.00 84.06 978 ARG A CA 1
ATOM 7481 C C . ARG A 1 978 ? -21.146 18.384 66.075 1.00 84.06 978 ARG A C 1
ATOM 7483 O O . ARG A 1 978 ? -21.260 17.818 67.157 1.00 84.06 978 ARG A O 1
ATOM 7490 N N . ALA A 1 979 ? -19.962 18.728 65.575 1.00 80.88 979 ALA A N 1
ATOM 7491 C CA . ALA A 1 979 ? -18.719 18.578 66.334 1.00 80.88 979 ALA A CA 1
ATOM 7492 C C . ALA A 1 979 ? -18.816 19.315 67.680 1.00 80.88 979 ALA A C 1
ATOM 7494 O O . ALA A 1 979 ? -19.289 20.454 67.720 1.00 80.88 979 ALA A O 1
ATOM 7495 N N . HIS A 1 980 ? -18.414 18.659 68.769 1.00 81.75 980 HIS A N 1
ATOM 7496 C CA . HIS A 1 980 ? -18.581 19.135 70.153 1.00 81.75 980 HIS A CA 1
ATOM 7497 C C . HIS A 1 980 ? -20.037 19.420 70.565 1.00 81.75 980 HIS A C 1
ATOM 7499 O O . HIS A 1 980 ? -20.290 20.060 71.584 1.00 81.75 980 HIS A O 1
ATOM 7505 N N . GLY A 1 981 ? -21.001 18.955 69.770 1.00 80.38 981 GLY A N 1
ATOM 7506 C CA . GLY A 1 981 ? -22.423 19.055 70.046 1.00 80.38 981 GLY A CA 1
ATOM 7507 C C . GLY A 1 981 ? -22.868 17.985 71.033 1.00 80.38 981 GLY A C 1
ATOM 7508 O O . GLY A 1 981 ? -22.327 16.876 71.057 1.00 80.38 981 GLY A O 1
ATOM 7509 N N . LYS A 1 982 ? -23.877 18.335 71.828 1.00 85.50 982 LYS A N 1
ATOM 7510 C CA . LYS A 1 982 ? -24.566 17.413 72.722 1.00 85.50 982 LYS A CA 1
ATOM 7511 C C . LYS A 1 982 ? -26.016 17.305 72.289 1.00 85.50 982 LYS A C 1
ATOM 7513 O O . LYS A 1 982 ? -26.650 18.328 72.051 1.00 85.50 982 LYS A O 1
ATOM 7518 N N . GLU A 1 983 ? -26.515 16.085 72.219 1.00 87.69 983 GLU A N 1
ATOM 7519 C CA . GLU A 1 983 ? -27.922 15.784 71.998 1.00 87.69 983 GLU A CA 1
ATOM 7520 C C . GLU A 1 983 ? -28.427 14.910 73.137 1.00 87.69 983 GLU A C 1
ATOM 7522 O O . GLU A 1 983 ? -27.736 13.998 73.588 1.00 87.69 983 GLU A O 1
ATOM 7527 N N . VAL A 1 984 ? -29.622 15.215 73.632 1.00 85.88 984 VAL A N 1
ATOM 7528 C CA . VAL A 1 984 ? -30.221 14.493 74.755 1.00 85.88 984 VAL A CA 1
ATOM 7529 C C . VAL A 1 984 ? -31.444 13.765 74.249 1.00 85.88 984 VAL A C 1
ATOM 7531 O O . VAL A 1 984 ? -32.441 14.369 73.859 1.00 85.88 984 VAL A O 1
ATOM 7534 N N . VAL A 1 985 ? -31.363 12.446 74.290 1.00 86.25 985 VAL A N 1
ATOM 7535 C CA . VAL A 1 985 ? -32.385 11.551 73.784 1.00 86.25 985 VAL A CA 1
ATOM 7536 C C . VAL A 1 985 ? -33.131 10.935 74.949 1.00 86.25 985 VAL A C 1
ATOM 7538 O O . VAL A 1 985 ? -32.533 10.290 75.806 1.00 86.25 985 VAL A O 1
ATOM 7541 N N . LYS A 1 986 ? -34.450 11.117 74.974 1.00 83.19 986 LYS A N 1
ATOM 7542 C CA . LYS A 1 986 ? -35.330 10.472 75.950 1.00 83.19 986 LYS A CA 1
ATOM 7543 C C . LYS A 1 986 ? -36.102 9.359 75.272 1.00 83.19 986 LYS A C 1
ATOM 7545 O O . LYS A 1 986 ? -36.716 9.586 74.234 1.00 83.19 986 LYS A O 1
ATOM 7550 N N . PHE A 1 987 ? -36.070 8.183 75.868 1.00 86.19 987 PHE A N 1
ATOM 7551 C CA . PHE A 1 987 ? -36.766 6.999 75.385 1.00 86.19 987 PHE A CA 1
ATOM 7552 C C . PHE A 1 987 ? -37.097 6.105 76.575 1.00 86.19 987 PHE A C 1
ATOM 7554 O O . PHE A 1 987 ? -36.649 6.360 77.692 1.00 86.19 987 PHE A O 1
ATOM 7561 N N . ARG A 1 988 ? -37.923 5.084 76.364 1.00 83.19 988 ARG A N 1
ATOM 7562 C CA . ARG A 1 988 ? -38.319 4.182 77.446 1.00 83.19 988 ARG A CA 1
ATOM 7563 C C . ARG A 1 988 ? -37.489 2.916 77.375 1.00 83.19 988 ARG A C 1
ATOM 7565 O O . ARG A 1 988 ? -37.309 2.352 76.301 1.00 83.19 988 ARG A O 1
ATOM 7572 N N . LEU A 1 989 ? -36.983 2.491 78.521 1.00 83.56 989 LEU A N 1
ATOM 7573 C CA . LEU A 1 989 ? -36.335 1.203 78.690 1.00 83.56 989 LEU A CA 1
ATOM 7574 C C . LEU A 1 989 ? -37.244 0.313 79.517 1.00 83.56 989 LEU A C 1
ATOM 7576 O O . LEU A 1 989 ? -37.801 0.752 80.516 1.00 83.56 989 LEU A O 1
ATOM 7580 N N . LYS A 1 990 ? -37.377 -0.945 79.136 1.00 83.50 990 LYS A N 1
ATOM 7581 C CA . LYS A 1 990 ? -38.080 -1.947 79.924 1.00 83.50 990 LYS A CA 1
ATOM 7582 C C . LYS A 1 990 ? -37.083 -3.031 80.296 1.00 83.50 990 LYS A C 1
ATOM 7584 O O . LYS A 1 990 ? -36.589 -3.739 79.426 1.00 83.50 990 LYS A O 1
ATOM 7589 N N . MET A 1 991 ? -36.770 -3.120 81.581 1.00 81.19 991 MET A N 1
ATOM 7590 C CA . MET A 1 991 ? -35.768 -4.057 82.089 1.00 81.19 991 MET A CA 1
ATOM 7591 C C . MET A 1 991 ? -36.367 -5.456 82.184 1.00 81.19 991 MET A C 1
ATOM 7593 O O . MET A 1 991 ? -37.454 -5.621 82.750 1.00 81.19 991 MET A O 1
ATOM 7597 N N . THR A 1 992 ? -35.676 -6.447 81.627 1.00 77.69 992 THR A N 1
ATOM 7598 C CA . THR A 1 992 ? -36.174 -7.829 81.544 1.00 77.69 992 THR A CA 1
ATOM 7599 C C . THR A 1 992 ? -35.608 -8.740 82.628 1.00 77.69 992 THR A C 1
ATOM 7601 O O . THR A 1 992 ? -36.176 -9.805 82.864 1.00 77.69 992 THR A O 1
ATOM 7604 N N . GLU A 1 993 ? -34.563 -8.304 83.340 1.00 75.88 993 GLU A N 1
ATOM 7605 C CA . GLU A 1 993 ? -34.000 -9.001 84.501 1.00 75.88 993 GLU A CA 1
ATOM 7606 C C . GLU A 1 993 ? -33.912 -8.094 85.749 1.00 75.88 993 GLU A C 1
ATOM 7608 O O . GLU A 1 993 ? -33.897 -6.868 85.630 1.00 75.88 993 GLU A O 1
ATOM 7613 N N . PRO A 1 994 ? -33.933 -8.660 86.969 1.00 70.12 994 PRO A N 1
ATOM 7614 C CA . PRO A 1 994 ? -33.725 -7.922 88.213 1.00 70.12 994 PRO A CA 1
ATOM 7615 C C . PRO A 1 994 ? -32.239 -7.881 88.615 1.00 70.12 994 PRO A C 1
ATOM 7617 O O . PRO A 1 994 ? -31.472 -8.789 88.306 1.00 70.12 994 PRO A O 1
ATOM 7620 N N . GLY A 1 995 ? -31.826 -6.862 89.374 1.00 75.69 995 GLY A N 1
ATOM 7621 C CA . GLY A 1 995 ? -30.439 -6.698 89.832 1.00 75.69 995 GLY A CA 1
ATOM 7622 C C . GLY A 1 995 ? -29.674 -5.589 89.104 1.00 75.69 995 GLY A C 1
ATOM 7623 O O . GLY A 1 995 ? -30.273 -4.658 88.576 1.00 75.69 995 GLY A O 1
ATOM 7624 N N . SER A 1 996 ? -28.339 -5.639 89.142 1.00 80.12 996 SER A N 1
ATOM 7625 C CA . SER A 1 996 ? -27.472 -4.648 88.485 1.00 80.12 996 SER A CA 1
ATOM 7626 C C . SER A 1 996 ? -27.135 -5.109 87.064 1.00 80.12 996 SER A C 1
ATOM 7628 O O . SER A 1 996 ? -26.321 -6.016 86.890 1.00 80.12 996 SER A O 1
ATOM 7630 N N . ILE A 1 997 ? -27.770 -4.504 86.058 1.00 79.75 997 ILE A N 1
ATOM 7631 C CA . ILE A 1 997 ? -27.663 -4.901 84.647 1.00 79.75 997 ILE A CA 1
ATOM 7632 C C . ILE A 1 997 ? -26.719 -3.948 83.902 1.00 79.75 997 ILE A C 1
ATOM 7634 O O . ILE A 1 997 ? -26.969 -2.737 83.883 1.00 79.75 997 ILE A O 1
ATOM 7638 N N . PRO A 1 998 ? -25.647 -4.449 83.260 1.00 81.56 998 PRO A N 1
ATOM 7639 C CA . PRO A 1 998 ? -24.836 -3.663 82.342 1.00 81.56 998 PRO A CA 1
ATOM 7640 C C . PRO A 1 998 ? -25.496 -3.593 80.955 1.00 81.56 998 PRO A C 1
ATOM 7642 O O . PRO A 1 998 ? -25.654 -4.601 80.275 1.00 81.56 998 PRO A O 1
ATOM 7645 N N . LEU A 1 999 ? -25.830 -2.388 80.502 1.00 83.75 999 LEU A N 1
ATOM 7646 C CA . LEU A 1 999 ? -26.325 -2.104 79.157 1.00 83.75 999 LEU A CA 1
ATOM 7647 C C . LEU A 1 999 ? -25.201 -1.519 78.301 1.00 83.75 999 LEU A C 1
ATOM 7649 O O . LEU A 1 999 ? -24.621 -0.491 78.653 1.00 83.75 999 LEU A O 1
ATOM 7653 N N . ALA A 1 1000 ? -24.907 -2.145 77.164 1.00 83.31 1000 ALA A N 1
ATOM 7654 C CA . ALA A 1 1000 ? -23.981 -1.633 76.163 1.00 83.31 1000 ALA A CA 1
ATOM 7655 C C . ALA A 1 1000 ? -24.745 -0.813 75.115 1.00 83.31 1000 ALA A C 1
ATOM 7657 O O . ALA A 1 1000 ? -25.551 -1.328 74.348 1.00 83.31 1000 ALA A O 1
ATOM 7658 N N . VAL A 1 1001 ? -24.496 0.488 75.068 1.00 85.62 1001 VAL A N 1
ATOM 7659 C CA . VAL A 1 1001 ? -25.044 1.402 74.070 1.00 85.62 1001 VAL A CA 1
ATOM 7660 C C . VAL A 1 1001 ? -24.054 1.513 72.914 1.00 85.62 1001 VAL A C 1
ATOM 7662 O O . VAL A 1 1001 ? -22.983 2.104 73.058 1.00 85.62 1001 VAL A O 1
ATOM 7665 N N . GLN A 1 1002 ? -24.415 0.950 71.766 1.00 87.12 1002 GLN A N 1
ATOM 7666 C CA . GLN A 1 1002 ? -23.680 1.061 70.514 1.00 87.12 1002 GLN A CA 1
ATOM 7667 C C . GLN A 1 1002 ? -24.203 2.258 69.708 1.00 87.12 1002 GLN A C 1
ATOM 7669 O O . GLN A 1 1002 ? -25.401 2.402 69.458 1.00 87.12 1002 GLN A O 1
ATOM 7674 N N . LEU A 1 1003 ? -23.286 3.128 69.306 1.00 88.31 1003 LEU A N 1
ATOM 7675 C CA . LEU A 1 1003 ? -23.518 4.345 68.544 1.00 88.31 1003 LEU A CA 1
ATOM 7676 C C . LEU A 1 1003 ? -22.864 4.173 67.178 1.00 88.31 1003 LEU A C 1
ATOM 7678 O O . LEU A 1 1003 ? -21.653 3.991 67.091 1.00 88.31 1003 LEU A O 1
ATOM 7682 N N . VAL A 1 1004 ? -23.657 4.225 66.114 1.00 88.00 1004 VAL A N 1
ATOM 7683 C CA . VAL A 1 1004 ? -23.167 4.152 64.733 1.00 88.00 1004 VAL A CA 1
ATOM 7684 C C . VAL A 1 1004 ? -23.350 5.516 64.092 1.00 88.00 1004 VAL A C 1
ATOM 7686 O O . VAL A 1 1004 ? -24.428 6.092 64.191 1.00 88.00 1004 VAL A O 1
ATOM 7689 N N . SER A 1 1005 ? -22.313 6.046 63.449 1.00 87.50 1005 SER A N 1
ATOM 7690 C CA . SER A 1 1005 ? -22.359 7.330 62.747 1.00 87.50 1005 SER A CA 1
ATOM 7691 C C . SER A 1 1005 ? -21.531 7.307 61.468 1.00 87.50 1005 SER A C 1
ATOM 7693 O O . SER A 1 1005 ? -20.590 6.532 61.346 1.00 87.50 1005 SER A O 1
ATOM 7695 N N . HIS A 1 1006 ? -21.854 8.182 60.523 1.00 85.94 1006 HIS A N 1
ATOM 7696 C CA . HIS A 1 1006 ? -21.151 8.311 59.250 1.00 85.94 1006 HIS A CA 1
ATOM 7697 C C . HIS A 1 1006 ? -20.455 9.665 59.150 1.00 85.94 1006 HIS A C 1
ATOM 7699 O O . HIS A 1 1006 ? -20.946 10.689 59.644 1.00 85.94 1006 HIS A O 1
ATOM 7705 N N . ARG A 1 1007 ? -19.298 9.688 58.487 1.00 84.38 1007 ARG A N 1
ATOM 7706 C CA . ARG A 1 1007 ? -18.577 10.926 58.191 1.00 84.38 1007 ARG A CA 1
ATOM 7707 C C . ARG A 1 1007 ? -19.085 11.564 56.897 1.00 84.38 1007 ARG A C 1
ATOM 7709 O O . ARG A 1 1007 ? -19.201 10.927 55.863 1.00 84.38 1007 ARG A O 1
ATOM 7716 N N . VAL A 1 1008 ? -19.342 12.868 56.963 1.00 73.75 1008 VAL A N 1
ATOM 7717 C CA . VAL A 1 1008 ? -20.150 13.642 55.997 1.00 73.75 1008 VAL A CA 1
ATOM 7718 C C . VAL A 1 1008 ? -19.699 13.586 54.534 1.00 73.75 1008 VAL A C 1
ATOM 7720 O O . VAL A 1 1008 ? -20.519 13.824 53.652 1.00 73.75 1008 VAL A O 1
ATOM 7723 N N . PHE A 1 1009 ? -18.419 13.349 54.256 1.00 72.94 1009 PHE A N 1
ATOM 7724 C CA . PHE A 1 1009 ? -17.873 13.519 52.907 1.00 72.94 1009 PHE A CA 1
ATOM 7725 C C . PHE A 1 1009 ? -17.418 12.239 52.212 1.00 72.94 1009 PHE A C 1
ATOM 7727 O O . PHE A 1 1009 ? -17.246 12.269 50.995 1.00 72.94 1009 PHE A O 1
ATOM 7734 N N . ASP A 1 1010 ? -17.196 11.157 52.956 1.00 75.12 1010 ASP A N 1
ATOM 7735 C CA . ASP A 1 1010 ? -16.806 9.845 52.432 1.00 75.12 1010 ASP A CA 1
ATOM 7736 C C . ASP A 1 1010 ? -17.776 8.726 52.853 1.00 75.12 1010 ASP A C 1
ATOM 7738 O O . ASP A 1 1010 ? -17.540 7.577 52.493 1.00 75.12 1010 ASP A O 1
ATOM 7742 N N . ASP A 1 1011 ? -18.835 9.055 53.613 1.00 75.88 1011 ASP A N 1
ATOM 7743 C CA . ASP A 1 1011 ? -19.796 8.128 54.238 1.00 75.88 1011 ASP A CA 1
ATOM 7744 C C . ASP A 1 1011 ? -19.106 6.947 54.955 1.00 75.88 1011 ASP A C 1
ATOM 7746 O O . ASP A 1 1011 ? -19.662 5.860 55.098 1.00 75.88 1011 ASP A O 1
ATOM 7750 N N . LYS A 1 1012 ? -17.875 7.155 55.449 1.00 80.69 1012 LYS A N 1
ATOM 7751 C CA . LYS A 1 1012 ? -17.152 6.141 56.222 1.00 80.69 1012 LYS A CA 1
ATOM 7752 C C . LYS A 1 1012 ? -17.845 5.958 57.574 1.00 80.69 1012 LYS A C 1
ATOM 7754 O O . LYS A 1 1012 ? -18.055 6.935 58.298 1.00 80.69 1012 LYS A O 1
ATOM 7759 N N . GLU A 1 1013 ? -18.207 4.714 57.881 1.00 83.69 1013 GLU A N 1
ATOM 7760 C CA . GLU A 1 1013 ? -18.914 4.323 59.104 1.00 83.69 1013 GLU A CA 1
ATOM 7761 C C . GLU A 1 1013 ? -17.967 4.301 60.316 1.00 83.69 1013 GLU A C 1
ATOM 7763 O O . GLU A 1 1013 ? -16.822 3.847 60.239 1.00 83.69 1013 GLU A O 1
ATOM 7768 N N . TYR A 1 1014 ? -18.464 4.797 61.445 1.00 84.94 1014 TYR A N 1
ATOM 7769 C CA . TYR A 1 1014 ? -17.809 4.829 62.744 1.00 84.94 1014 TYR A CA 1
ATOM 7770 C C . TYR A 1 1014 ? -18.736 4.222 63.795 1.00 84.94 1014 TYR A C 1
ATOM 7772 O O . TYR A 1 1014 ? -19.843 4.720 64.005 1.00 84.94 1014 TYR A O 1
ATOM 7780 N N . VAL A 1 1015 ? -18.256 3.184 64.481 1.00 86.00 1015 VAL A N 1
ATOM 7781 C CA . VAL A 1 1015 ? -18.975 2.495 65.560 1.00 86.00 1015 VAL A CA 1
ATOM 7782 C C . VAL A 1 1015 ? -18.276 2.777 66.890 1.00 86.00 1015 VAL A C 1
ATOM 7784 O O . VAL A 1 1015 ? -17.065 2.583 67.011 1.00 86.00 1015 VAL A O 1
ATOM 7787 N N . GLN A 1 1016 ? -19.023 3.253 67.886 1.00 86.38 1016 GLN A N 1
ATOM 7788 C CA . GLN A 1 1016 ? -18.557 3.463 69.258 1.00 86.38 1016 GLN A CA 1
ATOM 7789 C C . GLN A 1 1016 ? -19.468 2.746 70.254 1.00 86.38 1016 GLN A C 1
ATOM 7791 O O . GLN A 1 1016 ? -20.674 2.677 70.053 1.00 86.38 1016 GLN A O 1
ATOM 7796 N N . GLU A 1 1017 ? -18.910 2.249 71.355 1.00 83.31 1017 GLU A N 1
ATOM 7797 C CA . GLU A 1 1017 ? -19.664 1.529 72.386 1.00 83.31 1017 GLU A CA 1
ATOM 7798 C C . GLU A 1 1017 ? -19.442 2.165 73.758 1.00 83.31 1017 GLU A C 1
ATOM 7800 O O . GLU A 1 1017 ? -18.340 2.606 74.091 1.00 83.31 1017 GLU A O 1
ATOM 7805 N N . THR A 1 1018 ? -20.499 2.258 74.564 1.00 82.19 1018 THR A N 1
ATOM 7806 C CA . THR A 1 1018 ? -20.420 2.721 75.956 1.00 82.19 1018 THR A CA 1
ATOM 7807 C C . THR A 1 1018 ? -21.287 1.854 76.856 1.00 82.19 1018 THR A C 1
ATOM 7809 O O . THR A 1 1018 ? -22.384 1.482 76.469 1.00 82.19 1018 THR A O 1
ATOM 7812 N N . ILE A 1 1019 ? -20.814 1.529 78.059 1.00 80.75 1019 ILE A N 1
ATOM 7813 C CA . ILE A 1 1019 ? -21.511 0.635 78.992 1.00 80.75 1019 ILE A CA 1
ATOM 7814 C C . ILE A 1 1019 ? -22.083 1.456 80.153 1.00 80.75 1019 ILE A C 1
ATOM 7816 O O . ILE A 1 1019 ? -21.371 2.280 80.728 1.00 80.75 1019 ILE A O 1
ATOM 7820 N N . ALA A 1 1020 ? -23.342 1.217 80.517 1.00 78.62 1020 ALA A N 1
ATOM 7821 C CA . ALA A 1 1020 ? -24.020 1.819 81.664 1.00 78.62 1020 ALA A CA 1
ATOM 7822 C C . ALA A 1 1020 ? -24.598 0.731 82.578 1.00 78.62 1020 ALA A C 1
ATOM 7824 O O . ALA A 1 1020 ? -25.139 -0.249 82.086 1.00 78.62 1020 ALA A O 1
ATOM 7825 N N . GLN A 1 1021 ? -24.493 0.888 83.899 1.00 79.62 1021 GLN A N 1
ATOM 7826 C CA . GLN A 1 1021 ? -25.059 -0.059 84.869 1.00 79.62 1021 GLN A CA 1
ATOM 7827 C C . GLN A 1 1021 ? -26.360 0.493 85.454 1.00 79.62 1021 GLN A C 1
ATOM 7829 O O . GLN A 1 1021 ? -26.384 1.635 85.913 1.00 79.62 1021 GLN A O 1
ATOM 7834 N N . VAL A 1 1022 ? -27.427 -0.311 85.449 1.00 78.88 1022 VAL A N 1
ATOM 7835 C CA . VAL A 1 1022 ? -28.757 0.074 85.948 1.00 78.88 1022 VAL A CA 1
ATOM 7836 C C . VAL A 1 1022 ? -29.219 -0.910 87.019 1.00 78.88 1022 VAL A C 1
ATOM 7838 O O . VAL A 1 1022 ? -29.143 -2.118 86.819 1.00 78.88 1022 VAL A O 1
ATOM 7841 N N . GLU A 1 1023 ? -29.697 -0.404 88.158 1.00 75.12 1023 GLU A N 1
ATOM 7842 C CA . GLU A 1 1023 ? -30.242 -1.227 89.247 1.00 75.12 1023 GLU A CA 1
ATOM 7843 C C . GLU A 1 1023 ? -31.764 -1.403 89.107 1.00 75.12 1023 GLU A C 1
ATOM 7845 O O . GLU A 1 1023 ? -32.500 -0.420 88.991 1.00 75.12 1023 GLU A O 1
ATOM 7850 N N . VAL A 1 1024 ? -32.237 -2.654 89.145 1.00 71.62 1024 VAL A N 1
ATOM 7851 C CA . VAL A 1 1024 ? -33.643 -3.033 88.915 1.00 71.62 1024 VAL A CA 1
ATOM 7852 C C . VAL A 1 1024 ? -34.206 -3.801 90.115 1.00 71.62 1024 VAL A C 1
ATOM 7854 O O . VAL A 1 1024 ? -33.645 -4.819 90.523 1.00 71.62 1024 VAL A O 1
ATOM 7857 N N . ALA A 1 1025 ? -35.319 -3.326 90.687 1.00 59.53 1025 ALA A N 1
ATOM 7858 C CA . ALA A 1 1025 ? -35.924 -3.885 91.904 1.00 59.53 1025 ALA A CA 1
ATOM 7859 C C . ALA A 1 1025 ? -37.061 -4.904 91.632 1.00 59.53 1025 ALA A C 1
ATOM 7861 O O . ALA A 1 1025 ? -37.890 -4.694 90.744 1.00 59.53 1025 ALA A O 1
ATOM 7862 N N . GLU A 1 1026 ? -37.149 -5.964 92.452 1.00 47.38 1026 GLU A N 1
ATOM 7863 C CA . GLU A 1 1026 ? -38.270 -6.927 92.514 1.00 47.38 1026 GLU A CA 1
ATOM 78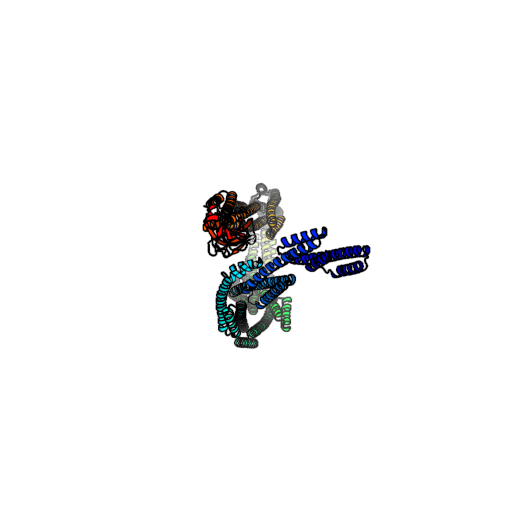64 C C . GLU A 1 1026 ? -39.315 -6.483 93.564 1.00 47.38 1026 GLU A C 1
ATOM 7866 O O . GLU A 1 1026 ? -38.960 -6.167 94.701 1.00 47.38 1026 GLU A O 1
ATOM 7871 N N . THR A 1 1027 ? -40.612 -6.466 93.239 1.00 40.16 1027 THR A N 1
ATOM 7872 C CA . THR A 1 1027 ? -41.697 -6.135 94.196 1.00 40.16 1027 THR A CA 1
ATOM 7873 C C . THR A 1 1027 ? -42.466 -7.389 94.638 1.00 40.16 1027 THR A C 1
ATOM 7875 O O . THR A 1 1027 ? -42.675 -8.294 93.829 1.00 40.16 1027 THR A O 1
ATOM 7878 N N . PRO A 1 1028 ? -42.909 -7.486 95.917 1.00 45.16 1028 PRO A N 1
ATOM 7879 C CA . PRO A 1 1028 ? -44.208 -6.900 96.296 1.00 45.16 1028 PRO A CA 1
ATOM 7880 C C . PRO A 1 1028 ? -44.320 -6.406 97.760 1.00 45.16 1028 PRO A C 1
ATOM 7882 O O . PRO A 1 1028 ? -43.736 -6.996 98.664 1.00 45.16 1028 PRO A O 1
ATOM 7885 N N . GLN A 1 1029 ? -45.184 -5.409 98.033 1.00 32.34 1029 GLN A N 1
ATOM 7886 C CA . GLN A 1 1029 ? -46.048 -5.433 99.233 1.00 32.34 1029 GLN A CA 1
ATOM 7887 C C . GLN A 1 1029 ? -47.207 -4.415 99.220 1.00 32.34 1029 GLN A C 1
ATOM 7889 O O . GLN A 1 1029 ? -47.054 -3.229 98.931 1.00 32.34 1029 GLN A O 1
ATOM 7894 N N . GLU A 1 1030 ? -48.385 -4.932 99.575 1.00 34.03 1030 GLU A N 1
ATOM 7895 C CA . GLU A 1 1030 ? -49.677 -4.258 99.689 1.00 34.03 1030 GLU A CA 1
ATOM 7896 C C . GLU A 1 1030 ? -49.737 -3.229 100.834 1.00 34.03 1030 GLU A C 1
ATOM 7898 O O . GLU A 1 1030 ? -49.218 -3.426 101.933 1.00 34.03 1030 GLU A O 1
ATOM 7903 N N . ARG A 1 1031 ? -50.464 -2.132 100.590 1.00 35.50 1031 ARG A N 1
ATOM 7904 C CA . ARG A 1 1031 ? -50.767 -1.071 101.564 1.00 35.50 1031 ARG A CA 1
ATOM 7905 C C . ARG A 1 1031 ? -51.866 -1.514 102.551 1.00 35.50 1031 ARG A C 1
ATOM 7907 O O . ARG A 1 1031 ? -52.953 -1.868 102.091 1.00 35.50 1031 ARG A O 1
ATOM 7914 N N . PRO A 1 1032 ? -51.706 -1.378 103.882 1.00 33.56 1032 PRO A N 1
ATOM 7915 C CA . PRO A 1 1032 ? -52.815 -1.579 104.811 1.00 33.56 1032 PRO A CA 1
ATOM 7916 C C . PRO A 1 1032 ? -53.737 -0.346 104.870 1.00 33.56 1032 PRO A C 1
ATOM 7918 O O . PRO A 1 1032 ? -53.315 0.784 105.124 1.00 33.56 1032 PRO A O 1
ATOM 7921 N N . ARG A 1 1033 ? -55.031 -0.583 104.627 1.00 43.78 1033 ARG A N 1
ATOM 7922 C CA . ARG A 1 1033 ? -56.128 0.393 104.717 1.00 43.78 1033 ARG A CA 1
ATOM 7923 C C . ARG A 1 1033 ? -56.452 0.738 106.179 1.00 43.78 1033 ARG A C 1
ATOM 7925 O O . ARG A 1 1033 ? -56.439 -0.126 107.049 1.00 43.78 1033 ARG A O 1
ATOM 7932 N N . LYS A 1 1034 ? -56.825 1.999 106.424 1.00 44.34 1034 LYS A N 1
ATOM 7933 C CA . LYS A 1 1034 ? -57.418 2.474 107.689 1.00 44.34 1034 LYS A CA 1
ATOM 7934 C C . LYS A 1 1034 ? -58.726 1.714 107.966 1.00 44.34 1034 LYS A C 1
ATOM 7936 O O . LYS A 1 1034 ? -59.592 1.681 107.094 1.00 44.34 1034 LYS A O 1
ATOM 7941 N N . LEU A 1 1035 ? -58.878 1.141 109.163 1.00 59.41 1035 LEU A N 1
ATOM 7942 C CA . LEU A 1 1035 ? -60.053 0.362 109.578 1.00 59.41 1035 LEU A CA 1
ATOM 7943 C C . LEU A 1 1035 ? -60.688 0.949 110.851 1.00 59.41 1035 LEU A C 1
ATOM 7945 O O . LEU A 1 1035 ? -60.002 1.393 111.771 1.00 59.41 1035 LEU A O 1
ATOM 7949 N N . LEU A 1 1036 ? -62.021 0.953 110.886 1.00 60.09 1036 LEU A N 1
ATOM 7950 C CA . LEU A 1 1036 ? -62.832 1.199 112.083 1.00 60.09 1036 LEU A CA 1
ATOM 7951 C C . LEU A 1 1036 ? -62.984 -0.126 112.850 1.00 60.09 1036 LEU A C 1
ATOM 7953 O O . LEU A 1 1036 ? -63.009 -1.188 112.234 1.00 60.09 1036 LEU A O 1
ATOM 7957 N N . ALA A 1 1037 ? -63.071 -0.086 114.182 1.00 57.59 1037 ALA A N 1
ATOM 7958 C CA . ALA A 1 1037 ? -63.199 -1.304 114.986 1.00 57.59 1037 ALA A CA 1
ATOM 7959 C C . ALA A 1 1037 ? -64.570 -1.985 114.791 1.00 57.59 1037 ALA A C 1
ATOM 7961 O O . ALA A 1 1037 ? -65.612 -1.372 115.043 1.00 57.59 1037 ALA A O 1
ATOM 7962 N N . ASN A 1 1038 ? -64.567 -3.267 114.409 1.00 59.06 1038 ASN A N 1
ATOM 7963 C CA . ASN A 1 1038 ? -65.777 -4.056 114.117 1.00 59.06 1038 ASN A CA 1
ATOM 7964 C C . ASN A 1 1038 ? -66.273 -4.884 115.327 1.00 59.06 1038 ASN A C 1
ATOM 7966 O O . ASN A 1 1038 ? -67.407 -5.372 115.330 1.00 59.06 1038 ASN A O 1
ATOM 7970 N N . LEU A 1 1039 ? -65.443 -5.035 116.369 1.00 59.56 1039 LEU A N 1
ATOM 7971 C CA . LEU A 1 1039 ? -65.677 -5.814 117.595 1.00 59.56 1039 LEU A CA 1
ATOM 7972 C C . LEU A 1 1039 ? -65.169 -5.038 118.821 1.00 59.56 1039 LEU A C 1
ATOM 7974 O O . LEU A 1 1039 ? -64.260 -4.222 118.693 1.00 59.56 1039 LEU A O 1
ATOM 7978 N N . GLU A 1 1040 ? -65.761 -5.265 119.999 1.00 68.19 1040 GLU A N 1
ATOM 7979 C CA . GLU A 1 1040 ? -65.260 -4.660 121.240 1.00 68.19 1040 GLU A CA 1
ATOM 7980 C C . GLU A 1 1040 ? -64.005 -5.403 121.712 1.00 68.19 1040 GLU A C 1
ATOM 7982 O O . GLU A 1 1040 ? -64.042 -6.607 121.965 1.00 68.19 1040 GLU A O 1
ATOM 7987 N N . SER A 1 1041 ? -62.887 -4.691 121.827 1.00 71.69 1041 SER A N 1
ATOM 7988 C CA . SER A 1 1041 ? -61.601 -5.236 122.278 1.00 71.69 1041 SER A CA 1
ATOM 7989 C C . SER A 1 1041 ? -60.977 -4.320 123.340 1.00 71.69 1041 SER A C 1
ATOM 7991 O O . SER A 1 1041 ? -61.543 -3.289 123.691 1.00 71.69 1041 SER A O 1
ATOM 7993 N N . ARG A 1 1042 ? -59.840 -4.685 123.945 1.00 73.31 1042 ARG A N 1
ATOM 7994 C CA . ARG A 1 1042 ? -59.127 -3.824 124.913 1.00 73.31 1042 ARG A CA 1
ATOM 7995 C C . ARG A 1 1042 ? -57.760 -3.442 124.368 1.00 73.31 1042 ARG A C 1
ATOM 7997 O O . ARG A 1 1042 ? -56.997 -4.317 123.973 1.00 73.31 1042 ARG A O 1
ATOM 8004 N N . CYS A 1 1043 ? -57.428 -2.152 124.428 1.00 72.81 1043 CYS A N 1
ATOM 8005 C CA . CYS A 1 1043 ? -56.128 -1.643 124.002 1.00 72.81 1043 CYS A CA 1
ATOM 8006 C C . CYS A 1 1043 ? -55.027 -2.141 124.962 1.00 72.81 1043 CYS A C 1
ATOM 8008 O O . CYS A 1 1043 ? -55.067 -1.798 126.146 1.00 72.81 1043 CYS A O 1
ATOM 8010 N N . PRO A 1 1044 ? -54.004 -2.883 124.498 1.00 71.31 1044 PRO A N 1
ATOM 8011 C CA . PRO A 1 1044 ? -52.945 -3.408 125.366 1.00 71.31 1044 PRO A CA 1
ATOM 8012 C C . PRO A 1 1044 ? -52.057 -2.336 126.024 1.00 71.31 1044 PRO A C 1
ATOM 8014 O O . PRO A 1 1044 ? -51.391 -2.637 127.008 1.00 71.31 1044 PRO A O 1
ATOM 8017 N N . ILE A 1 1045 ? -52.046 -1.102 125.498 1.00 70.44 1045 ILE A N 1
ATOM 8018 C CA . ILE A 1 1045 ? -51.211 0.009 125.993 1.00 70.44 1045 ILE A CA 1
ATOM 8019 C C . ILE A 1 1045 ? -51.870 0.715 127.187 1.00 70.44 1045 ILE A C 1
ATOM 8021 O O . ILE A 1 1045 ? -51.245 0.876 128.227 1.00 70.44 1045 ILE A O 1
ATOM 8025 N N . CYS A 1 1046 ? -53.139 1.124 127.065 1.00 69.38 1046 CYS A N 1
ATOM 8026 C CA . CYS A 1 1046 ? -53.848 1.856 128.126 1.00 69.38 1046 CYS A CA 1
ATOM 8027 C C . CYS A 1 1046 ? -54.834 0.994 128.929 1.00 69.38 1046 CYS A C 1
ATOM 8029 O O . CYS A 1 1046 ? -55.471 1.489 129.854 1.00 69.38 1046 CYS A O 1
ATOM 8031 N N . LYS A 1 1047 ? -55.008 -0.279 128.550 1.00 74.31 1047 LYS A N 1
ATOM 8032 C CA . LYS A 1 1047 ? -56.002 -1.230 129.083 1.00 74.31 1047 LYS A CA 1
ATOM 8033 C C . LYS A 1 1047 ? -57.471 -0.773 128.997 1.00 74.31 1047 LYS A C 1
ATOM 8035 O O . LYS A 1 1047 ? -58.351 -1.468 129.505 1.00 74.31 1047 LYS A O 1
ATOM 8040 N N . GLY A 1 1048 ? -57.751 0.342 128.317 1.00 73.75 1048 GLY A N 1
ATOM 8041 C CA . GLY A 1 1048 ? -59.100 0.842 128.044 1.00 73.75 1048 GLY A CA 1
ATOM 8042 C C . GLY A 1 1048 ? -59.841 0.013 126.989 1.00 73.75 1048 GLY A C 1
ATOM 8043 O O . GLY A 1 1048 ? -59.217 -0.590 126.113 1.00 73.75 1048 GLY A O 1
ATOM 8044 N N . ALA A 1 1049 ? -61.173 -0.021 127.078 1.00 73.19 1049 ALA A N 1
ATOM 8045 C CA . ALA A 1 1049 ? -62.035 -0.715 126.121 1.00 73.19 1049 ALA A CA 1
ATOM 8046 C C . ALA A 1 1049 ? -62.176 0.081 124.809 1.00 73.19 1049 ALA A C 1
ATOM 8048 O O . ALA A 1 1049 ? -62.514 1.262 124.834 1.00 73.19 1049 ALA A O 1
ATOM 8049 N N . ILE A 1 1050 ? -61.937 -0.589 123.685 1.00 74.44 1050 ILE A N 1
ATOM 8050 C CA . ILE A 1 1050 ? -62.142 -0.125 122.315 1.00 74.44 1050 ILE A CA 1
ATOM 8051 C C . ILE A 1 1050 ? -63.564 -0.526 121.915 1.00 74.44 1050 ILE A C 1
ATOM 8053 O O . ILE A 1 1050 ? -63.866 -1.713 121.799 1.00 74.44 1050 ILE A O 1
ATOM 8057 N N . LYS A 1 1051 ? -64.446 0.456 121.715 1.00 69.25 1051 LYS A N 1
ATOM 8058 C CA . LYS A 1 1051 ? -65.833 0.219 121.284 1.00 69.25 1051 LYS A CA 1
ATOM 8059 C C . LYS A 1 1051 ? -65.941 0.173 119.759 1.00 69.25 1051 LYS A C 1
ATOM 8061 O O . LYS A 1 1051 ? -65.130 0.781 119.056 1.00 69.25 1051 LYS A O 1
ATOM 8066 N N . LYS A 1 1052 ? -66.975 -0.504 119.247 1.00 67.81 1052 LYS A N 1
ATOM 8067 C CA . LYS A 1 1052 ? -67.270 -0.543 117.804 1.00 67.81 1052 LYS A CA 1
ATOM 8068 C C . LYS A 1 1052 ? -67.399 0.879 117.239 1.00 67.81 1052 LYS A C 1
ATOM 8070 O O . LYS A 1 1052 ? -68.071 1.718 117.833 1.00 67.81 1052 LYS A O 1
ATOM 8075 N N . GLY A 1 1053 ? -66.742 1.144 116.110 1.00 64.12 1053 GLY A N 1
ATOM 8076 C CA . GLY A 1 1053 ? -66.736 2.455 115.444 1.00 64.12 1053 GLY A CA 1
ATOM 8077 C C . GLY A 1 1053 ? -65.631 3.433 115.875 1.00 64.12 1053 GLY A C 1
ATOM 8078 O O . GLY A 1 1053 ? -65.541 4.517 115.302 1.00 64.12 1053 GLY A O 1
ATOM 8079 N N . PHE A 1 1054 ? -64.757 3.082 116.827 1.00 68.19 1054 PHE A N 1
ATOM 8080 C CA . PHE A 1 1054 ? -63.557 3.880 117.123 1.00 68.19 1054 PHE A CA 1
ATOM 8081 C C . PHE A 1 1054 ? -62.449 3.656 116.080 1.00 68.19 1054 PHE A C 1
ATOM 8083 O O . PHE A 1 1054 ? -62.307 2.558 115.534 1.00 68.19 1054 PHE A O 1
ATOM 8090 N N . LYS A 1 1055 ? -61.642 4.698 115.823 1.00 69.25 1055 LYS A N 1
ATOM 8091 C CA . LYS A 1 1055 ? -60.450 4.603 114.967 1.00 69.25 1055 LYS A CA 1
ATOM 8092 C C . LYS A 1 1055 ? -59.368 3.788 115.673 1.00 69.25 1055 LYS A C 1
ATOM 8094 O O . LYS A 1 1055 ? -58.915 4.150 116.765 1.00 69.25 1055 LYS A O 1
ATOM 8099 N N . VAL A 1 1056 ? -58.967 2.692 115.042 1.00 72.62 1056 VAL A N 1
ATOM 8100 C CA . VAL A 1 1056 ? -57.979 1.757 115.579 1.00 72.62 1056 VAL A CA 1
ATOM 8101 C C . VAL A 1 1056 ? -56.858 1.510 114.587 1.00 72.62 1056 VAL A C 1
ATOM 8103 O O . VAL A 1 1056 ? -57.038 1.617 113.377 1.00 72.62 1056 VAL A O 1
ATOM 8106 N N . LEU A 1 1057 ? -55.695 1.160 115.125 1.00 72.06 1057 LEU A N 1
ATOM 8107 C CA . LEU A 1 1057 ? -54.553 0.689 114.357 1.00 72.06 1057 LEU A CA 1
ATOM 8108 C C . LEU A 1 1057 ? -54.289 -0.759 114.771 1.00 72.06 1057 LEU A C 1
ATOM 8110 O O . LEU A 1 1057 ? -54.026 -1.033 115.944 1.00 72.06 1057 LEU A O 1
ATOM 8114 N N . GLN A 1 1058 ? -54.421 -1.687 113.824 1.00 71.19 1058 GLN A N 1
ATOM 8115 C CA . GLN A 1 1058 ? -54.208 -3.112 114.059 1.00 71.19 1058 GLN A CA 1
ATOM 8116 C C . GLN A 1 1058 ? -52.771 -3.481 113.685 1.00 71.19 1058 GLN A C 1
ATOM 8118 O O . GLN A 1 1058 ? -52.310 -3.207 112.579 1.00 71.19 1058 GLN A O 1
ATOM 8123 N N . CYS A 1 1059 ? -52.039 -4.081 114.622 1.00 66.88 1059 CYS A N 1
ATOM 8124 C CA . CYS A 1 1059 ? -50.684 -4.565 114.364 1.00 66.88 1059 CYS A CA 1
ATOM 8125 C C . CYS A 1 1059 ? -50.721 -5.868 113.554 1.00 66.88 1059 CYS A C 1
ATOM 8127 O O . CYS A 1 1059 ? -51.655 -6.654 113.703 1.00 66.88 1059 CYS A O 1
ATOM 8129 N N . SER A 1 1060 ? -49.655 -6.180 112.809 1.00 66.00 1060 SER A N 1
ATOM 8130 C CA . SER A 1 1060 ? -49.517 -7.447 112.070 1.00 66.00 1060 SER A CA 1
ATOM 8131 C C . SER A 1 1060 ? -49.577 -8.709 112.953 1.00 66.00 1060 SER A C 1
ATOM 8133 O O . SER A 1 1060 ? -49.644 -9.812 112.429 1.00 66.00 1060 SER A O 1
ATOM 8135 N N . CYS A 1 1061 ? -49.536 -8.574 114.286 1.00 63.16 1061 CYS A N 1
ATOM 8136 C CA . CYS A 1 1061 ? -49.759 -9.662 115.246 1.00 63.16 1061 CYS A CA 1
ATOM 8137 C C . CYS A 1 1061 ? -51.234 -9.842 115.678 1.00 63.16 1061 CYS A C 1
ATOM 8139 O O . CYS A 1 1061 ? -51.504 -10.612 116.598 1.00 63.16 1061 CYS A O 1
ATOM 8141 N N . GLY A 1 1062 ? -52.179 -9.125 115.054 1.00 68.06 1062 GLY A N 1
ATOM 8142 C CA . GLY A 1 1062 ? -53.626 -9.300 115.243 1.00 68.06 1062 GLY A CA 1
ATOM 8143 C C . GLY A 1 1062 ? -54.238 -8.576 116.449 1.00 68.06 1062 GLY A C 1
ATOM 8144 O O . GLY A 1 1062 ? -55.340 -8.917 116.866 1.00 68.06 1062 GLY A O 1
ATOM 8145 N N . ARG A 1 1063 ? -53.536 -7.601 117.049 1.00 74.69 1063 ARG A N 1
ATOM 8146 C CA . ARG A 1 1063 ? -54.036 -6.810 118.195 1.00 74.69 1063 ARG A CA 1
ATOM 8147 C C . ARG A 1 1063 ? -54.416 -5.392 117.783 1.00 74.69 1063 ARG A C 1
ATOM 8149 O O . ARG A 1 1063 ? -53.648 -4.738 117.075 1.00 74.69 1063 ARG A O 1
ATOM 8156 N N . ASP A 1 1064 ? -55.542 -4.919 118.314 1.00 75.94 1064 ASP A N 1
ATOM 8157 C CA . ASP A 1 1064 ? -56.083 -3.582 118.058 1.00 75.94 1064 ASP A CA 1
ATOM 8158 C C . ASP A 1 1064 ? -55.622 -2.574 119.118 1.00 75.94 1064 ASP A C 1
ATOM 8160 O O . ASP A 1 1064 ? -55.666 -2.833 120.326 1.00 75.94 1064 ASP A O 1
ATOM 8164 N N . PHE A 1 1065 ? -55.206 -1.393 118.664 1.00 76.62 1065 PHE A N 1
ATOM 8165 C CA . PHE A 1 1065 ? -54.793 -0.275 119.509 1.00 76.62 1065 PHE A CA 1
ATOM 8166 C C . PHE A 1 1065 ? -55.628 0.963 119.182 1.00 76.62 1065 PHE A C 1
ATOM 8168 O O . PHE A 1 1065 ? -55.982 1.187 118.026 1.00 76.62 1065 PHE A O 1
ATOM 8175 N N . HIS A 1 1066 ? -55.900 1.814 120.177 1.00 79.00 1066 HIS A N 1
ATOM 8176 C CA . HIS A 1 1066 ? -56.393 3.164 119.886 1.00 79.00 1066 HIS A CA 1
ATOM 8177 C C . HIS A 1 1066 ? -55.355 3.914 119.037 1.00 79.00 1066 HIS A C 1
ATOM 8179 O O . HIS A 1 1066 ? -54.169 3.887 119.372 1.00 79.00 1066 HIS A O 1
ATOM 8185 N N . GLU A 1 1067 ? -55.799 4.629 118.001 1.00 72.50 1067 GLU A N 1
ATOM 8186 C CA . GLU A 1 1067 ? -54.930 5.392 117.085 1.00 72.50 1067 GLU A CA 1
ATOM 8187 C C . GLU A 1 1067 ? -53.967 6.335 117.839 1.00 72.50 1067 GLU A C 1
ATOM 8189 O O . GLU A 1 1067 ? -52.763 6.323 117.598 1.00 72.50 1067 GLU A O 1
ATOM 8194 N N . LEU A 1 1068 ? -54.471 7.057 118.848 1.00 69.31 1068 LEU A N 1
ATOM 8195 C CA . LEU A 1 1068 ? -53.680 7.966 119.694 1.00 69.31 1068 LEU A CA 1
ATOM 8196 C C . LEU A 1 1068 ? -52.700 7.253 120.646 1.00 69.31 1068 LEU A C 1
ATOM 8198 O O . LEU A 1 1068 ? -51.717 7.845 121.087 1.00 69.31 1068 LEU A O 1
ATOM 8202 N N . CYS A 1 1069 ? -52.963 5.991 121.005 1.00 69.12 1069 CYS A N 1
ATOM 8203 C CA . CYS A 1 1069 ? -52.040 5.200 121.824 1.00 69.12 1069 CYS A CA 1
ATOM 8204 C C . CYS A 1 1069 ? -50.913 4.602 120.972 1.00 69.12 1069 CYS A C 1
ATOM 8206 O O . CYS A 1 1069 ? -49.777 4.540 121.436 1.00 69.12 1069 CYS A O 1
ATOM 8208 N N . ALA A 1 1070 ? -51.217 4.183 119.740 1.00 67.62 1070 ALA A N 1
ATOM 8209 C CA . ALA A 1 1070 ? -50.238 3.646 118.798 1.00 67.62 1070 ALA A CA 1
ATOM 8210 C C . ALA A 1 1070 ? -49.223 4.716 118.355 1.00 67.62 1070 ALA A C 1
ATOM 8212 O O . ALA A 1 1070 ? -48.021 4.448 118.359 1.00 67.62 1070 ALA A O 1
ATOM 8213 N N . SER A 1 1071 ? -49.686 5.942 118.082 1.00 67.81 1071 SER A N 1
ATOM 8214 C CA . SER A 1 1071 ? -48.824 7.060 117.672 1.00 67.81 1071 SER A CA 1
ATOM 8215 C C . SER A 1 1071 ? -47.896 7.578 118.777 1.00 67.81 1071 SER A C 1
ATOM 8217 O O . SER A 1 1071 ? -46.806 8.049 118.476 1.00 67.81 1071 SER A O 1
ATOM 8219 N N . ARG A 1 1072 ? -48.273 7.457 120.060 1.00 66.31 1072 ARG A N 1
ATOM 8220 C CA . ARG A 1 1072 ? -47.423 7.875 121.195 1.00 66.31 1072 ARG A CA 1
ATOM 8221 C C . ARG A 1 1072 ? -46.299 6.902 121.541 1.00 66.31 1072 ARG A C 1
ATOM 8223 O O . ARG A 1 1072 ? -45.261 7.337 122.020 1.00 66.31 1072 ARG A O 1
ATOM 8230 N N . VAL A 1 1073 ? -46.529 5.598 121.392 1.00 67.00 1073 VAL A N 1
ATOM 8231 C CA . VAL A 1 1073 ? -45.575 4.563 121.836 1.00 67.00 1073 VAL A CA 1
ATOM 8232 C C . VAL A 1 1073 ? -44.663 4.111 120.693 1.00 67.00 1073 VAL A C 1
ATOM 8234 O O . VAL A 1 1073 ? -43.560 3.633 120.941 1.00 67.00 1073 VAL A O 1
ATOM 8237 N N . GLY A 1 1074 ? -45.096 4.258 119.436 1.00 65.75 1074 GLY A N 1
ATOM 8238 C CA . GLY A 1 1074 ? -44.275 4.042 118.239 1.00 65.75 1074 GLY A CA 1
ATOM 8239 C C . GLY A 1 1074 ? -43.914 2.582 117.940 1.00 65.75 1074 GLY A C 1
ATOM 8240 O O . GLY A 1 1074 ? -43.686 2.243 116.783 1.00 65.75 1074 GLY A O 1
ATOM 8241 N N . ARG A 1 1075 ? -43.916 1.678 118.930 1.00 74.62 1075 ARG A N 1
ATOM 8242 C CA . ARG A 1 1075 ? -43.688 0.230 118.770 1.00 74.62 1075 ARG A CA 1
ATOM 8243 C C . ARG A 1 1075 ? -44.684 -0.598 119.578 1.00 74.62 1075 ARG A C 1
ATOM 8245 O O . ARG A 1 1075 ? -45.141 -0.199 120.645 1.00 74.62 1075 ARG A O 1
ATOM 8252 N N . CYS A 1 1076 ? -45.019 -1.781 119.073 1.00 70.75 1076 CYS A N 1
ATOM 8253 C CA . CYS A 1 1076 ? -45.933 -2.705 119.729 1.00 70.75 1076 CYS A CA 1
ATOM 8254 C C . CYS A 1 1076 ? -45.270 -3.327 120.969 1.00 70.75 1076 CYS A C 1
ATOM 8256 O O . CYS A 1 1076 ? -44.257 -4.001 120.813 1.00 70.75 1076 CYS A O 1
ATOM 8258 N N . PRO A 1 1077 ? -45.852 -3.238 122.179 1.00 67.81 1077 PRO A N 1
ATOM 8259 C CA . PRO A 1 1077 ? -45.262 -3.827 123.391 1.00 67.81 1077 PRO A CA 1
ATOM 8260 C C . PRO A 1 1077 ? -45.280 -5.367 123.415 1.00 67.81 1077 PRO A C 1
ATOM 8262 O O . PRO A 1 1077 ? -44.834 -5.979 124.377 1.00 67.81 1077 PRO A O 1
ATOM 8265 N N . VAL A 1 1078 ? -45.841 -6.000 122.380 1.00 67.81 1078 VAL A N 1
ATOM 8266 C CA . VAL A 1 1078 ? -46.044 -7.453 122.294 1.00 67.81 1078 VAL A CA 1
ATOM 8267 C C . VAL A 1 1078 ? -45.091 -8.092 121.291 1.00 67.81 1078 VAL A C 1
ATOM 8269 O O . VAL A 1 1078 ? -44.547 -9.153 121.558 1.00 67.81 1078 VAL A O 1
ATOM 8272 N N . CYS A 1 1079 ? -44.908 -7.467 120.125 1.00 67.12 1079 CYS A N 1
ATOM 8273 C CA . CYS A 1 1079 ? -44.056 -7.995 119.054 1.00 67.12 1079 CYS A CA 1
ATOM 8274 C C . CYS A 1 1079 ? -42.929 -7.035 118.644 1.00 67.12 1079 CYS A C 1
ATOM 8276 O O . CYS A 1 1079 ? -42.223 -7.306 117.680 1.00 67.12 1079 CYS A O 1
ATOM 8278 N N . PHE A 1 1080 ? -42.788 -5.903 119.343 1.00 65.31 1080 PHE A N 1
ATOM 8279 C CA . PHE A 1 1080 ? -41.759 -4.867 119.170 1.00 65.31 1080 PHE A CA 1
ATOM 8280 C C . PHE A 1 1080 ? -41.654 -4.221 117.777 1.00 65.31 1080 PHE A C 1
ATOM 8282 O O . PHE A 1 1080 ? -40.825 -3.333 117.578 1.00 65.31 1080 PHE A O 1
ATOM 8289 N N . ARG A 1 1081 ? -42.532 -4.586 116.834 1.00 69.38 1081 ARG A N 1
ATOM 8290 C CA . ARG A 1 1081 ? -42.642 -3.954 115.514 1.00 69.38 1081 ARG A CA 1
ATOM 8291 C C . ARG A 1 1081 ? -43.190 -2.523 115.614 1.00 69.38 1081 ARG A C 1
ATOM 8293 O O . ARG A 1 1081 ? -44.018 -2.263 116.494 1.00 69.38 1081 ARG A O 1
ATOM 8300 N N . PRO A 1 1082 ? -42.755 -1.603 114.737 1.00 63.78 1082 PRO A N 1
ATOM 8301 C CA . PRO A 1 1082 ? -43.234 -0.224 114.729 1.00 63.78 1082 PRO A CA 1
ATOM 8302 C C . PRO A 1 1082 ? -44.744 -0.144 114.441 1.00 63.78 1082 PRO A C 1
ATOM 8304 O O . PRO A 1 1082 ? -45.265 -0.892 113.618 1.00 63.78 1082 PRO A O 1
ATOM 8307 N N . LEU A 1 1083 ? -45.450 0.740 115.154 1.00 64.00 1083 LEU A N 1
ATOM 8308 C CA . LEU A 1 1083 ? -46.907 0.955 115.072 1.00 64.00 1083 LEU A CA 1
ATOM 8309 C C . LEU A 1 1083 ? -47.289 2.287 114.395 1.00 64.00 1083 LEU A C 1
ATOM 8311 O O . LEU A 1 1083 ? -48.391 2.796 114.582 1.00 64.00 1083 LEU A O 1
ATOM 8315 N N . GLY A 1 1084 ? -46.381 2.844 113.599 1.00 58.94 1084 GLY A N 1
ATOM 8316 C CA . GLY A 1 1084 ? -46.521 4.126 112.910 1.00 58.94 1084 GLY A CA 1
ATOM 8317 C C . GLY A 1 1084 ? -45.140 4.701 112.588 1.00 58.94 1084 GLY A C 1
ATOM 8318 O O . GLY A 1 1084 ? -44.169 4.342 113.250 1.00 58.94 1084 GLY A O 1
ATOM 8319 N N . ASN A 1 1085 ? -45.066 5.527 111.542 1.00 44.25 1085 ASN A N 1
ATOM 8320 C CA . ASN A 1 1085 ? -43.848 6.072 110.922 1.00 44.25 1085 ASN A CA 1
ATOM 8321 C C . ASN A 1 1085 ? -42.758 6.545 111.908 1.00 44.25 1085 ASN A C 1
ATOM 8323 O O . ASN A 1 1085 ? -43.056 7.348 112.789 1.00 44.25 1085 ASN A O 1
ATOM 8327 N N . PRO A 1 1086 ? -41.485 6.184 111.676 1.00 32.84 1086 PRO A N 1
ATOM 8328 C CA . PRO A 1 1086 ? -40.333 6.980 112.075 1.00 32.84 1086 PRO A CA 1
ATOM 8329 C C . PRO A 1 1086 ? -39.791 7.754 110.856 1.00 32.84 1086 PRO A C 1
ATOM 8331 O O . PRO A 1 1086 ? -38.902 7.256 110.174 1.00 32.84 1086 PRO A O 1
ATOM 8334 N N . ALA A 1 1087 ? -40.401 8.903 110.549 1.00 31.83 1087 ALA A N 1
ATOM 8335 C CA . ALA A 1 1087 ? -39.835 10.053 109.816 1.00 31.83 1087 ALA A CA 1
ATOM 8336 C C . ALA A 1 1087 ? -40.956 11.116 109.679 1.00 31.83 1087 ALA A C 1
ATOM 8338 O O . ALA A 1 1087 ? -42.058 10.738 109.269 1.00 31.83 1087 ALA A O 1
ATOM 8339 N N . GLU A 1 1088 ? -40.868 12.412 109.996 1.00 36.16 1088 GLU A N 1
ATOM 8340 C CA . GLU A 1 1088 ? -39.757 13.373 110.218 1.00 36.16 1088 GLU A CA 1
ATOM 8341 C C . GLU A 1 1088 ? -38.310 12.886 110.152 1.00 36.16 1088 GLU A C 1
ATOM 8343 O O . GLU A 1 1088 ? -37.840 12.227 111.107 1.00 36.16 1088 GLU A O 1
#

Foldseek 3Di:
DLVVLVVLLVVLVFDLPVLVVLVVQLVVCVVVVNPVSNVVSNVSSVVVSLVSLLVVLVVLLVVLVVLVVLQVVVPQPLVVLVVLSVVLVVCSVVSVSSVSSVSSVVSNVSSLVSLLVVLVVLLVVLVVLLVLQPPPSPVLVVLSVQLVVCSVVVVSNSNVVSSVVSVVVSLVRLLVVLVLLLVLLVLLLVLCVVLVHDNVQSVVVSVVSVVCSVVVNSVVSVVCNVVSLVVSLVSLVVLLVSLVVLLVVCVVLVHDLPQLVVLSVVLVVCVVVSNSVSNSVSSVVSSVVSVVLVVLLVLLVVLLVVLVVLLVVLVVVVQPLPVLVVLSVVLVVCSVVSVSVSNNVSSVVSNVVSVLSSLLVLLVVLLVLLVVLVVLCVLLVNDDVVLVVLSVVLVVCSVVSVSVSSNVSSVVSNVVSLVVLLVSLVVLLVVLVVLVVVAAQDDVPVLVVLSVVLVVCNVVSVSVVNSVSSVVSNVVSVVLSVLLVVLVVLLVVLVVLVVVLVVVVFDQPVLVVLSVVLVVCSNNSVSVSSNVSSVVSVVSSVVSSLVRLVVVLVVLVVLLVVLVVVPQDQPVLVVLSVVLVVCSVVVVSCSSVVSSVCSNVVSCVVVCLLVPLVVLLVVLVVVCVVVVADDPVLVVLSVVLVVCSVVSNSVSSNVSSVVSVVSVVVLVVLQVVLVVLLVVLVVLLVLCVVLPFDSPVSVVLSVQLVVCVRNSNSVSNSVSSVVSVVVSLVRLLVSLVVLLVVLVVLLVVCVVVVHDLVVLVVLSVVLVVCNVVSVSNSSSVSSVVSSVVSLVRLLVVLVVLLVVLVVLLVVLVVLPFDLVQLVVLSVVLVVCNVVVNSVSSVVSSVVSNVVSVVRSVLSVLLVVLLVLLVVLLVLCVVQPFPLVVLVVLSVVLVVCCVVPSVSSSVSSNVSNVSSVVSVVQQDWDKDKDKDWDAAAAQDWTKIKIKIFGCGNFKWAFKDKDKDWQKDWADFDTDGIAHHRRIDITITIIHGNDAAWIKIKIWIWTAGDRPRDIDIDIDIDIHHYDYDDDDDDDFDFDCDWDAAPQPRDIRDGGAGWQADPVGDTHHPVRLVVVQADPPPRHGRDDDDD